Protein AF-0000000083203572 (afdb_homodimer)

Foldseek 3Di:
DPFQQPQCPFPPNQLSVQLSVLLFAQAAAPLNVRVLVVVVVLLVVLVWDWDADPLRKIKTKDAFAPPQAQFFEEEEEAESHAFWAFDPVDDDDSNDGGFRWGDDDQWIATDGIFRPVQPSSSVSLVSSVRNDNVFGFHIYMYIYAGRCPHQSSRLQPDAFPPDDGQAYEYARDAAFLEKAQKEKWKKKKKKKDFDAWDFDDDDQKFKKKKKKAQWPKDFCFACLLVVTDAQLLLVLVLVLVVVVVFPKFWAWKKWFDDQRIRTRMIMTMIMGGNVCVVVSQVSQVVSQVVVCVVQPVRRVRIDIHMGTDDDDGTGGDPLLVNLVSQLSNVQFAGQDDADPVDPPHRAKGKHFGIWTDDNGMIMTMMMIIGLQQVVSVVSSVVSCVSSVVSVMDMDMDSTFFIRDGDPPQPLLVLLQVLLCVVPVDGGHYHHTRHDDSCGSNCVSVVSRRYMYHHFHWPDGSYSGIITRSVRSNSRSVSVSSSRNRGHGD/DPFQQPQCVFPPNQLSVQLSVLLFAQAAAPLNVRVLVVVVVLLVVLVWDWDADPLRKIKTKDAFAPPQAQFFEEEEEAERHAFWAFDPVDDDDSNDGGFRWGDDDQWIATDGIFRPVQPSSSVSLVSSVRNDNVFGFHIYMYIYAGRCPHQSSRLQPDAFPPDDGQAYEYARDAAFLEKAQKEKWKKKKKKKDFDAWDFDDDDQKFKKKKKKAQWPKDFCFACLLVVTDAQLLLVLVLVLVVVVPFPKFWAWKKWFDDQRIRTRMIMTMIMGGNVCVVVSQVSQVVSQVVVCVVQPVRRVRIDIHMGTDDDDGTGGDPLLVNLVSQLSNVQFAGQPDADPVDPPHRAKGKHFGIWTDDNGMIMTMMMIIGLQQVVSVVSSVVSCVSSVVSVMDMDMDSTFFIRDGDPPQPLLVLLQVLLCVVPVDGGHYHHTRHDDSCGSNCVSVVSRRYMYHHFHWPDGSYSGIITRSVRSNSRSVSVSSSRNRRHGD

Sequence (978 aa):
MNDTRNLAALKPALVWKHFAQIVRIPRPSSHEEKIRKYVMDFAREKGLECKEDAAHNVYVRKPASKGMEDRKGVVLQAHLDMVPQKNNDKKFDFTKDAIDAYVDGEWVTADGTTLGADNGIGAAAILAVLEDDSLVHGPLEALFTATEETGMDGAFGLKKGLLHGDILLNLDSETEGELYVGCAGGLDANIVFKYAAEPTPARNYTAARITVKGLKGGHSGIQIVCQRANANKVLFRFLNAASASRDLVLCSVDGGGLRNAIPREAEAVVMVKTKEYEAFAKELKAYEKVIKAEYAGIEDAVSIKLKECEAPKERIAADVAAQLTKAVVGCPDGVQRMSVSMPGLVQTSSNLARVVSDGKSVKLQCLLRSSVNSEKAALGEAIAAVFSLAGAKVQLTGSYDGWNPNMESPILKAMTASYKALYGREPAVTAIHAGLECGIIGSKYPKMDMISFGPTICYPHSPDEKVEIASVGKFYDFMVDALRNIPKKMNDTRNLAALKPALVWKHFAQIVRIPRPSSHEEKIRKYVMDFAREKGLECKEDAAHNVYVRKPASKGMEDRKGVVLQAHLDMVPQKNNDKKFDFTKDAIDAYVDGEWVTADGTTLGADNGIGAAAILAVLEDDSLVHGPLEALFTATEETGMDGAFGLKKGLLHGDILLNLDSETEGELYVGCAGGLDANIVFKYAAEPTPARNYTAARITVKGLKGGHSGIQIVCQRANANKVLFRFLNAASASRDLVLCSVDGGGLRNAIPREAEAVVMVKTKEYEAFAKELKAYEKVIKAEYAGIEDAVSIKLKECEAPKERIAADVAAQLTKAVVGCPDGVQRMSVSMPGLVQTSSNLARVVSDGKSVKLQCLLRSSVNSEKAALGEAIAAVFSLAGAKVQLTGSYDGWNPNMESPILKAMTASYKALYGREPAVTAIHAGLECGIIGSKYPKMDMISFGPTICYPHSPDEKVEIASVGKFYDFMVDALRNIPKK

Solvent-accessible surface area (backbone atoms only — not comparable to full-atom values): 48048 Å² total; per-residue (Å²): 131,82,61,46,58,51,46,50,77,40,66,50,46,54,33,26,42,40,30,52,51,52,39,45,44,28,20,30,59,87,43,40,64,61,49,50,47,50,54,49,51,51,29,52,74,71,69,32,54,61,50,68,51,97,40,58,24,38,38,38,41,43,79,36,30,93,89,24,72,61,26,42,27,34,26,39,32,24,33,65,24,26,58,85,32,60,40,91,87,54,92,80,53,54,81,70,44,52,52,58,49,31,53,56,88,65,26,38,29,24,76,45,20,30,42,40,54,64,20,35,48,31,42,12,43,51,51,26,59,72,65,44,83,82,56,56,28,25,31,36,33,37,40,37,29,23,26,54,91,74,74,30,45,11,46,70,50,55,62,70,83,72,71,81,41,47,30,35,43,31,29,70,37,47,41,53,62,38,39,30,44,28,17,9,13,39,34,32,41,41,35,38,36,79,48,67,56,30,74,43,81,87,69,69,56,40,28,28,35,39,38,32,34,55,38,82,39,41,47,45,46,75,40,34,82,69,68,61,69,43,20,46,55,58,51,31,47,49,52,46,58,50,46,74,77,44,72,62,44,53,39,46,39,49,15,38,68,53,54,61,29,36,12,29,34,19,36,34,35,34,31,32,41,48,92,46,43,66,60,50,52,52,51,45,50,54,47,38,54,51,52,41,61,75,30,56,91,71,31,79,57,54,44,59,48,79,42,78,48,82,67,60,68,49,20,46,27,67,68,56,47,55,28,49,34,29,28,56,45,27,42,74,55,39,51,62,39,66,31,82,90,45,77,90,38,67,29,28,34,29,32,66,4,28,39,38,48,74,73,45,36,38,41,35,34,30,34,31,34,8,20,43,54,68,58,39,52,50,51,50,49,17,43,41,25,37,37,43,49,40,69,30,49,68,46,78,44,79,68,47,43,22,24,58,67,57,94,80,37,66,65,59,55,50,42,40,52,46,39,26,71,75,69,74,44,73,53,48,76,46,64,41,47,42,76,46,64,61,9,41,44,34,68,65,36,73,79,45,47,62,40,28,29,22,28,30,48,44,55,73,77,24,34,72,10,30,34,34,44,68,33,44,33,53,38,51,52,49,50,51,50,39,40,54,62,50,56,66,107,130,81,59,43,58,50,46,49,76,41,64,51,46,55,33,26,42,41,31,51,52,51,38,45,44,27,22,30,60,89,44,41,65,62,48,51,47,50,54,50,50,50,31,52,73,72,69,31,55,61,50,69,50,97,42,56,24,39,38,36,42,44,78,36,29,94,90,24,71,61,26,42,26,33,27,40,33,24,33,64,24,25,60,84,31,59,42,90,86,54,90,80,52,54,81,70,43,52,54,60,51,32,53,56,87,66,26,38,29,25,76,44,20,29,42,40,55,65,20,35,48,29,41,12,42,51,51,26,58,72,64,44,82,82,58,57,28,26,30,36,32,37,41,37,29,23,27,54,90,76,74,29,44,11,46,70,50,57,62,71,83,73,72,80,44,46,29,36,43,33,30,71,37,48,42,54,60,37,39,30,44,28,18,9,12,38,34,34,40,41,35,38,37,78,46,66,56,32,74,44,81,86,70,69,55,39,28,29,36,40,39,33,33,54,37,83,38,43,48,46,46,76,42,34,82,68,67,62,68,42,20,46,54,57,52,31,48,50,51,46,58,49,46,74,77,44,74,61,43,54,39,44,39,50,15,37,69,53,53,61,29,36,12,28,33,18,35,35,36,32,31,31,43,48,92,46,42,66,62,51,51,52,52,44,50,54,46,38,53,51,52,40,61,75,29,54,91,71,31,77,56,53,43,57,47,79,42,78,48,82,70,61,71,49,18,46,29,69,68,57,48,53,28,49,33,30,28,56,46,27,42,74,57,39,52,61,39,66,31,81,92,44,77,92,38,68,28,28,34,29,32,65,4,29,40,38,48,76,72,46,37,38,42,35,34,31,34,32,34,8,20,44,55,68,58,38,51,50,51,50,50,17,44,42,25,35,36,43,51,42,69,31,48,68,47,80,43,78,69,48,42,21,24,60,66,57,94,80,37,66,65,59,54,51,45,41,51,46,40,27,70,75,70,73,45,72,53,48,76,46,61,42,45,42,77,47,64,61,9,42,44,34,69,62,37,74,79,43,47,62,39,28,29,24,28,31,49,44,54,74,75,24,33,70,10,31,34,34,45,68,32,44,34,53,36,49,52,48,50,52,51,40,39,54,60,50,55,65,106

Nearest PDB structures (foldseek):
  3mru-assembly2_B  TM=9.626E-01  e=9.317E-69  Vibrio alginolyticus
  2qyv-assembly1_B  TM=8.536E-01  e=7.182E-64  Histophilus somni 129PT
  5k8p-assembly1_G  TM=6.219E-01  e=6.626E-16  Bradyrhizobium sp.
  3isz-assembly1_B  TM=6.810E-01  e=1.300E-14  Haemophilus influenzae Rd KW20
  4mmo-assembly1_B  TM=5.648E-01  e=6.234E-13  Saccharolobus solfataricus P2

Organism: NCBI:txid214856

Secondary structure (DSSP, 8-state):
---TT-GGGSSSHHHHHHHHHHTTS--BTT--HHHHHHHHHHHHHTT-EEEE-TT--EEEEEPPPTT-TTBPPEEEEEE--B---B-TT----TTTPPP-EEEETTEEEESSB---HHHHHHHHHHHHHHH-TT---S-EEEEEES-TTTT-HHHHHPPTTS---SEEEE----STTEEEEEE-EEEEEEEEEE---EEPP-SSEEEEEEEEE-----BTTTSGGGTPPPHHHHHHHHHHHHHHHS-PEEEEEEE---TTB----EEEEEEEEGGGHHHHHHHHHHHHHHHHHHTTTT-TT-EEEEEE-PPPSEE--HHHHHHHHHHHHHS--EEEEE-SSSTT-EEEEEEEEEEEE-SSEEEEEEEEEESSHHHHHHHHHHHHHHHHHTT-EEEEEEEE--B---TT-HHHHHHHHHHHHHHSSPPEEEEESS--HHHHHHHHSTT-EEEE----EESTTSTT-EEEHHHHHHHHHHHHHHHHTPPB-/---TT-GGGSSSHHHHHHHHHHTTS--BTT--HHHHHHHHHHHHHTT-EEEE-TT--EEEEEPPPTT-TTBPPEEEEEE--B---B-TT----TTTPPP-EEEETTEEEESSB---HHHHHHHHHHHHHHH-TT---S-EEEEEES-TTTT-HHHHHPPTTS---SEEEE----STTEEEEEE-EEEEEEEEEE---EEPP-SSEEEEEEEEE-----BTTTSGGGTPPPHHHHHHHHHHHHHHHS-PEEEEEEE---TTB----EEEEEEEEGGGHHHHHHHHHHHHHHHHHHTTTT-TT-EEEEEE-PPPSEE--HHHHHHHHHHHHHS--EEEEE-SSSTT-EEEEEEEEEEEE-SSEEEEEEEEEESSHHHHHHHHHHHHHHHHHTT-EEEEEEEE--B---TT-HHHHHHHHHHHHHHSSPPEEEEESS--HHHHHHHHSTT-EEEE----EESTTSTT-EEEHHHHHHHHHHHHHHHHTPPB-

pLDDT: mean 96.33, std 4.33, range [38.25, 98.94]

Radius of gyration: 33.22 Å; Cα contacts (8 Å, |Δi|>4): 2504; chains: 2; bounding box: 70×97×66 Å

Structure (mmCIF, N/CA/C/O backbone):
data_AF-0000000083203572-model_v1
#
loop_
_entity.id
_entity.type
_entity.pdbx_description
1 polymer 'Aminoacyl-histidine dipeptidase'
#
loop_
_atom_site.group_PDB
_atom_site.id
_atom_site.type_symbol
_atom_site.label_atom_id
_atom_site.label_alt_id
_atom_site.label_comp_id
_atom_site.label_asym_id
_atom_site.label_entity_id
_atom_site.label_seq_id
_atom_site.pdbx_PDB_ins_code
_atom_site.Cartn_x
_atom_site.Cartn_y
_atom_site.Cartn_z
_atom_site.occupancy
_atom_site.B_iso_or_equiv
_atom_site.auth_seq_id
_atom_site.auth_comp_id
_atom_site.auth_asym_id
_atom_site.auth_atom_id
_atom_site.pdbx_PDB_model_num
ATOM 1 N N . MET A 1 1 ? -35 44.938 -9.219 1 38.25 1 MET A N 1
ATOM 2 C CA . MET A 1 1 ? -33.781 44.312 -9.711 1 38.25 1 MET A CA 1
ATOM 3 C C . MET A 1 1 ? -32.906 43.844 -8.555 1 38.25 1 MET A C 1
ATOM 5 O O . MET A 1 1 ? -32.469 44.688 -7.738 1 38.25 1 MET A O 1
ATOM 9 N N . ASN A 1 2 ? -33.031 42.625 -8.102 1 50.88 2 ASN A N 1
ATOM 10 C CA . ASN A 1 2 ? -32.438 42.125 -6.855 1 50.88 2 ASN A CA 1
ATOM 11 C C . ASN A 1 2 ? -30.938 42.344 -6.812 1 50.88 2 ASN A C 1
ATOM 13 O O . ASN A 1 2 ? -30.219 41.969 -7.754 1 50.88 2 ASN A O 1
ATOM 17 N N . ASP A 1 3 ? -30.469 43.25 -6.102 1 76.31 3 ASP A N 1
ATOM 18 C CA . ASP A 1 3 ? -29.062 43.594 -5.961 1 76.31 3 ASP A CA 1
ATOM 19 C C . ASP A 1 3 ? -28.219 42.375 -5.637 1 76.31 3 ASP A C 1
ATOM 21 O O . ASP A 1 3 ? -28.219 41.906 -4.496 1 76.31 3 ASP A O 1
ATOM 25 N N . THR A 1 4 ? -27.844 41.812 -6.703 1 85.25 4 THR A N 1
ATOM 26 C CA . THR A 1 4 ? -27.062 40.594 -6.582 1 85.25 4 THR A CA 1
ATOM 27 C C . THR A 1 4 ? -25.844 40.812 -5.688 1 85.25 4 THR A C 1
ATOM 29 O O . THR A 1 4 ? -25.219 39.844 -5.23 1 85.25 4 THR A O 1
ATOM 32 N N . ARG A 1 5 ? -25.625 42 -5.309 1 86.44 5 ARG A N 1
ATOM 33 C CA . ARG A 1 5 ? -24.422 42.312 -4.531 1 86.44 5 ARG A CA 1
ATOM 34 C C . ARG A 1 5 ? -24.766 42.531 -3.062 1 86.44 5 ARG A C 1
ATOM 36 O O . ARG A 1 5 ? -23.875 42.688 -2.23 1 86.44 5 ARG A O 1
ATOM 43 N N . ASN A 1 6 ? -25.969 42.406 -2.838 1 91.38 6 ASN A N 1
ATOM 44 C CA . ASN A 1 6 ? -26.375 42.562 -1.444 1 91.38 6 ASN A CA 1
ATOM 45 C C . ASN A 1 6 ? -26.391 41.219 -0.729 1 91.38 6 ASN A C 1
ATOM 47 O O . ASN A 1 6 ? -27.453 40.625 -0.494 1 91.38 6 ASN A O 1
ATOM 51 N N . LEU A 1 7 ? -25.281 40.812 -0.247 1 94.94 7 LEU A N 1
ATOM 52 C CA . LEU A 1 7 ? -25.125 39.5 0.401 1 94.94 7 LEU A CA 1
ATOM 53 C C . LEU A 1 7 ? -25.875 39.469 1.73 1 94.94 7 LEU A C 1
ATOM 55 O O . LEU A 1 7 ? -26.297 38.406 2.18 1 94.94 7 LEU A O 1
ATOM 59 N N . ALA A 1 8 ? -26.016 40.625 2.328 1 92.25 8 ALA A N 1
ATOM 60 C CA . ALA A 1 8 ? -26.641 40.688 3.646 1 92.25 8 ALA A CA 1
ATOM 61 C C . ALA A 1 8 ? -28.109 40.312 3.586 1 92.25 8 ALA A C 1
ATOM 63 O O . ALA A 1 8 ? -28.734 40.062 4.617 1 92.25 8 ALA A O 1
ATOM 64 N N . ALA A 1 9 ? -28.641 40.25 2.449 1 93.06 9 ALA A N 1
ATOM 65 C CA . ALA A 1 9 ? -30.047 39.875 2.279 1 93.06 9 ALA A CA 1
ATOM 66 C C . ALA A 1 9 ? -30.234 38.375 2.322 1 93.06 9 ALA A C 1
ATOM 68 O O . ALA A 1 9 ? -31.359 37.875 2.457 1 93.06 9 ALA A O 1
ATOM 69 N N . LEU A 1 10 ? -29.141 37.688 2.279 1 96.12 10 LEU A N 1
ATOM 70 C CA . LEU A 1 10 ? -29.219 36.219 2.283 1 96.12 10 LEU A CA 1
ATOM 71 C C . LEU A 1 10 ? -29.453 35.688 3.695 1 96.12 10 LEU A C 1
ATOM 73 O O . LEU A 1 10 ? -29.438 36.469 4.66 1 96.12 10 LEU A O 1
ATOM 77 N N . LYS A 1 11 ? -29.812 34.406 3.791 1 96 11 LYS A N 1
ATOM 78 C CA . LYS A 1 11 ? -30 33.719 5.066 1 96 11 LYS A CA 1
ATOM 79 C C . LYS A 1 11 ? -28.984 32.594 5.25 1 96 11 LYS A C 1
ATOM 81 O O . LYS A 1 11 ? -28.625 31.922 4.289 1 96 11 LYS A O 1
ATOM 86 N N . PRO A 1 12 ? -28.578 32.375 6.453 1 97.5 12 PRO A N 1
ATOM 87 C CA . PRO A 1 12 ? -28.906 33.062 7.711 1 97.5 12 PRO A CA 1
ATOM 88 C C . PRO A 1 12 ? -28.406 34.5 7.766 1 97.5 12 PRO A C 1
ATOM 90 O O . PRO A 1 12 ? -27.234 34.75 7.457 1 97.5 12 PRO A O 1
ATOM 93 N N . ALA A 1 13 ? -29.094 35.312 8.336 1 96.94 13 ALA A N 1
ATOM 94 C CA . ALA A 1 13 ? -28.875 36.75 8.188 1 96.94 13 ALA A CA 1
ATOM 95 C C . ALA A 1 13 ? -27.547 37.188 8.82 1 96.94 13 ALA A C 1
ATOM 97 O O . ALA A 1 13 ? -26.75 37.906 8.203 1 96.94 13 ALA A O 1
ATOM 98 N N . LEU A 1 14 ? -27.281 36.719 10 1 97.44 14 LEU A N 1
ATOM 99 C CA . LEU A 1 14 ? -26.094 37.188 10.719 1 97.44 14 LEU A CA 1
ATOM 100 C C . LEU A 1 14 ? -24.828 36.656 10.047 1 97.44 14 LEU A C 1
ATOM 102 O O . LEU A 1 14 ? -23.812 37.375 10.016 1 97.44 14 LEU A O 1
ATOM 106 N N . VAL A 1 15 ? -24.875 35.406 9.5 1 98.56 15 VAL A N 1
ATOM 107 C CA . VAL A 1 15 ? -23.719 34.844 8.82 1 98.56 15 VAL A CA 1
ATOM 108 C C . VAL A 1 15 ? -23.375 35.688 7.594 1 98.56 15 VAL A C 1
ATOM 110 O O . VAL A 1 15 ? -22.234 36.094 7.402 1 98.56 15 VAL A O 1
ATOM 113 N N . TRP A 1 16 ? -24.359 35.969 6.855 1 98.38 16 TRP A N 1
ATOM 114 C CA . TRP A 1 16 ? -24.141 36.688 5.602 1 98.38 16 TRP A CA 1
ATOM 115 C C . TRP A 1 16 ? -23.828 38.156 5.863 1 98.38 16 TRP A C 1
ATOM 117 O O . TRP A 1 16 ? -23.078 38.781 5.105 1 98.38 16 TRP A O 1
ATOM 127 N N . LYS A 1 17 ? -24.359 38.719 6.93 1 97.94 17 LYS A N 1
ATOM 128 C CA . LYS A 1 17 ? -23.969 40.062 7.352 1 97.94 17 LYS A CA 1
ATOM 129 C C . LYS A 1 17 ? -22.469 40.156 7.578 1 97.94 17 LYS A C 1
ATOM 131 O O . LYS A 1 17 ? -21.812 41.062 7.051 1 97.94 17 LYS A O 1
ATOM 136 N N . HIS A 1 18 ? -22 39.25 8.328 1 98.44 18 HIS A N 1
ATOM 137 C CA . HIS A 1 18 ? -20.578 39.25 8.625 1 98.44 18 HIS A CA 1
ATOM 138 C C . HIS A 1 18 ? -19.75 38.938 7.383 1 98.44 18 HIS A C 1
ATOM 140 O O . HIS A 1 18 ? -18.688 39.5 7.16 1 98.44 18 HIS A O 1
ATOM 146 N N . PHE A 1 19 ? -20.203 37.938 6.551 1 98.62 19 PHE A N 1
ATOM 147 C CA . PHE A 1 19 ? -19.453 37.594 5.355 1 98.62 19 PHE A CA 1
ATOM 148 C C . PHE A 1 19 ? -19.375 38.75 4.391 1 98.62 19 PHE A C 1
ATOM 150 O O . PHE A 1 19 ? -18.344 38.969 3.76 1 98.62 19 PHE A O 1
ATOM 157 N N . ALA A 1 20 ? -20.422 39.5 4.352 1 97.75 20 ALA A N 1
ATOM 158 C CA . ALA A 1 20 ? -20.438 40.688 3.504 1 97.75 20 ALA A CA 1
ATOM 159 C C . ALA A 1 20 ? -19.391 41.688 3.943 1 97.75 20 ALA A C 1
ATOM 161 O O . ALA A 1 20 ? -18.812 42.406 3.111 1 97.75 20 ALA A O 1
ATOM 162 N N . GLN A 1 21 ? -19.203 41.781 5.195 1 97.75 21 GLN A N 1
ATOM 163 C CA . GLN A 1 21 ? -18.156 42.656 5.711 1 97.75 21 GLN A CA 1
ATOM 164 C C . GLN A 1 21 ? -16.766 42.094 5.457 1 97.75 21 GLN A C 1
ATOM 166 O O . GLN A 1 21 ? -15.859 42.812 5.031 1 97.75 21 GLN A O 1
ATOM 171 N N . ILE A 1 22 ? -16.641 40.812 5.672 1 98.19 22 ILE A N 1
ATOM 172 C CA . ILE A 1 22 ? -15.352 40.156 5.582 1 98.19 22 ILE A CA 1
ATOM 173 C C . ILE A 1 22 ? -14.812 40.25 4.156 1 98.19 22 ILE A C 1
ATOM 175 O O . ILE A 1 22 ? -13.633 40.5 3.945 1 98.19 22 ILE A O 1
ATOM 179 N N . VAL A 1 23 ? -15.672 40.062 3.115 1 97.31 23 VAL A N 1
ATOM 180 C CA . VAL A 1 23 ? -15.211 40.031 1.73 1 97.31 23 VAL A CA 1
ATOM 181 C C . VAL A 1 23 ? -14.703 41.406 1.325 1 97.31 23 VAL A C 1
ATOM 183 O O . VAL A 1 23 ? -13.906 41.531 0.397 1 97.31 23 VAL A O 1
ATOM 186 N N . ARG A 1 24 ? -15.078 42.406 2.115 1 96.88 24 ARG A N 1
ATOM 187 C CA . ARG A 1 24 ? -14.688 43.75 1.784 1 96.88 24 ARG A CA 1
ATOM 188 C C . ARG A 1 24 ? -13.367 44.125 2.455 1 96.88 24 ARG A C 1
ATOM 190 O O . ARG A 1 24 ? -12.766 45.156 2.141 1 96.88 24 ARG A O 1
ATOM 197 N N . ILE A 1 25 ? -12.914 43.344 3.291 1 98.25 25 ILE A N 1
ATOM 198 C CA . ILE A 1 25 ? -11.672 43.594 4.008 1 98.25 25 ILE A CA 1
ATOM 199 C C . ILE A 1 25 ? -10.523 42.875 3.318 1 98.25 25 ILE A C 1
ATOM 201 O O . ILE A 1 25 ? -10.516 41.656 3.24 1 98.25 25 ILE A O 1
ATOM 205 N N . PRO A 1 26 ? -9.523 43.625 2.768 1 97.88 26 PRO A N 1
ATOM 206 C CA . PRO A 1 26 ? -8.344 42.938 2.229 1 97.88 26 PRO A CA 1
ATOM 207 C C . PRO A 1 26 ? -7.633 42.062 3.264 1 97.88 26 PRO A C 1
ATOM 209 O O . PRO A 1 26 ? -7.32 42.562 4.359 1 97.88 26 PRO A O 1
ATOM 212 N N . ARG A 1 27 ? -7.359 40.812 2.893 1 97.94 27 ARG A N 1
ATOM 213 C CA . ARG A 1 27 ? -6.824 39.938 3.928 1 97.94 27 ARG A CA 1
ATOM 214 C C . ARG A 1 27 ? -6.035 38.781 3.312 1 97.94 27 ARG A C 1
ATOM 216 O O . ARG A 1 27 ? -6.203 37.625 3.701 1 97.94 27 ARG A O 1
ATOM 223 N N . PRO A 1 28 ? -5.195 39.031 2.26 1 97.06 28 PRO A N 1
ATOM 224 C CA . PRO A 1 28 ? -4.32 37.938 1.814 1 97.06 28 PRO A CA 1
ATOM 225 C C . PRO A 1 28 ? -3.352 37.469 2.902 1 97.06 28 PRO A C 1
ATOM 227 O O . PRO A 1 28 ? -3.129 38.188 3.881 1 97.06 28 PRO A O 1
ATOM 230 N N . SER A 1 29 ? -2.822 36.281 2.793 1 95.38 29 SER A N 1
ATOM 231 C CA . SER A 1 29 ? -1.9 35.75 3.787 1 95.38 29 SER A CA 1
ATOM 232 C C . SER A 1 29 ? -0.804 36.75 4.129 1 95.38 29 SER A C 1
ATOM 234 O O . SER A 1 29 ? -0.255 37.406 3.238 1 95.38 29 SER A O 1
ATOM 236 N N . SER A 1 30 ? -0.52 36.906 5.387 1 94.31 30 SER A N 1
ATOM 237 C CA . SER A 1 30 ? 0.501 37.781 5.957 1 94.31 30 SER A CA 1
ATOM 238 C C . SER A 1 30 ? 0.037 39.219 5.984 1 94.31 30 SER A C 1
ATOM 240 O O . SER A 1 30 ? 0.764 40.094 6.449 1 94.31 30 SER A O 1
ATOM 242 N N . HIS A 1 31 ? -1.118 39.5 5.434 1 96.44 31 HIS A N 1
ATOM 243 C CA . HIS A 1 31 ? -1.71 40.844 5.492 1 96.44 31 HIS A CA 1
ATOM 244 C C . HIS A 1 31 ? -3.084 40.812 6.148 1 96.44 31 HIS A C 1
ATOM 246 O O . HIS A 1 31 ? -4.059 41.312 5.598 1 96.44 31 HIS A O 1
ATOM 252 N N . GLU A 1 32 ? -3.127 40.25 7.352 1 97.69 32 GLU A N 1
ATOM 253 C CA . GLU A 1 32 ? -4.418 40 7.98 1 97.69 32 GLU A CA 1
ATOM 254 C C . GLU A 1 32 ? -4.707 41.031 9.07 1 97.69 32 GLU A C 1
ATOM 256 O O . GLU A 1 32 ? -5.594 40.844 9.898 1 97.69 32 GLU A O 1
ATOM 261 N N . GLU A 1 33 ? -4 42.125 9.07 1 97.38 33 GLU A N 1
ATOM 262 C CA . GLU A 1 33 ? -4.137 43.125 10.133 1 97.38 33 GLU A CA 1
ATOM 263 C C . GLU A 1 33 ? -5.551 43.688 10.18 1 97.38 33 GLU A C 1
ATOM 265 O O . GLU A 1 33 ? -6.145 43.812 11.25 1 97.38 33 GLU A O 1
ATOM 270 N N . LYS A 1 34 ? -6.094 44.031 9.055 1 97.94 34 LYS A N 1
ATOM 271 C CA . LYS A 1 34 ? -7.398 44.688 8.992 1 97.94 34 LYS A CA 1
ATOM 272 C C . LYS A 1 34 ? -8.508 43.75 9.453 1 97.94 34 LYS A C 1
ATOM 274 O O . LYS A 1 34 ? -9.43 44.156 10.148 1 97.94 34 LYS A O 1
ATOM 279 N N . ILE A 1 35 ? -8.406 42.5 9.055 1 98.38 35 ILE A N 1
ATOM 280 C CA . ILE A 1 35 ? -9.453 41.562 9.43 1 98.38 35 ILE A CA 1
ATOM 281 C C . ILE A 1 35 ? -9.32 41.219 10.914 1 98.38 35 ILE A C 1
ATOM 283 O O . ILE A 1 35 ? -10.32 41 11.594 1 98.38 35 ILE A O 1
ATOM 287 N N . ARG A 1 36 ? -8.117 41.094 11.414 1 98.38 36 ARG A N 1
ATOM 288 C CA . ARG A 1 36 ? -7.934 40.875 12.844 1 98.38 36 ARG A CA 1
ATOM 289 C C . ARG A 1 36 ? -8.555 42 13.656 1 98.38 36 ARG A C 1
ATOM 291 O O . ARG A 1 36 ? -9.227 41.75 14.664 1 98.38 36 ARG A O 1
ATOM 298 N N . LYS A 1 37 ? -8.273 43.188 13.203 1 98 37 LYS A N 1
ATOM 299 C CA . LYS A 1 37 ? -8.859 44.344 13.859 1 98 37 LYS A CA 1
ATOM 300 C C . LYS A 1 37 ? -10.383 44.281 13.836 1 98 37 LYS A C 1
ATOM 302 O O . LYS A 1 37 ? -11.039 44.594 14.836 1 98 37 LYS A O 1
ATOM 307 N N . TYR A 1 38 ? -10.898 43.906 12.734 1 98.12 38 TYR A N 1
ATOM 308 C CA . TYR A 1 38 ? -12.344 43.75 12.617 1 98.12 38 TYR A CA 1
ATOM 309 C C . TYR A 1 38 ? -12.891 42.812 13.68 1 98.12 38 TYR A C 1
ATOM 311 O O . TYR A 1 38 ? -13.867 43.125 14.359 1 98.12 38 TYR A O 1
ATOM 319 N N . VAL A 1 39 ? -12.289 41.656 13.867 1 98.56 39 VAL A N 1
ATOM 320 C CA . VAL A 1 39 ? -12.742 40.656 14.82 1 98.56 39 VAL A CA 1
ATOM 321 C C . VAL A 1 39 ? -12.602 41.188 16.25 1 98.56 39 VAL A C 1
ATOM 323 O O . VAL A 1 39 ? -13.516 41.062 17.062 1 98.56 39 VAL A O 1
ATOM 326 N N . MET A 1 40 ? -11.492 41.812 16.547 1 98.38 40 MET A N 1
ATOM 327 C CA . MET A 1 40 ? -11.242 42.344 17.891 1 98.38 40 MET A CA 1
ATOM 328 C C . MET A 1 40 ? -12.203 43.469 18.234 1 98.38 40 MET A C 1
ATOM 330 O O . MET A 1 40 ? -12.711 43.531 19.344 1 98.38 40 MET A O 1
ATOM 334 N N . ASP A 1 41 ? -12.406 44.375 17.266 1 98.31 41 ASP A N 1
ATOM 335 C CA . ASP A 1 41 ? -13.359 45.438 17.469 1 98.31 41 ASP A CA 1
ATOM 336 C C . ASP A 1 41 ? -14.766 44.906 17.719 1 98.31 41 ASP A C 1
ATOM 338 O O . ASP A 1 41 ? -15.477 45.406 18.609 1 98.31 41 ASP A O 1
ATOM 342 N N . PHE A 1 42 ? -15.133 44.031 16.938 1 97.88 42 PHE A N 1
ATOM 343 C CA . PHE A 1 42 ? -16.422 43.375 17.109 1 97.88 42 PHE A CA 1
ATOM 344 C C . PHE A 1 42 ? -16.547 42.812 18.531 1 97.88 42 PHE A C 1
ATOM 346 O O . PHE A 1 42 ? -17.562 43 19.203 1 97.88 42 PHE A O 1
ATOM 353 N N . ALA A 1 43 ? -15.562 42 18.953 1 98.31 43 ALA A N 1
ATOM 354 C CA . ALA A 1 43 ? -15.578 41.375 20.266 1 98.31 43 ALA A CA 1
ATOM 355 C C . ALA A 1 43 ? -15.719 42.438 21.375 1 98.31 43 ALA A C 1
ATOM 357 O O . ALA A 1 43 ? -16.516 42.25 22.297 1 98.31 43 ALA A O 1
ATOM 358 N N . ARG A 1 44 ? -15.016 43.5 21.234 1 97.75 44 ARG A N 1
ATOM 359 C CA . ARG A 1 44 ? -15.07 44.562 22.219 1 97.75 44 ARG A CA 1
ATOM 360 C C . ARG A 1 44 ? -16.453 45.219 22.25 1 97.75 44 ARG A C 1
ATOM 362 O O . ARG A 1 44 ? -16.984 45.5 23.328 1 97.75 44 ARG A O 1
ATOM 369 N N . GLU A 1 45 ? -16.938 45.438 21.109 1 97.88 45 GLU A N 1
ATOM 370 C CA . GLU A 1 45 ? -18.266 46.031 21 1 97.88 45 GLU A CA 1
ATOM 371 C C . GLU A 1 45 ? -19.312 45.156 21.688 1 97.88 45 GLU A C 1
ATOM 373 O O . GLU A 1 45 ? -20.281 45.656 22.25 1 97.88 45 GLU A O 1
ATOM 378 N N . LYS A 1 46 ? -19.125 43.906 21.609 1 97.44 46 LYS A N 1
ATOM 379 C CA . LYS A 1 46 ? -20.094 42.969 22.188 1 97.44 46 LYS A CA 1
ATOM 380 C C . LYS A 1 46 ? -19.766 42.688 23.656 1 97.44 46 LYS A C 1
ATOM 382 O O . LYS A 1 46 ? -20.469 41.938 24.312 1 97.44 46 LYS A O 1
ATOM 387 N N . GLY A 1 47 ? -18.656 43.281 24.156 1 97.44 47 GLY A N 1
ATOM 388 C CA . GLY A 1 47 ? -18.25 43.062 25.531 1 97.44 47 GLY A CA 1
ATOM 389 C C . GLY A 1 47 ? -17.641 41.688 25.766 1 97.44 47 GLY A C 1
ATOM 390 O O . GLY A 1 47 ? -17.703 41.156 26.875 1 97.44 47 GLY A O 1
ATOM 391 N N . LEU A 1 48 ? -17.203 41.094 24.781 1 98.19 48 LEU A N 1
ATOM 392 C CA . LEU A 1 48 ? -16.609 39.75 24.891 1 98.19 48 LEU A CA 1
ATOM 393 C C . LEU A 1 48 ? -15.094 39.875 25.109 1 98.19 48 LEU A C 1
ATOM 395 O O . LEU A 1 48 ? -14.453 40.75 24.547 1 98.19 48 LEU A O 1
ATOM 399 N N . GLU A 1 49 ? -14.586 38.906 25.891 1 97.25 49 GLU A N 1
ATOM 400 C CA . GLU A 1 49 ? -13.141 38.844 26.062 1 97.25 49 GLU A CA 1
ATOM 401 C C . GLU A 1 49 ? -12.453 38.469 24.75 1 97.25 49 GLU A C 1
ATOM 403 O O . GLU A 1 49 ? -12.914 37.562 24.031 1 97.25 49 GLU A O 1
ATOM 408 N N . CYS A 1 50 ? -11.453 39.188 24.344 1 97.44 50 CYS A N 1
ATOM 409 C CA . CYS A 1 50 ? -10.703 38.875 23.141 1 97.44 50 CYS A CA 1
ATOM 410 C C . CYS A 1 50 ? -9.227 39.188 23.297 1 97.44 50 CYS A C 1
ATOM 412 O O . CYS A 1 50 ? -8.859 40.062 24.094 1 97.44 50 CYS A O 1
ATOM 414 N N . LYS A 1 51 ? -8.383 38.438 22.656 1 96.62 51 LYS A N 1
ATOM 415 C CA . LYS A 1 51 ? -6.938 38.594 22.719 1 96.62 51 LYS A CA 1
ATOM 416 C C . LYS A 1 51 ? -6.281 38.156 21.406 1 96.62 51 LYS A C 1
ATOM 418 O O . LYS A 1 51 ? -6.824 37.312 20.688 1 96.62 51 LYS A O 1
ATOM 423 N N . GLU A 1 52 ? -5.242 38.781 21.109 1 97.44 52 GLU A N 1
ATOM 424 C CA . GLU A 1 52 ? -4.348 38.406 20.031 1 97.44 52 GLU A CA 1
ATOM 425 C C . GLU A 1 52 ? -3.035 37.844 20.578 1 97.44 52 GLU A C 1
ATOM 427 O O . GLU A 1 52 ? -2.467 38.406 21.516 1 97.44 52 GLU A O 1
ATOM 432 N N . ASP A 1 53 ? -2.584 36.75 20.078 1 96.88 53 ASP A N 1
ATOM 433 C CA . ASP A 1 53 ? -1.339 36.188 20.578 1 96.88 53 ASP A CA 1
ATOM 434 C C . ASP A 1 53 ? -0.156 36.562 19.688 1 96.88 53 ASP A C 1
ATOM 436 O O . ASP A 1 53 ? -0.297 37.375 18.781 1 96.88 53 ASP A O 1
ATOM 440 N N . ALA A 1 54 ? 1.054 36.094 20.016 1 95.88 54 ALA A N 1
ATOM 441 C CA . ALA A 1 54 ? 2.291 36.469 19.344 1 95.88 54 ALA A CA 1
ATOM 442 C C . ALA A 1 54 ? 2.299 36 17.891 1 95.88 54 ALA A C 1
ATOM 444 O O . ALA A 1 54 ? 2.963 36.562 17.047 1 95.88 54 ALA A O 1
ATOM 445 N N . ALA A 1 55 ? 1.547 34.938 17.609 1 96.75 55 ALA A N 1
ATOM 446 C CA . ALA A 1 55 ? 1.462 34.406 16.266 1 96.75 55 ALA A CA 1
ATOM 447 C C . ALA A 1 55 ? 0.335 35.062 15.477 1 96.75 55 ALA A C 1
ATOM 449 O O . ALA A 1 55 ? 0.028 34.656 14.352 1 96.75 55 ALA A O 1
ATOM 450 N N . HIS A 1 56 ? -0.301 36.031 16.047 1 97.38 56 HIS A N 1
ATOM 451 C CA . HIS A 1 56 ? -1.343 36.875 15.453 1 97.38 56 HIS A CA 1
ATOM 452 C C . HIS A 1 56 ? -2.656 36.094 15.336 1 97.38 56 HIS A C 1
ATOM 454 O O . HIS A 1 56 ? -3.461 36.375 14.445 1 97.38 56 HIS A O 1
ATOM 460 N N . ASN A 1 57 ? -2.801 35.031 16.109 1 98.12 57 ASN A N 1
ATOM 461 C CA . ASN A 1 57 ? -4.129 34.469 16.297 1 98.12 57 ASN A CA 1
ATOM 462 C C . ASN A 1 57 ? -5.016 35.375 17.141 1 98.12 57 ASN A C 1
ATOM 464 O O . ASN A 1 57 ? -4.523 36.094 18 1 98.12 57 ASN A O 1
ATOM 468 N N . VAL A 1 58 ? -6.285 35.312 16.891 1 98.31 58 VAL A N 1
ATOM 469 C CA . VAL A 1 58 ? -7.234 36.094 17.703 1 98.31 58 VAL A CA 1
ATOM 470 C C . VAL A 1 58 ? -8.164 35.125 18.438 1 98.31 58 VAL A C 1
ATOM 472 O O . VAL A 1 58 ? -8.672 34.156 17.844 1 98.31 58 VAL A O 1
ATOM 475 N N . TYR A 1 59 ? -8.359 35.344 19.719 1 97.12 59 TYR A N 1
ATOM 476 C CA . TYR A 1 59 ? -9.258 34.594 20.578 1 97.12 59 TYR A CA 1
ATOM 477 C C . TYR A 1 59 ? -10.422 35.438 21.062 1 97.12 59 TYR A C 1
ATOM 479 O O . TYR A 1 59 ? -10.242 36.625 21.391 1 97.12 59 TYR A O 1
ATOM 487 N N . VAL A 1 60 ? -11.539 34.844 21.062 1 98.5 60 VAL A N 1
ATOM 488 C CA . VAL A 1 60 ? -12.719 35.5 21.641 1 98.5 60 VAL A CA 1
ATOM 489 C C . VAL A 1 60 ? -13.461 34.469 22.516 1 98.5 60 VAL A C 1
ATOM 491 O O . VAL A 1 60 ? -13.602 33.312 22.141 1 98.5 60 VAL A O 1
ATOM 494 N N . ARG A 1 61 ? -13.867 34.844 23.672 1 98.25 61 ARG A N 1
ATOM 495 C CA . ARG A 1 61 ? -14.586 33.938 24.578 1 98.25 61 ARG A CA 1
ATOM 496 C C . ARG A 1 61 ? -15.992 34.469 24.844 1 98.25 61 ARG A C 1
ATOM 498 O O . ARG A 1 61 ? -16.203 35.688 24.984 1 98.25 61 ARG A O 1
ATOM 505 N N . LYS A 1 62 ? -16.922 33.594 24.797 1 98.19 62 LYS A N 1
ATOM 506 C CA . LYS A 1 62 ? -18.312 33.875 25.125 1 98.19 62 LYS A CA 1
ATOM 507 C C . LYS A 1 62 ? -18.828 32.906 26.203 1 98.19 62 LYS A C 1
ATOM 509 O O . LYS A 1 62 ? -18.766 31.688 26.031 1 98.19 62 LYS A O 1
ATOM 514 N N . PRO A 1 63 ? -19.328 33.5 27.312 1 97.5 63 PRO A N 1
ATOM 515 C CA . PRO A 1 63 ? -19.844 32.625 28.359 1 97.5 63 PRO A CA 1
ATOM 516 C C . PRO A 1 63 ? -21.047 31.781 27.906 1 97.5 63 PRO A C 1
ATOM 518 O O . PRO A 1 63 ? -21.703 32.125 26.922 1 97.5 63 PRO A O 1
ATOM 521 N N . ALA A 1 64 ? -21.266 30.734 28.625 1 97.88 64 ALA A N 1
ATOM 522 C CA . ALA A 1 64 ? -22.406 29.859 28.344 1 97.88 64 ALA A CA 1
ATOM 523 C C . ALA A 1 64 ? -23.719 30.625 28.469 1 97.88 64 ALA A C 1
ATOM 525 O O . ALA A 1 64 ? -23.844 31.562 29.25 1 97.88 64 ALA A O 1
ATOM 526 N N . SER A 1 65 ? -24.641 30.25 27.688 1 97.69 65 SER A N 1
ATOM 527 C CA . SER A 1 65 ? -26.016 30.719 27.922 1 97.69 65 SER A CA 1
ATOM 528 C C . SER A 1 65 ? -26.562 30.172 29.234 1 97.69 65 SER A C 1
ATOM 530 O O . SER A 1 65 ? -26.031 29.203 29.781 1 97.69 65 SER A O 1
ATOM 532 N N . LYS A 1 66 ? -27.562 30.875 29.641 1 96.38 66 LYS A N 1
ATOM 533 C CA . LYS A 1 66 ? -28.141 30.484 30.938 1 96.38 66 LYS A CA 1
ATOM 534 C C . LYS A 1 66 ? -28.562 29.031 30.922 1 96.38 66 LYS A C 1
ATOM 536 O O . LYS A 1 66 ? -29.297 28.594 30.031 1 96.38 66 LYS A O 1
ATOM 541 N N . GLY A 1 67 ? -28.062 28.281 31.859 1 96.5 67 GLY A N 1
ATOM 542 C CA . GLY A 1 67 ? -28.453 26.891 32 1 96.5 67 GLY A CA 1
ATOM 543 C C . GLY A 1 67 ? -27.5 25.938 31.312 1 96.5 67 GLY A C 1
ATOM 544 O O . GLY A 1 67 ? -27.609 24.719 31.469 1 96.5 67 GLY A O 1
ATOM 545 N N . MET A 1 68 ? -26.547 26.469 30.609 1 97.5 68 MET A N 1
ATOM 546 C CA . MET A 1 68 ? -25.641 25.625 29.844 1 97.5 68 MET A CA 1
ATOM 547 C C . MET A 1 68 ? -24.219 25.672 30.406 1 97.5 68 MET A C 1
ATOM 549 O O . MET A 1 68 ? -23.266 25.312 29.734 1 97.5 68 MET A O 1
ATOM 553 N N . GLU A 1 69 ? -24.047 26.062 31.641 1 96.88 69 GLU A N 1
ATOM 554 C CA . GLU A 1 69 ? -22.75 26.297 32.25 1 96.88 69 GLU A CA 1
ATOM 555 C C . GLU A 1 69 ? -22.031 24.969 32.531 1 96.88 69 GLU A C 1
ATOM 557 O O . GLU A 1 69 ? -20.812 24.938 32.688 1 96.88 69 GLU A O 1
ATOM 562 N N . ASP A 1 70 ? -22.781 23.875 32.531 1 96.88 70 ASP A N 1
ATOM 563 C CA . ASP A 1 70 ? -22.203 22.578 32.906 1 96.88 70 ASP A CA 1
ATOM 564 C C . ASP A 1 70 ? -21.797 21.797 31.656 1 96.88 70 ASP A C 1
ATOM 566 O O . ASP A 1 70 ? -21.375 20.641 31.75 1 96.88 70 ASP A O 1
ATOM 570 N N . ARG A 1 71 ? -21.922 22.406 30.5 1 96.56 71 ARG A N 1
ATOM 571 C CA . ARG A 1 71 ? -21.547 21.766 29.25 1 96.56 71 ARG A CA 1
ATOM 572 C C . ARG A 1 71 ? -20.047 21.875 29 1 96.56 71 ARG A C 1
ATOM 574 O O . ARG A 1 71 ? -19.406 22.812 29.484 1 96.56 71 ARG A O 1
ATOM 581 N N . LYS A 1 72 ? -19.453 20.906 28.281 1 96.94 72 LYS A N 1
ATOM 582 C CA . LYS A 1 72 ? -18.062 21 27.828 1 96.94 72 LYS A CA 1
ATOM 583 C C . LYS A 1 72 ? -17.844 22.25 26.984 1 96.94 72 LYS A C 1
ATOM 585 O O . LYS A 1 72 ? -18.703 22.641 26.203 1 96.94 72 LYS A O 1
ATOM 590 N N . GLY A 1 73 ? -16.75 22.891 27.203 1 97.81 73 GLY A N 1
ATOM 591 C CA . GLY A 1 73 ? -16.406 24.047 26.375 1 97.81 73 GLY A CA 1
ATOM 592 C C . GLY A 1 73 ? -16.094 23.688 24.938 1 97.81 73 GLY A C 1
ATOM 593 O O . GLY A 1 73 ? -15.523 22.625 24.672 1 97.81 73 GLY A O 1
ATOM 594 N N . VAL A 1 74 ? -16.484 24.562 24.047 1 98.5 74 VAL A N 1
ATOM 595 C CA . VAL A 1 74 ? -16.266 24.344 22.625 1 98.5 74 VAL A CA 1
ATOM 596 C C . VAL A 1 74 ? -15.414 25.453 22.047 1 98.5 74 VAL A C 1
ATOM 598 O O . VAL A 1 74 ? -15.656 26.641 22.312 1 98.5 74 VAL A O 1
ATOM 601 N N . VAL A 1 75 ? -14.383 25.094 21.312 1 98.75 75 VAL A N 1
ATOM 602 C CA . VAL A 1 75 ? -13.602 26.031 20.516 1 98.75 75 VAL A CA 1
ATOM 603 C C . VAL A 1 75 ? -14.055 25.984 19.062 1 98.75 75 VAL A C 1
ATOM 605 O O . VAL A 1 75 ? -14.023 24.938 18.438 1 98.75 75 VAL A O 1
ATOM 608 N N . LEU A 1 76 ? -14.516 27.078 18.547 1 98.81 76 LEU A N 1
ATOM 609 C CA . LEU A 1 76 ? -14.805 27.234 17.125 1 98.81 76 LEU A CA 1
ATOM 610 C C . LEU A 1 76 ? -13.594 27.812 16.391 1 98.81 76 LEU A C 1
ATOM 612 O O . LEU A 1 76 ? -13.031 28.828 16.812 1 98.81 76 LEU A O 1
ATOM 616 N N . GLN A 1 77 ? -13.227 27.172 15.297 1 98.75 77 GLN A N 1
ATOM 617 C CA . GLN A 1 77 ? -11.961 27.578 14.695 1 98.75 77 GLN A CA 1
ATOM 618 C C . GLN A 1 77 ? -12.117 27.844 13.203 1 98.75 77 GLN A C 1
ATOM 620 O O . GLN A 1 77 ? -12.773 27.078 12.5 1 98.75 77 GLN A O 1
ATOM 625 N N . ALA A 1 78 ? -11.594 28.906 12.68 1 98.56 78 ALA A N 1
ATOM 626 C CA . ALA A 1 78 ? -11.477 29.297 11.281 1 98.56 78 ALA A CA 1
ATOM 627 C C . ALA A 1 78 ? -10.195 30.109 11.039 1 98.56 78 ALA A C 1
ATOM 629 O O . ALA A 1 78 ? -9.609 30.641 11.984 1 98.56 78 ALA A O 1
ATOM 630 N N . HIS A 1 79 ? -9.742 30.141 9.828 1 98.38 79 HIS A N 1
ATOM 631 C CA . HIS A 1 79 ? -8.594 31 9.547 1 98.38 79 HIS A CA 1
ATOM 632 C C . HIS A 1 79 ? -9.031 32.281 8.859 1 98.38 79 HIS A C 1
ATOM 634 O O . HIS A 1 79 ? -10.086 32.344 8.219 1 98.38 79 HIS A O 1
ATOM 640 N N . LEU A 1 80 ? -8.227 33.281 8.992 1 98.19 80 LEU A N 1
ATOM 641 C CA . LEU A 1 80 ? -8.672 34.625 8.602 1 98.19 80 LEU A CA 1
ATOM 642 C C . LEU A 1 80 ? -8.141 34.969 7.215 1 98.19 80 LEU A C 1
ATOM 644 O O . LEU A 1 80 ? -8.727 35.812 6.527 1 98.19 80 LEU A O 1
ATOM 648 N N . ASP A 1 81 ? -7.012 34.375 6.824 1 97.62 81 ASP A N 1
ATOM 649 C CA . ASP A 1 81 ? -6.375 34.75 5.57 1 97.62 81 ASP A CA 1
ATOM 650 C C . ASP A 1 81 ? -7.086 34.125 4.375 1 97.62 81 ASP A C 1
ATOM 652 O O . ASP A 1 81 ? -8.039 33.344 4.543 1 97.62 81 ASP A O 1
ATOM 656 N N . MET A 1 82 ? -6.766 34.562 3.158 1 96.5 82 MET A N 1
ATOM 657 C CA . MET A 1 82 ? -7.277 34 1.906 1 96.5 82 MET A CA 1
ATOM 658 C C . MET A 1 82 ? -6.18 33.938 0.85 1 96.5 82 MET A C 1
ATOM 660 O O . MET A 1 82 ? -5.164 34.625 0.959 1 96.5 82 MET A O 1
ATOM 664 N N . VAL A 1 83 ? -6.305 33.094 -0.108 1 94.56 83 VAL A N 1
ATOM 665 C CA . VAL A 1 83 ? -5.379 33 -1.232 1 94.56 83 VAL A CA 1
ATOM 666 C C . VAL A 1 83 ? -5.734 34.031 -2.287 1 94.56 83 VAL A C 1
ATOM 668 O O . VAL A 1 83 ? -6.871 34.094 -2.76 1 94.56 83 VAL A O 1
ATOM 671 N N . PRO A 1 84 ? -4.781 34.906 -2.689 1 95.5 84 PRO A N 1
ATOM 672 C CA . PRO A 1 84 ? -5.031 35.938 -3.674 1 95.5 84 PRO A CA 1
ATOM 673 C C . PRO A 1 84 ? -4.824 35.469 -5.109 1 95.5 84 PRO A C 1
ATOM 675 O O . PRO A 1 84 ? -3.689 35.438 -5.594 1 95.5 84 PRO A O 1
ATOM 678 N N . GLN A 1 85 ? -5.891 35.125 -5.73 1 93 85 GLN A N 1
ATOM 679 C CA . GLN A 1 85 ? -5.828 34.719 -7.133 1 93 85 GLN A CA 1
ATOM 680 C C . GLN A 1 85 ? -6.824 35.531 -7.969 1 93 85 GLN A C 1
ATOM 682 O O . GLN A 1 85 ? -7.934 35.812 -7.516 1 93 85 GLN A O 1
ATOM 687 N N . LYS A 1 86 ? -6.398 36 -9.195 1 94.06 86 LYS A N 1
ATOM 688 C CA . LYS A 1 86 ? -7.262 36.75 -10.102 1 94.06 86 LYS A CA 1
ATOM 689 C C . LYS A 1 86 ? -7.027 36.312 -11.547 1 94.06 86 LYS A C 1
ATOM 691 O O . LYS A 1 86 ? -5.98 35.781 -11.883 1 94.06 86 LYS A O 1
ATOM 696 N N . ASN A 1 87 ? -8.07 36.531 -12.312 1 90.62 87 ASN A N 1
ATOM 697 C CA . ASN A 1 87 ? -7.879 36.344 -13.75 1 90.62 87 ASN A CA 1
ATOM 698 C C . ASN A 1 87 ? -6.805 37.281 -14.305 1 90.62 87 ASN A C 1
ATOM 700 O O . ASN A 1 87 ? -6.586 38.344 -13.766 1 90.62 87 ASN A O 1
ATOM 704 N N . ASN A 1 88 ? -6.156 36.906 -15.359 1 89 88 ASN A N 1
ATOM 705 C CA . ASN A 1 88 ? -5.035 37.656 -15.938 1 89 88 ASN A CA 1
ATOM 706 C C . ASN A 1 88 ? -5.449 39.062 -16.375 1 89 88 ASN A C 1
ATOM 708 O O . ASN A 1 88 ? -4.645 39.969 -16.328 1 89 88 ASN A O 1
ATOM 712 N N . ASP A 1 89 ? -6.617 39.188 -16.797 1 91.81 89 ASP A N 1
ATOM 713 C CA . ASP A 1 89 ? -7.074 40.469 -17.359 1 91.81 89 ASP A CA 1
ATOM 714 C C . ASP A 1 89 ? -7.68 41.344 -16.266 1 91.81 89 ASP A C 1
ATOM 716 O O . ASP A 1 89 ? -8.008 42.5 -16.516 1 91.81 89 ASP A O 1
ATOM 720 N N . LYS A 1 90 ? -7.781 40.781 -15.047 1 91.75 90 LYS A N 1
ATOM 721 C CA . LYS A 1 90 ? -8.375 41.562 -13.945 1 91.75 90 LYS A CA 1
ATOM 722 C C . LYS A 1 90 ? -7.336 42.438 -13.266 1 91.75 90 LYS A C 1
ATOM 724 O O . LYS A 1 90 ? -6.293 41.938 -12.82 1 91.75 90 LYS A O 1
ATOM 729 N N . LYS A 1 91 ? -7.461 43.781 -13.32 1 92.38 91 LYS A N 1
ATOM 730 C CA . LYS A 1 91 ? -6.66 44.688 -12.508 1 92.38 91 LYS A CA 1
ATOM 731 C C . LYS A 1 91 ? -7.188 44.75 -11.078 1 92.38 91 LYS A C 1
ATOM 733 O O . LYS A 1 91 ? -8.234 45.375 -10.82 1 92.38 91 LYS A O 1
ATOM 738 N N . PHE A 1 92 ? -6.445 44.062 -10.016 1 95.69 92 PHE A N 1
ATOM 739 C CA . PHE A 1 92 ? -6.922 43.906 -8.648 1 95.69 92 PHE A CA 1
ATOM 740 C C . PHE A 1 92 ? -5.754 43.781 -7.676 1 95.69 92 PHE A C 1
ATOM 742 O O . PHE A 1 92 ? -4.824 43.031 -7.91 1 95.69 92 PHE A O 1
ATOM 749 N N . ASP A 1 93 ? -5.73 44.625 -6.664 1 97.19 93 ASP A N 1
ATOM 750 C CA . ASP A 1 93 ? -4.734 44.531 -5.602 1 97.19 93 ASP A CA 1
ATOM 751 C C . ASP A 1 93 ? -5.34 43.969 -4.32 1 97.19 93 ASP A C 1
ATOM 753 O O . ASP A 1 93 ? -5.988 44.688 -3.562 1 97.19 93 ASP A O 1
ATOM 757 N N . PHE A 1 94 ? -5.027 42.812 -3.912 1 97.19 94 PHE A N 1
ATOM 758 C CA . PHE A 1 94 ? -5.641 42.062 -2.816 1 97.19 94 PHE A CA 1
ATOM 759 C C . PHE A 1 94 ? -5.285 42.688 -1.473 1 97.19 94 PHE A C 1
ATOM 761 O O . PHE A 1 94 ? -5.91 42.406 -0.456 1 97.19 94 PHE A O 1
ATOM 768 N N . THR A 1 95 ? -4.344 43.531 -1.347 1 96.88 95 THR A N 1
ATOM 769 C CA . THR A 1 95 ? -3.965 44.156 -0.088 1 96.88 95 THR A CA 1
ATOM 770 C C . THR A 1 95 ? -4.742 45.469 0.12 1 96.88 95 THR A C 1
ATOM 772 O O . THR A 1 95 ? -4.719 46.031 1.208 1 96.88 95 THR A O 1
ATOM 775 N N . LYS A 1 96 ? -5.516 45.875 -0.842 1 96.75 96 LYS A N 1
ATOM 776 C CA . LYS A 1 96 ? -6.18 47.156 -0.76 1 96.75 96 LYS A CA 1
ATOM 777 C C . LYS A 1 96 ? -7.645 47.062 -1.17 1 96.75 96 LYS A C 1
ATOM 779 O O . LYS A 1 96 ? -8.516 47.688 -0.541 1 96.75 96 LYS A O 1
ATOM 784 N N . ASP A 1 97 ? -7.867 46.312 -2.207 1 96.94 97 ASP A N 1
ATOM 785 C CA . ASP A 1 97 ? -9.172 46.344 -2.854 1 96.94 97 ASP A CA 1
ATOM 786 C C . ASP A 1 97 ? -10.148 45.375 -2.162 1 96.94 97 ASP A C 1
ATOM 788 O O . ASP A 1 97 ? -9.742 44.312 -1.654 1 96.94 97 ASP A O 1
ATOM 792 N N . ALA A 1 98 ? -11.422 45.812 -2.154 1 97.06 98 ALA A N 1
ATOM 793 C CA . ALA A 1 98 ? -12.484 44.969 -1.635 1 97.06 98 ALA A CA 1
ATOM 794 C C . ALA A 1 98 ? -12.984 44 -2.703 1 97.06 98 ALA A C 1
ATOM 796 O O . ALA A 1 98 ? -13.148 44.375 -3.865 1 97.06 98 ALA A O 1
ATOM 797 N N . ILE A 1 99 ? -13.164 42.75 -2.314 1 97.62 99 ILE A N 1
ATOM 798 C CA . ILE A 1 99 ? -13.672 41.75 -3.232 1 97.62 99 ILE A CA 1
ATOM 799 C C . ILE A 1 99 ? -15.086 42.094 -3.68 1 97.62 99 ILE A C 1
ATOM 801 O O . ILE A 1 99 ? -15.93 42.469 -2.855 1 97.62 99 ILE A O 1
ATOM 805 N N . ASP A 1 100 ? -15.297 42.094 -4.941 1 96.81 100 ASP A N 1
ATOM 806 C CA . ASP A 1 100 ? -16.625 42.312 -5.5 1 96.81 100 ASP A CA 1
ATOM 807 C C . ASP A 1 100 ? -17.422 41 -5.555 1 96.81 100 ASP A C 1
ATOM 809 O O . ASP A 1 100 ? -17.562 40.406 -6.617 1 96.81 100 ASP A O 1
ATOM 813 N N . ALA A 1 101 ? -18.047 40.656 -4.418 1 97.81 101 ALA A N 1
ATOM 814 C CA . ALA A 1 101 ? -18.828 39.438 -4.297 1 97.81 101 ALA A CA 1
ATOM 815 C C . ALA A 1 101 ? -20.266 39.656 -4.758 1 97.81 101 ALA A C 1
ATOM 817 O O . ALA A 1 101 ? -20.844 40.719 -4.531 1 97.81 101 ALA A O 1
ATOM 818 N N . TYR A 1 102 ? -20.781 38.656 -5.395 1 97.38 102 TYR A N 1
ATOM 819 C CA . TYR A 1 102 ? -22.156 38.75 -5.859 1 97.38 102 TYR A CA 1
ATOM 820 C C . TYR A 1 102 ? -22.844 37.406 -5.914 1 97.38 102 TYR A C 1
ATOM 822 O O . TYR A 1 102 ? -22.172 36.375 -5.93 1 97.38 102 TYR A O 1
ATOM 830 N N . VAL A 1 103 ? -24.203 37.406 -5.902 1 97.62 103 VAL A N 1
ATOM 831 C CA . VAL A 1 103 ? -25.016 36.188 -5.988 1 97.62 103 VAL A CA 1
ATOM 832 C C . VAL A 1 103 ? -25.141 35.75 -7.449 1 97.62 103 VAL A C 1
ATOM 834 O O . VAL A 1 103 ? -25.5 36.562 -8.312 1 97.62 103 VAL A O 1
ATOM 837 N N . ASP A 1 104 ? -24.766 34.656 -7.707 1 96.94 104 ASP A N 1
ATOM 838 C CA . ASP A 1 104 ? -24.938 34 -9.008 1 96.94 104 ASP A CA 1
ATOM 839 C C . ASP A 1 104 ? -25.766 32.719 -8.883 1 96.94 104 ASP A C 1
ATOM 841 O O . ASP A 1 104 ? -25.203 31.641 -8.75 1 96.94 104 ASP A O 1
ATOM 845 N N . GLY A 1 105 ? -27.094 32.844 -9.031 1 96.19 105 GLY A N 1
ATOM 846 C CA . GLY A 1 105 ? -27.969 31.703 -8.828 1 96.19 105 GLY A CA 1
ATOM 847 C C . GLY A 1 105 ? -27.953 31.188 -7.402 1 96.19 105 GLY A C 1
ATOM 848 O O . GLY A 1 105 ? -28.312 31.906 -6.469 1 96.19 105 GLY A O 1
ATOM 849 N N . GLU A 1 106 ? -27.484 29.953 -7.277 1 97.5 106 GLU A N 1
ATOM 850 C CA . GLU A 1 106 ? -27.469 29.312 -5.969 1 97.5 106 GLU A CA 1
ATOM 851 C C . GLU A 1 106 ? -26.141 29.531 -5.254 1 97.5 106 GLU A C 1
ATOM 853 O O . GLU A 1 106 ? -25.922 28.984 -4.172 1 97.5 106 GLU A O 1
ATOM 858 N N . TRP A 1 107 ? -25.328 30.391 -5.898 1 98.12 107 TRP A N 1
ATOM 859 C CA . TRP A 1 107 ? -23.953 30.531 -5.41 1 98.12 107 TRP A CA 1
ATOM 860 C C . TRP A 1 107 ? -23.625 32 -5.125 1 98.12 107 TRP A C 1
ATOM 862 O O . TRP A 1 107 ? -24.281 32.906 -5.664 1 98.12 107 TRP A O 1
ATOM 872 N N . VAL A 1 108 ? -22.766 32.25 -4.191 1 98.38 108 VAL A N 1
ATOM 873 C CA . VAL A 1 108 ? -22.047 33.5 -4.082 1 98.38 108 VAL A CA 1
ATOM 874 C C . VAL A 1 108 ? -20.641 33.344 -4.652 1 98.38 108 VAL A C 1
ATOM 876 O O . VAL A 1 108 ? -19.953 32.375 -4.367 1 98.38 108 VAL A O 1
ATOM 879 N N . THR A 1 109 ? -20.266 34.188 -5.484 1 98 109 THR A N 1
ATOM 880 C CA . THR A 1 109 ? -18.953 34.188 -6.105 1 98 109 THR A CA 1
ATOM 881 C C . THR A 1 109 ? -18.391 35.594 -6.227 1 98 109 THR A C 1
ATOM 883 O O . THR A 1 109 ? -18.922 36.531 -5.613 1 98 109 THR A O 1
ATOM 886 N N . ALA A 1 110 ? -17.203 35.75 -6.828 1 97.38 110 ALA A N 1
ATOM 887 C CA . ALA A 1 110 ? -16.562 37.062 -6.98 1 97.38 110 ALA A CA 1
ATOM 888 C C . ALA A 1 110 ? -16.266 37.344 -8.445 1 97.38 110 ALA A C 1
ATOM 890 O O . ALA A 1 110 ? -16.156 36.438 -9.266 1 97.38 110 ALA A O 1
ATOM 891 N N . ASP A 1 111 ? -16.094 38.562 -8.734 1 95.81 111 ASP A N 1
ATOM 892 C CA . ASP A 1 111 ? -15.867 39 -10.109 1 95.81 111 ASP A CA 1
ATOM 893 C C . ASP A 1 111 ? -14.391 38.875 -10.492 1 95.81 111 ASP A C 1
ATOM 895 O O . ASP A 1 111 ? -13.648 39.844 -10.453 1 95.81 111 ASP A O 1
ATOM 899 N N . GLY A 1 112 ? -14.016 37.75 -10.914 1 94.62 112 GLY A N 1
ATOM 900 C CA . GLY A 1 112 ? -12.711 37.5 -11.523 1 94.62 112 GLY A CA 1
ATOM 901 C C . GLY A 1 112 ? -11.602 37.312 -10.508 1 94.62 112 GLY A C 1
ATOM 902 O O . GLY A 1 112 ? -10.422 37.375 -10.859 1 94.62 112 GLY A O 1
ATOM 903 N N . THR A 1 113 ? -11.898 37.219 -9.297 1 96.25 113 THR A N 1
ATOM 904 C CA . THR A 1 113 ? -10.945 36.969 -8.227 1 96.25 113 THR A CA 1
ATOM 905 C C . THR A 1 113 ? -11.414 35.812 -7.344 1 96.25 113 THR A C 1
ATOM 907 O O . THR A 1 113 ? -12.539 35.312 -7.492 1 96.25 113 THR A O 1
ATOM 910 N N . THR A 1 114 ? -10.453 35.344 -6.441 1 97.12 114 THR A N 1
ATOM 911 C CA . THR A 1 114 ? -10.914 34.5 -5.352 1 97.12 114 THR A CA 1
ATOM 912 C C . THR A 1 114 ? -11.984 35.188 -4.523 1 97.12 114 THR A C 1
ATOM 914 O O . THR A 1 114 ? -11.961 36.438 -4.391 1 97.12 114 THR A O 1
ATOM 917 N N . LEU A 1 115 ? -12.883 34.438 -4.012 1 97.44 115 LEU A N 1
ATOM 918 C CA . LEU A 1 115 ? -13.977 34.969 -3.193 1 97.44 115 LEU A CA 1
ATOM 919 C C . LEU A 1 115 ? -13.539 35.125 -1.738 1 97.44 115 LEU A C 1
ATOM 921 O O . LEU A 1 115 ? -13.938 36.062 -1.057 1 97.44 115 LEU A O 1
ATOM 925 N N . GLY A 1 116 ? -12.773 34.156 -1.333 1 97.31 116 GLY A N 1
ATOM 926 C CA . GLY A 1 116 ? -12.344 34.156 0.058 1 97.31 116 GLY A CA 1
ATOM 927 C C . GLY A 1 116 ? -13.352 33.5 0.98 1 97.31 116 GLY A C 1
ATOM 928 O O . GLY A 1 116 ? -13.352 33.75 2.189 1 97.31 116 GLY A O 1
ATOM 929 N N . ALA A 1 117 ? -14.234 32.75 0.423 1 98.06 117 ALA A N 1
ATOM 930 C CA . ALA A 1 117 ? -15.117 31.938 1.261 1 98.06 117 ALA A CA 1
ATOM 931 C C . ALA A 1 117 ? -14.32 30.922 2.08 1 98.06 117 ALA A C 1
ATOM 933 O O . ALA A 1 117 ? -14.695 30.594 3.207 1 98.06 117 ALA A O 1
ATOM 934 N N . ASP A 1 118 ? -13.25 30.484 1.598 1 96.31 118 ASP A N 1
ATOM 935 C CA . ASP A 1 118 ? -12.219 29.703 2.289 1 96.31 118 ASP A CA 1
ATOM 936 C C . ASP A 1 118 ? -11.203 30.625 2.965 1 96.31 118 ASP A C 1
ATOM 938 O O . ASP A 1 118 ? -10.273 31.109 2.318 1 96.31 118 ASP A O 1
ATOM 942 N N . ASN A 1 119 ? -11.305 30.922 4.188 1 96.81 119 ASN A N 1
ATOM 943 C CA . ASN A 1 119 ? -12.305 30.391 5.109 1 96.81 119 ASN A CA 1
ATOM 944 C C . ASN A 1 119 ? -13.164 31.5 5.707 1 96.81 119 ASN A C 1
ATOM 946 O O . ASN A 1 119 ? -13.516 31.453 6.887 1 96.81 119 ASN A O 1
ATOM 950 N N . GLY A 1 120 ? -13.352 32.531 4.984 1 98.38 120 GLY A N 1
ATOM 951 C CA . GLY A 1 120 ? -14.133 33.688 5.43 1 98.38 120 GLY A CA 1
ATOM 952 C C . GLY A 1 120 ? -15.531 33.312 5.887 1 98.38 120 GLY A C 1
ATOM 953 O O . GLY A 1 120 ? -16.062 33.938 6.812 1 98.38 120 GLY A O 1
ATOM 954 N N . ILE A 1 121 ? -16.094 32.344 5.227 1 98.5 121 ILE A N 1
ATOM 955 C CA . ILE A 1 121 ? -17.453 31.953 5.574 1 98.5 121 ILE A CA 1
ATOM 956 C C . ILE A 1 121 ? -17.469 31.297 6.949 1 98.5 121 ILE A C 1
ATOM 958 O O . ILE A 1 121 ? -18.438 31.438 7.699 1 98.5 121 ILE A O 1
ATOM 962 N N . GLY A 1 122 ? -16.453 30.469 7.27 1 98.62 122 GLY A N 1
ATOM 963 C CA . GLY A 1 122 ? -16.328 29.938 8.617 1 98.62 122 GLY A CA 1
ATOM 964 C C . GLY A 1 122 ? -16.172 31 9.672 1 98.62 122 GLY A C 1
ATOM 965 O O . GLY A 1 122 ? -16.797 30.938 10.734 1 98.62 122 GLY A O 1
ATOM 966 N N . ALA A 1 123 ? -15.32 32 9.375 1 98.75 123 ALA A N 1
ATOM 967 C CA . ALA A 1 123 ? -15.133 33.125 10.289 1 98.75 123 ALA A CA 1
ATOM 968 C C . ALA A 1 123 ? -16.438 33.875 10.508 1 98.75 123 ALA A C 1
ATOM 970 O O . ALA A 1 123 ? -16.766 34.25 11.641 1 98.75 123 ALA A O 1
ATOM 971 N N . ALA A 1 124 ? -17.156 34.031 9.414 1 98.81 124 ALA A N 1
ATOM 972 C CA . ALA A 1 124 ? -18.438 34.719 9.5 1 98.81 124 ALA A CA 1
ATOM 973 C C . ALA A 1 124 ? -19.406 33.938 10.391 1 98.81 124 ALA A C 1
ATOM 975 O O . ALA A 1 124 ? -20.156 34.531 11.172 1 98.81 124 ALA A O 1
ATOM 976 N N . ALA A 1 125 ? -19.406 32.656 10.25 1 98.81 125 ALA A N 1
ATOM 977 C CA . ALA A 1 125 ? -20.281 31.812 11.062 1 98.81 125 ALA A CA 1
ATOM 978 C C . ALA A 1 125 ? -19.938 31.938 12.547 1 98.81 125 ALA A C 1
ATOM 980 O O . ALA A 1 125 ? -20.844 31.969 13.391 1 98.81 125 ALA A O 1
ATOM 981 N N . ILE A 1 126 ? -18.688 31.969 12.859 1 98.88 126 ILE A N 1
ATOM 982 C CA . ILE A 1 126 ? -18.25 32.125 14.25 1 98.88 126 ILE A CA 1
ATOM 983 C C . ILE A 1 126 ? -18.75 33.469 14.797 1 98.88 126 ILE A C 1
ATOM 985 O O . ILE A 1 126 ? -19.312 33.5 15.898 1 98.88 126 ILE A O 1
ATOM 989 N N . LEU A 1 127 ? -18.562 34.5 14.039 1 98.81 127 LEU A N 1
ATOM 990 C CA . LEU A 1 127 ? -18.984 35.844 14.477 1 98.81 127 LEU A CA 1
ATOM 991 C C . LEU A 1 127 ? -20.5 35.875 14.672 1 98.81 127 LEU A C 1
ATOM 993 O O . LEU A 1 127 ? -20.984 36.531 15.594 1 98.81 127 LEU A O 1
ATOM 997 N N . ALA A 1 128 ? -21.188 35.188 13.789 1 98.75 128 ALA A N 1
ATOM 998 C CA . ALA A 1 128 ? -22.641 35.125 13.922 1 98.75 128 ALA A CA 1
ATOM 999 C C . ALA A 1 128 ? -23.047 34.469 15.242 1 98.75 128 ALA A C 1
ATOM 1001 O O . ALA A 1 128 ? -23.938 34.969 15.93 1 98.75 128 ALA A O 1
ATOM 1002 N N . VAL A 1 129 ? -22.422 33.375 15.586 1 98.44 129 VAL A N 1
ATOM 1003 C CA . VAL A 1 129 ? -22.703 32.688 16.828 1 98.44 129 VAL A CA 1
ATOM 1004 C C . VAL A 1 129 ? -22.375 33.562 18.016 1 98.44 129 VAL A C 1
ATOM 1006 O O . VAL A 1 129 ? -23.109 33.594 19.016 1 98.44 129 VAL A O 1
ATOM 1009 N N . LEU A 1 130 ? -21.281 34.312 17.953 1 98.5 130 LEU A N 1
ATOM 1010 C CA . LEU A 1 130 ? -20.844 35.188 19.031 1 98.5 130 LEU A CA 1
ATOM 1011 C C . LEU A 1 130 ? -21.797 36.375 19.203 1 98.5 130 LEU A C 1
ATOM 1013 O O . LEU A 1 130 ? -21.969 36.875 20.312 1 98.5 130 LEU A O 1
ATOM 1017 N N . GLU A 1 131 ? -22.359 36.781 18.141 1 98.06 131 GLU A N 1
ATOM 1018 C CA . GLU A 1 131 ? -23.234 37.938 18.172 1 98.06 131 GLU A CA 1
ATOM 1019 C C . GLU A 1 131 ? -24.625 37.594 18.656 1 98.06 131 GLU A C 1
ATOM 1021 O O . GLU A 1 131 ? -25.281 38.375 19.328 1 98.06 131 GLU A O 1
ATOM 1026 N N . ASP A 1 132 ? -25.125 36.469 18.328 1 97.38 132 ASP A N 1
ATOM 1027 C CA . ASP A 1 132 ? -26.5 36.062 18.609 1 97.38 132 ASP A CA 1
ATOM 1028 C C . ASP A 1 132 ? -26.672 35.656 20.062 1 97.38 132 ASP A C 1
ATOM 1030 O O . ASP A 1 132 ? -26.344 34.531 20.438 1 97.38 132 ASP A O 1
ATOM 1034 N N . ASP A 1 133 ? -27.359 36.406 20.797 1 95.44 133 ASP A N 1
ATOM 1035 C CA . ASP A 1 133 ? -27.531 36.156 22.234 1 95.44 133 ASP A CA 1
ATOM 1036 C C . ASP A 1 133 ? -28.719 35.219 22.5 1 95.44 133 ASP A C 1
ATOM 1038 O O . ASP A 1 133 ? -28.922 34.781 23.625 1 95.44 133 ASP A O 1
ATOM 1042 N N . SER A 1 134 ? -29.328 34.906 21.438 1 96.56 134 SER A N 1
ATOM 1043 C CA . SER A 1 134 ? -30.484 34.031 21.609 1 96.56 134 SER A CA 1
ATOM 1044 C C . SER A 1 134 ? -30.078 32.562 21.531 1 96.56 134 SER A C 1
ATOM 1046 O O . SER A 1 134 ? -30.859 31.672 21.891 1 96.56 134 SER A O 1
ATOM 1048 N N . LEU A 1 135 ? -28.922 32.312 21.141 1 97.31 135 LEU A N 1
ATOM 1049 C CA . LEU A 1 135 ? -28.469 30.938 20.953 1 97.31 135 LEU A CA 1
ATOM 1050 C C . LEU A 1 135 ? -28.234 30.266 22.297 1 97.31 135 LEU A C 1
ATOM 1052 O O . LEU A 1 135 ? -27.812 30.922 23.266 1 97.31 135 LEU A O 1
ATOM 1056 N N . VAL A 1 136 ? -28.516 28.969 22.344 1 97.81 136 VAL A N 1
ATOM 1057 C CA . VAL A 1 136 ? -28.25 28.125 23.5 1 97.81 136 VAL A CA 1
ATOM 1058 C C . VAL A 1 136 ? -26.953 27.344 23.297 1 97.81 136 VAL A C 1
ATOM 1060 O O . VAL A 1 136 ? -26.828 26.578 22.328 1 97.81 136 VAL A O 1
ATOM 1063 N N . HIS A 1 137 ? -26.047 27.531 24.141 1 97.94 137 HIS A N 1
ATOM 1064 C CA . HIS A 1 137 ? -24.734 26.891 23.984 1 97.94 137 HIS A CA 1
ATOM 1065 C C . HIS A 1 137 ? -23.969 26.891 25.297 1 97.94 137 HIS A C 1
ATOM 1067 O O . HIS A 1 137 ? -24.266 27.688 26.203 1 97.94 137 HIS A O 1
ATOM 1073 N N . GLY A 1 138 ? -23.031 25.953 25.469 1 98 138 GLY A N 1
ATOM 1074 C CA . GLY A 1 138 ? -22.078 26 26.562 1 98 138 GLY A CA 1
ATOM 1075 C C . GLY A 1 138 ? -21.031 27.094 26.375 1 98 138 GLY A C 1
ATOM 1076 O O . GLY A 1 138 ? -21.203 27.984 25.547 1 98 138 GLY A O 1
ATOM 1077 N N . PRO A 1 139 ? -20 27.047 27.25 1 98.12 139 PRO A N 1
ATOM 1078 C CA . PRO A 1 139 ? -18.922 28.016 27.062 1 98.12 139 PRO A CA 1
ATOM 1079 C C . PRO A 1 139 ? -18.266 27.906 25.688 1 98.12 139 PRO A C 1
ATOM 1081 O O . PRO A 1 139 ? -18.016 26.797 25.203 1 98.12 139 PRO A O 1
ATOM 1084 N N . LEU A 1 140 ? -18.062 29.047 25.078 1 98.44 140 LEU A N 1
ATOM 1085 C CA . LEU A 1 140 ? -17.5 29.078 23.734 1 98.44 140 LEU A CA 1
ATOM 1086 C C . LEU A 1 140 ? -16.188 29.844 23.719 1 98.44 140 LEU A C 1
ATOM 1088 O O . LEU A 1 140 ? -16.016 30.828 24.438 1 98.44 140 LEU A O 1
ATOM 1092 N N . GLU A 1 141 ? -15.32 29.359 22.938 1 98.5 141 GLU A N 1
ATOM 1093 C CA . GLU A 1 141 ? -14.133 30.078 22.484 1 98.5 141 GLU A CA 1
ATOM 1094 C C . GLU A 1 141 ? -14.031 30.078 20.969 1 98.5 141 GLU A C 1
ATOM 1096 O O . GLU A 1 141 ? -14.398 29.109 20.312 1 98.5 141 GLU A O 1
ATOM 1101 N N . ALA A 1 142 ? -13.688 31.219 20.453 1 98.69 142 ALA A N 1
ATOM 1102 C CA . ALA A 1 142 ? -13.383 31.328 19.031 1 98.69 142 ALA A CA 1
ATOM 1103 C C . ALA A 1 142 ? -11.891 31.484 18.797 1 98.69 142 ALA A C 1
ATOM 1105 O O . ALA A 1 142 ? -11.227 32.281 19.469 1 98.69 142 ALA A O 1
ATOM 1106 N N . LEU A 1 143 ? -11.391 30.656 17.969 1 98.75 143 LEU A N 1
ATOM 1107 C CA . LEU A 1 143 ? -10 30.734 17.547 1 98.75 143 LEU A CA 1
ATOM 1108 C C . LEU A 1 143 ? -9.906 31.094 16.062 1 98.75 143 LEU A C 1
ATOM 1110 O O . LEU A 1 143 ? -10.273 30.281 15.211 1 98.75 143 LEU A O 1
ATOM 1114 N N . PHE A 1 144 ? -9.453 32.281 15.742 1 98.75 144 PHE A N 1
ATOM 1115 C CA . PHE A 1 144 ? -9.156 32.719 14.383 1 98.75 144 PHE A CA 1
ATOM 1116 C C . PHE A 1 144 ? -7.656 32.656 14.117 1 98.75 144 PHE A C 1
ATOM 1118 O O . PHE A 1 144 ? -6.891 33.469 14.648 1 98.75 144 PHE A O 1
ATOM 1125 N N . THR A 1 145 ? -7.254 31.719 13.242 1 98.38 145 THR A N 1
ATOM 1126 C CA . THR A 1 145 ? -5.824 31.5 13.055 1 98.38 145 THR A CA 1
ATOM 1127 C C . THR A 1 145 ? -5.285 32.344 11.914 1 98.38 145 THR A C 1
ATOM 1129 O O . THR A 1 145 ? -6.031 32.719 11.008 1 98.38 145 THR A O 1
ATOM 1132 N N . ALA A 1 146 ? -4.02 32.625 11.992 1 97.12 146 ALA A N 1
ATOM 1133 C CA . ALA A 1 146 ? -3.33 33.469 11.008 1 97.12 146 ALA A CA 1
ATOM 1134 C C . ALA A 1 146 ? -2.588 32.594 9.984 1 97.12 146 ALA A C 1
ATOM 1136 O O . ALA A 1 146 ? -2.014 31.562 10.336 1 97.12 146 ALA A O 1
ATOM 1137 N N . THR A 1 147 ? -2.586 33 8.766 1 95.88 147 THR A N 1
ATOM 1138 C CA . THR A 1 147 ? -1.715 32.562 7.684 1 95.88 147 THR A CA 1
ATOM 1139 C C . THR A 1 147 ? -1.82 31.047 7.48 1 95.88 147 THR A C 1
ATOM 1141 O O . THR A 1 147 ? -0.804 30.344 7.406 1 95.88 147 THR A O 1
ATOM 1144 N N . GLU A 1 148 ? -3.041 30.5 7.398 1 93.75 148 GLU A N 1
ATOM 1145 C CA . GLU A 1 148 ? -3.291 29.078 7.188 1 93.75 148 GLU A CA 1
ATOM 1146 C C . GLU A 1 148 ? -2.896 28.656 5.773 1 93.75 148 GLU A C 1
ATOM 1148 O O . GLU A 1 148 ? -2.346 27.578 5.578 1 93.75 148 GLU A O 1
ATOM 1153 N N . GLU A 1 149 ? -3.033 29.469 4.805 1 89.75 149 GLU A N 1
ATOM 1154 C CA . GLU A 1 149 ? -2.975 29.125 3.385 1 89.75 149 GLU A CA 1
ATOM 1155 C C . GLU A 1 149 ? -1.531 29.031 2.898 1 89.75 149 GLU A C 1
ATOM 1157 O O . GLU A 1 149 ? -1.276 28.562 1.787 1 89.75 149 GLU A O 1
ATOM 1162 N N . THR A 1 150 ? -0.671 29.438 3.701 1 87.25 150 THR A N 1
ATOM 1163 C CA . THR A 1 150 ? 0.736 29.375 3.32 1 87.25 150 THR A CA 1
ATOM 1164 C C . THR A 1 150 ? 1.529 28.547 4.324 1 87.25 150 THR A C 1
ATOM 1166 O O . THR A 1 150 ? 1.646 27.328 4.172 1 87.25 150 THR A O 1
ATOM 1169 N N . GLY A 1 151 ? 1.756 29.031 5.504 1 85.44 151 GLY A N 1
ATOM 1170 C CA . GLY A 1 151 ? 2.652 28.359 6.426 1 85.44 151 GLY A CA 1
ATOM 1171 C C . GLY A 1 151 ? 1.944 27.797 7.641 1 85.44 151 GLY A C 1
ATOM 1172 O O . GLY A 1 151 ? 2.537 27.047 8.422 1 85.44 151 GLY A O 1
ATOM 1173 N N . MET A 1 152 ? 0.688 28.062 7.766 1 93.81 152 MET A N 1
ATOM 1174 C CA . MET A 1 152 ? -0.059 27.719 8.969 1 93.81 152 MET A CA 1
ATOM 1175 C C . MET A 1 152 ? 0.619 28.281 10.219 1 93.81 152 MET A C 1
ATOM 1177 O O . MET A 1 152 ? 0.68 27.609 11.25 1 93.81 152 MET A O 1
ATOM 1181 N N . ASP A 1 153 ? 1.047 29.453 10.125 1 93.94 153 ASP A N 1
ATOM 1182 C CA . ASP A 1 153 ? 1.848 30.094 11.172 1 93.94 153 ASP A CA 1
ATOM 1183 C C . ASP A 1 153 ? 1.039 30.266 12.453 1 93.94 153 ASP A C 1
ATOM 1185 O O . ASP A 1 153 ? 1.58 30.141 13.555 1 93.94 153 ASP A O 1
ATOM 1189 N N . GLY A 1 154 ? -0.16 30.641 12.297 1 96.62 154 GLY A N 1
ATOM 1190 C CA . GLY A 1 154 ? -1.008 30.797 13.469 1 96.62 154 GLY A CA 1
ATOM 1191 C C . GLY A 1 154 ? -1.117 29.531 14.297 1 96.62 154 GLY A C 1
ATOM 1192 O O . GLY A 1 154 ? -0.931 29.562 15.516 1 96.62 154 GLY A O 1
ATOM 1193 N N . ALA A 1 155 ? -1.429 28.438 13.625 1 96.38 155 ALA A N 1
ATOM 1194 C CA . ALA A 1 155 ? -1.553 27.156 14.312 1 96.38 155 ALA A CA 1
ATOM 1195 C C . ALA A 1 155 ? -0.224 26.75 14.945 1 96.38 155 ALA A C 1
ATOM 1197 O O . ALA A 1 155 ? -0.188 26.281 16.078 1 96.38 155 ALA A O 1
ATOM 1198 N N . PHE A 1 156 ? 0.862 26.953 14.266 1 95.25 156 PHE A N 1
ATOM 1199 C CA . PHE A 1 156 ? 2.182 26.594 14.773 1 95.25 156 PHE A CA 1
ATOM 1200 C C . PHE A 1 156 ? 2.539 27.438 15.984 1 95.25 156 PHE A C 1
ATOM 1202 O O . PHE A 1 156 ? 3.201 26.953 16.906 1 95.25 156 PHE A O 1
ATOM 1209 N N . GLY A 1 157 ? 2.133 28.625 15.961 1 96.12 157 GLY A N 1
ATOM 1210 C CA . GLY A 1 157 ? 2.473 29.547 17.031 1 96.12 157 GLY A CA 1
ATOM 1211 C C . GLY A 1 157 ? 1.528 29.469 18.219 1 96.12 157 GLY A C 1
ATOM 1212 O O . GLY A 1 157 ? 1.75 30.125 19.234 1 96.12 157 GLY A O 1
ATOM 1213 N N . LEU A 1 158 ? 0.487 28.656 18.062 1 96.69 158 LEU A N 1
ATOM 1214 C CA . LEU A 1 158 ? -0.479 28.516 19.156 1 96.69 158 LEU A CA 1
ATOM 1215 C C . LEU A 1 158 ? 0.177 27.922 20.391 1 96.69 158 LEU A C 1
ATOM 1217 O O . LEU A 1 158 ? 0.825 26.875 20.312 1 96.69 158 LEU A O 1
ATOM 1221 N N . LYS A 1 159 ? 0.062 28.562 21.484 1 95.19 159 LYS A N 1
ATOM 1222 C CA . LYS A 1 159 ? 0.663 28.078 22.734 1 95.19 159 LYS A CA 1
ATOM 1223 C C . LYS A 1 159 ? -0.284 27.141 23.469 1 95.19 159 LYS A C 1
ATOM 1225 O O . LYS A 1 159 ? -1.505 27.281 23.375 1 95.19 159 LYS A O 1
ATOM 1230 N N . LYS A 1 160 ? 0.318 26.312 24.266 1 93.38 160 LYS A N 1
ATOM 1231 C CA . LYS A 1 160 ? -0.462 25.422 25.109 1 93.38 160 LYS A CA 1
ATOM 1232 C C . LYS A 1 160 ? -1.104 26.188 26.266 1 93.38 160 LYS A C 1
ATOM 1234 O O . LYS A 1 160 ? -0.565 27.203 26.719 1 93.38 160 LYS A O 1
ATOM 1239 N N . GLY A 1 161 ? -2.232 25.766 26.656 1 92.38 161 GLY A N 1
ATOM 1240 C CA . GLY A 1 161 ? -2.877 26.328 27.844 1 92.38 161 GLY A CA 1
ATOM 1241 C C . GLY A 1 161 ? -3.689 27.562 27.547 1 92.38 161 GLY A C 1
ATOM 1242 O O . GLY A 1 161 ? -4.363 28.094 28.438 1 92.38 161 GLY A O 1
ATOM 1243 N N . LEU A 1 162 ? -3.686 28.031 26.359 1 94.06 162 LEU A N 1
ATOM 1244 C CA . LEU A 1 162 ? -4.445 29.234 26 1 94.06 162 LEU A CA 1
ATOM 1245 C C . LEU A 1 162 ? -5.922 28.891 25.812 1 94.06 162 LEU A C 1
ATOM 1247 O O . LEU A 1 162 ? -6.793 29.672 26.203 1 94.06 162 LEU A O 1
ATOM 1251 N N . LEU A 1 163 ? -6.152 27.781 25.141 1 96.06 163 LEU A N 1
ATOM 1252 C CA . LEU A 1 163 ? -7.523 27.328 24.922 1 96.06 163 LEU A CA 1
ATOM 1253 C C . LEU A 1 163 ? -8.008 26.484 26.078 1 96.06 163 LEU A C 1
ATOM 1255 O O . LEU A 1 163 ? -7.242 25.703 26.656 1 96.06 163 LEU A O 1
ATOM 1259 N N . HIS A 1 164 ? -9.25 26.594 26.359 1 94.81 164 HIS A N 1
ATOM 1260 C CA . HIS A 1 164 ? -9.797 25.891 27.516 1 94.81 164 HIS A CA 1
ATOM 1261 C C . HIS A 1 164 ? -10.852 24.875 27.094 1 94.81 164 HIS A C 1
ATOM 1263 O O . HIS A 1 164 ? -11.211 23.984 27.875 1 94.81 164 HIS A O 1
ATOM 1269 N N . GLY A 1 165 ? -11.344 25 25.953 1 96.25 165 GLY A N 1
ATOM 1270 C CA . GLY A 1 165 ? -12.383 24.109 25.484 1 96.25 165 GLY A CA 1
ATOM 1271 C C . GLY A 1 165 ? -11.922 22.672 25.328 1 96.25 165 GLY A C 1
ATOM 1272 O O . GLY A 1 165 ? -10.766 22.422 25.016 1 96.25 165 GLY A O 1
ATOM 1273 N N . ASP A 1 166 ? -12.883 21.719 25.5 1 97.25 166 ASP A N 1
ATOM 1274 C CA . ASP A 1 166 ? -12.625 20.297 25.375 1 97.25 166 ASP A CA 1
ATOM 1275 C C . ASP A 1 166 ? -12.867 19.812 23.938 1 97.25 166 ASP A C 1
ATOM 1277 O O . ASP A 1 166 ? -12.398 18.734 23.562 1 97.25 166 ASP A O 1
ATOM 1281 N N . ILE A 1 167 ? -13.625 20.531 23.234 1 98.25 167 ILE A N 1
ATOM 1282 C CA . ILE A 1 167 ? -14.047 20.172 21.891 1 98.25 167 ILE A CA 1
ATOM 1283 C C . ILE A 1 167 ? -13.625 21.266 20.906 1 98.25 167 ILE A C 1
ATOM 1285 O O . ILE A 1 167 ? -13.742 22.453 21.203 1 98.25 167 ILE A O 1
ATOM 1289 N N . LEU A 1 168 ? -13.086 20.891 19.781 1 98.5 168 LEU A N 1
ATOM 1290 C CA . LEU A 1 168 ? -12.789 21.844 18.703 1 98.5 168 LEU A CA 1
ATOM 1291 C C . LEU A 1 168 ? -13.648 21.562 17.484 1 98.5 168 LEU A C 1
ATOM 1293 O O . LEU A 1 168 ? -13.617 20.438 16.938 1 98.5 168 LEU A O 1
ATOM 1297 N N . LEU A 1 169 ? -14.391 22.484 17.094 1 98.62 169 LEU A N 1
ATOM 1298 C CA . LEU A 1 169 ? -15.102 22.469 15.82 1 98.62 169 LEU A CA 1
ATOM 1299 C C . LEU A 1 169 ? -14.406 23.344 14.789 1 98.62 169 LEU A C 1
ATOM 1301 O O . LEU A 1 169 ? -14.508 24.562 14.836 1 98.62 169 LEU A O 1
ATOM 1305 N N . ASN A 1 170 ? -13.656 22.672 13.914 1 98.56 170 ASN A N 1
ATOM 1306 C CA . ASN A 1 170 ? -13.008 23.359 12.805 1 98.56 170 ASN A CA 1
ATOM 1307 C C . ASN A 1 170 ? -13.977 23.594 11.648 1 98.56 170 ASN A C 1
ATOM 1309 O O . ASN A 1 170 ? -14.641 22.672 11.188 1 98.56 170 ASN A O 1
ATOM 1313 N N . LEU A 1 171 ? -14.039 24.781 11.156 1 98.5 171 LEU A N 1
ATOM 1314 C CA . LEU A 1 171 ? -15.086 25.141 10.203 1 98.5 171 LEU A CA 1
ATOM 1315 C C . LEU A 1 171 ? -14.5 25.344 8.805 1 98.5 171 LEU A C 1
ATOM 1317 O O . LEU A 1 171 ? -15 26.141 8.023 1 98.5 171 LEU A O 1
ATOM 1321 N N . ASP A 1 172 ? -13.445 24.609 8.531 1 96.38 172 ASP A N 1
ATOM 1322 C CA . ASP A 1 172 ? -12.648 24.875 7.336 1 96.38 172 ASP A CA 1
ATOM 1323 C C . ASP A 1 172 ? -12.891 23.812 6.27 1 96.38 172 ASP A C 1
ATOM 1325 O O . ASP A 1 172 ? -12.258 23.828 5.207 1 96.38 172 ASP A O 1
ATOM 1329 N N . SER A 1 173 ? -13.789 22.812 6.508 1 95.06 173 SER A N 1
ATOM 1330 C CA . SER A 1 173 ? -14.086 21.828 5.477 1 95.06 173 SER A CA 1
ATOM 1331 C C . SER A 1 173 ? -15.016 22.391 4.41 1 95.06 173 SER A C 1
ATOM 1333 O O . SER A 1 173 ? -15.734 23.359 4.664 1 95.06 173 SER A O 1
ATOM 1335 N N . GLU A 1 174 ? -15.039 21.781 3.16 1 94.56 174 GLU A N 1
ATOM 1336 C CA . GLU A 1 174 ? -15.641 22.5 2.043 1 94.56 174 GLU A CA 1
ATOM 1337 C C . GLU A 1 174 ? -16.766 21.688 1.403 1 94.56 174 GLU A C 1
ATOM 1339 O O . GLU A 1 174 ? -17.172 21.969 0.274 1 94.56 174 GLU A O 1
ATOM 1344 N N . THR A 1 175 ? -17.266 20.719 2.086 1 95.12 175 THR A N 1
ATOM 1345 C CA . THR A 1 175 ? -18.375 19.922 1.566 1 95.12 175 THR A CA 1
ATOM 1346 C C . THR A 1 175 ? -19.438 19.703 2.643 1 95.12 175 THR A C 1
ATOM 1348 O O . THR A 1 175 ? -19.203 18.984 3.617 1 95.12 175 THR A O 1
ATOM 1351 N N . GLU A 1 176 ? -20.531 20.281 2.342 1 97.19 176 GLU A N 1
ATOM 1352 C CA . GLU A 1 176 ? -21.641 20.141 3.283 1 97.19 176 GLU A CA 1
ATOM 1353 C C . GLU A 1 176 ? -22.047 18.688 3.447 1 97.19 176 GLU A C 1
ATOM 1355 O O . GLU A 1 176 ? -22.094 17.938 2.471 1 97.19 176 GLU A O 1
ATOM 1360 N N . GLY A 1 177 ? -22.234 18.281 4.668 1 96.25 177 GLY A N 1
ATOM 1361 C CA . GLY A 1 177 ? -22.688 16.922 4.938 1 96.25 177 GLY A CA 1
ATOM 1362 C C . GLY A 1 177 ? -21.547 15.953 5.191 1 96.25 177 GLY A C 1
ATOM 1363 O O . GLY A 1 177 ? -21.781 14.781 5.48 1 96.25 177 GLY A O 1
ATOM 1364 N N . GLU A 1 178 ? -20.375 16.484 5.168 1 96.5 178 GLU A N 1
ATOM 1365 C CA . GLU A 1 178 ? -19.203 15.664 5.48 1 96.5 178 GLU A CA 1
ATOM 1366 C C . GLU A 1 178 ? -18.547 16.094 6.789 1 96.5 178 GLU A C 1
ATOM 1368 O O . GLU A 1 178 ? -18.375 17.297 7.035 1 96.5 178 GLU A O 1
ATOM 1373 N N . LEU A 1 179 ? -18.297 15.117 7.652 1 97.62 179 LEU A N 1
ATOM 1374 C CA . LEU A 1 179 ? -17.531 15.352 8.875 1 97.62 179 LEU A CA 1
ATOM 1375 C C . LEU A 1 179 ? -16.125 14.789 8.758 1 97.62 179 LEU A C 1
ATOM 1377 O O . LEU A 1 179 ? -15.945 13.586 8.578 1 97.62 179 LEU A O 1
ATOM 1381 N N . TYR A 1 180 ? -15.188 15.672 8.859 1 96.88 180 TYR A N 1
ATOM 1382 C CA . TYR A 1 180 ? -13.797 15.242 8.828 1 96.88 180 TYR A CA 1
ATOM 1383 C C . TYR A 1 180 ? -13.281 14.969 10.234 1 96.88 180 TYR A C 1
ATOM 1385 O O . TYR A 1 180 ? -13.375 15.82 11.117 1 96.88 180 TYR A O 1
ATOM 1393 N N . VAL A 1 181 ? -12.68 13.773 10.445 1 97.19 181 VAL A N 1
ATOM 1394 C CA . VAL A 1 181 ? -12.258 13.367 11.781 1 97.19 181 VAL A CA 1
ATOM 1395 C C . VAL A 1 181 ? -10.758 13.086 11.789 1 97.19 181 VAL A C 1
ATOM 1397 O O . VAL A 1 181 ? -10.234 12.484 12.727 1 97.19 181 VAL A O 1
ATOM 1400 N N . GLY A 1 182 ? -10.086 13.469 10.742 1 96.38 182 GLY A N 1
ATOM 1401 C CA . GLY A 1 182 ? -8.656 13.25 10.648 1 96.38 182 GLY A CA 1
ATOM 1402 C C . GLY A 1 182 ? -8.031 13.93 9.445 1 96.38 182 GLY A C 1
ATOM 1403 O O . GLY A 1 182 ? -8.727 14.312 8.508 1 96.38 182 GLY A O 1
ATOM 1404 N N . CYS A 1 183 ? -6.742 14.078 9.508 1 96.62 183 CYS A N 1
ATOM 1405 C CA . CYS A 1 183 ? -5.953 14.609 8.398 1 96.62 183 CYS A CA 1
ATOM 1406 C C . CYS A 1 183 ? -4.52 14.094 8.461 1 96.62 183 CYS A C 1
ATOM 1408 O O . CYS A 1 183 ? -4.086 13.57 9.484 1 96.62 183 CYS A O 1
ATOM 1410 N N . ALA A 1 184 ? -3.855 14.172 7.395 1 97 184 ALA A N 1
ATOM 1411 C CA . ALA A 1 184 ? -2.455 13.758 7.387 1 97 184 ALA A CA 1
ATOM 1412 C C . ALA A 1 184 ? -1.538 14.914 7.785 1 97 184 ALA A C 1
ATOM 1414 O O . ALA A 1 184 ? -1.794 16.062 7.434 1 97 184 ALA A O 1
ATOM 1415 N N . GLY A 1 185 ? -0.483 14.57 8.555 1 97.06 185 GLY A N 1
ATOM 1416 C CA . GLY A 1 185 ? 0.663 15.461 8.648 1 97.06 185 GLY A CA 1
ATOM 1417 C C . GLY A 1 185 ? 1.591 15.367 7.453 1 97.06 185 GLY A C 1
ATOM 1418 O O . GLY A 1 185 ? 1.325 14.625 6.508 1 97.06 185 GLY A O 1
ATOM 1419 N N . GLY A 1 186 ? 2.613 16.188 7.461 1 96.69 186 GLY A N 1
ATOM 1420 C CA . GLY A 1 186 ? 3.553 16.219 6.352 1 96.69 186 GLY A CA 1
ATOM 1421 C C . GLY A 1 186 ? 5 16.297 6.797 1 96.69 186 GLY A C 1
ATOM 1422 O O . GLY A 1 186 ? 5.281 16.688 7.934 1 96.69 186 GLY A O 1
ATOM 1423 N N . LEU A 1 187 ? 5.883 15.867 5.996 1 97.88 187 LEU A N 1
ATOM 1424 C CA . LEU A 1 187 ? 7.328 15.906 6.195 1 97.88 187 LEU A CA 1
ATOM 1425 C C . LEU A 1 187 ? 8.062 15.953 4.859 1 97.88 187 LEU A C 1
ATOM 1427 O O . LEU A 1 187 ? 7.746 15.18 3.949 1 97.88 187 LEU A O 1
ATOM 1431 N N . ASP A 1 188 ? 8.961 16.922 4.777 1 97.5 188 ASP A N 1
ATOM 1432 C CA . ASP A 1 188 ? 9.758 17.047 3.562 1 97.5 188 ASP A CA 1
ATOM 1433 C C . ASP A 1 188 ? 11.086 16.312 3.693 1 97.5 188 ASP A C 1
ATOM 1435 O O . ASP A 1 188 ? 11.781 16.453 4.703 1 97.5 188 ASP A O 1
ATOM 1439 N N . ALA A 1 189 ? 11.398 15.508 2.777 1 98.62 189 ALA A N 1
ATOM 1440 C CA . ALA A 1 189 ? 12.766 15.008 2.641 1 98.62 189 ALA A CA 1
ATOM 1441 C C . ALA A 1 189 ? 13.5 15.719 1.508 1 98.62 189 ALA A C 1
ATOM 1443 O O . ALA A 1 189 ? 13.055 15.688 0.357 1 98.62 189 ALA A O 1
ATOM 1444 N N . ASN A 1 190 ? 14.555 16.406 1.845 1 98.69 190 ASN A N 1
ATOM 1445 C CA . ASN A 1 190 ? 15.453 17.062 0.895 1 98.69 190 ASN A CA 1
ATOM 1446 C C . ASN A 1 190 ? 16.781 16.328 0.791 1 98.69 190 ASN A C 1
ATOM 1448 O O . ASN A 1 190 ? 17.516 16.203 1.779 1 98.69 190 ASN A O 1
ATOM 1452 N N . ILE A 1 191 ? 17.078 15.859 -0.374 1 98.88 191 ILE A N 1
ATOM 1453 C CA . ILE A 1 191 ? 18.25 15.008 -0.589 1 98.88 191 ILE A CA 1
ATOM 1454 C C . ILE A 1 191 ? 19.188 15.672 -1.584 1 98.88 191 ILE A C 1
ATOM 1456 O O . ILE A 1 191 ? 18.75 16.234 -2.59 1 98.88 191 ILE A O 1
ATOM 1460 N N . VAL A 1 192 ? 20.5 15.609 -1.318 1 98.88 192 VAL A N 1
ATOM 1461 C CA . VAL A 1 192 ? 21.469 16.219 -2.213 1 98.88 192 VAL A CA 1
ATOM 1462 C C . VAL A 1 192 ? 22.656 15.266 -2.416 1 98.88 192 VAL A C 1
ATOM 1464 O O . VAL A 1 192 ? 23.266 14.805 -1.446 1 98.88 192 VAL A O 1
ATOM 1467 N N . PHE A 1 193 ? 22.922 14.891 -3.641 1 98.75 193 PHE A N 1
ATOM 1468 C CA . PHE A 1 193 ? 24.188 14.312 -4.062 1 98.75 193 PHE A CA 1
ATOM 1469 C C . PHE A 1 193 ? 25.125 15.391 -4.586 1 98.75 193 PHE A C 1
ATOM 1471 O O . PHE A 1 193 ? 24.812 16.078 -5.551 1 98.75 193 PHE A O 1
ATOM 1478 N N . LYS A 1 194 ? 26.25 15.531 -3.996 1 98.5 194 LYS A N 1
ATOM 1479 C CA . LYS A 1 194 ? 27.281 16.391 -4.566 1 98.5 194 LYS A CA 1
ATOM 1480 C C . LYS A 1 194 ? 28.281 15.594 -5.395 1 98.5 194 LYS A C 1
ATOM 1482 O O . LYS A 1 194 ? 28.594 14.445 -5.059 1 98.5 194 LYS A O 1
ATOM 1487 N N . TYR A 1 195 ? 28.734 16.203 -6.5 1 97.81 195 TYR A N 1
ATOM 1488 C CA . TYR A 1 195 ? 29.719 15.516 -7.324 1 97.81 195 TYR A CA 1
ATOM 1489 C C . TYR A 1 195 ? 30.547 16.516 -8.133 1 97.81 195 TYR A C 1
ATOM 1491 O O . TYR A 1 195 ? 30.125 17.656 -8.344 1 97.81 195 TYR A O 1
ATOM 1499 N N . ALA A 1 196 ? 31.75 16.062 -8.5 1 97 196 ALA A N 1
ATOM 1500 C CA . ALA A 1 196 ? 32.531 16.766 -9.523 1 97 196 ALA A CA 1
ATOM 1501 C C . ALA A 1 196 ? 32.188 16.234 -10.914 1 97 196 ALA A C 1
ATOM 1503 O O . ALA A 1 196 ? 32.375 15.055 -11.203 1 97 196 ALA A O 1
ATOM 1504 N N . ALA A 1 197 ? 31.656 17.203 -11.695 1 95.38 197 ALA A N 1
ATOM 1505 C CA . ALA A 1 197 ? 31.297 16.781 -13.047 1 95.38 197 ALA A CA 1
ATOM 1506 C C . ALA A 1 197 ? 32.5 16.156 -13.758 1 95.38 197 ALA A C 1
ATOM 1508 O O . ALA A 1 197 ? 33.625 16.594 -13.594 1 95.38 197 ALA A O 1
ATOM 1509 N N . GLU A 1 198 ? 32.219 15.133 -14.523 1 96.69 198 GLU A N 1
ATOM 1510 C CA . GLU A 1 198 ? 33.219 14.453 -15.328 1 96.69 198 GLU A CA 1
ATOM 1511 C C . GLU A 1 198 ? 33 14.695 -16.812 1 96.69 198 GLU A C 1
ATOM 1513 O O . GLU A 1 198 ? 31.875 14.891 -17.25 1 96.69 198 GLU A O 1
ATOM 1518 N N . PRO A 1 199 ? 34.125 14.711 -17.562 1 96.56 199 PRO A N 1
ATOM 1519 C CA . PRO A 1 199 ? 33.938 14.828 -19 1 96.56 199 PRO A CA 1
ATOM 1520 C C . PRO A 1 199 ? 33.219 13.609 -19.609 1 96.56 199 PRO A C 1
ATOM 1522 O O . PRO A 1 199 ? 33.438 12.484 -19.141 1 96.56 199 PRO A O 1
ATOM 1525 N N . THR A 1 200 ? 32.438 13.828 -20.625 1 96.19 200 THR A N 1
ATOM 1526 C CA . THR A 1 200 ? 31.812 12.727 -21.344 1 96.19 200 THR A CA 1
ATOM 1527 C C . THR A 1 200 ? 32.812 12.039 -22.266 1 96.19 200 THR A C 1
ATOM 1529 O O . THR A 1 200 ? 33.844 12.625 -22.609 1 96.19 200 THR A O 1
ATOM 1532 N N . PRO A 1 201 ? 32.531 10.727 -22.484 1 92.25 201 PRO A N 1
ATOM 1533 C CA . PRO A 1 201 ? 33.438 10.07 -23.438 1 92.25 201 PRO A CA 1
ATOM 1534 C C . PRO A 1 201 ? 33.406 10.727 -24.812 1 92.25 201 PRO A C 1
ATOM 1536 O O . PRO A 1 201 ? 32.344 11.164 -25.281 1 92.25 201 PRO A O 1
ATOM 1539 N N . ALA A 1 202 ? 34.562 10.859 -25.375 1 77.94 202 ALA A N 1
ATOM 1540 C CA . ALA A 1 202 ? 34.719 11.656 -26.578 1 77.94 202 ALA A CA 1
ATOM 1541 C C . ALA A 1 202 ? 34.406 10.844 -27.828 1 77.94 202 ALA A C 1
ATOM 1543 O O . ALA A 1 202 ? 34.031 11.398 -28.859 1 77.94 202 ALA A O 1
ATOM 1544 N N . ARG A 1 203 ? 34.625 9.617 -27.781 1 87.06 203 ARG A N 1
ATOM 1545 C CA . ARG A 1 203 ? 34.469 8.867 -29.031 1 87.06 203 ARG A CA 1
ATOM 1546 C C . ARG A 1 203 ? 33.625 7.613 -28.812 1 87.06 203 ARG A C 1
ATOM 1548 O O . ARG A 1 203 ? 33.562 7.102 -27.688 1 87.06 203 ARG A O 1
ATOM 1555 N N . ASN A 1 204 ? 32.812 7.152 -29.719 1 94.19 204 ASN A N 1
ATOM 1556 C CA . ASN A 1 204 ? 32.125 5.883 -29.859 1 94.19 204 ASN A CA 1
ATOM 1557 C C . ASN A 1 204 ? 30.891 5.816 -28.938 1 94.19 204 ASN A C 1
ATOM 1559 O O . ASN A 1 204 ? 30.516 4.742 -28.469 1 94.19 204 ASN A O 1
ATOM 1563 N N . TYR A 1 205 ? 30.406 6.98 -28.547 1 97.69 205 TYR A N 1
ATOM 1564 C CA . TYR A 1 205 ? 29.172 7.059 -27.797 1 97.69 205 TYR A CA 1
ATOM 1565 C C . TYR A 1 205 ? 28.141 7.902 -28.531 1 97.69 205 TYR A C 1
ATOM 1567 O O . TYR A 1 205 ? 28.484 8.844 -29.234 1 97.69 205 TYR A O 1
ATOM 1575 N N . THR A 1 206 ? 26.906 7.559 -28.406 1 97.69 206 THR A N 1
ATOM 1576 C CA . THR A 1 206 ? 25.766 8.336 -28.891 1 97.69 206 THR A CA 1
ATOM 1577 C C . THR A 1 206 ? 24.953 8.875 -27.719 1 97.69 206 THR A C 1
ATOM 1579 O O . THR A 1 206 ? 24.625 8.133 -26.797 1 97.69 206 THR A O 1
ATOM 1582 N N . ALA A 1 207 ? 24.688 10.156 -27.766 1 98.19 207 ALA A N 1
ATOM 1583 C CA . ALA A 1 207 ? 23.875 10.797 -26.734 1 98.19 207 ALA A CA 1
ATOM 1584 C C . ALA A 1 207 ? 22.391 10.805 -27.125 1 98.19 207 ALA A C 1
ATOM 1586 O O . ALA A 1 207 ? 22.062 10.984 -28.297 1 98.19 207 ALA A O 1
ATOM 1587 N N . ALA A 1 208 ? 21.547 10.594 -26.141 1 98.56 208 ALA A N 1
ATOM 1588 C CA . ALA A 1 208 ? 20.109 10.617 -26.391 1 98.56 208 ALA A CA 1
ATOM 1589 C C . ALA A 1 208 ? 19.344 11.07 -25.141 1 98.56 208 ALA A C 1
ATOM 1591 O O . ALA A 1 208 ? 19.844 10.914 -24.016 1 98.56 208 ALA A O 1
ATOM 1592 N N . ARG A 1 209 ? 18.219 11.633 -25.422 1 98.62 209 ARG A N 1
ATOM 1593 C CA . ARG A 1 209 ? 17.312 12.039 -24.359 1 98.62 209 ARG A CA 1
ATOM 1594 C C . ARG A 1 209 ? 16.172 11.039 -24.188 1 98.62 209 ARG A C 1
ATOM 1596 O O . ARG A 1 209 ? 15.492 10.703 -25.156 1 98.62 209 ARG A O 1
ATOM 1603 N N . ILE A 1 210 ? 15.992 10.492 -22.984 1 98.88 210 ILE A N 1
ATOM 1604 C CA . ILE A 1 210 ? 14.82 9.703 -22.625 1 98.88 210 ILE A CA 1
ATOM 1605 C C . ILE A 1 210 ? 13.766 10.609 -21.984 1 98.88 210 ILE A C 1
ATOM 1607 O O . ILE A 1 210 ? 14.07 11.367 -21.062 1 98.88 210 ILE A O 1
ATOM 1611 N N . THR A 1 211 ? 12.562 10.555 -22.484 1 98.81 211 THR A N 1
ATOM 1612 C CA . THR A 1 211 ? 11.477 11.375 -21.938 1 98.81 211 THR A CA 1
ATOM 1613 C C . THR A 1 211 ? 10.297 10.5 -21.531 1 98.81 211 THR A C 1
ATOM 1615 O O . THR A 1 211 ? 9.781 9.727 -22.328 1 98.81 211 THR A O 1
ATOM 1618 N N . VAL A 1 212 ? 9.922 10.547 -20.281 1 98.81 212 VAL A N 1
ATOM 1619 C CA . VAL A 1 212 ? 8.68 9.969 -19.781 1 98.81 212 VAL A CA 1
ATOM 1620 C C . VAL A 1 212 ? 7.609 11.055 -19.688 1 98.81 212 VAL A C 1
ATOM 1622 O O . VAL A 1 212 ? 7.801 12.07 -19.016 1 98.81 212 VAL A O 1
ATOM 1625 N N . LYS A 1 213 ? 6.5 10.891 -20.359 1 97.62 213 LYS A N 1
ATOM 1626 C CA . LYS A 1 213 ? 5.414 11.867 -20.312 1 97.62 213 LYS A CA 1
ATOM 1627 C C . LYS A 1 213 ? 4.059 11.188 -20.5 1 97.62 213 LYS A C 1
ATOM 1629 O O . LYS A 1 213 ? 3.984 9.961 -20.609 1 97.62 213 LYS A O 1
ATOM 1634 N N . GLY A 1 214 ? 3.008 11.945 -20.359 1 96.44 214 GLY A N 1
ATOM 1635 C CA . GLY A 1 214 ? 1.665 11.43 -20.578 1 96.44 214 GLY A CA 1
ATOM 1636 C C . GLY A 1 214 ? 1.024 10.891 -19.312 1 96.44 214 GLY A C 1
ATOM 1637 O O . GLY A 1 214 ? -0.102 10.391 -19.344 1 96.44 214 GLY A O 1
ATOM 1638 N N . LEU A 1 215 ? 1.667 10.938 -18.172 1 97.38 215 LEU A N 1
ATOM 1639 C CA . LEU A 1 215 ? 1.114 10.484 -16.906 1 97.38 215 LEU A CA 1
ATOM 1640 C C . LEU A 1 215 ? 0.15 11.516 -16.328 1 97.38 215 LEU A C 1
ATOM 1642 O O . LEU A 1 215 ? 0.332 12.719 -16.531 1 97.38 215 LEU A O 1
ATOM 1646 N N . LYS A 1 216 ? -0.829 11.125 -15.562 1 93.56 216 LYS A N 1
ATOM 1647 C CA . LYS A 1 216 ? -1.917 11.969 -15.078 1 93.56 216 LYS A CA 1
ATOM 1648 C C . LYS A 1 216 ? -1.439 12.898 -13.969 1 93.56 216 LYS A C 1
ATOM 1650 O O . LYS A 1 216 ? -1.926 14.023 -13.844 1 93.56 216 LYS A O 1
ATOM 1655 N N . GLY A 1 217 ? -0.415 12.445 -13.211 1 94.5 217 GLY A N 1
ATOM 1656 C CA . GLY A 1 217 ? -0.004 13.219 -12.055 1 94.5 217 GLY A CA 1
ATOM 1657 C C . GLY A 1 217 ? -1.106 13.383 -11.023 1 94.5 217 GLY A C 1
ATOM 1658 O O . GLY A 1 217 ? -1.84 12.438 -10.734 1 94.5 217 GLY A O 1
ATOM 1659 N N . GLY A 1 218 ? -1.169 14.57 -10.344 1 88.69 218 GLY A N 1
ATOM 1660 C CA . GLY A 1 218 ? -2.178 14.859 -9.336 1 88.69 218 GLY A CA 1
ATOM 1661 C C . GLY A 1 218 ? -1.588 15.297 -8.008 1 88.69 218 GLY A C 1
ATOM 1662 O O . GLY A 1 218 ? -0.368 15.289 -7.836 1 88.69 218 GLY A O 1
ATOM 1663 N N . HIS A 1 219 ? -2.49 15.828 -7.191 1 90.81 219 HIS A N 1
ATOM 1664 C CA . HIS A 1 219 ? -2.1 16.172 -5.824 1 90.81 219 HIS A CA 1
ATOM 1665 C C . HIS A 1 219 ? -1.659 14.93 -5.055 1 90.81 219 HIS A C 1
ATOM 1667 O O . HIS A 1 219 ? -2.387 13.938 -5 1 90.81 219 HIS A O 1
ATOM 1673 N N . SER A 1 220 ? -0.437 14.922 -4.449 1 94.5 220 SER A N 1
ATOM 1674 C CA . SER A 1 220 ? 0.167 13.727 -3.861 1 94.5 220 SER A CA 1
ATOM 1675 C C . SER A 1 220 ? -0.569 13.305 -2.598 1 94.5 220 SER A C 1
ATOM 1677 O O . SER A 1 220 ? -0.367 12.195 -2.1 1 94.5 220 SER A O 1
ATOM 1679 N N . GLY A 1 221 ? -1.387 14.094 -2.051 1 92.56 221 GLY A N 1
ATOM 1680 C CA . GLY A 1 221 ? -2.252 13.672 -0.962 1 92.56 221 GLY A CA 1
ATOM 1681 C C . GLY A 1 221 ? -3.57 13.094 -1.439 1 92.56 221 GLY A C 1
ATOM 1682 O O . GLY A 1 221 ? -4.004 12.039 -0.96 1 92.56 221 GLY A O 1
ATOM 1683 N N . ILE A 1 222 ? -4.16 13.68 -2.424 1 87.25 222 ILE A N 1
ATOM 1684 C CA . ILE A 1 222 ? -5.52 13.359 -2.848 1 87.25 222 ILE A CA 1
ATOM 1685 C C . ILE A 1 222 ? -5.492 12.18 -3.822 1 87.25 222 ILE A C 1
ATOM 1687 O O . ILE A 1 222 ? -6.25 11.219 -3.662 1 87.25 222 ILE A O 1
ATOM 1691 N N . GLN A 1 223 ? -4.559 12.234 -4.789 1 92.75 223 GLN A N 1
ATOM 1692 C CA . GLN A 1 223 ? -4.617 11.242 -5.859 1 92.75 223 GLN A CA 1
ATOM 1693 C C . GLN A 1 223 ? -3.641 10.102 -5.602 1 92.75 223 GLN A C 1
ATOM 1695 O O . GLN A 1 223 ? -3.551 9.164 -6.398 1 92.75 223 GLN A O 1
ATOM 1700 N N . ILE A 1 224 ? -2.9 10.094 -4.469 1 96.44 224 ILE A N 1
ATOM 1701 C CA . ILE A 1 224 ? -1.915 9.047 -4.219 1 96.44 224 ILE A CA 1
ATOM 1702 C C . ILE A 1 224 ? -2.611 7.691 -4.129 1 96.44 224 ILE A C 1
ATOM 1704 O O . ILE A 1 224 ? -2.033 6.66 -4.484 1 96.44 224 ILE A O 1
ATOM 1708 N N . VAL A 1 225 ? -3.879 7.676 -3.668 1 94.62 225 VAL A N 1
ATOM 1709 C CA . VAL A 1 225 ? -4.656 6.453 -3.488 1 94.62 225 VAL A CA 1
ATOM 1710 C C . VAL A 1 225 ? -5 5.855 -4.848 1 94.62 225 VAL A C 1
ATOM 1712 O O . VAL A 1 225 ? -5.297 4.664 -4.953 1 94.62 225 VAL A O 1
ATOM 1715 N N . CYS A 1 226 ? -4.91 6.699 -5.898 1 94.75 226 CYS A N 1
ATOM 1716 C CA . CYS A 1 226 ? -5.25 6.242 -7.238 1 94.75 226 CYS A CA 1
ATOM 1717 C C . CYS A 1 226 ? -4.125 5.406 -7.836 1 94.75 226 CYS A C 1
ATOM 1719 O O . CYS A 1 226 ? -4.281 4.82 -8.906 1 94.75 226 CYS A O 1
ATOM 1721 N N . GLN A 1 227 ? -2.98 5.336 -7.152 1 96.44 227 GLN A N 1
ATOM 1722 C CA . GLN A 1 227 ? -1.837 4.508 -7.527 1 96.44 227 GLN A CA 1
ATOM 1723 C C . GLN A 1 227 ? -1.358 4.84 -8.938 1 96.44 227 GLN A C 1
ATOM 1725 O O . GLN A 1 227 ? -1.075 3.941 -9.734 1 96.44 227 GLN A O 1
ATOM 1730 N N . ARG A 1 228 ? -1.35 6.125 -9.273 1 96.62 228 ARG A N 1
ATOM 1731 C CA . ARG A 1 228 ? -0.833 6.621 -10.547 1 96.62 228 ARG A CA 1
ATOM 1732 C C . ARG A 1 228 ? 0.681 6.465 -10.625 1 96.62 228 ARG A C 1
ATOM 1734 O O . ARG A 1 228 ? 1.351 6.348 -9.594 1 96.62 228 ARG A O 1
ATOM 1741 N N . ALA A 1 229 ? 1.181 6.379 -11.812 1 97.88 229 ALA A N 1
ATOM 1742 C CA . ALA A 1 229 ? 2.617 6.203 -12 1 97.88 229 ALA A CA 1
ATOM 1743 C C . ALA A 1 229 ? 3.379 7.473 -11.633 1 97.88 229 ALA A C 1
ATOM 1745 O O . ALA A 1 229 ? 2.842 8.578 -11.734 1 97.88 229 ALA A O 1
ATOM 1746 N N . ASN A 1 230 ? 4.531 7.348 -11.133 1 98.44 230 ASN A N 1
ATOM 1747 C CA . ASN A 1 230 ? 5.504 8.398 -10.852 1 98.44 230 ASN A CA 1
ATOM 1748 C C . ASN A 1 230 ? 6.59 8.461 -11.914 1 98.44 230 ASN A C 1
ATOM 1750 O O . ASN A 1 230 ? 7.395 7.539 -12.047 1 98.44 230 ASN A O 1
ATOM 1754 N N . ALA A 1 231 ? 6.691 9.547 -12.633 1 98.75 231 ALA A N 1
ATOM 1755 C CA . ALA A 1 231 ? 7.574 9.641 -13.797 1 98.75 231 ALA A CA 1
ATOM 1756 C C . ALA A 1 231 ? 9.023 9.398 -13.398 1 98.75 231 ALA A C 1
ATOM 1758 O O . ALA A 1 231 ? 9.797 8.828 -14.172 1 98.75 231 ALA A O 1
ATOM 1759 N N . ASN A 1 232 ? 9.445 9.891 -12.242 1 98.81 232 ASN A N 1
ATOM 1760 C CA . ASN A 1 232 ? 10.805 9.648 -11.773 1 98.81 232 ASN A CA 1
ATOM 1761 C C . ASN A 1 232 ? 11.07 8.164 -11.555 1 98.81 232 ASN A C 1
ATOM 1763 O O . ASN A 1 232 ? 12.094 7.641 -11.992 1 98.81 232 ASN A O 1
ATOM 1767 N N . LYS A 1 233 ? 10.133 7.496 -10.875 1 98.81 233 LYS A N 1
ATOM 1768 C CA . LYS A 1 233 ? 10.273 6.062 -10.625 1 98.81 233 LYS A CA 1
ATOM 1769 C C . LYS A 1 233 ? 10.328 5.277 -11.938 1 98.81 233 LYS A C 1
ATOM 1771 O O . LYS A 1 233 ? 11.141 4.359 -12.078 1 98.81 233 LYS A O 1
ATOM 1776 N N . VAL A 1 234 ? 9.445 5.641 -12.875 1 98.81 234 VAL A N 1
ATOM 1777 C CA . VAL A 1 234 ? 9.414 4.977 -14.172 1 98.81 234 VAL A CA 1
ATOM 1778 C C . VAL A 1 234 ? 10.75 5.16 -14.883 1 98.81 234 VAL A C 1
ATOM 1780 O O . VAL A 1 234 ? 11.32 4.199 -15.406 1 98.81 234 VAL A O 1
ATOM 1783 N N . LEU A 1 235 ? 11.273 6.359 -14.898 1 98.88 235 LEU A N 1
ATOM 1784 C CA . LEU A 1 235 ? 12.531 6.672 -15.578 1 98.88 235 LEU A CA 1
ATOM 1785 C C . LEU A 1 235 ? 13.688 5.895 -14.969 1 98.88 235 LEU A C 1
ATOM 1787 O O . LEU A 1 235 ? 14.438 5.227 -15.68 1 98.88 235 LEU A O 1
ATOM 1791 N N . PHE A 1 236 ? 13.812 5.914 -13.688 1 98.94 236 PHE A N 1
ATOM 1792 C CA . PHE A 1 236 ? 14.984 5.348 -13.031 1 98.94 236 PHE A CA 1
ATOM 1793 C C . PHE A 1 236 ? 14.898 3.824 -12.992 1 98.94 236 PHE A C 1
ATOM 1795 O O . PHE A 1 236 ? 15.93 3.143 -12.938 1 98.94 236 PHE A O 1
ATOM 1802 N N . ARG A 1 237 ? 13.656 3.297 -12.953 1 98.69 237 ARG A N 1
ATOM 1803 C CA . ARG A 1 237 ? 13.523 1.853 -13.125 1 98.69 237 ARG A CA 1
ATOM 1804 C C . ARG A 1 237 ? 14.203 1.39 -14.414 1 98.69 237 ARG A C 1
ATOM 1806 O O . ARG A 1 237 ? 14.953 0.41 -14.406 1 98.69 237 ARG A O 1
ATOM 1813 N N . PHE A 1 238 ? 13.977 2.105 -15.5 1 98.75 238 PHE A N 1
ATOM 1814 C CA . PHE A 1 238 ? 14.594 1.751 -16.766 1 98.75 238 PHE A CA 1
ATOM 1815 C C . PHE A 1 238 ? 16.109 1.945 -16.703 1 98.75 238 PHE A C 1
ATOM 1817 O O . PHE A 1 238 ? 16.875 1.099 -17.188 1 98.75 238 PHE A O 1
ATOM 1824 N N . LEU A 1 239 ? 16.562 3.084 -16.203 1 98.81 239 LEU A N 1
ATOM 1825 C CA . LEU A 1 239 ? 18 3.367 -16.125 1 98.81 239 LEU A CA 1
ATOM 1826 C C . LEU A 1 239 ? 18.719 2.275 -15.336 1 98.81 239 LEU A C 1
ATOM 1828 O O . LEU A 1 239 ? 19.828 1.877 -15.703 1 98.81 239 LEU A O 1
ATOM 1832 N N . ASN A 1 240 ? 18.125 1.829 -14.258 1 98.5 240 ASN A N 1
ATOM 1833 C CA . ASN A 1 240 ? 18.719 0.769 -13.445 1 98.5 240 ASN A CA 1
ATOM 1834 C C . ASN A 1 240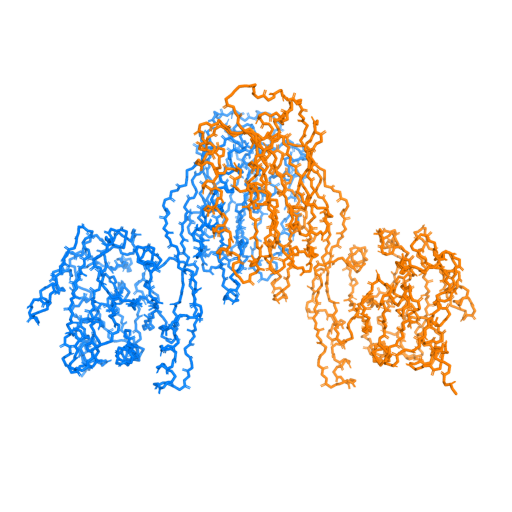 ? 18.891 -0.518 -14.25 1 98.5 240 ASN A C 1
ATOM 1836 O O . ASN A 1 240 ? 19.969 -1.133 -14.211 1 98.5 240 ASN A O 1
ATOM 1840 N N . ALA A 1 241 ? 17.875 -0.92 -14.93 1 97.44 241 ALA A N 1
ATOM 1841 C CA . ALA A 1 241 ? 17.938 -2.133 -15.742 1 97.44 241 ALA A CA 1
ATOM 1842 C C . ALA A 1 241 ? 18.969 -2.008 -16.844 1 97.44 241 ALA A C 1
ATOM 1844 O O . ALA A 1 241 ? 19.75 -2.934 -17.078 1 97.44 241 ALA A O 1
ATOM 1845 N N . ALA A 1 242 ? 18.969 -0.883 -17.531 1 97.62 242 ALA A N 1
ATOM 1846 C CA . ALA A 1 242 ? 19.875 -0.651 -18.641 1 97.62 242 ALA A CA 1
ATOM 1847 C C . ALA A 1 242 ? 21.328 -0.648 -18.172 1 97.62 242 ALA A C 1
ATOM 1849 O O . ALA A 1 242 ? 22.219 -1.146 -18.859 1 97.62 242 ALA A O 1
ATOM 1850 N N . SER A 1 243 ? 21.609 -0.071 -17.031 1 97 243 SER A N 1
ATOM 1851 C CA . SER A 1 243 ? 22.953 0.038 -16.5 1 97 243 SER A CA 1
ATOM 1852 C C . SER A 1 243 ? 23.516 -1.329 -16.109 1 97 243 SER A C 1
ATOM 1854 O O . SER A 1 243 ? 24.719 -1.514 -16.031 1 97 243 SER A O 1
ATOM 1856 N N . ALA A 1 244 ? 22.641 -2.264 -15.836 1 93.06 244 ALA A N 1
ATOM 1857 C CA . ALA A 1 244 ? 23.047 -3.607 -15.445 1 93.06 244 ALA A CA 1
ATOM 1858 C C . ALA A 1 244 ? 23.594 -4.387 -16.641 1 93.06 244 ALA A C 1
ATOM 1860 O O . ALA A 1 244 ? 24.406 -5.289 -16.484 1 93.06 244 ALA A O 1
ATOM 1861 N N . SER A 1 245 ? 23.203 -3.998 -17.844 1 93.25 245 SER A N 1
ATOM 1862 C CA . SER A 1 245 ? 23.531 -4.828 -19 1 93.25 245 SER A CA 1
ATOM 1863 C C . SER A 1 245 ? 24.422 -4.082 -19.984 1 93.25 245 SER A C 1
ATOM 1865 O O . SER A 1 245 ? 24.844 -4.641 -21 1 93.25 245 SER A O 1
ATOM 1867 N N . ARG A 1 246 ? 24.734 -2.811 -19.75 1 95.88 246 ARG A N 1
ATOM 1868 C CA . ARG A 1 246 ? 25.562 -2.037 -20.688 1 95.88 246 ARG A CA 1
ATOM 1869 C C . ARG A 1 246 ? 26.219 -0.859 -19.969 1 95.88 246 ARG A C 1
ATOM 1871 O O . ARG A 1 246 ? 25.922 -0.584 -18.812 1 95.88 246 ARG A O 1
ATOM 1878 N N . ASP A 1 247 ? 27.188 -0.261 -20.672 1 96.06 247 ASP A N 1
ATOM 1879 C CA . ASP A 1 247 ? 27.828 0.955 -20.188 1 96.06 247 ASP A CA 1
ATOM 1880 C C . ASP A 1 247 ? 26.969 2.182 -20.453 1 96.06 247 ASP A C 1
ATOM 1882 O O . ASP A 1 247 ? 27.047 2.791 -21.516 1 96.06 247 ASP A O 1
ATOM 1886 N N . LEU A 1 248 ? 26.172 2.514 -19.516 1 98 248 LEU A N 1
ATOM 1887 C CA . LEU A 1 248 ? 25.266 3.652 -19.625 1 98 248 LEU A CA 1
ATOM 1888 C C . LEU A 1 248 ? 25.828 4.863 -18.891 1 98 248 LEU A C 1
ATOM 1890 O O . LEU A 1 248 ? 26.109 4.785 -17.688 1 98 248 LEU A O 1
ATOM 1894 N N . VAL A 1 249 ? 25.984 5.984 -19.578 1 98.19 249 VAL A N 1
ATOM 1895 C CA . VAL A 1 249 ? 26.484 7.23 -19 1 98.19 249 VAL A CA 1
ATOM 1896 C C . VAL A 1 249 ? 25.328 8.188 -18.75 1 98.19 249 VAL A C 1
ATOM 1898 O O . VAL A 1 249 ? 24.625 8.57 -19.688 1 98.19 249 VAL A O 1
ATOM 1901 N N . LEU A 1 250 ? 25.078 8.539 -17.5 1 98.75 250 LEU A N 1
ATOM 1902 C CA . LEU A 1 250 ? 24.047 9.508 -17.172 1 98.75 250 LEU A CA 1
ATOM 1903 C C . LEU A 1 250 ? 24.609 10.922 -17.141 1 98.75 250 LEU A C 1
ATOM 1905 O O . LEU A 1 250 ? 25.484 11.227 -16.328 1 98.75 250 LEU A O 1
ATOM 1909 N N . CYS A 1 251 ? 24.094 11.812 -17.969 1 98.69 251 CYS A N 1
ATOM 1910 C CA . CYS A 1 251 ? 24.656 13.156 -18.094 1 98.69 251 CYS A CA 1
ATOM 1911 C C . CYS A 1 251 ? 23.828 14.156 -17.297 1 98.69 251 CYS A C 1
ATOM 1913 O O . CYS A 1 251 ? 24.375 15.07 -16.672 1 98.69 251 CYS A O 1
ATOM 1915 N N . SER A 1 252 ? 22.547 14.047 -17.328 1 98.69 252 SER A N 1
ATOM 1916 C CA . SER A 1 252 ? 21.656 14.945 -16.578 1 98.69 252 SER A CA 1
ATOM 1917 C C . SER A 1 252 ? 20.297 14.32 -16.359 1 98.69 252 SER A C 1
ATOM 1919 O O . SER A 1 252 ? 19.922 13.375 -17.062 1 98.69 252 SER A O 1
ATOM 1921 N N . VAL A 1 253 ? 19.594 14.797 -15.398 1 98.81 253 VAL A N 1
ATOM 1922 C CA . VAL A 1 253 ? 18.234 14.375 -15.094 1 98.81 253 VAL A CA 1
ATOM 1923 C C . VAL A 1 253 ? 17.391 15.578 -14.672 1 98.81 253 VAL A C 1
ATOM 1925 O O . VAL A 1 253 ? 17.906 16.516 -14.062 1 98.81 253 VAL A O 1
ATOM 1928 N N . ASP A 1 254 ? 16.141 15.609 -15.055 1 98.75 254 ASP A N 1
ATOM 1929 C CA . ASP A 1 254 ? 15.156 16.625 -14.695 1 98.75 254 ASP A CA 1
ATOM 1930 C C . ASP A 1 254 ? 13.75 16.031 -14.672 1 98.75 254 ASP A C 1
ATOM 1932 O O . ASP A 1 254 ? 13.109 15.891 -15.719 1 98.75 254 ASP A O 1
ATOM 1936 N N . GLY A 1 255 ? 13.281 15.656 -13.477 1 98.56 255 GLY A N 1
ATOM 1937 C CA . GLY A 1 255 ? 11.969 15.047 -13.344 1 98.56 255 GLY A CA 1
ATOM 1938 C C . GLY A 1 255 ? 11.125 15.664 -12.242 1 98.56 255 GLY A C 1
ATOM 1939 O O . GLY A 1 255 ? 11.641 15.953 -11.156 1 98.56 255 GLY A O 1
ATOM 1940 N N . GLY A 1 256 ? 9.859 15.852 -12.539 1 96.56 256 GLY A N 1
ATOM 1941 C CA . GLY A 1 256 ? 8.93 16.406 -11.57 1 96.56 256 GLY A CA 1
ATOM 1942 C C . GLY A 1 256 ? 9.031 17.922 -11.453 1 96.56 256 GLY A C 1
ATOM 1943 O O . GLY A 1 256 ? 9.867 18.547 -12.102 1 96.56 256 GLY A O 1
ATOM 1944 N N . GLY A 1 257 ? 8.086 18.516 -10.727 1 92.38 257 GLY A N 1
ATOM 1945 C CA . GLY A 1 257 ? 7.992 19.938 -10.461 1 92.38 257 GLY A CA 1
ATOM 1946 C C . GLY A 1 257 ? 7.727 20.266 -9 1 92.38 257 GLY A C 1
ATOM 1947 O O . GLY A 1 257 ? 8.609 20.125 -8.156 1 92.38 257 GLY A O 1
ATOM 1948 N N . LEU A 1 258 ? 6.496 20.438 -8.602 1 88.56 258 LEU A N 1
ATOM 1949 C CA . LEU A 1 258 ? 6.113 20.797 -7.242 1 88.56 258 LEU A CA 1
ATOM 1950 C C . LEU A 1 258 ? 6.219 19.594 -6.309 1 88.56 258 LEU A C 1
ATOM 1952 O O . LEU A 1 258 ? 5.914 18.469 -6.703 1 88.56 258 LEU A O 1
ATOM 1956 N N . ARG A 1 259 ? 6.594 19.875 -5.094 1 92.38 259 ARG A N 1
ATOM 1957 C CA . ARG A 1 259 ? 6.812 18.828 -4.109 1 92.38 259 ARG A CA 1
ATOM 1958 C C . ARG A 1 259 ? 5.512 18.094 -3.795 1 92.38 259 ARG A C 1
ATOM 1960 O O . ARG A 1 259 ? 5.531 16.906 -3.447 1 92.38 259 ARG A O 1
ATOM 1967 N N . ASN A 1 260 ? 4.348 18.766 -3.918 1 91.75 260 ASN A N 1
ATOM 1968 C CA . ASN A 1 260 ? 3.074 18.172 -3.537 1 91.75 260 ASN A CA 1
ATOM 1969 C C . ASN A 1 260 ? 2.35 17.578 -4.742 1 91.75 260 ASN A C 1
ATOM 1971 O O . ASN A 1 260 ? 1.175 17.219 -4.652 1 91.75 260 ASN A O 1
ATOM 1975 N N . ALA A 1 261 ? 3.055 17.453 -5.844 1 93.06 261 ALA A N 1
ATOM 1976 C CA . ALA A 1 261 ? 2.455 16.906 -7.059 1 93.06 261 ALA A CA 1
ATOM 1977 C C . ALA A 1 261 ? 3.139 15.609 -7.477 1 93.06 261 ALA A C 1
ATOM 1979 O O . ALA A 1 261 ? 4.367 15.5 -7.418 1 93.06 261 ALA A O 1
ATOM 1980 N N . ILE A 1 262 ? 2.375 14.578 -7.855 1 96.38 262 ILE A N 1
ATOM 1981 C CA . ILE A 1 262 ? 2.912 13.367 -8.453 1 96.38 262 ILE A CA 1
ATOM 1982 C C . ILE A 1 262 ? 3.527 13.688 -9.812 1 96.38 262 ILE A C 1
ATOM 1984 O O . ILE A 1 262 ? 2.863 14.25 -10.688 1 96.38 262 ILE A O 1
ATOM 1988 N N . PRO A 1 263 ? 4.789 13.367 -10.016 1 97.12 263 PRO A N 1
ATOM 1989 C CA . PRO A 1 263 ? 5.469 13.773 -11.242 1 97.12 263 PRO A CA 1
ATOM 1990 C C . PRO A 1 263 ? 4.832 13.172 -12.5 1 97.12 263 PRO A C 1
ATOM 1992 O O . PRO A 1 263 ? 4.68 11.953 -12.594 1 97.12 263 PRO A O 1
ATOM 1995 N N . ARG A 1 264 ? 4.562 14.008 -13.469 1 96.5 264 ARG A N 1
ATOM 1996 C CA . ARG A 1 264 ? 3.936 13.586 -14.719 1 96.5 264 ARG A CA 1
ATOM 1997 C C . ARG A 1 264 ? 4.98 13.336 -15.805 1 96.5 264 ARG A C 1
ATOM 1999 O O . ARG A 1 264 ? 4.719 12.625 -16.766 1 96.5 264 ARG A O 1
ATOM 2006 N N . GLU A 1 265 ? 6.102 14.07 -15.641 1 97.75 265 GLU A N 1
ATOM 2007 C CA . GLU A 1 265 ? 7.141 14.008 -16.656 1 97.75 265 GLU A CA 1
ATOM 2008 C C . GLU A 1 265 ? 8.531 13.914 -16.031 1 97.75 265 GLU A C 1
ATOM 2010 O O . GLU A 1 265 ? 8.75 14.406 -14.922 1 97.75 265 GLU A O 1
ATOM 2015 N N . ALA A 1 266 ? 9.391 13.273 -16.641 1 98.69 266 ALA A N 1
ATOM 2016 C CA . ALA A 1 266 ? 10.797 13.148 -16.281 1 98.69 266 ALA A CA 1
ATOM 2017 C C . ALA A 1 266 ? 11.664 12.914 -17.516 1 98.69 266 ALA A C 1
ATOM 2019 O O . ALA A 1 266 ? 11.234 12.242 -18.469 1 98.69 266 ALA A O 1
ATOM 2020 N N . GLU A 1 267 ? 12.852 13.484 -17.531 1 98.75 267 GLU A N 1
ATOM 2021 C CA . GLU A 1 267 ? 13.773 13.273 -18.641 1 98.75 267 GLU A CA 1
ATOM 2022 C C . GLU A 1 267 ? 15.203 13.055 -18.156 1 98.75 267 GLU A C 1
ATOM 2024 O O . GLU A 1 267 ? 15.57 13.508 -17.062 1 98.75 267 GLU A O 1
ATOM 2029 N N . ALA A 1 268 ? 15.938 12.359 -18.875 1 98.88 268 ALA A N 1
ATOM 2030 C CA . ALA A 1 268 ? 17.359 12.148 -18.656 1 98.88 268 ALA A CA 1
ATOM 2031 C C . ALA A 1 268 ? 18.125 12.164 -19.984 1 98.88 268 ALA A C 1
ATOM 2033 O O . ALA A 1 268 ? 17.656 11.656 -21 1 98.88 268 ALA A O 1
ATOM 2034 N N . VAL A 1 269 ? 19.266 12.82 -19.969 1 98.88 269 VAL A N 1
ATOM 2035 C CA . VAL A 1 269 ? 20.203 12.68 -21.078 1 98.88 269 VAL A CA 1
ATOM 2036 C C . VAL A 1 269 ? 21.25 11.609 -20.75 1 98.88 269 VAL A C 1
ATOM 2038 O O . VAL A 1 269 ? 21.906 11.68 -19.719 1 98.88 269 VAL A O 1
ATOM 2041 N N . VAL A 1 270 ? 21.328 10.656 -21.656 1 98.75 270 VAL A N 1
ATOM 2042 C CA . VAL A 1 270 ? 22.25 9.539 -21.422 1 98.75 270 VAL A CA 1
ATOM 2043 C C . VAL A 1 270 ? 23.125 9.344 -22.656 1 98.75 270 VAL A C 1
ATOM 2045 O O . VAL A 1 270 ? 22.859 9.898 -23.719 1 98.75 270 VAL A O 1
ATOM 2048 N N . MET A 1 271 ? 24.25 8.68 -22.469 1 98.44 271 MET A N 1
ATOM 2049 C CA . MET A 1 271 ? 25.094 8.211 -23.562 1 98.44 271 MET A CA 1
ATOM 2050 C C . MET A 1 271 ? 25.312 6.707 -23.484 1 98.44 271 MET A C 1
ATOM 2052 O O . MET A 1 271 ? 25.5 6.164 -22.391 1 98.44 271 MET A O 1
ATOM 2056 N N . VAL A 1 272 ? 25.219 6.043 -24.578 1 98.12 272 VAL A N 1
ATOM 2057 C CA . VAL A 1 272 ? 25.531 4.625 -24.703 1 98.12 272 VAL A CA 1
ATOM 2058 C C . VAL A 1 272 ? 26.516 4.414 -25.844 1 98.12 272 VAL A C 1
ATOM 2060 O O . VAL A 1 272 ? 26.656 5.273 -26.719 1 98.12 272 VAL A O 1
ATOM 2063 N N . LYS A 1 273 ? 27.297 3.348 -25.797 1 97.75 273 LYS A N 1
ATOM 2064 C CA . LYS A 1 273 ? 28.141 3.033 -26.938 1 97.75 273 LYS A CA 1
ATOM 2065 C C . LYS A 1 273 ? 27.328 3.023 -28.234 1 97.75 273 LYS A C 1
ATOM 2067 O O . LYS A 1 273 ? 26.234 2.453 -28.281 1 97.75 273 LYS A O 1
ATOM 2072 N N . THR A 1 274 ? 27.906 3.67 -29.219 1 97.62 274 THR A N 1
ATOM 2073 C CA . THR A 1 274 ? 27.203 3.848 -30.484 1 97.62 274 THR A CA 1
ATOM 2074 C C . THR A 1 274 ? 26.734 2.504 -31.047 1 97.62 274 THR A C 1
ATOM 2076 O O . THR A 1 274 ? 25.625 2.387 -31.562 1 97.62 274 THR A O 1
ATOM 2079 N N . LYS A 1 275 ? 27.484 1.463 -30.891 1 97.19 275 LYS A N 1
ATOM 2080 C CA . LYS A 1 275 ? 27.188 0.137 -31.422 1 97.19 275 LYS A CA 1
ATOM 2081 C C . LYS A 1 275 ? 26.016 -0.498 -30.688 1 97.19 275 LYS A C 1
ATOM 2083 O O . LYS A 1 275 ? 25.406 -1.447 -31.172 1 97.19 275 LYS A O 1
ATOM 2088 N N . GLU A 1 276 ? 25.656 -0.005 -29.5 1 97.25 276 GLU A N 1
ATOM 2089 C CA . GLU A 1 276 ? 24.609 -0.579 -28.672 1 97.25 276 GLU A CA 1
ATOM 2090 C C . GLU A 1 276 ? 23.328 0.266 -28.719 1 97.25 276 GLU A C 1
ATOM 2092 O O . GLU A 1 276 ? 22.328 -0.076 -28.094 1 97.25 276 GLU A O 1
ATOM 2097 N N . TYR A 1 277 ? 23.344 1.333 -29.438 1 97.5 277 TYR A N 1
ATOM 2098 C CA . TYR A 1 277 ? 22.266 2.311 -29.422 1 97.5 277 TYR A CA 1
ATOM 2099 C C . TYR A 1 277 ? 20.953 1.685 -29.891 1 97.5 277 TYR A C 1
ATOM 2101 O O . TYR A 1 277 ? 19.906 1.914 -29.281 1 97.5 277 TYR A O 1
ATOM 2109 N N . GLU A 1 278 ? 21 0.923 -30.922 1 97.88 278 GLU A N 1
ATOM 2110 C CA . GLU A 1 278 ? 19.781 0.312 -31.469 1 97.88 278 GLU A CA 1
ATOM 2111 C C . GLU A 1 278 ? 19.172 -0.664 -30.469 1 97.88 278 GLU A C 1
ATOM 2113 O O . GLU A 1 278 ? 17.953 -0.701 -30.297 1 97.88 278 GLU A O 1
ATOM 2118 N N . ALA A 1 279 ? 20 -1.486 -29.875 1 97.75 279 ALA A N 1
ATOM 2119 C CA . ALA A 1 279 ? 19.531 -2.414 -28.859 1 97.75 279 ALA A CA 1
ATOM 2120 C C . ALA A 1 279 ? 18.922 -1.665 -27.672 1 97.75 279 ALA A C 1
ATOM 2122 O O . ALA A 1 279 ? 17.922 -2.096 -27.109 1 97.75 279 ALA A O 1
ATOM 2123 N N . PHE A 1 280 ? 19.609 -0.594 -27.312 1 98.12 280 PHE A N 1
ATOM 2124 C CA . PHE A 1 280 ? 19.141 0.263 -26.234 1 98.12 280 PHE A CA 1
ATOM 2125 C C . PHE A 1 280 ? 17.75 0.831 -26.547 1 98.12 280 PHE A C 1
ATOM 2127 O O . PHE A 1 280 ? 16.859 0.813 -25.703 1 98.12 280 PHE A O 1
ATOM 2134 N N . ALA A 1 281 ? 17.531 1.264 -27.703 1 98.5 281 ALA A N 1
ATOM 2135 C CA . ALA A 1 281 ? 16.266 1.826 -28.156 1 98.5 281 ALA A CA 1
ATOM 2136 C C . ALA A 1 281 ? 15.164 0.77 -28.156 1 98.5 281 ALA A C 1
ATOM 2138 O O . ALA A 1 281 ? 14.023 1.054 -27.766 1 98.5 281 ALA A O 1
ATOM 2139 N N . LYS A 1 282 ? 15.5 -0.394 -28.625 1 98.12 282 LYS A N 1
ATOM 2140 C CA . LYS A 1 282 ? 14.539 -1.496 -28.625 1 98.12 282 LYS A CA 1
ATOM 2141 C C . LYS A 1 282 ? 14.125 -1.869 -27.203 1 98.12 282 LYS A C 1
ATOM 2143 O O . LYS A 1 282 ? 12.953 -2.168 -26.953 1 98.12 282 LYS A O 1
ATOM 2148 N N . GLU A 1 283 ? 15.078 -1.884 -26.297 1 98.19 283 GLU A N 1
ATOM 2149 C CA . GLU A 1 283 ? 14.805 -2.182 -24.891 1 98.19 283 GLU A CA 1
ATOM 2150 C C . GLU A 1 283 ? 13.852 -1.157 -24.297 1 98.19 283 GLU A C 1
ATOM 2152 O O . GLU A 1 283 ? 12.961 -1.513 -23.516 1 98.19 283 GLU A O 1
ATOM 2157 N N . LEU A 1 284 ? 14.047 0.052 -24.625 1 98.62 284 LEU A N 1
ATOM 2158 C CA . LEU A 1 284 ? 13.18 1.108 -24.109 1 98.62 284 LEU A CA 1
ATOM 2159 C C . LEU A 1 284 ? 11.766 0.968 -24.656 1 98.62 284 LEU A C 1
ATOM 2161 O O . LEU A 1 284 ? 10.789 1.195 -23.922 1 98.62 284 LEU A O 1
ATOM 2165 N 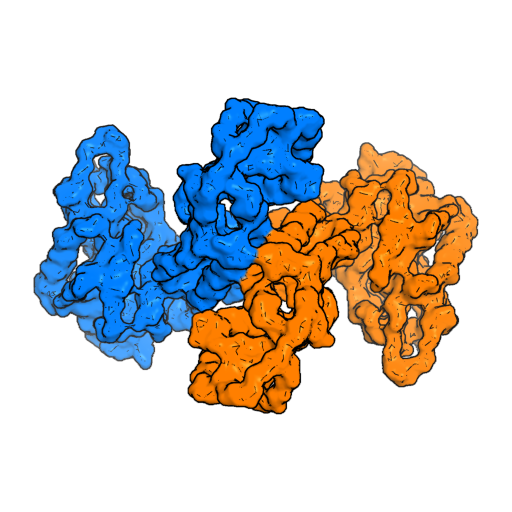N . LYS A 1 285 ? 11.688 0.669 -25.906 1 98.38 285 LYS A N 1
ATOM 2166 C CA . LYS A 1 285 ? 10.375 0.458 -26.516 1 98.38 285 LYS A CA 1
ATOM 2167 C C . LYS A 1 285 ? 9.641 -0.701 -25.844 1 98.38 285 LYS A C 1
ATOM 2169 O O . LYS A 1 285 ? 8.438 -0.619 -25.594 1 98.38 285 LYS A O 1
ATOM 2174 N N . ALA A 1 286 ? 10.305 -1.767 -25.609 1 98.31 286 ALA A N 1
ATOM 2175 C CA . ALA A 1 286 ? 9.727 -2.9 -24.906 1 98.31 286 ALA A CA 1
ATOM 2176 C C . ALA A 1 286 ? 9.305 -2.502 -23.484 1 98.31 286 ALA A C 1
ATOM 2178 O O . ALA A 1 286 ? 8.258 -2.945 -23 1 98.31 286 ALA A O 1
ATOM 2179 N N . TYR A 1 287 ? 10.133 -1.702 -22.859 1 98.31 287 TYR A N 1
ATOM 2180 C CA . TYR A 1 287 ? 9.836 -1.219 -21.516 1 98.31 287 TYR A CA 1
ATOM 2181 C C . TYR A 1 287 ? 8.57 -0.372 -21.5 1 98.31 287 TYR A C 1
ATOM 2183 O O . TYR A 1 287 ? 7.75 -0.475 -20.594 1 98.31 287 TYR A O 1
ATOM 2191 N N . GLU A 1 288 ? 8.414 0.462 -22.5 1 98.69 288 GLU A N 1
ATOM 2192 C CA . GLU A 1 288 ? 7.195 1.259 -22.609 1 98.69 288 GLU A CA 1
ATOM 2193 C C . GLU A 1 288 ? 5.953 0.369 -22.609 1 98.69 288 GLU A C 1
ATOM 2195 O O . GLU A 1 288 ? 4.949 0.688 -21.969 1 98.69 288 GLU A O 1
ATOM 2200 N N . LYS A 1 289 ? 5.984 -0.722 -23.328 1 98.12 289 LYS A N 1
ATOM 2201 C CA . LYS A 1 289 ? 4.859 -1.654 -23.391 1 98.12 289 LYS A CA 1
ATOM 2202 C C . LYS A 1 289 ? 4.574 -2.25 -22.016 1 98.12 289 LYS A C 1
ATOM 2204 O O . LYS A 1 289 ? 3.416 -2.447 -21.641 1 98.12 289 LYS A O 1
ATOM 2209 N N . VAL A 1 290 ? 5.598 -2.541 -21.281 1 98.06 290 VAL A N 1
ATOM 2210 C CA . VAL A 1 290 ? 5.469 -3.088 -19.938 1 98.06 290 VAL A CA 1
ATOM 2211 C C . VAL A 1 290 ? 4.75 -2.086 -19.031 1 98.06 290 VAL A C 1
ATOM 2213 O O . VAL A 1 290 ? 3.814 -2.445 -18.328 1 98.06 290 VAL A O 1
ATOM 2216 N N . ILE A 1 291 ? 5.176 -0.834 -19.094 1 98.5 291 ILE A N 1
ATOM 2217 C CA . ILE A 1 291 ? 4.598 0.197 -18.25 1 98.5 291 ILE A CA 1
ATOM 2218 C C . ILE A 1 291 ? 3.139 0.429 -18.641 1 98.5 291 ILE A C 1
ATOM 2220 O O . ILE A 1 291 ? 2.275 0.598 -17.781 1 98.5 291 ILE A O 1
ATOM 2224 N N . LYS A 1 292 ? 2.852 0.447 -19.906 1 97.44 292 LYS A N 1
ATOM 2225 C CA . LYS A 1 292 ? 1.477 0.597 -20.375 1 97.44 292 LYS A CA 1
ATOM 2226 C C . LYS A 1 292 ? 0.585 -0.516 -19.828 1 97.44 292 LYS A C 1
ATOM 2228 O O . LYS A 1 292 ? -0.551 -0.265 -19.422 1 97.44 292 LYS A O 1
ATOM 2233 N N . ALA A 1 293 ? 1.082 -1.689 -19.812 1 95.44 293 ALA A N 1
ATOM 2234 C CA . ALA A 1 293 ? 0.321 -2.832 -19.312 1 95.44 293 ALA A CA 1
ATOM 2235 C C . ALA A 1 293 ? 0.133 -2.748 -17.797 1 95.44 293 ALA A C 1
ATOM 2237 O O . ALA A 1 293 ? -0.956 -3.016 -17.281 1 95.44 293 ALA A O 1
ATOM 2238 N N . GLU A 1 294 ? 1.163 -2.375 -17.094 1 96.75 294 GLU A N 1
ATOM 2239 C CA . GLU A 1 294 ? 1.116 -2.287 -15.641 1 96.75 294 GLU A CA 1
ATOM 2240 C C . GLU A 1 294 ? 0.1 -1.245 -15.18 1 96.75 294 GLU A C 1
ATOM 2242 O O . GLU A 1 294 ? -0.532 -1.404 -14.133 1 96.75 294 GLU A O 1
ATOM 2247 N N . TYR A 1 295 ? 0.003 -0.218 -15.969 1 96.75 295 TYR A N 1
ATOM 2248 C CA . TYR A 1 295 ? -0.836 0.896 -15.539 1 96.75 295 TYR A CA 1
ATOM 2249 C C . TYR A 1 295 ? -2.064 1.027 -16.438 1 96.75 295 TYR A C 1
ATOM 2251 O O . TYR A 1 295 ? -2.643 2.109 -16.547 1 96.75 295 TYR A O 1
ATOM 2259 N N . ALA A 1 296 ? -2.402 -0.054 -17.078 1 93.62 296 ALA A N 1
ATOM 2260 C CA . ALA A 1 296 ? -3.594 -0.055 -17.922 1 93.62 296 ALA A CA 1
ATOM 2261 C C . ALA A 1 296 ? -4.828 0.38 -17.141 1 93.62 296 ALA A C 1
ATOM 2263 O O . ALA A 1 296 ? -5.059 -0.098 -16.016 1 93.62 296 ALA A O 1
ATOM 2264 N N . GLY A 1 297 ? -5.598 1.289 -17.688 1 91 297 GLY A N 1
ATOM 2265 C CA . GLY A 1 297 ? -6.785 1.803 -17.016 1 91 297 GLY A CA 1
ATOM 2266 C C . GLY A 1 297 ? -6.5 2.996 -16.125 1 91 297 GLY A C 1
ATOM 2267 O O . GLY A 1 297 ? -7.422 3.697 -15.711 1 91 297 GLY A O 1
ATOM 2268 N N . ILE A 1 298 ? -5.223 3.182 -15.836 1 92.88 298 ILE A N 1
ATOM 2269 C CA . ILE A 1 298 ? -4.82 4.285 -14.977 1 92.88 298 ILE A CA 1
ATOM 2270 C C . ILE A 1 298 ? -4.047 5.32 -15.789 1 92.88 298 ILE A C 1
ATOM 2272 O O . ILE A 1 298 ? -4.414 6.496 -15.82 1 92.88 298 ILE A O 1
ATOM 2276 N N . GLU A 1 299 ? -2.92 4.887 -16.406 1 95.62 299 GLU A N 1
ATOM 2277 C CA . GLU A 1 299 ? -2.055 5.738 -17.219 1 95.62 299 GLU A CA 1
ATOM 2278 C C . GLU A 1 299 ? -2.098 5.336 -18.688 1 95.62 299 GLU A C 1
ATOM 2280 O O . GLU A 1 299 ? -1.071 4.984 -19.266 1 95.62 299 GLU A O 1
ATOM 2285 N N . ASP A 1 300 ? -3.178 5.523 -19.375 1 94.38 300 ASP A N 1
ATOM 2286 C CA . ASP A 1 300 ? -3.357 4.992 -20.719 1 94.38 300 ASP A CA 1
ATOM 2287 C C . ASP A 1 300 ? -2.557 5.797 -21.734 1 94.38 300 ASP A C 1
ATOM 2289 O O . ASP A 1 300 ? -2.219 5.293 -22.812 1 94.38 300 ASP A O 1
ATOM 2293 N N . ALA A 1 301 ? -2.152 7.008 -21.359 1 95.94 301 ALA A N 1
ATOM 2294 C CA . ALA A 1 301 ? -1.482 7.887 -22.328 1 95.94 301 ALA A CA 1
ATOM 2295 C C . ALA A 1 301 ? 0.026 7.902 -22.094 1 95.94 301 ALA A C 1
ATOM 2297 O O . ALA A 1 301 ? 0.744 8.703 -22.688 1 95.94 301 ALA A O 1
ATOM 2298 N N . VAL A 1 302 ? 0.534 7.027 -21.25 1 97.5 302 VAL A N 1
ATOM 2299 C CA . VAL A 1 302 ? 1.953 7.035 -20.906 1 97.5 302 VAL A CA 1
ATOM 2300 C C . VAL A 1 302 ? 2.791 6.895 -22.172 1 97.5 302 VAL A C 1
ATOM 2302 O O . VAL A 1 302 ? 2.434 6.137 -23.078 1 97.5 302 VAL A O 1
ATOM 2305 N N . SER A 1 303 ? 3.828 7.707 -22.297 1 98.44 303 SER A N 1
ATOM 2306 C CA . SER A 1 303 ? 4.777 7.676 -23.391 1 98.44 303 SER A CA 1
ATOM 2307 C C . SER A 1 303 ? 6.215 7.746 -22.891 1 98.44 303 SER A C 1
ATOM 2309 O O . SER A 1 303 ? 6.551 8.602 -22.078 1 98.44 303 SER A O 1
ATOM 2311 N N . ILE A 1 304 ? 7.039 6.816 -23.281 1 98.69 304 ILE A N 1
ATOM 2312 C CA . ILE A 1 304 ? 8.469 6.781 -23 1 98.69 304 ILE A CA 1
ATOM 2313 C C . ILE A 1 304 ? 9.258 6.758 -24.312 1 98.69 304 ILE A C 1
ATOM 2315 O O . ILE A 1 304 ? 9.289 5.742 -25 1 98.69 304 ILE A O 1
ATOM 2319 N N . LYS A 1 305 ? 10 7.891 -24.578 1 98.44 305 LYS A N 1
ATOM 2320 C CA . LYS A 1 305 ? 10.602 8.031 -25.891 1 98.44 305 LYS A CA 1
ATOM 2321 C C . LYS A 1 305 ? 12.094 8.32 -25.797 1 98.44 305 LYS A C 1
ATOM 2323 O O . LYS A 1 305 ? 12.57 8.812 -24.766 1 98.44 305 LYS A O 1
ATOM 2328 N N . LEU A 1 306 ? 12.789 7.93 -26.781 1 98.56 306 LEU A N 1
ATOM 2329 C CA . LEU A 1 306 ? 14.219 8.156 -26.953 1 98.56 306 LEU A CA 1
ATOM 2330 C C . LEU A 1 306 ? 14.492 9.023 -28.172 1 98.56 306 LEU A C 1
ATOM 2332 O O . LEU A 1 306 ? 13.992 8.75 -29.266 1 98.56 306 LEU A O 1
ATOM 2336 N N . LYS A 1 307 ? 15.242 10.109 -28 1 98.38 307 LYS A N 1
ATOM 2337 C CA . LYS A 1 307 ? 15.641 10.977 -29.094 1 98.38 307 LYS A CA 1
ATOM 2338 C C . LYS A 1 307 ? 17.125 11.312 -29.031 1 98.38 307 LYS A C 1
ATOM 2340 O O . LYS A 1 307 ? 17.609 11.828 -28.016 1 98.38 307 LYS A O 1
ATOM 2345 N N . GLU A 1 308 ? 17.812 11.047 -30.125 1 98 308 GLU A N 1
ATOM 2346 C CA . GLU A 1 308 ? 19.219 11.445 -30.172 1 98 308 GLU A CA 1
ATOM 2347 C C . GLU A 1 308 ? 19.375 12.945 -29.969 1 98 308 GLU A C 1
ATOM 2349 O O . GLU A 1 308 ? 18.531 13.734 -30.375 1 98 308 GLU A O 1
ATOM 2354 N N . CYS A 1 309 ? 20.484 13.305 -29.297 1 97.75 309 CYS A N 1
ATOM 2355 C CA . CYS A 1 309 ? 20.75 14.719 -29.078 1 97.75 309 CYS A CA 1
ATOM 2356 C C . CYS A 1 309 ? 22.25 14.992 -29.094 1 97.75 309 CYS A C 1
ATOM 2358 O O . CYS A 1 309 ? 23.062 14.078 -29.312 1 97.75 309 CYS A O 1
ATOM 2360 N N . GLU A 1 310 ? 22.578 16.266 -29 1 96.38 310 GLU A N 1
ATOM 2361 C CA . GLU A 1 310 ? 24 16.641 -28.922 1 96.38 310 GLU A CA 1
ATOM 2362 C C . GLU A 1 310 ? 24.625 16.141 -27.625 1 96.38 310 GLU A C 1
ATOM 2364 O O . GLU A 1 310 ? 24.016 16.234 -26.562 1 96.38 310 GLU A O 1
ATOM 2369 N N . ALA A 1 311 ? 25.797 15.625 -27.766 1 95.69 311 ALA A N 1
ATOM 2370 C CA . ALA A 1 311 ? 26.5 15.117 -26.594 1 95.69 311 ALA A CA 1
ATOM 2371 C C . ALA A 1 311 ? 26.875 16.25 -25.656 1 95.69 311 ALA A C 1
ATOM 2373 O O . ALA A 1 311 ? 27.516 17.219 -26.062 1 95.69 311 ALA A O 1
ATOM 2374 N N . PRO A 1 312 ? 26.469 16.141 -24.422 1 96.81 312 PRO A N 1
ATOM 2375 C CA . PRO A 1 312 ? 26.938 17.141 -23.453 1 96.81 312 PRO A CA 1
ATOM 2376 C C . PRO A 1 312 ? 28.438 17.031 -23.188 1 96.81 312 PRO A C 1
ATOM 2378 O O . PRO A 1 312 ? 29.031 15.969 -23.391 1 96.81 312 PRO A O 1
ATOM 2381 N N . LYS A 1 313 ? 28.984 18.078 -22.688 1 96 313 LYS A N 1
ATOM 2382 C CA . LYS A 1 313 ? 30.422 18.109 -22.391 1 96 313 LYS A CA 1
ATOM 2383 C C . LYS A 1 313 ? 30.719 17.375 -21.094 1 96 313 LYS A C 1
ATOM 2385 O O . LYS A 1 313 ? 31.828 16.859 -20.906 1 96 313 LYS A O 1
ATOM 2390 N N . GLU A 1 314 ? 29.734 17.453 -20.219 1 97.56 314 GLU A N 1
ATOM 2391 C CA . GLU A 1 314 ? 29.953 16.891 -18.875 1 97.56 314 GLU A CA 1
ATOM 2392 C C . GLU A 1 314 ? 28.844 15.906 -18.516 1 97.56 314 GLU A C 1
ATOM 2394 O O . GLU A 1 314 ? 27.766 15.93 -19.094 1 97.56 314 GLU A O 1
ATOM 2399 N N . ARG A 1 315 ? 29.219 15.062 -17.594 1 97.81 315 ARG A N 1
ATOM 2400 C CA . ARG A 1 315 ? 28.312 14.047 -17.078 1 97.81 315 ARG A CA 1
ATOM 2401 C C . ARG A 1 315 ? 28.297 14.07 -15.547 1 97.81 315 ARG A C 1
ATOM 2403 O O . ARG A 1 315 ? 29.188 14.664 -14.922 1 97.81 315 ARG A O 1
ATOM 2410 N N . ILE A 1 316 ? 27.234 13.523 -14.992 1 98.44 316 ILE A N 1
ATOM 2411 C CA . ILE A 1 316 ? 27.25 13.219 -13.562 1 98.44 316 ILE A CA 1
ATOM 2412 C C . ILE A 1 316 ? 28.344 12.203 -13.25 1 98.44 316 ILE A C 1
ATOM 2414 O O . ILE A 1 316 ? 28.547 11.258 -14.016 1 98.44 316 ILE A O 1
ATOM 2418 N N . ALA A 1 317 ? 29.047 12.422 -12.148 1 98.25 317 ALA A N 1
ATOM 2419 C CA . ALA A 1 317 ? 30.094 11.477 -11.766 1 98.25 317 ALA A CA 1
ATOM 2420 C C . ALA A 1 317 ? 29.578 10.047 -11.742 1 98.25 317 ALA A C 1
ATOM 2422 O O . ALA A 1 317 ? 28.484 9.789 -11.234 1 98.25 317 ALA A O 1
ATOM 2423 N N . ALA A 1 318 ? 30.359 9.07 -12.266 1 97.44 318 ALA A N 1
ATOM 2424 C CA . ALA A 1 318 ? 29.906 7.703 -12.5 1 97.44 318 ALA A CA 1
ATOM 2425 C C . ALA A 1 318 ? 29.438 7.055 -11.203 1 97.44 318 ALA A C 1
ATOM 2427 O O . ALA A 1 318 ? 28.422 6.348 -11.188 1 97.44 318 ALA A O 1
ATOM 2428 N N . ASP A 1 319 ? 30.156 7.277 -10.164 1 97.31 319 ASP A N 1
ATOM 2429 C CA . ASP A 1 319 ? 29.812 6.676 -8.883 1 97.31 319 ASP A CA 1
ATOM 2430 C C . ASP A 1 319 ? 28.5 7.254 -8.352 1 97.31 319 ASP A C 1
ATOM 2432 O O . ASP A 1 319 ? 27.656 6.52 -7.832 1 97.31 319 ASP A O 1
ATOM 2436 N N . VAL A 1 320 ? 28.312 8.547 -8.484 1 98.38 320 VAL A N 1
ATOM 2437 C CA . VAL A 1 320 ? 27.094 9.211 -8.023 1 98.38 320 VAL A CA 1
ATOM 2438 C C . VAL A 1 320 ? 25.906 8.742 -8.867 1 98.38 320 VAL A C 1
ATOM 2440 O O . VAL A 1 320 ? 24.828 8.484 -8.328 1 98.38 320 VAL A O 1
ATOM 2443 N N . ALA A 1 321 ? 26.125 8.641 -10.188 1 98.5 321 ALA A N 1
ATOM 2444 C CA . ALA A 1 321 ? 25.062 8.18 -11.078 1 98.5 321 ALA A CA 1
ATOM 2445 C C . ALA A 1 321 ? 24.562 6.793 -10.672 1 98.5 321 ALA A C 1
ATOM 2447 O O . ALA A 1 321 ? 23.359 6.539 -10.648 1 98.5 321 ALA A O 1
ATOM 2448 N N . ALA A 1 322 ? 25.5 5.93 -10.391 1 98.31 322 ALA A N 1
ATOM 2449 C CA . ALA A 1 322 ? 25.156 4.566 -10.008 1 98.31 322 ALA A CA 1
ATOM 2450 C C . ALA A 1 322 ? 24.391 4.543 -8.68 1 98.31 322 ALA A C 1
ATOM 2452 O O . ALA A 1 322 ? 23.375 3.855 -8.547 1 98.31 322 ALA A O 1
ATOM 2453 N N . GLN A 1 323 ? 24.891 5.285 -7.68 1 98.56 323 GLN A N 1
ATOM 2454 C CA . GLN A 1 323 ? 24.281 5.336 -6.352 1 98.56 323 GLN A CA 1
ATOM 2455 C C . GLN A 1 323 ? 22.906 6 -6.402 1 98.56 323 GLN A C 1
ATOM 2457 O O . GLN A 1 323 ? 21.953 5.527 -5.773 1 98.56 323 GLN A O 1
ATOM 2462 N N . LEU A 1 324 ? 22.828 7.086 -7.176 1 98.81 324 LEU A N 1
ATOM 2463 C CA . LEU A 1 324 ? 21.578 7.797 -7.359 1 98.81 324 LEU A CA 1
ATOM 2464 C C . LEU A 1 324 ? 20.5 6.871 -7.938 1 98.81 324 LEU A C 1
ATOM 2466 O O . LEU A 1 324 ? 19.375 6.828 -7.434 1 98.81 324 LEU A O 1
ATOM 2470 N N . THR A 1 325 ? 20.859 6.168 -9 1 98.88 325 THR A N 1
ATOM 2471 C CA . THR A 1 325 ? 19.922 5.297 -9.688 1 98.88 325 THR A CA 1
ATOM 2472 C C . THR A 1 325 ? 19.375 4.227 -8.742 1 98.88 325 THR A C 1
ATOM 2474 O O . THR A 1 325 ? 18.172 4.031 -8.641 1 98.88 325 THR A O 1
ATOM 2477 N N . LYS A 1 326 ? 20.25 3.576 -7.977 1 98.75 326 LYS A N 1
ATOM 2478 C CA . LYS A 1 326 ? 19.844 2.539 -7.035 1 98.75 326 LYS A CA 1
ATOM 2479 C C . LYS A 1 326 ? 18.984 3.123 -5.914 1 98.75 326 LYS A C 1
ATOM 2481 O O . LYS A 1 326 ? 17.984 2.521 -5.512 1 98.75 326 LYS A O 1
ATOM 2486 N N . ALA A 1 327 ? 19.359 4.293 -5.43 1 98.88 327 ALA A N 1
ATOM 2487 C CA . ALA A 1 327 ? 18.625 4.914 -4.324 1 98.88 327 ALA A CA 1
ATOM 2488 C C . ALA A 1 327 ? 17.203 5.289 -4.742 1 98.88 327 ALA A C 1
ATOM 2490 O O . ALA A 1 327 ? 16.266 5.102 -3.977 1 98.88 327 ALA A O 1
ATOM 2491 N N . VAL A 1 328 ? 17.047 5.844 -5.988 1 98.88 328 VAL A N 1
ATOM 2492 C CA . VAL A 1 328 ? 15.727 6.234 -6.469 1 98.88 328 VAL A CA 1
ATOM 2493 C C . VAL A 1 328 ? 14.859 4.988 -6.664 1 98.88 328 VAL A C 1
ATOM 2495 O O . VAL A 1 328 ? 13.68 4.98 -6.305 1 98.88 328 VAL A O 1
ATOM 2498 N N . VAL A 1 329 ? 15.5 3.926 -7.168 1 98.44 329 VAL A N 1
ATOM 2499 C CA . VAL A 1 329 ? 14.781 2.674 -7.383 1 98.44 329 VAL A CA 1
ATOM 2500 C C . VAL A 1 329 ? 14.344 2.094 -6.043 1 98.44 329 VAL A C 1
ATOM 2502 O O . VAL A 1 329 ? 13.242 1.545 -5.93 1 98.44 329 VAL A O 1
ATOM 2505 N N . GLY A 1 330 ? 15.141 2.242 -5.02 1 98.5 330 GLY A N 1
ATOM 2506 C CA . GLY A 1 330 ? 14.867 1.678 -3.707 1 98.5 330 GLY A CA 1
ATOM 2507 C C . GLY A 1 330 ? 14.055 2.6 -2.818 1 98.5 330 GLY A C 1
ATOM 2508 O O . GLY A 1 330 ? 13.609 2.197 -1.743 1 98.5 330 GLY A O 1
ATOM 2509 N N . CYS A 1 331 ? 13.797 3.85 -3.225 1 98.5 331 CYS A N 1
ATOM 2510 C CA . CYS A 1 331 ? 13.133 4.867 -2.416 1 98.5 331 CYS A CA 1
ATOM 2511 C C . CYS A 1 331 ? 11.648 4.562 -2.271 1 98.5 331 CYS A C 1
ATOM 2513 O O . CYS A 1 331 ? 10.953 4.352 -3.266 1 98.5 331 CYS A O 1
ATOM 2515 N N . PRO A 1 332 ? 11.148 4.508 -1.032 1 97.69 332 PRO A N 1
ATOM 2516 C CA . PRO A 1 332 ? 9.695 4.363 -0.859 1 97.69 332 PRO A CA 1
ATOM 2517 C C . PRO A 1 332 ? 8.906 5.43 -1.61 1 97.69 332 PRO A C 1
ATOM 2519 O O . PRO A 1 332 ? 9.281 6.602 -1.606 1 97.69 332 PRO A O 1
ATOM 2522 N N . ASP A 1 333 ? 7.887 5 -2.299 1 98 333 ASP A N 1
ATOM 2523 C CA . ASP A 1 333 ? 7.004 5.883 -3.053 1 98 333 ASP A CA 1
A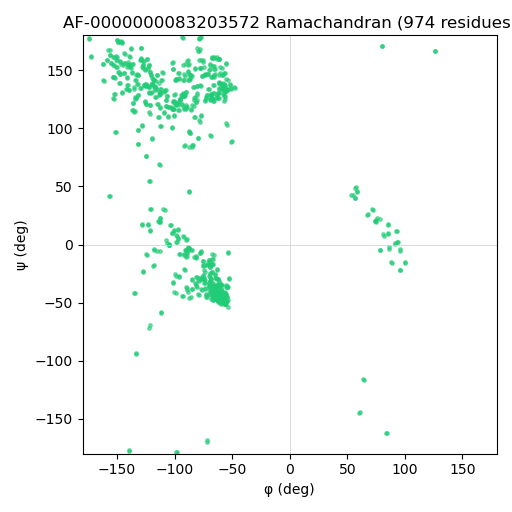TOM 2524 C C . ASP A 1 333 ? 5.574 5.34 -3.082 1 98 333 ASP A C 1
ATOM 2526 O O . ASP A 1 333 ? 5.367 4.125 -3.053 1 98 333 ASP A O 1
ATOM 2530 N N . GLY A 1 334 ? 4.578 6.289 -3.084 1 97.56 334 GLY A N 1
ATOM 2531 C CA . GLY A 1 334 ? 3.184 5.883 -3.119 1 97.56 334 GLY A CA 1
ATOM 2532 C C . GLY A 1 334 ? 2.623 5.555 -1.749 1 97.56 334 GLY A C 1
ATOM 2533 O O . GLY A 1 334 ? 3.168 5.984 -0.73 1 97.56 334 GLY A O 1
ATOM 2534 N N . VAL A 1 335 ? 1.486 4.836 -1.702 1 97.81 335 VAL A N 1
ATOM 2535 C CA . VAL A 1 335 ? 0.836 4.449 -0.454 1 97.81 335 VAL A CA 1
ATOM 2536 C C . VAL A 1 335 ? 1.709 3.445 0.294 1 97.81 335 VAL A C 1
ATOM 2538 O O . VAL A 1 335 ? 2.164 2.457 -0.285 1 97.81 335 VAL A O 1
ATOM 2541 N N . GLN A 1 336 ? 1.986 3.764 1.529 1 97.75 336 GLN A N 1
ATOM 2542 C CA . GLN A 1 336 ? 2.777 2.863 2.361 1 97.75 336 GLN A CA 1
ATOM 2543 C C . GLN A 1 336 ? 1.887 2.078 3.322 1 97.75 336 GLN A C 1
ATOM 2545 O O . GLN A 1 336 ? 2.221 0.958 3.711 1 97.75 336 GLN A O 1
ATOM 2550 N N . ARG A 1 337 ? 0.802 2.707 3.764 1 96.75 337 ARG A N 1
ATOM 2551 C CA . ARG A 1 337 ? -0.127 2.074 4.695 1 96.75 337 ARG A CA 1
ATOM 2552 C C . ARG A 1 337 ? -1.529 2.656 4.551 1 96.75 337 ARG A C 1
ATOM 2554 O O . ARG A 1 337 ? -1.687 3.852 4.293 1 96.75 337 ARG A O 1
ATOM 2561 N N . MET A 1 338 ? -2.504 1.788 4.711 1 95.75 338 MET A N 1
ATOM 2562 C CA . MET A 1 338 ? -3.904 2.203 4.754 1 95.75 338 MET A CA 1
ATOM 2563 C C . MET A 1 338 ? -4.414 2.248 6.191 1 95.75 338 MET A C 1
ATOM 2565 O O . MET A 1 338 ? -3.922 1.518 7.051 1 95.75 338 MET A O 1
ATOM 2569 N N . SER A 1 339 ? -5.352 3.105 6.438 1 94.12 339 SER A N 1
ATOM 2570 C CA . SER A 1 339 ? -5.961 3.189 7.762 1 94.12 339 SER A CA 1
ATOM 2571 C C . SER A 1 339 ? -6.789 1.948 8.07 1 94.12 339 SER A C 1
ATOM 2573 O O . SER A 1 339 ? -7.605 1.521 7.25 1 94.12 339 SER A O 1
ATOM 2575 N N . VAL A 1 340 ? -6.531 1.397 9.219 1 87.69 340 VAL A N 1
ATOM 2576 C CA . VAL A 1 340 ? -7.316 0.246 9.641 1 87.69 340 VAL A CA 1
ATOM 2577 C C . VAL A 1 340 ? -8.641 0.717 10.25 1 87.69 340 VAL A C 1
ATOM 2579 O O . VAL A 1 340 ? -9.672 0.059 10.094 1 87.69 340 VAL A O 1
ATOM 2582 N N . SER A 1 341 ? -8.578 1.851 10.883 1 86.44 341 SER A N 1
ATOM 2583 C CA . SER A 1 341 ? -9.758 2.393 11.547 1 86.44 341 SER A CA 1
ATOM 2584 C C . SER A 1 341 ? -10.742 2.984 10.539 1 86.44 341 SER A C 1
ATOM 2586 O O . SER A 1 341 ? -11.945 3.047 10.797 1 86.44 341 SER A O 1
ATOM 2588 N N . MET A 1 342 ? -10.273 3.424 9.422 1 91.19 342 MET A N 1
ATOM 2589 C CA . MET A 1 342 ? -11.102 3.994 8.359 1 91.19 342 MET A CA 1
ATOM 2590 C C . MET A 1 342 ? -10.75 3.385 7.012 1 91.19 342 MET A C 1
ATOM 2592 O O . MET A 1 342 ? -10.039 3.998 6.215 1 91.19 342 MET A O 1
ATOM 2596 N N . PRO A 1 343 ? -11.391 2.248 6.699 1 88 343 PRO A N 1
ATOM 2597 C CA . PRO A 1 343 ? -11.086 1.584 5.43 1 88 343 PRO A CA 1
ATOM 2598 C C . PRO A 1 343 ? -11.242 2.51 4.227 1 88 343 PRO A C 1
ATOM 2600 O O . PRO A 1 343 ? -12.203 3.277 4.156 1 88 343 PRO A O 1
ATOM 2603 N N . GLY A 1 344 ? -10.25 2.488 3.357 1 89.69 344 GLY A N 1
ATOM 2604 C CA . GLY A 1 344 ? -10.273 3.316 2.162 1 89.69 344 GLY A CA 1
ATOM 2605 C C . GLY A 1 344 ? -9.438 4.574 2.295 1 89.69 344 GLY A C 1
ATOM 2606 O O . GLY A 1 344 ? -9.109 5.215 1.295 1 89.69 344 GLY A O 1
ATOM 2607 N N . LEU A 1 345 ? -9.031 4.973 3.521 1 93.44 345 LEU A N 1
ATOM 2608 C CA . LEU A 1 345 ? -8.211 6.152 3.771 1 93.44 345 LEU A CA 1
ATOM 2609 C C . LEU A 1 345 ? -6.73 5.793 3.787 1 93.44 345 LEU A C 1
ATOM 2611 O O . LEU A 1 345 ? -6.324 4.859 4.484 1 93.44 345 LEU A O 1
ATOM 2615 N N . VAL A 1 346 ? -5.988 6.547 2.984 1 96.62 346 VAL A N 1
ATOM 2616 C CA . VAL A 1 346 ? -4.535 6.41 3.066 1 96.62 346 VAL A CA 1
ATOM 2617 C C . VAL A 1 346 ? -4.039 6.961 4.402 1 96.62 346 VAL A C 1
ATOM 2619 O O . VAL A 1 346 ? -4.395 8.07 4.793 1 96.62 346 VAL A O 1
ATOM 2622 N N . GLN A 1 347 ? -3.256 6.164 5.105 1 97.44 347 GLN A N 1
ATOM 2623 C CA . GLN A 1 347 ? -2.701 6.602 6.383 1 97.44 347 GLN A CA 1
ATOM 2624 C C . GLN A 1 347 ? -1.316 7.215 6.199 1 97.44 347 GLN A C 1
ATOM 2626 O O . GLN A 1 347 ? -1 8.242 6.805 1 97.44 347 GLN A O 1
ATOM 2631 N N . THR A 1 348 ? -0.493 6.57 5.406 1 98.31 348 THR A N 1
ATOM 2632 C CA . THR A 1 348 ? 0.895 6.973 5.207 1 98.31 348 THR A CA 1
ATOM 2633 C C . THR A 1 348 ? 1.296 6.828 3.742 1 98.31 348 THR A C 1
ATOM 2635 O O . THR A 1 348 ? 0.968 5.828 3.1 1 98.31 348 THR A O 1
ATOM 2638 N N . SER A 1 349 ? 1.933 7.852 3.197 1 98.5 349 SER A N 1
ATOM 2639 C CA . SER A 1 349 ? 2.383 7.805 1.812 1 98.5 349 SER A CA 1
ATOM 2640 C C . SER A 1 349 ? 3.635 8.656 1.606 1 98.5 349 SER A C 1
ATOM 2642 O O . SER A 1 349 ? 4.012 9.43 2.484 1 98.5 349 SER A O 1
ATOM 2644 N N . SER A 1 350 ? 4.324 8.43 0.58 1 98.25 350 SER A N 1
ATOM 2645 C CA . SER A 1 350 ? 5.441 9.258 0.13 1 98.25 350 SER A CA 1
ATOM 2646 C C . SER A 1 350 ? 5.34 9.562 -1.361 1 98.25 350 SER A C 1
ATOM 2648 O O . SER A 1 350 ? 4.777 8.773 -2.123 1 98.25 350 SER A O 1
ATOM 2650 N N . ASN A 1 351 ? 5.77 10.688 -1.754 1 98.38 351 ASN A N 1
ATOM 2651 C CA . ASN A 1 351 ? 5.805 11.117 -3.146 1 98.38 351 ASN A CA 1
ATOM 2652 C C . ASN A 1 351 ? 7.191 11.625 -3.539 1 98.38 351 ASN A C 1
ATOM 2654 O O . ASN A 1 351 ? 7.613 12.695 -3.1 1 98.38 351 ASN A O 1
ATOM 2658 N N . LEU A 1 352 ? 7.973 10.805 -4.258 1 98.69 352 LEU A N 1
ATOM 2659 C CA . LEU A 1 352 ? 9.227 11.281 -4.828 1 98.69 352 LEU A CA 1
ATOM 2660 C C . LEU A 1 352 ? 8.969 12.289 -5.945 1 98.69 352 LEU A C 1
ATOM 2662 O O . LEU A 1 352 ? 8.938 11.922 -7.121 1 98.69 352 LEU A O 1
ATOM 2666 N N . ALA A 1 353 ? 8.969 13.531 -5.617 1 98.06 353 ALA A N 1
ATOM 2667 C CA . ALA A 1 353 ? 8.328 14.578 -6.41 1 98.06 353 ALA A CA 1
ATOM 2668 C C . ALA A 1 353 ? 9.297 15.148 -7.441 1 98.06 353 ALA A C 1
ATOM 2670 O O . ALA A 1 353 ? 8.891 15.531 -8.539 1 98.06 353 ALA A O 1
ATOM 2671 N N . ARG A 1 354 ? 10.539 15.273 -7.047 1 98.19 354 ARG A N 1
ATOM 2672 C CA . ARG A 1 354 ? 11.477 16.047 -7.863 1 98.19 354 ARG A CA 1
ATOM 2673 C C . ARG A 1 354 ? 12.852 15.391 -7.879 1 98.19 354 ARG A C 1
ATOM 2675 O O . ARG A 1 354 ? 13.328 14.906 -6.848 1 98.19 354 ARG A O 1
ATOM 2682 N N . VAL A 1 355 ? 13.5 15.242 -9 1 98.81 355 VAL A N 1
ATOM 2683 C CA . VAL A 1 355 ? 14.891 14.844 -9.211 1 98.81 355 VAL A CA 1
ATOM 2684 C C . VAL A 1 355 ? 15.523 15.727 -10.289 1 98.81 355 VAL A C 1
ATOM 2686 O O . VAL A 1 355 ? 15.109 15.695 -11.445 1 98.81 355 VAL A O 1
ATOM 2689 N N . VAL A 1 356 ? 16.562 16.531 -9.891 1 98.81 356 VAL A N 1
ATOM 2690 C CA . VAL A 1 356 ? 17.094 17.469 -10.875 1 98.81 356 VAL A CA 1
ATOM 2691 C C . VAL A 1 356 ? 18.594 17.641 -10.672 1 98.81 356 VAL A C 1
ATOM 2693 O O . VAL A 1 356 ? 19.062 17.75 -9.539 1 98.81 356 VAL A O 1
ATOM 2696 N N . SER A 1 357 ? 19.375 17.531 -11.719 1 98.62 357 SER A N 1
ATOM 2697 C CA . SER A 1 357 ? 20.812 17.812 -11.688 1 98.62 357 SER A CA 1
ATOM 2698 C C . SER A 1 357 ? 21.109 19.234 -12.164 1 98.62 357 SER A C 1
ATOM 2700 O O . SER A 1 357 ? 20.391 19.766 -13.016 1 98.62 357 SER A O 1
ATOM 2702 N N . ASP A 1 358 ? 22.188 19.844 -11.586 1 97.06 358 ASP A N 1
ATOM 2703 C CA . ASP A 1 358 ? 22.531 21.219 -11.961 1 97.06 358 ASP A CA 1
ATOM 2704 C C . ASP A 1 358 ? 24 21.328 -12.359 1 97.06 358 ASP A C 1
ATOM 2706 O O . ASP A 1 358 ? 24.562 22.422 -12.352 1 97.06 358 ASP A O 1
ATOM 2710 N N . GLY A 1 359 ? 24.656 20.234 -12.656 1 96.19 359 GLY A N 1
ATOM 2711 C CA . GLY A 1 359 ? 26.062 20.25 -13.07 1 96.19 359 GLY A CA 1
ATOM 2712 C C . GLY A 1 359 ? 27.016 20 -11.922 1 96.19 359 GLY A C 1
ATOM 2713 O O . GLY A 1 359 ? 28.156 19.578 -12.141 1 96.19 359 GLY A O 1
ATOM 2714 N N . LYS A 1 360 ? 26.562 20.25 -10.664 1 97.5 360 LYS A N 1
ATOM 2715 C CA . LYS A 1 360 ? 27.422 20.047 -9.508 1 97.5 360 LYS A CA 1
ATOM 2716 C C . LYS A 1 360 ? 26.75 19.156 -8.461 1 97.5 360 LYS A C 1
ATOM 2718 O O . LYS A 1 360 ? 27.406 18.641 -7.566 1 97.5 360 LYS A O 1
ATOM 2723 N N . SER A 1 361 ? 25.453 19.125 -8.508 1 98.56 361 SER A N 1
ATOM 2724 C CA . SER A 1 361 ? 24.688 18.312 -7.566 1 98.56 361 SER A CA 1
ATOM 2725 C C . SER A 1 361 ? 23.438 17.734 -8.219 1 98.56 361 SER A C 1
ATOM 2727 O O . SER A 1 361 ? 23.031 18.172 -9.297 1 98.56 361 SER A O 1
ATOM 2729 N N . VAL A 1 362 ? 22.969 16.672 -7.723 1 98.81 362 VAL A N 1
ATOM 2730 C CA . VAL A 1 362 ? 21.609 16.219 -7.973 1 98.81 362 VAL A CA 1
ATOM 2731 C C . VAL A 1 362 ? 20.766 16.406 -6.719 1 98.81 362 VAL A C 1
ATOM 2733 O O . VAL A 1 362 ? 21.125 15.953 -5.633 1 98.81 362 VAL A O 1
ATOM 2736 N N . LYS A 1 363 ? 19.672 17.125 -6.84 1 98.81 363 LYS A N 1
ATOM 2737 C CA . LYS A 1 363 ? 18.766 17.422 -5.734 1 98.81 363 LYS A CA 1
ATOM 2738 C C . LYS A 1 363 ? 17.453 16.672 -5.887 1 98.81 363 LYS A C 1
ATOM 2740 O O . LYS A 1 363 ? 16.891 16.594 -6.984 1 98.81 363 LYS A O 1
ATOM 2745 N N . LEU A 1 364 ? 17.062 16.047 -4.848 1 98.81 364 LEU A N 1
ATOM 2746 C CA . LEU A 1 364 ? 15.781 15.344 -4.82 1 98.81 364 LEU A CA 1
ATOM 2747 C C . LEU A 1 364 ? 14.883 15.883 -3.713 1 98.81 364 LEU A C 1
ATOM 2749 O O . LEU A 1 364 ? 15.375 16.312 -2.666 1 98.81 364 LEU A O 1
ATOM 2753 N N . GLN A 1 365 ? 13.57 15.836 -3.949 1 98.62 365 GLN A N 1
ATOM 2754 C CA . GLN A 1 365 ? 12.578 16.234 -2.957 1 98.62 365 GLN A CA 1
ATOM 2755 C C . GLN A 1 365 ? 11.477 15.18 -2.836 1 98.62 365 GLN A C 1
ATOM 2757 O O . GLN A 1 365 ? 10.938 14.719 -3.846 1 98.62 365 GLN A O 1
ATOM 2762 N N . CYS A 1 366 ? 11.18 14.742 -1.657 1 98.44 366 CYS A N 1
ATOM 2763 C CA . CYS A 1 366 ? 10.039 13.891 -1.335 1 98.44 366 CYS A CA 1
ATOM 2764 C C . CYS A 1 366 ? 9.094 14.594 -0.368 1 98.44 366 CYS A C 1
ATOM 2766 O O . CYS A 1 366 ? 9.539 15.328 0.514 1 98.44 366 CYS A O 1
ATOM 2768 N N . LEU A 1 367 ? 7.824 14.414 -0.566 1 98.38 367 LEU A N 1
ATOM 2769 C CA . LEU A 1 367 ? 6.828 14.836 0.411 1 98.38 367 LEU A CA 1
ATOM 2770 C C . LEU A 1 367 ? 6.133 13.633 1.038 1 98.38 367 LEU A C 1
ATOM 2772 O O . LEU A 1 367 ? 5.523 12.82 0.332 1 98.38 367 LEU A O 1
ATOM 2776 N N . LEU A 1 368 ? 6.293 13.492 2.34 1 98.25 368 LEU A N 1
ATOM 2777 C CA . LEU A 1 368 ? 5.68 12.422 3.119 1 98.25 368 LEU A CA 1
ATOM 2778 C C . LEU A 1 368 ? 4.414 12.906 3.811 1 98.25 368 LEU A C 1
ATOM 2780 O O . LEU A 1 368 ? 4.355 14.047 4.281 1 98.25 368 LEU A O 1
ATOM 2784 N N . ARG A 1 369 ? 3.432 12.062 3.859 1 98.06 369 ARG A N 1
ATOM 2785 C CA . ARG A 1 369 ? 2.186 12.359 4.562 1 98.06 369 ARG A CA 1
ATOM 2786 C C . ARG A 1 369 ? 1.759 11.188 5.438 1 98.06 369 ARG A C 1
ATOM 2788 O O . ARG A 1 369 ? 1.925 10.031 5.055 1 98.06 369 ARG A O 1
ATOM 2795 N N . SER A 1 370 ? 1.238 11.492 6.586 1 98.25 370 SER A N 1
ATOM 2796 C CA . SER A 1 370 ? 0.658 10.461 7.445 1 98.25 370 SER A CA 1
ATOM 2797 C C . SER A 1 370 ? -0.259 11.078 8.5 1 98.25 370 SER A C 1
ATOM 2799 O O . SER A 1 370 ? 0.013 12.172 9.008 1 98.25 370 SER A O 1
ATOM 2801 N N . SER A 1 371 ? -1.364 10.406 8.773 1 97 371 SER A N 1
ATOM 2802 C CA . SER A 1 371 ? -2.199 10.812 9.898 1 97 371 SER A CA 1
ATOM 2803 C C . SER A 1 371 ? -1.578 10.398 11.227 1 97 371 SER A C 1
ATOM 2805 O O . SER A 1 371 ? -1.995 10.875 12.289 1 97 371 SER A O 1
ATOM 2807 N N . VAL A 1 372 ? -0.588 9.516 11.195 1 97 372 VAL A N 1
ATOM 2808 C CA . VAL A 1 372 ? 0.11 9.023 12.383 1 97 372 VAL A CA 1
ATOM 2809 C C . VAL A 1 372 ? 1.532 9.586 12.406 1 97 372 VAL A C 1
ATOM 2811 O O . VAL A 1 372 ? 2.379 9.18 11.609 1 97 372 VAL A O 1
ATOM 2814 N N . ASN A 1 373 ? 1.821 10.422 13.375 1 96.88 373 ASN A N 1
ATOM 2815 C CA . ASN A 1 373 ? 3.062 11.188 13.398 1 96.88 373 ASN A CA 1
ATOM 2816 C C . ASN A 1 373 ? 4.281 10.273 13.508 1 96.88 373 ASN A C 1
ATOM 2818 O O . ASN A 1 373 ? 5.305 10.523 12.867 1 96.88 373 ASN A O 1
ATOM 2822 N N . SER A 1 374 ? 4.176 9.266 14.328 1 97.62 374 SER A N 1
ATOM 2823 C CA . SER A 1 374 ? 5.309 8.359 14.492 1 97.62 374 SER A CA 1
ATOM 2824 C C . SER A 1 374 ? 5.586 7.586 13.211 1 97.62 374 SER A C 1
ATOM 2826 O O . SER A 1 374 ? 6.746 7.312 12.883 1 97.62 374 SER A O 1
ATOM 2828 N N . GLU A 1 375 ? 4.562 7.215 12.453 1 97.44 375 GLU A N 1
ATOM 2829 C CA . GLU A 1 375 ? 4.738 6.551 11.164 1 97.44 375 GLU A CA 1
ATOM 2830 C C . GLU A 1 375 ? 5.363 7.488 10.141 1 97.44 375 GLU A C 1
ATOM 2832 O O . GLU A 1 375 ? 6.184 7.066 9.32 1 97.44 375 GLU A O 1
ATOM 2837 N N . LYS A 1 376 ? 4.902 8.703 10.188 1 97.88 376 LYS A N 1
ATOM 2838 C CA . LYS A 1 376 ? 5.488 9.727 9.328 1 97.88 376 LYS A CA 1
ATOM 2839 C C . LYS A 1 376 ? 6.996 9.836 9.547 1 97.88 376 LYS A C 1
ATOM 2841 O O . LYS A 1 376 ? 7.773 9.844 8.594 1 97.88 376 LYS A O 1
ATOM 2846 N N . ALA A 1 377 ? 7.391 9.93 10.82 1 97.94 377 ALA A N 1
ATOM 2847 C CA . ALA A 1 377 ? 8.805 10.016 11.18 1 97.94 377 ALA A CA 1
ATOM 2848 C C . ALA A 1 377 ? 9.562 8.773 10.727 1 97.94 377 ALA A C 1
ATOM 2850 O O . ALA A 1 377 ? 10.672 8.867 10.203 1 97.94 377 ALA A O 1
ATOM 2851 N N . ALA A 1 378 ? 8.977 7.629 10.953 1 98.19 378 ALA A N 1
ATOM 2852 C CA . ALA A 1 378 ? 9.602 6.367 10.562 1 98.19 378 ALA A CA 1
ATOM 2853 C C . ALA A 1 378 ? 9.828 6.312 9.047 1 98.19 378 ALA A C 1
ATOM 2855 O O . ALA A 1 378 ? 10.859 5.828 8.586 1 98.19 378 ALA A O 1
ATOM 2856 N N . LEU A 1 379 ? 8.852 6.742 8.289 1 98.44 379 LEU A N 1
ATOM 2857 C CA . LEU A 1 379 ? 8.977 6.77 6.836 1 98.44 379 LEU A CA 1
ATOM 2858 C C . LEU A 1 379 ? 10.102 7.711 6.406 1 98.44 379 LEU A C 1
ATOM 2860 O O . LEU A 1 379 ? 10.859 7.402 5.484 1 98.44 379 LEU A O 1
ATOM 2864 N N . GLY A 1 380 ? 10.156 8.898 7.059 1 98.62 380 GLY A N 1
ATOM 2865 C CA . GLY A 1 380 ? 11.258 9.805 6.801 1 98.62 380 GLY A CA 1
ATOM 2866 C C . GLY A 1 380 ? 12.617 9.172 7.039 1 98.62 380 GLY A C 1
ATOM 2867 O O . GLY A 1 380 ? 13.539 9.336 6.23 1 98.62 380 GLY A O 1
ATOM 2868 N N . GLU A 1 381 ? 12.727 8.461 8.109 1 98 381 GLU A N 1
ATOM 2869 C CA . GLU A 1 381 ? 13.977 7.781 8.445 1 98 381 GLU A CA 1
ATOM 2870 C C . GLU A 1 381 ? 14.312 6.699 7.426 1 98 381 GLU A C 1
ATOM 2872 O O . GLU A 1 381 ? 15.484 6.449 7.133 1 98 381 GLU A O 1
ATOM 2877 N N . ALA A 1 382 ? 13.32 6.012 6.973 1 98.5 382 ALA A N 1
ATOM 2878 C CA . ALA A 1 382 ? 13.539 4.992 5.945 1 98.5 382 ALA A CA 1
ATOM 2879 C C . ALA A 1 382 ? 14.102 5.609 4.672 1 98.5 382 ALA A C 1
ATOM 2881 O O . ALA A 1 382 ? 15.047 5.082 4.086 1 98.5 382 ALA A O 1
ATOM 2882 N N . ILE A 1 383 ? 13.492 6.699 4.238 1 98.75 383 ILE A N 1
ATOM 2883 C CA . ILE A 1 383 ? 13.969 7.402 3.049 1 98.75 383 ILE A CA 1
ATOM 2884 C C . ILE A 1 383 ? 15.391 7.906 3.281 1 98.75 383 ILE A C 1
ATOM 2886 O O . ILE A 1 383 ? 16.266 7.73 2.43 1 98.75 383 ILE A O 1
ATOM 2890 N N . ALA A 1 384 ? 15.586 8.5 4.457 1 98.75 384 ALA A N 1
ATOM 2891 C CA . ALA A 1 384 ? 16.922 8.984 4.805 1 98.75 384 ALA A CA 1
ATOM 2892 C C . ALA A 1 384 ? 17.938 7.848 4.789 1 98.75 384 ALA A C 1
ATOM 2894 O O . ALA A 1 384 ? 19.062 8.023 4.332 1 98.75 384 ALA A O 1
ATOM 2895 N N . ALA A 1 385 ? 17.547 6.703 5.293 1 98.62 385 ALA A N 1
ATOM 2896 C CA . ALA A 1 385 ? 18.422 5.543 5.336 1 98.62 385 ALA A CA 1
ATOM 2897 C C . ALA A 1 385 ? 18.875 5.141 3.934 1 98.62 385 ALA A C 1
ATOM 2899 O O . ALA A 1 385 ? 20.078 4.961 3.684 1 98.62 385 ALA A O 1
ATOM 2900 N N . VAL A 1 386 ? 18 5.027 2.992 1 98.81 386 VAL A N 1
ATOM 2901 C CA . VAL A 1 386 ? 18.297 4.598 1.629 1 98.81 386 VAL A CA 1
ATOM 2902 C C . VAL A 1 386 ? 19.266 5.574 0.976 1 98.81 386 VAL A C 1
ATOM 2904 O O . VAL A 1 386 ? 20.281 5.164 0.401 1 98.81 386 VAL A O 1
ATOM 2907 N N . PHE A 1 387 ? 18.984 6.855 1.104 1 98.88 387 PHE A N 1
ATOM 2908 C CA . PHE A 1 387 ? 19.797 7.844 0.404 1 98.88 387 PHE A CA 1
ATOM 2909 C C . PHE A 1 387 ? 21.125 8.055 1.123 1 98.88 387 PHE A C 1
ATOM 2911 O O . PHE A 1 387 ? 22.141 8.352 0.489 1 98.88 387 PHE A O 1
ATOM 2918 N N . SER A 1 388 ? 21.141 7.867 2.447 1 98.56 388 SER A N 1
ATOM 2919 C CA . SER A 1 388 ? 22.422 7.895 3.16 1 98.56 388 SER A CA 1
ATOM 2920 C C . SER A 1 388 ? 23.312 6.746 2.729 1 98.56 388 SER A C 1
ATOM 2922 O O . SER A 1 388 ? 24.531 6.922 2.578 1 98.56 388 SER A O 1
ATOM 2924 N N . LEU A 1 389 ? 22.766 5.543 2.613 1 98.62 389 LEU A N 1
ATOM 2925 C CA . LEU A 1 389 ? 23.516 4.406 2.092 1 98.62 389 LEU A CA 1
ATOM 2926 C C . LEU A 1 389 ? 24.141 4.746 0.746 1 98.62 389 LEU A C 1
ATOM 2928 O O . LEU A 1 389 ? 25.219 4.246 0.416 1 98.62 389 LEU A O 1
ATOM 2932 N N . ALA A 1 390 ? 23.516 5.637 -0.023 1 98.75 390 ALA A N 1
ATOM 2933 C CA . ALA A 1 390 ? 23.953 6.008 -1.366 1 98.75 390 ALA A CA 1
ATOM 2934 C C . ALA A 1 390 ? 24.953 7.164 -1.319 1 98.75 390 ALA A C 1
ATOM 2936 O O . ALA A 1 390 ? 25.422 7.621 -2.359 1 98.75 390 ALA A O 1
ATOM 2937 N N . GLY A 1 391 ? 25.188 7.68 -0.159 1 98.19 391 GLY A N 1
ATOM 2938 C CA . GLY A 1 391 ? 26.203 8.719 0.002 1 98.19 391 GLY A CA 1
ATOM 2939 C C . GLY A 1 391 ? 25.625 10.117 -0.101 1 98.19 391 GLY A C 1
ATOM 2940 O O . GLY A 1 391 ? 26.375 11.094 -0.194 1 98.19 391 GLY A O 1
ATOM 2941 N N . ALA A 1 392 ? 24.328 10.266 -0.075 1 98.75 392 ALA A N 1
ATOM 2942 C CA . ALA A 1 392 ? 23.703 11.586 -0.168 1 98.75 392 ALA A CA 1
ATOM 2943 C C . ALA A 1 392 ? 23.531 12.211 1.213 1 98.75 392 ALA A C 1
ATOM 2945 O O . ALA A 1 392 ? 23.547 11.508 2.227 1 98.75 392 ALA A O 1
ATOM 2946 N N . LYS A 1 393 ? 23.406 13.523 1.232 1 98.62 393 LYS A N 1
ATOM 2947 C CA . LYS A 1 393 ? 22.953 14.25 2.42 1 98.62 393 LYS A CA 1
ATOM 2948 C C . LYS A 1 393 ? 21.438 14.398 2.428 1 98.62 393 LYS A C 1
ATOM 2950 O O . LYS A 1 393 ? 20.844 14.789 1.423 1 98.62 393 LYS A O 1
ATOM 2955 N N . VAL A 1 394 ? 20.844 14.07 3.535 1 98.62 394 VAL A N 1
ATOM 2956 C CA . VAL A 1 394 ? 19.391 14.133 3.641 1 98.62 394 VAL A CA 1
ATOM 2957 C C . VAL A 1 394 ? 19 15.062 4.785 1 98.62 394 VAL A C 1
ATOM 2959 O O . VAL A 1 394 ? 19.547 14.977 5.887 1 98.62 394 VAL A O 1
ATOM 2962 N N . GLN A 1 395 ? 18.094 15.969 4.492 1 98.56 395 GLN A N 1
ATOM 2963 C CA . GLN A 1 395 ? 17.516 16.844 5.504 1 98.56 395 GLN A CA 1
ATOM 2964 C C . GLN A 1 395 ? 15.992 16.672 5.559 1 98.56 395 GLN A C 1
ATOM 2966 O O . GLN A 1 395 ? 15.312 16.844 4.543 1 98.56 395 GLN A O 1
ATOM 2971 N N . LEU A 1 396 ? 15.516 16.281 6.688 1 98.06 396 LEU A N 1
ATOM 2972 C CA . LEU A 1 396 ? 14.078 16.234 6.938 1 98.06 396 LEU A CA 1
ATOM 2973 C C . LEU A 1 396 ? 13.586 17.531 7.562 1 98.06 396 LEU A C 1
ATOM 2975 O O . LEU A 1 396 ? 14.023 17.906 8.648 1 98.06 396 LEU A O 1
ATOM 2979 N N . THR A 1 397 ? 12.727 18.219 6.852 1 97 397 THR A N 1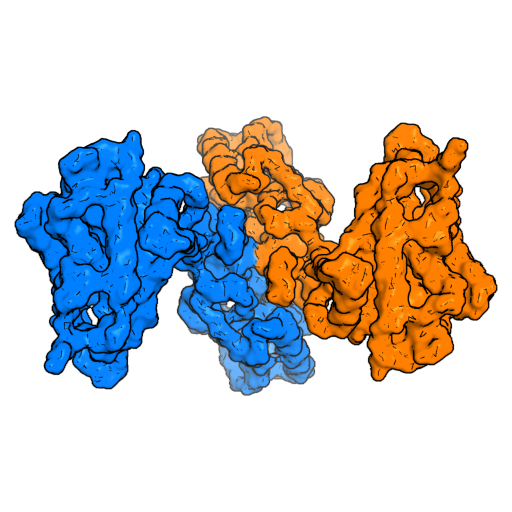
ATOM 2980 C CA . THR A 1 397 ? 12.289 19.547 7.293 1 97 397 THR A CA 1
ATOM 2981 C C . THR A 1 397 ? 10.789 19.719 7.082 1 97 397 THR A C 1
ATOM 2983 O O . THR A 1 397 ? 10.133 18.859 6.484 1 97 397 THR A O 1
ATOM 2986 N N . GLY A 1 398 ? 10.242 20.766 7.648 1 93.69 398 GLY A N 1
ATOM 2987 C CA . GLY A 1 398 ? 8.867 21.156 7.375 1 93.69 398 GLY A CA 1
ATOM 2988 C C . GLY A 1 398 ? 7.852 20.219 8 1 93.69 398 GLY A C 1
ATOM 2989 O O . GLY A 1 398 ? 6.773 20 7.441 1 93.69 398 GLY A O 1
ATOM 2990 N N . SER A 1 399 ? 8.188 19.625 9.07 1 95.12 399 SER A N 1
ATOM 2991 C CA . SER A 1 399 ? 7.293 18.672 9.711 1 95.12 399 SER A CA 1
ATOM 2992 C C . SER A 1 399 ? 6.078 19.375 10.32 1 95.12 399 SER A C 1
ATOM 2994 O O . SER A 1 399 ? 6.203 20.438 10.914 1 95.12 399 SER A O 1
ATOM 2996 N N . TYR A 1 400 ? 4.895 18.859 10.102 1 94.31 400 TYR A N 1
ATOM 2997 C CA . TYR A 1 400 ? 3.682 19.234 10.82 1 94.31 400 TYR A CA 1
ATOM 2998 C C . TYR A 1 400 ? 2.832 18 11.125 1 94.31 400 TYR A C 1
ATOM 3000 O O . TYR A 1 400 ? 2.92 16.984 10.43 1 94.31 400 TYR A O 1
ATOM 3008 N N . ASP A 1 401 ? 2.084 18.047 12.086 1 96.19 401 ASP A N 1
ATOM 3009 C CA . ASP A 1 401 ? 1.451 16.859 12.672 1 96.19 401 ASP A CA 1
ATOM 3010 C C . ASP A 1 401 ? 0.126 16.547 11.984 1 96.19 401 ASP A C 1
ATOM 3012 O O . ASP A 1 401 ? -0.553 17.453 11.492 1 96.19 401 ASP A O 1
ATOM 3016 N N . GLY A 1 402 ? -0.151 15.258 11.961 1 96.19 402 GLY A N 1
ATOM 3017 C CA . GLY A 1 402 ? -1.45 14.773 11.516 1 96.19 402 GLY A CA 1
ATOM 3018 C C . GLY A 1 402 ? -2.441 14.594 12.648 1 96.19 402 GLY A C 1
ATOM 3019 O O . GLY A 1 402 ? -2.15 14.938 13.797 1 96.19 402 GLY A O 1
ATOM 3020 N N . TRP A 1 403 ? -3.57 14.227 12.258 1 95.88 403 TRP A N 1
ATOM 3021 C CA . TRP A 1 403 ? -4.711 13.969 13.133 1 95.88 403 TRP A CA 1
ATOM 3022 C C . TRP A 1 403 ? -5.359 12.633 12.797 1 95.88 403 TRP A C 1
ATOM 3024 O O . TRP A 1 403 ? -6.098 12.523 11.812 1 95.88 403 TRP A O 1
ATOM 3034 N N . ASN A 1 404 ? -4.961 11.586 13.633 1 93.88 404 ASN A N 1
ATOM 3035 C CA . ASN A 1 404 ? -5.434 10.227 13.398 1 93.88 404 ASN A CA 1
ATOM 3036 C C . ASN A 1 404 ? -6.91 10.078 13.758 1 93.88 404 ASN A C 1
ATOM 3038 O O . ASN A 1 404 ? -7.324 10.445 14.859 1 93.88 404 ASN A O 1
ATOM 3042 N N . PRO A 1 405 ? -7.699 9.547 12.852 1 94.56 405 PRO A N 1
ATOM 3043 C CA . PRO A 1 405 ? -9.133 9.422 13.133 1 94.56 405 PRO A CA 1
ATOM 3044 C C . PRO A 1 405 ? -9.422 8.586 14.375 1 94.56 405 PRO A C 1
ATOM 3046 O O . PRO A 1 405 ? -8.781 7.551 14.586 1 94.56 405 PRO A O 1
ATOM 3049 N N . ASN A 1 406 ? -10.273 9.055 15.219 1 93.19 406 ASN A N 1
ATOM 3050 C CA . ASN A 1 406 ? -10.852 8.32 16.344 1 93.19 406 ASN A CA 1
ATOM 3051 C C . ASN A 1 406 ? -12.344 8.078 16.141 1 93.19 406 ASN A C 1
ATOM 3053 O O . ASN A 1 406 ? -13.164 8.945 16.438 1 93.19 406 ASN A O 1
ATOM 3057 N N . MET A 1 407 ? -12.695 6.887 15.758 1 93.06 407 MET A N 1
ATOM 3058 C CA . MET A 1 407 ? -14.078 6.605 15.383 1 93.06 407 MET A CA 1
ATOM 3059 C C . MET A 1 407 ? -14.961 6.461 16.625 1 93.06 407 MET A C 1
ATOM 3061 O O . MET A 1 407 ? -16.188 6.422 16.516 1 93.06 407 MET A O 1
ATOM 3065 N N . GLU A 1 408 ? -14.336 6.488 17.781 1 92.06 408 GLU A N 1
ATOM 3066 C CA . GLU A 1 408 ? -15.078 6.426 19.047 1 92.06 408 GLU A CA 1
ATOM 3067 C C . GLU A 1 408 ? -15.211 7.809 19.672 1 92.06 408 GLU A C 1
ATOM 3069 O O . GLU A 1 408 ? -15.617 7.934 20.828 1 92.06 408 GLU A O 1
ATOM 3074 N N . SER A 1 409 ? -14.906 8.828 18.969 1 93.81 409 SER A N 1
ATOM 3075 C CA . SER A 1 409 ? -14.977 10.211 19.422 1 93.81 409 SER A CA 1
ATOM 3076 C C . SER A 1 409 ? -16.375 10.57 19.922 1 93.81 409 SER A C 1
ATOM 3078 O O . SER A 1 409 ? -17.359 10.391 19.188 1 93.81 409 SER A O 1
ATOM 3080 N N . PRO A 1 410 ? -16.516 11.117 21.141 1 94.69 410 PRO A N 1
ATOM 3081 C CA . PRO A 1 410 ? -17.828 11.523 21.656 1 94.69 410 PRO A CA 1
ATOM 3082 C C . PRO A 1 410 ? -18.484 12.617 20.812 1 94.69 410 PRO A C 1
ATOM 3084 O O . PRO A 1 410 ? -19.688 12.57 20.547 1 94.69 410 PRO A O 1
ATOM 3087 N N . ILE A 1 411 ? -17.703 13.539 20.391 1 96.12 411 ILE A N 1
ATOM 3088 C CA . ILE A 1 411 ? -18.297 14.633 19.625 1 96.12 411 ILE A CA 1
ATOM 3089 C C . ILE A 1 411 ? -18.734 14.125 18.266 1 96.12 411 ILE A C 1
ATOM 3091 O O . ILE A 1 411 ? -19.75 14.586 17.719 1 96.12 411 ILE A O 1
ATOM 3095 N N . LEU A 1 412 ? -17.953 13.172 17.672 1 96.56 412 LEU A N 1
ATOM 3096 C CA . LEU A 1 412 ? -18.406 12.57 16.422 1 96.56 412 LEU A CA 1
ATOM 3097 C C . LEU A 1 412 ? -19.781 11.93 16.578 1 96.56 412 LEU A C 1
ATOM 3099 O O . LEU A 1 412 ? -20.656 12.125 15.734 1 96.56 412 LEU A O 1
ATOM 3103 N N . LYS A 1 413 ? -19.938 11.18 17.625 1 95.25 413 LYS A N 1
ATOM 3104 C CA . LYS A 1 413 ? -21.219 10.539 17.906 1 95.25 413 LYS A CA 1
ATOM 3105 C C . LYS A 1 413 ? -22.328 11.57 18.062 1 95.25 413 LYS A C 1
ATOM 3107 O O . LYS A 1 413 ? -23.422 11.422 17.484 1 95.25 413 LYS A O 1
ATOM 3112 N N . ALA A 1 414 ? -22.078 12.578 18.812 1 95.06 414 ALA A N 1
ATOM 3113 C CA . ALA A 1 414 ? -23.062 13.617 19.078 1 95.06 414 ALA A CA 1
ATOM 3114 C C . ALA A 1 414 ? -23.453 14.344 17.797 1 95.06 414 ALA A C 1
ATOM 3116 O O . ALA A 1 414 ? -24.641 14.602 17.547 1 95.06 414 ALA A O 1
ATOM 3117 N N . MET A 1 415 ? -22.516 14.672 17.016 1 96.88 415 MET A N 1
ATOM 3118 C CA . MET A 1 415 ? -22.797 15.453 15.812 1 96.88 415 MET A CA 1
ATOM 3119 C C . MET A 1 415 ? -23.453 14.594 14.742 1 96.88 415 MET A C 1
ATOM 3121 O O . MET A 1 415 ? -24.25 15.094 13.953 1 96.88 415 MET A O 1
ATOM 3125 N N . THR A 1 416 ? -23.094 13.336 14.703 1 96.75 416 THR A N 1
ATOM 3126 C CA . THR A 1 416 ? -23.797 12.43 13.797 1 96.75 416 THR A CA 1
ATOM 3127 C C . THR A 1 416 ? -25.281 12.344 14.148 1 96.75 416 THR A C 1
ATOM 3129 O O . THR A 1 416 ? -26.141 12.398 13.258 1 96.75 416 THR A O 1
ATOM 3132 N N . ALA A 1 417 ? -25.531 12.266 15.398 1 95.31 417 ALA A N 1
ATOM 3133 C CA . ALA A 1 417 ? -26.922 12.234 15.867 1 95.31 417 ALA A CA 1
ATOM 3134 C C . ALA A 1 417 ? -27.641 13.531 15.531 1 95.31 417 ALA A C 1
ATOM 3136 O O . ALA A 1 417 ? -28.797 13.516 15.109 1 95.31 417 ALA A O 1
ATOM 3137 N N . SER A 1 418 ? -26.984 14.609 15.781 1 96.19 418 SER A N 1
ATOM 3138 C CA . SER A 1 418 ? -27.547 15.922 15.484 1 96.19 418 SER A CA 1
ATOM 3139 C C . SER A 1 418 ? -27.891 16.062 14.008 1 96.19 418 SER A C 1
ATOM 3141 O O . SER A 1 418 ? -28.984 16.516 13.648 1 96.19 418 SER A O 1
ATOM 3143 N N . TYR A 1 419 ? -26.953 15.672 13.148 1 97.62 419 TYR A N 1
ATOM 3144 C CA . TYR A 1 419 ? -27.141 15.781 11.711 1 97.62 419 TYR A CA 1
ATOM 3145 C C . TYR A 1 419 ? -28.328 14.938 11.25 1 97.62 419 TYR A C 1
ATOM 3147 O O . TYR A 1 419 ? -29.141 15.375 10.43 1 97.62 419 TYR A O 1
ATOM 3155 N N . LYS A 1 420 ? -28.438 13.766 11.766 1 96.5 420 LYS A N 1
ATOM 3156 C CA . LYS A 1 420 ? -29.547 12.875 11.438 1 96.5 420 LYS A CA 1
ATOM 3157 C C . LYS A 1 420 ? -30.875 13.477 11.875 1 96.5 420 LYS A C 1
ATOM 3159 O O . LYS A 1 420 ? -31.875 13.383 11.156 1 96.5 420 LYS A O 1
ATOM 3164 N N . ALA A 1 421 ? -30.922 14.07 12.977 1 95.69 421 ALA A N 1
ATOM 3165 C CA . ALA A 1 421 ? -32.125 14.68 13.508 1 95.69 421 ALA A CA 1
ATOM 3166 C C . ALA A 1 421 ? -32.562 15.859 12.641 1 95.69 421 ALA A C 1
ATOM 3168 O O . ALA A 1 421 ? -33.75 16.062 12.406 1 95.69 421 ALA A O 1
ATOM 3169 N N . LEU A 1 422 ? -31.641 16.594 12.219 1 96.56 422 LEU A N 1
ATOM 3170 C CA . LEU A 1 422 ? -31.938 17.812 11.461 1 96.56 422 LEU A CA 1
ATOM 3171 C C . LEU A 1 422 ? -32.344 17.484 10.023 1 96.56 422 LEU A C 1
ATOM 3173 O O . LEU A 1 422 ? -33.219 18.109 9.461 1 96.56 422 LEU A O 1
ATOM 3177 N N . TYR A 1 423 ? -31.625 16.469 9.453 1 97.19 423 TYR A N 1
ATOM 3178 C CA . TYR A 1 423 ? -31.719 16.359 8.008 1 97.19 423 TYR A CA 1
ATOM 3179 C C . TYR A 1 423 ? -32.188 14.969 7.59 1 97.19 423 TYR A C 1
ATOM 3181 O O . TYR A 1 423 ? -32.344 14.695 6.398 1 97.19 423 TYR A O 1
ATOM 3189 N N . GLY A 1 424 ? -32.281 14.023 8.438 1 96.06 424 GLY A N 1
ATOM 3190 C CA . GLY A 1 424 ? -32.875 12.719 8.172 1 96.06 424 GLY A CA 1
ATOM 3191 C C . GLY A 1 424 ? -31.906 11.734 7.559 1 96.06 424 GLY A C 1
ATOM 3192 O O . GLY A 1 424 ? -32.312 10.664 7.09 1 96.06 424 GLY A O 1
ATOM 3193 N N . ARG A 1 425 ? -30.688 12.047 7.496 1 95.69 425 ARG A N 1
ATOM 3194 C CA . ARG A 1 425 ? -29.656 11.164 6.965 1 95.69 425 ARG A CA 1
ATOM 3195 C C . ARG A 1 425 ? -28.359 11.305 7.754 1 95.69 425 ARG A C 1
ATOM 3197 O O . ARG A 1 425 ? -28.125 12.328 8.398 1 95.69 425 ARG A O 1
ATOM 3204 N N . GLU A 1 426 ? -27.547 10.312 7.727 1 96.19 426 GLU A N 1
ATOM 3205 C CA . GLU A 1 426 ? -26.25 10.359 8.383 1 96.19 426 GLU A CA 1
ATOM 3206 C C . GLU A 1 426 ? -25.25 11.156 7.551 1 96.19 426 GLU A C 1
ATOM 3208 O O . GLU A 1 426 ? -25.25 11.078 6.32 1 96.19 426 GLU A O 1
ATOM 3213 N N . PRO A 1 427 ? -24.484 11.977 8.242 1 97 427 PRO A N 1
ATOM 3214 C CA . PRO A 1 427 ? -23.391 12.609 7.512 1 97 427 PRO A CA 1
ATOM 3215 C C . PRO A 1 427 ? -22.328 11.609 7.066 1 97 427 PRO A C 1
ATOM 3217 O O . PRO A 1 427 ? -22.234 10.508 7.609 1 97 427 PRO A O 1
ATOM 3220 N N . ALA A 1 428 ? -21.688 11.969 6.047 1 95.88 428 ALA A N 1
ATOM 3221 C CA . ALA A 1 428 ? -20.5 11.195 5.688 1 95.88 428 ALA A CA 1
ATOM 3222 C C . ALA A 1 428 ? -19.344 11.492 6.637 1 95.88 428 ALA A C 1
ATOM 3224 O O . ALA A 1 428 ? -19.062 12.648 6.941 1 95.88 428 ALA A O 1
ATOM 3225 N N . VAL A 1 429 ? -18.812 10.5 7.258 1 95.88 429 VAL A N 1
ATOM 3226 C CA 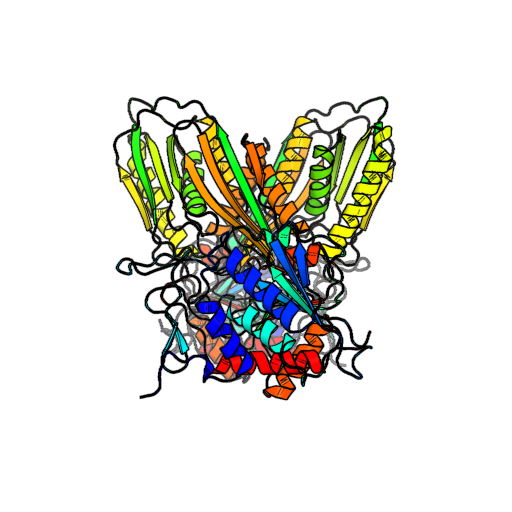. VAL A 1 429 ? -17.625 10.648 8.109 1 95.88 429 VAL A CA 1
ATOM 3227 C C . VAL A 1 429 ? -16.375 10.312 7.312 1 95.88 429 VAL A C 1
ATOM 3229 O O . VAL A 1 429 ? -16.266 9.227 6.742 1 95.88 429 VAL A O 1
ATOM 3232 N N . THR A 1 430 ? -15.445 11.211 7.27 1 93.88 430 THR A N 1
ATOM 3233 C CA . THR A 1 430 ? -14.273 11 6.422 1 93.88 430 THR A CA 1
ATOM 3234 C C . THR A 1 430 ? -13.055 11.695 7.012 1 93.88 430 THR A C 1
ATOM 3236 O O . THR A 1 430 ? -13.086 12.172 8.148 1 93.88 430 THR A O 1
ATOM 3239 N N . ALA A 1 431 ? -11.906 11.539 6.422 1 94.5 431 ALA A N 1
ATOM 3240 C CA . ALA A 1 431 ? -10.641 12.203 6.707 1 94.5 431 ALA A CA 1
ATOM 3241 C C . ALA A 1 431 ? -9.914 12.578 5.418 1 94.5 431 ALA A C 1
ATOM 3243 O O . ALA A 1 431 ? -10.297 12.141 4.332 1 94.5 431 ALA A O 1
ATOM 3244 N N . ILE A 1 432 ? -8.992 13.484 5.578 1 92.06 432 ILE A N 1
ATOM 3245 C CA . ILE A 1 432 ? -8.312 13.891 4.355 1 92.06 432 ILE A CA 1
ATOM 3246 C C . ILE A 1 432 ? -6.82 13.578 4.465 1 92.06 432 ILE A C 1
ATOM 3248 O O . ILE A 1 432 ? -6.227 13.719 5.539 1 92.06 432 ILE A O 1
ATOM 3252 N N . HIS A 1 433 ? -6.246 13.062 3.402 1 95.38 433 HIS A N 1
ATOM 3253 C CA . HIS A 1 433 ? -4.82 12.766 3.359 1 95.38 433 HIS A CA 1
ATOM 3254 C C . HIS A 1 433 ? -4.016 13.977 2.912 1 95.38 433 HIS A C 1
ATOM 3256 O O . HIS A 1 433 ? -3.223 13.891 1.97 1 95.38 433 HIS A O 1
ATOM 3262 N N . ALA A 1 434 ? -4.363 15.07 3.502 1 90.38 434 ALA A N 1
ATOM 3263 C CA . ALA A 1 434 ? -3.727 16.391 3.406 1 90.38 434 ALA A CA 1
ATOM 3264 C C . ALA A 1 434 ? -3.818 17.141 4.73 1 90.38 434 ALA A C 1
ATOM 3266 O O . ALA A 1 434 ? -4.445 16.656 5.68 1 90.38 434 ALA A O 1
ATOM 3267 N N . GLY A 1 435 ? -3.184 18.234 4.773 1 90.38 435 GLY A N 1
ATOM 3268 C CA . GLY A 1 435 ? -3.055 18.922 6.043 1 90.38 435 GLY A CA 1
ATOM 3269 C C . GLY A 1 435 ? -4.289 19.734 6.41 1 90.38 435 GLY A C 1
ATOM 3270 O O . GLY A 1 435 ? -4.922 20.328 5.539 1 90.38 435 GLY A O 1
ATOM 3271 N N . LEU A 1 436 ? -4.703 19.672 7.617 1 92.38 436 LEU A N 1
ATOM 3272 C CA . LEU A 1 436 ? -5.59 20.594 8.312 1 92.38 436 LEU A CA 1
ATOM 3273 C C . LEU A 1 436 ? -4.922 21.156 9.555 1 92.38 436 LEU A C 1
ATOM 3275 O O . LEU A 1 436 ? -4.02 20.531 10.117 1 92.38 436 LEU A O 1
ATOM 3279 N N . GLU A 1 437 ? -5.391 22.344 9.93 1 96.06 437 GLU A N 1
ATOM 3280 C CA . GLU A 1 437 ? -4.824 22.906 11.156 1 96.06 437 GLU A CA 1
ATOM 3281 C C . GLU A 1 437 ? -5.141 22.031 12.359 1 96.06 437 GLU A C 1
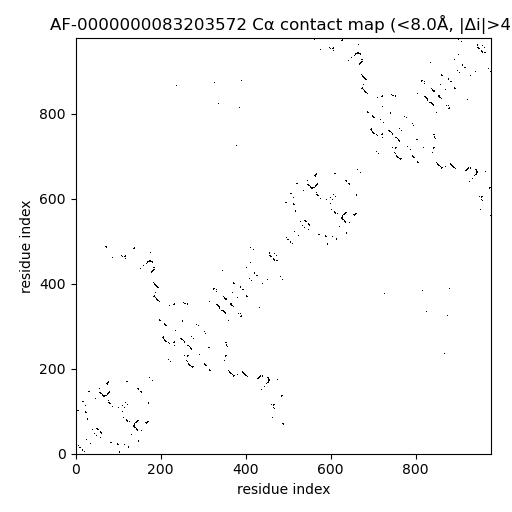ATOM 3283 O O . GLU A 1 437 ? -4.441 22.078 13.375 1 96.06 437 GLU A O 1
ATOM 3288 N N . CYS A 1 438 ? -6.176 21.203 12.242 1 96.56 438 CYS A N 1
ATOM 3289 C CA . CYS A 1 438 ? -6.574 20.312 13.32 1 96.56 438 CYS A CA 1
ATOM 3290 C C . CYS A 1 438 ? -5.406 19.438 13.766 1 96.56 438 CYS A C 1
ATOM 3292 O O . CYS A 1 438 ? -5.262 19.156 14.953 1 96.56 438 CYS A O 1
ATOM 3294 N N . GLY A 1 439 ? -4.629 19.047 12.836 1 96.38 439 GLY A N 1
ATOM 3295 C CA . GLY A 1 439 ? -3.479 18.234 13.203 1 96.38 439 GLY A CA 1
ATOM 3296 C C . GLY A 1 439 ? -2.514 18.953 14.133 1 96.38 439 GLY A C 1
ATOM 3297 O O . GLY A 1 439 ? -2.084 18.391 15.141 1 96.38 439 GLY A O 1
ATOM 3298 N N . ILE A 1 440 ? -2.219 20.172 13.859 1 96.38 440 ILE A N 1
ATOM 3299 C CA . ILE A 1 440 ? -1.276 20.984 14.625 1 96.38 440 ILE A CA 1
ATOM 3300 C C . ILE A 1 440 ? -1.893 21.344 15.977 1 96.38 440 ILE A C 1
ATOM 3302 O O . ILE A 1 440 ? -1.254 21.203 17.016 1 96.38 440 ILE A O 1
ATOM 3306 N N . ILE A 1 441 ? -3.133 21.75 15.914 1 97.12 441 ILE A N 1
ATOM 3307 C CA . ILE A 1 441 ? -3.826 22.141 17.141 1 97.12 441 ILE A CA 1
ATOM 3308 C C . ILE A 1 441 ? -3.975 20.938 18.062 1 97.12 441 ILE A C 1
ATOM 3310 O O . ILE A 1 441 ? -3.723 21.047 19.266 1 97.12 441 ILE A O 1
ATOM 3314 N N . GLY A 1 442 ? -4.324 19.828 17.516 1 95.75 442 GLY A N 1
ATOM 3315 C CA . GLY A 1 442 ? -4.488 18.609 18.297 1 95.75 442 GLY A CA 1
ATOM 3316 C C . GLY A 1 442 ? -3.205 18.156 18.969 1 95.75 442 GLY A C 1
ATOM 3317 O O . GLY A 1 442 ? -3.242 17.562 20.047 1 95.75 442 GLY A O 1
ATOM 3318 N N . SER A 1 443 ? -2.152 18.359 18.344 1 94.44 443 SER A N 1
ATOM 3319 C CA . SER A 1 443 ? -0.866 17.984 18.922 1 94.44 443 SER A CA 1
ATOM 3320 C C . SER A 1 443 ? -0.542 18.844 20.141 1 94.44 443 SER A C 1
ATOM 3322 O O . SER A 1 443 ? 0.093 18.375 21.094 1 94.44 443 SER A O 1
ATOM 3324 N N . LYS A 1 444 ? -0.964 20.094 20.109 1 95 444 LYS A N 1
ATOM 3325 C CA . LYS A 1 444 ? -0.758 21.016 21.219 1 95 444 LYS A CA 1
ATOM 3326 C C . LYS A 1 444 ? -1.802 20.797 22.312 1 95 444 LYS A C 1
ATOM 3328 O O . LYS A 1 444 ? -1.539 21.047 23.5 1 95 444 LYS A O 1
ATOM 3333 N N . TYR A 1 445 ? -2.918 20.328 21.891 1 96.06 445 TYR A N 1
ATOM 3334 C CA . TYR A 1 445 ? -4.02 20 22.781 1 96.06 445 TYR A CA 1
ATOM 3335 C C . TYR A 1 445 ? -4.477 18.562 22.594 1 96.06 445 TYR A C 1
ATOM 3337 O O . TYR A 1 445 ? -5.57 18.312 22.078 1 96.06 445 TYR A O 1
ATOM 3345 N N . PRO A 1 446 ? -3.729 17.578 23.109 1 92.81 446 PRO A N 1
ATOM 3346 C CA . PRO A 1 446 ? -3.912 16.172 22.766 1 92.81 446 PRO A CA 1
ATOM 3347 C C . PRO A 1 446 ? -5.23 15.594 23.281 1 92.81 446 PRO A C 1
ATOM 3349 O O . PRO A 1 446 ? -5.695 14.562 22.797 1 92.81 446 PRO A O 1
ATOM 3352 N N . LYS A 1 447 ? -5.883 16.234 24.203 1 93.62 447 LYS A N 1
ATOM 3353 C CA . LYS A 1 447 ? -7.129 15.711 24.766 1 93.62 447 LYS A CA 1
ATOM 3354 C C . LYS A 1 447 ? -8.336 16.328 24.062 1 93.62 447 LYS A C 1
ATOM 3356 O O . LYS A 1 447 ? -9.477 15.906 24.312 1 93.62 447 LYS A O 1
ATOM 3361 N N . MET A 1 448 ? -8.086 17.25 23.266 1 96.12 448 MET A N 1
ATOM 3362 C CA . MET A 1 448 ? -9.172 17.953 22.578 1 96.12 448 MET A CA 1
ATOM 3363 C C . MET A 1 448 ? -9.852 17.047 21.562 1 96.12 448 MET A C 1
ATOM 3365 O O . MET A 1 448 ? -9.188 16.391 20.766 1 96.12 448 MET A O 1
ATOM 3369 N N . ASP A 1 449 ? -11.164 16.875 21.656 1 97.44 449 ASP A N 1
ATOM 3370 C CA . ASP A 1 449 ? -11.984 16.156 20.703 1 97.44 449 ASP A CA 1
ATOM 3371 C C . ASP A 1 449 ? -12.375 17.047 19.531 1 97.44 449 ASP A C 1
ATOM 3373 O O . ASP A 1 449 ? -13.062 18.062 19.703 1 97.44 449 ASP A O 1
ATOM 3377 N N . MET A 1 450 ? -11.977 16.656 18.344 1 97.94 450 MET A N 1
ATOM 3378 C CA . MET A 1 450 ? -12.062 17.625 17.25 1 97.94 450 MET A CA 1
ATOM 3379 C C . MET A 1 450 ? -12.914 17.078 16.109 1 97.94 450 MET A C 1
ATOM 3381 O O . MET A 1 450 ? -13.016 15.867 15.922 1 97.94 450 MET A O 1
ATOM 3385 N N . ILE A 1 451 ? -13.531 17.953 15.359 1 97.94 451 ILE A N 1
ATOM 3386 C CA . ILE A 1 451 ? -14.258 17.672 14.125 1 97.94 451 ILE A CA 1
ATOM 3387 C C . ILE A 1 451 ? -14.148 18.875 13.18 1 97.94 451 ILE A C 1
ATOM 3389 O O . ILE A 1 451 ? -14.156 20.016 13.625 1 97.94 451 ILE A O 1
ATOM 3393 N N . SER A 1 452 ? -13.961 18.562 11.922 1 98.12 452 SER A N 1
ATOM 3394 C CA . SER A 1 452 ? -13.977 19.609 10.914 1 98.12 452 SER A CA 1
ATOM 3395 C C . SER A 1 452 ? -15.188 19.469 9.992 1 98.12 452 SER A C 1
ATOM 3397 O O . SER A 1 452 ? -15.531 18.359 9.586 1 98.12 452 SER A O 1
ATOM 3399 N N . PHE A 1 453 ? -15.875 20.5 9.719 1 98.19 453 PHE A N 1
ATOM 3400 C CA . PHE A 1 453 ? -17.016 20.531 8.82 1 98.19 453 PHE A CA 1
ATOM 3401 C C . PHE A 1 453 ? -17.25 21.922 8.266 1 98.19 453 PHE A C 1
ATOM 3403 O O . PHE A 1 453 ? -16.625 22.891 8.727 1 98.19 453 PHE A O 1
ATOM 3410 N N . GLY A 1 454 ? -18 22.062 7.219 1 98 454 GLY A N 1
ATOM 3411 C CA . GLY A 1 454 ? -18.25 23.344 6.594 1 98 454 GLY A CA 1
ATOM 3412 C C . GLY A 1 454 ? -19.266 23.266 5.473 1 98 454 GLY A C 1
ATOM 3413 O O . GLY A 1 454 ? -19.844 22.219 5.215 1 98 454 GLY A O 1
ATOM 3414 N N . PRO A 1 455 ? -19.562 24.406 4.914 1 98.44 455 PRO A N 1
ATOM 3415 C CA . PRO A 1 455 ? -20.469 24.438 3.77 1 98.44 455 PRO A CA 1
ATOM 3416 C C . PRO A 1 455 ? -19.797 24 2.469 1 98.44 455 PRO A C 1
ATOM 3418 O O . PRO A 1 455 ? -18.625 23.656 2.467 1 98.44 455 PRO A O 1
ATOM 3421 N N . THR A 1 456 ? -20.562 23.969 1.391 1 97.88 456 THR A N 1
ATOM 3422 C CA . THR A 1 456 ? -20.031 23.578 0.095 1 97.88 456 THR A CA 1
ATOM 3423 C C . THR A 1 456 ? -19.344 24.75 -0.593 1 97.88 456 THR A C 1
ATOM 3425 O O . THR A 1 456 ? -20 25.719 -0.959 1 97.88 456 THR A O 1
ATOM 3428 N N . ILE A 1 457 ? -18.109 24.719 -0.708 1 97.25 457 ILE A N 1
ATOM 3429 C CA . ILE A 1 457 ? -17.281 25.672 -1.438 1 97.25 457 ILE A CA 1
ATOM 3430 C C . ILE A 1 457 ? -16.641 25 -2.643 1 97.25 457 ILE A C 1
ATOM 3432 O O . ILE A 1 457 ? -16.078 23.906 -2.52 1 97.25 457 ILE A O 1
ATOM 3436 N N . CYS A 1 458 ? -16.766 25.578 -3.793 1 94.69 458 CYS A N 1
ATOM 3437 C CA . CYS A 1 458 ? -16.188 25 -5 1 94.69 458 CYS A CA 1
ATOM 3438 C C . CYS A 1 458 ? -15.023 25.859 -5.504 1 94.69 458 CYS A C 1
ATOM 3440 O O . CYS A 1 458 ? -15.062 27.078 -5.406 1 94.69 458 CYS A O 1
ATOM 3442 N N . TYR A 1 459 ? -13.969 25.266 -6 1 90.06 459 TYR A N 1
ATOM 3443 C CA . TYR A 1 459 ? -12.812 25.844 -6.676 1 90.06 459 TYR A CA 1
ATOM 3444 C C . TYR A 1 459 ? -12.109 26.859 -5.785 1 90.06 459 TYR A C 1
ATOM 3446 O O . TYR A 1 459 ? -11.836 27.984 -6.211 1 90.06 459 TYR A O 1
ATOM 3454 N N . PRO A 1 460 ? -11.914 26.484 -4.531 1 93.06 460 PRO A N 1
ATOM 3455 C CA . PRO A 1 460 ? -11.141 27.422 -3.703 1 93.06 460 PRO A CA 1
ATOM 3456 C C . PRO A 1 460 ? -9.773 27.75 -4.309 1 93.06 460 PRO A C 1
ATOM 3458 O O . PRO A 1 460 ? -9.281 27.016 -5.16 1 93.06 460 PRO A O 1
ATOM 3461 N N . HIS A 1 461 ? -9.203 28.875 -3.98 1 91.19 461 HIS A N 1
ATOM 3462 C CA . HIS A 1 461 ? -7.875 29.312 -4.402 1 91.19 461 HIS A CA 1
ATOM 3463 C C . HIS A 1 461 ? -7.844 29.609 -5.898 1 91.19 461 HIS A C 1
ATOM 3465 O O . HIS A 1 461 ? -6.816 29.422 -6.551 1 91.19 461 HIS A O 1
ATOM 3471 N N . SER A 1 462 ? -9.055 29.969 -6.465 1 91.06 462 SER A N 1
ATOM 3472 C CA . SER A 1 462 ? -9.125 30.344 -7.871 1 91.06 462 SER A CA 1
ATOM 3473 C C . SER A 1 462 ? -10.148 31.453 -8.094 1 91.06 462 SER A C 1
ATOM 3475 O O . SER A 1 462 ? -11.008 31.688 -7.238 1 91.06 462 SER A O 1
ATOM 3477 N N . PRO A 1 463 ? -10.023 32.062 -9.289 1 93.69 463 PRO A N 1
ATOM 3478 C CA . PRO A 1 463 ? -11 33.125 -9.594 1 93.69 463 PRO A CA 1
ATOM 3479 C C . PRO A 1 463 ? -12.414 32.562 -9.766 1 93.69 463 PRO A C 1
ATOM 3481 O O . PRO A 1 463 ? -13.375 33.344 -9.828 1 93.69 463 PRO A O 1
ATOM 3484 N N . ASP A 1 464 ? -12.547 31.219 -9.797 1 93.31 464 ASP A N 1
ATOM 3485 C CA . ASP A 1 464 ? -13.859 30.609 -9.969 1 93.31 464 ASP A CA 1
ATOM 3486 C C . ASP A 1 464 ? -14.445 30.188 -8.625 1 93.31 464 ASP A C 1
ATOM 3488 O O . ASP A 1 464 ? -15.477 29.5 -8.586 1 93.31 464 ASP A O 1
ATOM 3492 N N . GLU A 1 465 ? -13.773 30.562 -7.535 1 96.44 465 GLU A N 1
ATOM 3493 C CA . GLU A 1 465 ? -14.234 30.172 -6.207 1 96.44 465 GLU A CA 1
ATOM 3494 C C . GLU A 1 465 ? -15.672 30.625 -5.973 1 96.44 465 GLU A C 1
ATOM 3496 O O . GLU A 1 465 ? -16.047 31.75 -6.316 1 96.44 465 GLU A O 1
ATOM 3501 N N . LYS A 1 466 ? -16.5 29.734 -5.371 1 97.81 466 LYS A N 1
ATOM 3502 C CA . LYS A 1 466 ? -17.875 30.047 -5.043 1 97.81 466 LYS A CA 1
ATOM 3503 C C . LYS A 1 466 ? -18.375 29.219 -3.857 1 97.81 466 LYS A C 1
ATOM 3505 O O . LYS A 1 466 ? -17.828 28.156 -3.574 1 97.81 466 LYS A O 1
ATOM 3510 N N . VAL A 1 467 ? -19.328 29.703 -3.148 1 98.44 467 VAL A N 1
ATOM 3511 C CA . VAL A 1 467 ? -19.906 29.016 -2.004 1 98.44 467 VAL A CA 1
ATOM 3512 C C . VAL A 1 467 ? -21.422 28.891 -2.191 1 98.44 467 VAL A C 1
ATOM 3514 O O . VAL A 1 467 ? -22.062 29.828 -2.674 1 98.44 467 VAL A O 1
ATOM 3517 N N . GLU A 1 468 ? -21.938 27.734 -1.843 1 98.56 468 GLU A N 1
ATOM 3518 C CA . GLU A 1 468 ? -23.359 27.453 -2.057 1 98.56 468 GLU A CA 1
ATOM 3519 C C . GLU A 1 468 ? -24.203 28.047 -0.934 1 98.56 468 GLU A C 1
ATOM 3521 O O . GLU A 1 468 ? -24.016 27.719 0.238 1 98.56 468 GLU A O 1
ATOM 3526 N N . ILE A 1 469 ? -25.203 28.828 -1.316 1 98.38 469 ILE A N 1
ATOM 3527 C CA . ILE A 1 469 ? -26 29.594 -0.363 1 98.38 469 ILE A CA 1
ATOM 3528 C C . ILE A 1 469 ? -26.781 28.641 0.542 1 98.38 469 ILE A C 1
ATOM 3530 O O . ILE A 1 469 ? -26.734 28.766 1.769 1 98.38 469 ILE A O 1
ATOM 3534 N N . ALA A 1 470 ? -27.391 27.656 -0.034 1 98.12 470 ALA A N 1
ATOM 3535 C CA . ALA A 1 470 ? -28.203 26.719 0.736 1 98.12 470 ALA A CA 1
ATOM 3536 C C . ALA A 1 470 ? -27.344 25.922 1.725 1 98.12 470 ALA A C 1
ATOM 3538 O O . ALA A 1 470 ? -27.781 25.641 2.842 1 98.12 470 ALA A O 1
ATOM 3539 N N . SER A 1 471 ? -26.141 25.578 1.302 1 98.44 471 SER A N 1
ATOM 3540 C CA . SER A 1 471 ? -25.266 24.797 2.16 1 98.44 471 SER A CA 1
ATOM 3541 C C . SER A 1 471 ? -24.797 25.609 3.361 1 98.44 471 SER A C 1
ATOM 3543 O O . SER A 1 471 ? -24.547 25.062 4.434 1 98.44 471 SER A O 1
ATOM 3545 N N . VAL A 1 472 ? -24.688 26.906 3.221 1 98.56 472 VAL A N 1
ATOM 3546 C CA . VAL A 1 472 ? -24.297 27.766 4.328 1 98.56 472 VAL A CA 1
ATOM 3547 C C . VAL A 1 472 ? -25.375 27.734 5.41 1 98.56 472 VAL A C 1
ATOM 3549 O O . VAL A 1 472 ? -25.062 27.688 6.602 1 98.56 472 VAL A O 1
ATOM 3552 N N . GLY A 1 473 ? -26.562 27.781 4.957 1 98.31 473 GLY A N 1
ATOM 3553 C CA . GLY A 1 473 ? -27.641 27.656 5.914 1 98.31 473 GLY A CA 1
ATOM 3554 C C . GLY A 1 473 ? -27.641 26.344 6.672 1 98.31 473 GLY A C 1
ATOM 3555 O O . GLY A 1 473 ? -27.781 26.344 7.898 1 98.31 473 GLY A O 1
ATOM 3556 N N . LYS A 1 474 ? -27.547 25.266 5.953 1 97.94 474 LYS A N 1
ATOM 3557 C CA . LYS A 1 474 ? -27.516 23.938 6.566 1 97.94 474 LYS A CA 1
ATOM 3558 C C . LYS A 1 474 ? -26.344 23.812 7.535 1 97.94 474 LYS A C 1
ATOM 3560 O O . LYS A 1 474 ? -26.484 23.266 8.633 1 97.94 474 LYS A O 1
ATOM 3565 N N . PHE A 1 475 ? -25.297 24.281 7.074 1 98 475 PHE A N 1
ATOM 3566 C CA . PHE A 1 475 ? -24.062 24.281 7.852 1 98 475 PHE A CA 1
ATOM 3567 C C . PHE A 1 475 ? -24.234 25.047 9.156 1 98 475 PHE A C 1
ATOM 3569 O O . PHE A 1 475 ? -23.875 24.547 10.227 1 98 475 PHE A O 1
ATOM 3576 N N . TYR A 1 476 ? -24.781 26.203 9.086 1 98.5 476 TYR A N 1
ATOM 3577 C CA . TYR A 1 476 ? -24.969 27.047 10.266 1 98.5 476 TYR A CA 1
ATOM 3578 C C . TYR A 1 476 ? -25.969 26.422 11.227 1 98.5 476 TYR A C 1
ATOM 3580 O O . TYR A 1 476 ? -25.734 26.359 12.43 1 98.5 476 TYR A O 1
ATOM 3588 N N . ASP A 1 477 ? -27.047 25.938 10.703 1 98.06 477 ASP A N 1
ATOM 3589 C CA . ASP A 1 477 ? -28.062 25.281 11.531 1 98.06 477 ASP A CA 1
ATOM 3590 C C . ASP A 1 477 ? -27.484 24.062 12.25 1 98.06 477 ASP A C 1
ATOM 3592 O O . ASP A 1 477 ? -27.797 23.828 13.422 1 98.06 477 ASP A O 1
ATOM 3596 N N . PHE A 1 478 ? -26.75 23.328 11.555 1 98.25 478 PHE A N 1
ATOM 3597 C CA . PHE A 1 478 ? -26.094 22.156 12.117 1 98.25 478 PHE A CA 1
ATOM 3598 C C . PHE A 1 478 ? -25.156 22.547 13.25 1 98.25 478 PHE A C 1
ATOM 3600 O O . PHE A 1 478 ? -25.156 21.922 14.312 1 98.25 478 PHE A O 1
ATOM 3607 N N . MET A 1 479 ? -24.344 23.609 13.008 1 98.25 479 MET A N 1
ATOM 3608 C CA . MET A 1 479 ? -23.438 24.109 14.031 1 98.25 479 MET A CA 1
ATOM 3609 C C . MET A 1 479 ? -24.203 24.547 15.281 1 98.25 479 MET A C 1
ATOM 3611 O O . MET A 1 479 ? -23.828 24.172 16.391 1 98.25 479 MET A O 1
ATOM 3615 N N . VAL A 1 480 ? -25.25 25.266 15.086 1 98.06 480 VAL A N 1
ATOM 3616 C CA . VAL A 1 480 ? -26.047 25.781 16.203 1 98.06 480 VAL A CA 1
ATOM 3617 C C . VAL A 1 480 ? -26.672 24.625 16.969 1 98.06 480 VAL A C 1
ATOM 3619 O O . VAL A 1 480 ? -26.688 24.609 18.203 1 98.06 480 VAL A O 1
ATOM 3622 N N . ASP A 1 481 ? -27.156 23.672 16.219 1 97.75 481 ASP A N 1
ATOM 3623 C CA . ASP A 1 481 ? -27.766 22.5 16.844 1 97.75 481 ASP A CA 1
ATOM 3624 C C . ASP A 1 481 ? -26.719 21.719 17.641 1 97.75 481 ASP A C 1
ATOM 3626 O O . ASP A 1 481 ? -27 21.25 18.75 1 97.75 481 ASP A O 1
ATOM 3630 N N . ALA A 1 482 ? -25.594 21.531 17.078 1 97 482 ALA A N 1
ATOM 3631 C CA . ALA A 1 482 ? -24.5 20.844 17.766 1 97 482 ALA A CA 1
ATOM 3632 C C . ALA A 1 482 ? -24.141 21.547 19.062 1 97 482 ALA A C 1
ATOM 3634 O O . ALA A 1 482 ? -23.953 20.906 20.094 1 97 482 ALA A O 1
ATOM 3635 N N . LEU A 1 483 ? -24.094 22.875 19.031 1 97.56 483 LEU A N 1
ATOM 3636 C CA . LEU A 1 483 ? -23.734 23.672 20.203 1 97.56 483 LEU A CA 1
ATOM 3637 C C . LEU A 1 483 ? -24.781 23.516 21.312 1 97.56 483 LEU A C 1
ATOM 3639 O O . LEU A 1 483 ? -24.438 23.484 22.484 1 97.56 483 LEU A O 1
ATOM 3643 N N . ARG A 1 484 ? -25.969 23.406 20.859 1 96.31 484 ARG A N 1
ATOM 3644 C CA . ARG A 1 484 ? -27.078 23.25 21.812 1 96.31 484 ARG A CA 1
ATOM 3645 C C . ARG A 1 484 ? -27.016 21.891 22.5 1 96.31 484 ARG A C 1
ATOM 3647 O O . ARG A 1 484 ? -27.438 21.75 23.641 1 96.31 484 ARG A O 1
ATOM 3654 N N . ASN A 1 485 ? -26.422 20.953 21.875 1 95.12 485 ASN A N 1
ATOM 3655 C CA . ASN A 1 485 ? -26.484 19.578 22.344 1 95.12 485 ASN A CA 1
ATOM 3656 C C . ASN A 1 485 ? -25.125 19.078 22.812 1 95.12 485 ASN A C 1
ATOM 3658 O O . ASN A 1 485 ? -24.875 17.875 22.875 1 95.12 485 ASN A O 1
ATOM 3662 N N . ILE A 1 486 ? -24.266 19.891 23.094 1 95.12 486 ILE A N 1
ATOM 3663 C CA . ILE A 1 486 ? -22.938 19.516 23.578 1 95.12 486 ILE A CA 1
ATOM 3664 C C . ILE A 1 486 ? -23.078 18.75 24.891 1 95.12 486 ILE A C 1
ATOM 3666 O O . ILE A 1 486 ? -23.891 19.109 25.75 1 95.12 486 ILE A O 1
ATOM 3670 N N . PRO A 1 487 ? -22.266 17.734 25.016 1 91.56 487 PRO A N 1
ATOM 3671 C CA . PRO A 1 487 ? -22.359 16.938 26.234 1 91.56 487 PRO A CA 1
ATOM 3672 C C . PRO A 1 487 ? -21.922 17.703 27.484 1 91.56 487 PRO A C 1
ATOM 3674 O O . PRO A 1 487 ? -21.172 18.672 27.375 1 91.56 487 PRO A O 1
ATOM 3677 N N . LYS A 1 488 ? -22.359 17.156 28.625 1 92.56 488 LYS A N 1
ATOM 3678 C CA . LYS A 1 488 ? -21.969 17.688 29.922 1 92.56 488 LYS A CA 1
ATOM 3679 C C . LYS A 1 488 ? -20.531 17.297 30.25 1 92.56 488 LYS A C 1
ATOM 3681 O O . LYS A 1 488 ? -19.984 16.359 29.688 1 92.56 488 LYS A O 1
ATOM 3686 N N . LYS A 1 489 ? -20 18.094 31.109 1 90.69 489 LYS A N 1
ATOM 3687 C CA . LYS A 1 489 ? -18.641 17.828 31.594 1 90.69 489 LYS A CA 1
ATOM 3688 C C . LYS A 1 489 ? -18.578 16.484 32.312 1 90.69 489 LYS A C 1
ATOM 3690 O O . LYS A 1 489 ? -19.516 16.109 33.031 1 90.69 489 LYS A O 1
ATOM 3695 N N . MET B 1 1 ? -25.703 -50.875 9.297 1 38.78 1 MET B N 1
ATOM 3696 C CA . MET B 1 1 ? -24.641 -50 9.789 1 38.78 1 MET B CA 1
ATOM 3697 C C . MET B 1 1 ? -23.859 -49.406 8.633 1 38.78 1 MET B C 1
ATOM 3699 O O . MET B 1 1 ? -23.281 -50.125 7.816 1 38.78 1 MET B O 1
ATOM 3703 N N . ASN B 1 2 ? -24.219 -48.219 8.172 1 51.38 2 ASN B N 1
ATOM 3704 C CA . ASN B 1 2 ? -23.734 -47.594 6.938 1 51.38 2 ASN B CA 1
ATOM 3705 C C . ASN B 1 2 ? -22.219 -47.531 6.914 1 51.38 2 ASN B C 1
ATOM 3707 O O . ASN B 1 2 ? -21.609 -47 7.859 1 51.38 2 ASN B O 1
ATOM 3711 N N . ASP B 1 3 ? -21.578 -48.344 6.215 1 77 3 ASP B N 1
ATOM 3712 C CA . ASP B 1 3 ? -20.125 -48.406 6.098 1 77 3 ASP B CA 1
ATOM 3713 C C . ASP B 1 3 ? -19.531 -47.031 5.777 1 77 3 ASP B C 1
ATOM 3715 O O . ASP B 1 3 ? -19.594 -46.562 4.637 1 77 3 ASP B O 1
ATOM 3719 N N . THR B 1 4 ? -19.281 -46.406 6.844 1 85.25 4 THR B N 1
ATOM 3720 C CA . THR B 1 4 ? -18.75 -45.062 6.727 1 85.25 4 THR B CA 1
ATOM 3721 C C . THR B 1 4 ? -17.5 -45.031 5.844 1 85.25 4 THR B C 1
ATOM 3723 O O . THR B 1 4 ? -17.078 -43.969 5.387 1 85.25 4 THR B O 1
ATOM 3726 N N . ARG B 1 5 ? -17.047 -46.156 5.484 1 86.56 5 ARG B N 1
ATOM 3727 C CA . ARG B 1 5 ? -15.812 -46.219 4.715 1 86.56 5 ARG B CA 1
ATOM 3728 C C . ARG B 1 5 ? -16.094 -46.531 3.246 1 86.56 5 ARG B C 1
ATOM 3730 O O . ARG B 1 5 ? -15.172 -46.531 2.422 1 86.56 5 ARG B O 1
ATOM 3737 N N . ASN B 1 6 ? -17.281 -46.656 3.004 1 91.5 6 ASN B N 1
ATOM 3738 C CA . ASN B 1 6 ? -17.656 -46.875 1.608 1 91.5 6 ASN B CA 1
ATOM 3739 C C . ASN B 1 6 ? -17.922 -45.531 0.894 1 91.5 6 ASN B C 1
ATOM 3741 O O . ASN B 1 6 ? -19.078 -45.188 0.644 1 91.5 6 ASN B O 1
ATOM 3745 N N . LEU B 1 7 ? -16.922 -44.938 0.406 1 95 7 LEU B N 1
ATOM 3746 C CA . LEU B 1 7 ? -17.016 -43.625 -0.24 1 95 7 LEU B CA 1
ATOM 3747 C C . LEU B 1 7 ? -17.75 -43.719 -1.573 1 95 7 LEU B C 1
ATOM 3749 O O . LEU B 1 7 ? -18.375 -42.75 -2.023 1 95 7 LEU B O 1
ATOM 3753 N N . ALA B 1 8 ? -17.672 -44.875 -2.172 1 92.25 8 ALA B N 1
ATOM 3754 C CA . ALA B 1 8 ? -18.25 -45.062 -3.494 1 92.25 8 ALA B CA 1
ATOM 3755 C C . ALA B 1 8 ? -19.781 -44.969 -3.443 1 92.25 8 ALA B C 1
ATOM 3757 O O . ALA B 1 8 ? -20.438 -44.844 -4.48 1 92.25 8 ALA B O 1
ATOM 3758 N N . ALA B 1 9 ? -20.312 -45 -2.301 1 93.19 9 ALA B N 1
ATOM 3759 C CA . ALA B 1 9 ? -21.766 -44.938 -2.141 1 93.19 9 ALA B CA 1
ATOM 3760 C C . ALA B 1 9 ? -22.25 -43.5 -2.184 1 93.19 9 ALA B C 1
ATOM 3762 O O . ALA B 1 9 ? -23.438 -43.25 -2.322 1 93.19 9 ALA B O 1
ATOM 3763 N N . LEU B 1 10 ? -21.312 -42.594 -2.129 1 96.12 10 LEU B N 1
ATOM 3764 C CA . LEU B 1 10 ? -21.656 -41.188 -2.133 1 96.12 10 LEU B CA 1
ATOM 3765 C C . LEU B 1 10 ? -21.984 -40.719 -3.543 1 96.12 10 LEU B C 1
ATOM 3767 O O . LEU B 1 10 ? -21.828 -41.469 -4.508 1 96.12 10 LEU B O 1
ATOM 3771 N N . LYS B 1 11 ? -22.578 -39.531 -3.654 1 96 11 LYS B N 1
ATOM 3772 C CA . LYS B 1 11 ? -22.891 -38.875 -4.934 1 96 11 LYS B CA 1
ATOM 3773 C C . LYS B 1 11 ? -22.109 -37.594 -5.109 1 96 11 LYS B C 1
ATOM 3775 O O . LYS B 1 11 ? -21.891 -36.844 -4.148 1 96 11 LYS B O 1
ATOM 3780 N N . PRO B 1 12 ? -21.75 -37.312 -6.309 1 97.5 12 PRO B N 1
ATOM 3781 C CA . PRO B 1 12 ? -21.938 -38.031 -7.566 1 97.5 12 PRO B CA 1
ATOM 3782 C C . PRO B 1 12 ? -21.172 -39.344 -7.617 1 97.5 12 PRO B C 1
ATOM 3784 O O . PRO B 1 12 ? -19.984 -39.375 -7.301 1 97.5 12 PRO B O 1
ATOM 3787 N N . ALA B 1 13 ? -21.672 -40.281 -8.203 1 96.94 13 ALA B N 1
ATOM 3788 C CA . ALA B 1 13 ? -21.188 -41.625 -8.055 1 96.94 13 ALA B CA 1
ATOM 3789 C C . ALA B 1 13 ? -19.797 -41.781 -8.68 1 96.94 13 ALA B C 1
ATOM 3791 O O . ALA B 1 13 ? -18.891 -42.312 -8.055 1 96.94 13 ALA B O 1
ATOM 3792 N N . LEU B 1 14 ? -19.641 -41.281 -9.852 1 97.44 14 LEU B N 1
ATOM 3793 C CA . LEU B 1 14 ? -18.375 -41.5 -10.562 1 97.44 14 LEU B CA 1
ATOM 3794 C C . LEU B 1 14 ? -17.234 -40.781 -9.875 1 97.44 14 LEU B C 1
ATOM 3796 O O . LEU B 1 14 ? -16.109 -41.25 -9.844 1 97.44 14 LEU B O 1
ATOM 3800 N N . VAL B 1 15 ? -17.531 -39.531 -9.328 1 98.56 15 VAL B N 1
ATOM 3801 C CA . VAL B 1 15 ? -16.5 -38.75 -8.648 1 98.56 15 VAL B CA 1
ATOM 3802 C C . VAL B 1 15 ? -16.016 -39.531 -7.418 1 98.56 15 VAL B C 1
ATOM 3804 O O . VAL B 1 15 ? -14.805 -39.688 -7.223 1 98.56 15 VAL B O 1
ATOM 3807 N N . TRP B 1 16 ? -16.922 -40 -6.68 1 98.38 16 TRP B N 1
ATOM 3808 C CA . TRP B 1 16 ? -16.578 -40.656 -5.426 1 98.38 16 TRP B CA 1
ATOM 3809 C C . TRP B 1 16 ? -15.992 -42.031 -5.688 1 98.38 16 TRP B C 1
ATOM 3811 O O . TRP B 1 16 ? -15.141 -42.5 -4.926 1 98.38 16 TRP B O 1
ATOM 3821 N N . LYS B 1 17 ? -16.391 -42.688 -6.754 1 98 17 LYS B N 1
ATOM 3822 C CA . LYS B 1 17 ? -15.75 -43.938 -7.176 1 98 17 LYS B CA 1
ATOM 3823 C C . LYS B 1 17 ? -14.25 -43.75 -7.391 1 98 17 LYS B C 1
ATOM 3825 O O . LYS B 1 17 ? -13.438 -44.5 -6.855 1 98 17 LYS B O 1
ATOM 3830 N N . HIS B 1 18 ? -13.969 -42.75 -8.148 1 98.44 18 HIS B N 1
ATOM 3831 C CA . HIS B 1 18 ? -12.562 -42.5 -8.43 1 98.44 18 HIS B CA 1
ATOM 3832 C C . HIS B 1 18 ? -11.828 -42 -7.184 1 98.44 18 HIS B C 1
ATOM 3834 O O . HIS B 1 18 ? -10.672 -42.375 -6.957 1 98.44 18 HIS B O 1
ATOM 3840 N N . PHE B 1 19 ? -12.461 -41.125 -6.352 1 98.62 19 PHE B N 1
ATOM 3841 C CA . PHE B 1 19 ? -11.805 -40.656 -5.148 1 98.62 19 PHE B CA 1
ATOM 3842 C C . PHE B 1 19 ? -11.5 -41.781 -4.184 1 98.62 19 PHE B C 1
ATOM 3844 O O . PHE B 1 19 ? -10.445 -41.812 -3.545 1 98.62 19 PHE B O 1
ATOM 3851 N N . ALA B 1 20 ? -12.391 -42.688 -4.164 1 97.75 20 ALA B N 1
ATOM 3852 C CA . ALA B 1 20 ? -12.195 -43.875 -3.314 1 97.75 20 ALA B CA 1
ATOM 3853 C C . ALA B 1 20 ? -10.961 -44.656 -3.746 1 97.75 20 ALA B C 1
ATOM 3855 O O . ALA B 1 20 ? -10.266 -45.25 -2.91 1 97.75 20 ALA B O 1
ATOM 3856 N N . GLN B 1 21 ? -10.75 -44.719 -4.984 1 97.75 21 GLN B N 1
ATOM 3857 C CA . GLN B 1 21 ? -9.555 -45.375 -5.496 1 97.75 21 GLN B CA 1
ATOM 3858 C C . GLN B 1 21 ? -8.305 -44.531 -5.23 1 97.75 21 GLN B C 1
ATOM 3860 O O . GLN B 1 21 ? -7.273 -45.062 -4.801 1 97.75 21 GLN B O 1
ATOM 3865 N N . ILE B 1 22 ? -8.414 -43.281 -5.449 1 98.25 22 ILE B N 1
ATOM 3866 C CA . ILE B 1 22 ? -7.285 -42.375 -5.355 1 98.25 22 ILE B CA 1
ATOM 3867 C C . ILE B 1 22 ? -6.754 -42.344 -3.924 1 98.25 22 ILE B C 1
ATOM 3869 O O . ILE B 1 22 ? -5.539 -42.375 -3.707 1 98.25 22 ILE B O 1
ATOM 3873 N N . VAL B 1 23 ? -7.633 -42.344 -2.893 1 97.38 23 VAL B N 1
ATOM 3874 C CA . VAL B 1 23 ? -7.195 -42.219 -1.505 1 97.38 23 VAL B CA 1
ATOM 3875 C C . VAL B 1 23 ? -6.438 -43.5 -1.099 1 97.38 23 VAL B C 1
ATOM 3877 O O . VAL B 1 23 ? -5.633 -43.469 -0.166 1 97.38 23 VAL B O 1
ATOM 3880 N N . ARG B 1 24 ? -6.609 -44.531 -1.89 1 96.88 24 ARG B N 1
ATOM 3881 C CA . ARG B 1 24 ? -5.961 -45.781 -1.557 1 96.88 24 ARG B CA 1
ATOM 3882 C C . ARG B 1 24 ? -4.59 -45.906 -2.219 1 96.88 24 ARG B C 1
ATOM 3884 O O . ARG B 1 24 ? -3.809 -46.781 -1.901 1 96.88 24 ARG B O 1
ATOM 3891 N N . ILE B 1 25 ? -4.297 -45.031 -3.043 1 98.25 25 ILE B N 1
ATOM 3892 C CA . ILE B 1 25 ? -3.021 -45.031 -3.752 1 98.25 25 ILE B CA 1
ATOM 3893 C C . ILE B 1 25 ? -2.039 -44.094 -3.055 1 98.25 25 ILE B C 1
ATOM 3895 O O . ILE B 1 25 ? -2.27 -42.906 -2.982 1 98.25 25 ILE B O 1
ATOM 3899 N N . PRO B 1 26 ? -0.922 -44.656 -2.498 1 97.94 26 PRO B N 1
ATOM 3900 C CA . PRO B 1 26 ? 0.107 -43.75 -1.95 1 97.94 26 PRO B CA 1
ATOM 3901 C C . PRO B 1 26 ? 0.645 -42.781 -2.982 1 97.94 26 PRO B C 1
ATOM 3903 O O . PRO B 1 26 ? 1.052 -43.188 -4.074 1 97.94 26 PRO B O 1
ATOM 3906 N N . ARG B 1 27 ? 0.66 -41.469 -2.617 1 97.94 27 ARG B N 1
ATOM 3907 C CA . ARG B 1 27 ? 1.018 -40.531 -3.65 1 97.94 27 ARG B CA 1
ATOM 3908 C C . ARG B 1 27 ? 1.571 -39.25 -3.033 1 97.94 27 ARG B C 1
ATOM 3910 O O . ARG B 1 27 ? 1.186 -38.125 -3.428 1 97.94 27 ARG B O 1
ATOM 3917 N N . PRO B 1 28 ? 2.439 -39.312 -1.972 1 97.06 28 PRO B N 1
ATOM 3918 C CA . PRO B 1 28 ? 3.086 -38.062 -1.521 1 97.06 28 PRO B CA 1
ATOM 3919 C C . PRO B 1 28 ? 3.953 -37.438 -2.604 1 97.06 28 PRO B C 1
ATOM 3921 O O . PRO B 1 28 ? 4.316 -38.094 -3.578 1 97.06 28 PRO B O 1
ATOM 3924 N N . SER B 1 29 ? 4.238 -36.156 -2.496 1 95.38 29 SER B N 1
ATOM 3925 C CA . SER B 1 29 ? 5.047 -35.438 -3.482 1 95.38 29 SER B CA 1
ATOM 3926 C C . SER B 1 29 ? 6.32 -36.219 -3.814 1 95.38 29 SER B C 1
ATOM 3928 O O . SER B 1 29 ? 6.973 -36.75 -2.92 1 95.38 29 SER B O 1
ATOM 3930 N N . SER B 1 30 ? 6.629 -36.312 -5.07 1 94.38 30 SER B N 1
ATOM 3931 C CA . SER B 1 30 ? 7.801 -36.969 -5.637 1 94.38 30 SER B CA 1
ATOM 3932 C C . SER B 1 30 ? 7.625 -38.5 -5.668 1 94.38 30 SER B C 1
ATOM 3934 O O . SER B 1 30 ? 8.508 -39.219 -6.133 1 94.38 30 SER B O 1
ATOM 3936 N N . HIS B 1 31 ? 6.551 -38.969 -5.121 1 96.44 31 HIS B N 1
ATOM 3937 C CA . HIS B 1 31 ? 6.227 -40.406 -5.176 1 96.44 31 HIS B CA 1
ATOM 3938 C C . HIS B 1 31 ? 4.875 -40.625 -5.848 1 96.44 31 HIS B C 1
ATOM 3940 O O . HIS B 1 31 ? 4.02 -41.312 -5.297 1 96.44 31 HIS B O 1
ATOM 3946 N N . GLU B 1 32 ? 4.734 -40.094 -7.043 1 97.75 32 GLU B N 1
ATOM 3947 C CA . GLU B 1 32 ? 3.42 -40.125 -7.684 1 97.75 32 GLU B CA 1
ATOM 3948 C C . GLU B 1 32 ? 3.346 -41.188 -8.773 1 97.75 32 GLU B C 1
ATOM 3950 O O . GLU B 1 32 ? 2.439 -41.156 -9.609 1 97.75 32 GLU B O 1
ATOM 3955 N N . GLU B 1 33 ? 4.246 -42.094 -8.773 1 97.38 33 GLU B N 1
ATOM 3956 C CA . GLU B 1 33 ? 4.305 -43.094 -9.836 1 97.38 33 GLU B CA 1
ATOM 3957 C C . GLU B 1 33 ? 3.029 -43.938 -9.891 1 97.38 33 GLU B C 1
ATOM 3959 O O . GLU B 1 33 ? 2.48 -44.188 -10.969 1 97.38 33 GLU B O 1
ATOM 3964 N N . LYS B 1 34 ? 2.566 -44.375 -8.773 1 97.94 34 LYS B N 1
ATOM 3965 C CA . LYS B 1 34 ? 1.409 -45.281 -8.719 1 97.94 34 LYS B CA 1
ATOM 3966 C C . LYS B 1 34 ? 0.145 -44.562 -9.188 1 97.94 34 LYS B C 1
ATOM 3968 O O . LYS B 1 34 ? -0.681 -45.156 -9.891 1 97.94 34 LYS B O 1
ATOM 3973 N N . ILE B 1 35 ? 0.009 -43.344 -8.781 1 98.38 35 ILE B N 1
ATOM 3974 C CA . ILE B 1 35 ? -1.201 -42.625 -9.164 1 98.38 35 ILE B CA 1
ATOM 3975 C C . ILE B 1 35 ? -1.128 -42.25 -10.648 1 98.38 35 ILE B C 1
ATOM 3977 O O . ILE B 1 35 ? -2.148 -42.219 -11.336 1 98.38 35 ILE B O 1
ATOM 3981 N N . ARG B 1 36 ? 0.02 -41.875 -11.148 1 98.38 36 ARG B N 1
ATOM 3982 C CA . ARG B 1 36 ? 0.165 -41.625 -12.578 1 98.38 36 ARG B CA 1
ATOM 3983 C C . ARG B 1 36 ? -0.222 -42.844 -13.398 1 98.38 36 ARG B C 1
ATOM 3985 O O . ARG B 1 36 ? -0.922 -42.75 -14.406 1 98.38 36 ARG B O 1
ATOM 3992 N N . LYS B 1 37 ? 0.28 -43.969 -12.93 1 98 37 LYS B N 1
ATOM 3993 C CA . LYS B 1 37 ? -0.067 -45.219 -13.594 1 98 37 LYS B CA 1
ATOM 3994 C C . LYS B 1 37 ? -1.576 -45.438 -13.586 1 98 37 LYS B C 1
ATOM 3996 O O . LYS B 1 37 ? -2.15 -45.875 -14.578 1 98 37 LYS B O 1
ATOM 4001 N N . TYR B 1 38 ? -2.15 -45.188 -12.484 1 98.12 38 TYR B N 1
ATOM 4002 C CA . TYR B 1 38 ? -3.598 -45.312 -12.375 1 98.12 38 TYR B CA 1
ATOM 4003 C C . TYR B 1 38 ? -4.312 -44.5 -13.438 1 98.12 38 TYR B C 1
ATOM 4005 O O . TYR B 1 38 ? -5.207 -45 -14.125 1 98.12 38 TYR B O 1
ATOM 4013 N N . VAL B 1 39 ? -3.938 -43.25 -13.625 1 98.56 39 VAL B N 1
ATOM 4014 C CA . VAL B 1 39 ? -4.57 -42.344 -14.586 1 98.56 39 VAL B CA 1
ATOM 4015 C C . VAL B 1 39 ? -4.324 -42.844 -16 1 98.56 39 VAL B C 1
ATOM 4017 O O . VAL B 1 39 ? -5.246 -42.875 -16.828 1 98.56 39 VAL B O 1
ATOM 4020 N N . MET B 1 40 ? -3.123 -43.25 -16.297 1 98.38 40 MET B N 1
ATOM 4021 C CA . MET B 1 40 ? -2.768 -43.688 -17.641 1 98.38 40 MET B CA 1
ATOM 4022 C C . MET B 1 40 ? -3.492 -45 -17.984 1 98.38 40 MET B C 1
ATOM 4024 O O . MET B 1 40 ? -3.969 -45.156 -19.109 1 98.38 40 MET B O 1
ATOM 4028 N N . ASP B 1 41 ? -3.521 -45.906 -17.016 1 98.31 41 ASP B N 1
ATOM 4029 C CA . ASP B 1 41 ? -4.242 -47.156 -17.234 1 98.31 41 ASP B CA 1
ATOM 4030 C C . ASP B 1 41 ? -5.727 -46.906 -17.484 1 98.31 41 ASP B C 1
ATOM 4032 O O . ASP B 1 41 ? -6.32 -47.531 -18.375 1 98.31 41 ASP B O 1
ATOM 4036 N N . PHE B 1 42 ? -6.266 -46.094 -16.703 1 97.88 42 PHE B N 1
ATOM 4037 C CA . PHE B 1 42 ? -7.656 -45.719 -16.891 1 97.88 42 PHE B CA 1
ATOM 4038 C C . PHE B 1 42 ? -7.879 -45.188 -18.297 1 97.88 42 PHE B C 1
ATOM 4040 O O . PHE B 1 42 ? -8.828 -45.594 -18.984 1 97.88 42 PHE B O 1
ATOM 4047 N N . ALA B 1 43 ? -7.066 -44.219 -18.734 1 98.31 43 ALA B N 1
ATOM 4048 C CA . ALA B 1 43 ? -7.199 -43.594 -20.047 1 98.31 43 ALA B CA 1
ATOM 4049 C C . ALA B 1 43 ? -7.129 -44.656 -21.156 1 98.31 43 ALA B C 1
ATOM 4051 O O . ALA B 1 43 ? -7.934 -44.625 -22.078 1 98.31 43 ALA B O 1
ATOM 4052 N N . ARG B 1 44 ? -6.223 -45.562 -21.016 1 97.69 44 ARG B N 1
ATOM 4053 C CA . ARG B 1 44 ? -6.062 -46.625 -22 1 97.69 44 ARG B CA 1
ATOM 4054 C C . ARG B 1 44 ? -7.293 -47.5 -22.031 1 97.69 44 ARG B C 1
ATOM 4056 O O . ARG B 1 44 ? -7.758 -47.906 -23.109 1 97.69 44 ARG B O 1
ATOM 4063 N N . GLU B 1 45 ? -7.73 -47.812 -20.891 1 97.88 45 GLU B N 1
ATOM 4064 C CA . GLU B 1 45 ? -8.922 -48.656 -20.797 1 97.88 45 GLU B CA 1
ATOM 4065 C C . GLU B 1 45 ? -10.117 -48 -21.484 1 97.88 45 GLU B C 1
ATOM 4067 O O . GLU B 1 45 ? -10.961 -48.688 -22.062 1 97.88 45 GLU B O 1
ATOM 4072 N N . LYS B 1 46 ? -10.18 -46.75 -21.406 1 97.38 46 LYS B N 1
ATOM 4073 C CA . LYS B 1 46 ? -11.297 -46.031 -21.984 1 97.38 46 LYS B CA 1
ATOM 4074 C C . LYS B 1 46 ? -11.023 -45.688 -23.453 1 97.38 46 LYS B C 1
ATOM 4076 O O . LYS B 1 46 ? -11.859 -45.062 -24.125 1 97.38 46 LYS B O 1
ATOM 4081 N N . GLY B 1 47 ? -9.812 -46.031 -23.938 1 97.38 47 GLY B N 1
ATOM 4082 C CA . GLY B 1 47 ? -9.445 -45.75 -25.312 1 97.38 47 GLY B CA 1
ATOM 4083 C C . GLY B 1 47 ? -9.125 -44.281 -25.547 1 97.38 47 GLY B C 1
ATOM 4084 O O . GLY B 1 47 ? -9.273 -43.781 -26.672 1 97.38 47 GLY B O 1
ATOM 4085 N N . LEU B 1 48 ? -8.82 -43.594 -24.562 1 98.12 48 LEU B N 1
ATOM 4086 C CA . LEU B 1 48 ? -8.477 -42.188 -24.672 1 98.12 48 LEU B CA 1
ATOM 4087 C C . LEU B 1 48 ? -6.98 -42 -24.875 1 98.12 48 LEU B C 1
ATOM 4089 O O . LEU B 1 48 ? -6.176 -42.75 -24.312 1 98.12 48 LEU B O 1
ATOM 4093 N N . GLU B 1 49 ? -6.656 -40.969 -25.672 1 97.19 49 GLU B N 1
ATOM 4094 C CA . GLU B 1 49 ? -5.246 -40.625 -25.828 1 97.19 49 GLU B CA 1
ATOM 4095 C C . GLU B 1 49 ? -4.652 -40.125 -24.5 1 97.19 49 GLU B C 1
ATOM 4097 O O . GLU B 1 49 ? -5.277 -39.344 -23.797 1 97.19 49 GLU B O 1
ATOM 4102 N N . CYS B 1 50 ? -3.539 -40.656 -24.094 1 97.38 50 CYS B N 1
ATOM 4103 C CA . CYS B 1 50 ? -2.881 -40.188 -22.875 1 97.38 50 CYS B CA 1
ATOM 4104 C C . CYS B 1 50 ? -1.364 -40.219 -23.031 1 97.38 50 CYS B C 1
ATOM 4106 O O . CYS B 1 50 ? -0.832 -41.031 -23.797 1 97.38 50 CYS B O 1
ATOM 4108 N N . LYS B 1 51 ? -0.691 -39.312 -22.406 1 96.56 51 LYS B N 1
ATOM 4109 C CA . LYS B 1 51 ? 0.765 -39.219 -22.453 1 96.56 51 LYS B CA 1
ATOM 4110 C C . LYS B 1 51 ? 1.317 -38.656 -21.141 1 96.56 51 LYS B C 1
ATOM 4112 O O . LYS B 1 51 ? 0.619 -37.938 -20.422 1 96.56 51 LYS B O 1
ATOM 4117 N N . GLU B 1 52 ? 2.459 -39.094 -20.828 1 97.38 52 GLU B N 1
ATOM 4118 C CA . GLU B 1 52 ? 3.252 -38.531 -19.734 1 97.38 52 GLU B CA 1
ATOM 4119 C C . GLU B 1 52 ? 4.438 -37.719 -20.266 1 97.38 52 GLU B C 1
ATOM 4121 O O . GLU B 1 52 ? 5.117 -38.156 -21.203 1 97.38 52 GLU B O 1
ATOM 4126 N N . ASP B 1 53 ? 4.656 -36.562 -19.766 1 96.81 53 ASP B N 1
ATOM 4127 C CA . ASP B 1 53 ? 5.77 -35.781 -20.281 1 96.81 53 ASP B CA 1
ATOM 4128 C C . ASP B 1 53 ? 7 -35.906 -19.375 1 96.81 53 ASP B C 1
ATOM 4130 O O . ASP B 1 53 ? 7.02 -36.75 -18.469 1 96.81 53 ASP B O 1
ATOM 4134 N N . ALA B 1 54 ? 8.094 -35.219 -19.688 1 95.88 54 ALA B N 1
ATOM 4135 C CA . ALA B 1 54 ? 9.383 -35.344 -19.016 1 95.88 54 ALA B CA 1
ATOM 4136 C C . ALA B 1 54 ? 9.289 -34.875 -17.562 1 95.88 54 ALA B C 1
ATOM 4138 O O . ALA B 1 54 ? 10.055 -35.312 -16.703 1 95.88 54 ALA B O 1
ATOM 4139 N N . ALA B 1 55 ? 8.344 -34 -17.297 1 96.69 55 ALA B N 1
ATOM 4140 C CA . ALA B 1 55 ? 8.148 -33.469 -15.938 1 96.69 55 ALA B CA 1
ATOM 4141 C C . ALA B 1 55 ? 7.176 -34.344 -15.156 1 96.69 55 ALA B C 1
ATOM 4143 O O . ALA B 1 55 ? 6.793 -34 -14.031 1 96.69 55 ALA B O 1
ATOM 4144 N N . HIS B 1 56 ? 6.742 -35.406 -15.734 1 97.38 56 HIS B N 1
ATOM 4145 C CA . HIS B 1 56 ? 5.879 -36.438 -15.141 1 97.38 56 HIS B CA 1
ATOM 4146 C C . HIS B 1 56 ? 4.441 -35.938 -15.031 1 97.38 56 HIS B C 1
ATOM 4148 O O . HIS B 1 56 ? 3.697 -36.344 -14.141 1 97.38 56 HIS B O 1
ATOM 4154 N N . ASN B 1 57 ? 4.102 -34.906 -15.797 1 98.06 57 ASN B N 1
ATOM 4155 C CA . ASN B 1 57 ? 2.686 -34.625 -15.992 1 98.06 57 ASN B CA 1
ATOM 4156 C C . ASN B 1 57 ? 1.998 -35.688 -16.844 1 98.06 57 ASN B C 1
ATOM 4158 O O . ASN B 1 57 ? 2.629 -36.312 -17.703 1 98.06 57 ASN B O 1
ATOM 4162 N N . VAL B 1 58 ? 0.746 -35.875 -16.609 1 98.31 58 VAL B N 1
ATOM 4163 C CA . VAL B 1 58 ? -0.039 -36.812 -17.422 1 98.31 58 VAL B CA 1
ATOM 4164 C C . VAL B 1 58 ? -1.13 -36.031 -18.172 1 98.31 58 VAL B C 1
ATOM 4166 O O . VAL B 1 58 ? -1.816 -35.188 -17.578 1 98.31 58 VAL B O 1
ATOM 4169 N N . TYR B 1 59 ? -1.276 -36.312 -19.453 1 97.06 59 TYR B N 1
ATOM 4170 C CA . TYR B 1 59 ? -2.303 -35.719 -20.297 1 97.06 59 TYR B CA 1
ATOM 4171 C C . TYR B 1 59 ? -3.273 -36.781 -20.797 1 97.06 59 TYR B C 1
ATOM 4173 O O . TYR B 1 59 ? -2.865 -37.906 -21.141 1 97.06 59 TYR B O 1
ATOM 4181 N N . VAL B 1 60 ? -4.48 -36.406 -20.812 1 98.44 60 VAL B N 1
ATOM 4182 C CA . VAL B 1 60 ? -5.516 -37.25 -21.406 1 98.44 60 VAL B CA 1
ATOM 4183 C C . VAL B 1 60 ? -6.438 -36.406 -22.281 1 98.44 60 VAL B C 1
ATOM 4185 O O . VAL B 1 60 ? -6.801 -35.312 -21.906 1 98.44 60 VAL B O 1
ATOM 4188 N N . ARG B 1 61 ? -6.746 -36.844 -23.438 1 98.25 61 ARG B N 1
ATOM 4189 C CA . ARG B 1 61 ? -7.621 -36.125 -24.344 1 98.25 61 ARG B CA 1
ATOM 4190 C C . ARG B 1 61 ? -8.906 -36.906 -24.625 1 98.25 61 ARG B C 1
ATOM 4192 O O . ARG B 1 61 ? -8.875 -38.125 -24.766 1 98.25 61 ARG B O 1
ATOM 4199 N N . LYS B 1 62 ? -9.977 -36.219 -24.578 1 98.12 62 LYS B N 1
ATOM 4200 C CA . LYS B 1 62 ? -11.289 -36.75 -24.922 1 98.12 62 LYS B CA 1
ATOM 4201 C C . LYS B 1 62 ? -11.977 -35.906 -25.984 1 98.12 62 LYS B C 1
ATOM 4203 O O . LYS B 1 62 ? -12.156 -34.688 -25.812 1 98.12 62 LYS B O 1
ATOM 4208 N N . PRO B 1 63 ? -12.336 -36.562 -27.109 1 97.44 63 PRO B N 1
ATOM 4209 C CA . PRO B 1 63 ? -13.008 -35.812 -28.172 1 97.44 63 PRO B CA 1
ATOM 4210 C C . PRO B 1 63 ? -14.344 -35.219 -27.719 1 97.44 63 PRO B C 1
ATOM 4212 O O . PRO B 1 63 ? -14.938 -35.719 -26.734 1 97.44 63 PRO B O 1
ATOM 4215 N N . ALA B 1 64 ? -14.773 -34.25 -28.438 1 97.88 64 ALA B N 1
ATOM 4216 C CA . ALA B 1 64 ? -16.062 -33.594 -28.172 1 97.88 64 ALA B CA 1
ATOM 4217 C C . ALA B 1 64 ? -17.203 -34.594 -28.297 1 97.88 64 ALA B C 1
ATOM 4219 O O . ALA B 1 64 ? -17.125 -35.562 -29.078 1 97.88 64 ALA B O 1
ATOM 4220 N N . SER B 1 65 ? -18.188 -34.406 -27.5 1 97.62 65 SER B N 1
ATOM 4221 C CA . SER B 1 65 ? -19.438 -35.125 -27.75 1 97.62 65 SER B CA 1
ATOM 4222 C C . SER B 1 65 ? -20.062 -34.719 -29.078 1 97.62 65 SER B C 1
ATOM 4224 O O . SER B 1 65 ? -19.734 -33.656 -29.609 1 97.62 65 SER B O 1
ATOM 4226 N N . LYS B 1 66 ? -20.922 -35.594 -29.5 1 96.38 66 LYS B N 1
ATOM 4227 C CA . LYS B 1 66 ? -21.547 -35.344 -30.797 1 96.38 66 LYS B CA 1
ATOM 4228 C C . LYS B 1 66 ? -22.25 -33.969 -30.797 1 96.38 66 LYS B C 1
ATOM 4230 O O . LYS B 1 66 ? -23.047 -33.688 -29.891 1 96.38 66 LYS B O 1
ATOM 4235 N N . GLY B 1 67 ? -21.906 -33.125 -31.703 1 96.5 67 GLY B N 1
ATOM 4236 C CA . GLY B 1 67 ? -22.547 -31.844 -31.859 1 96.5 67 GLY B CA 1
ATOM 4237 C C . GLY B 1 67 ? -21.812 -30.719 -31.156 1 96.5 67 GLY B C 1
ATOM 4238 O O . GLY B 1 67 ? -22.156 -29.547 -31.328 1 96.5 67 GLY B O 1
ATOM 4239 N N . MET B 1 68 ? -20.766 -31.062 -30.453 1 97.5 68 MET B N 1
ATOM 4240 C CA . MET B 1 68 ? -20.047 -30.062 -29.672 1 97.5 68 MET B CA 1
ATOM 4241 C C . MET B 1 68 ? -18.641 -29.828 -30.234 1 97.5 68 MET B C 1
ATOM 4243 O O . MET B 1 68 ? -17.766 -29.297 -29.562 1 97.5 68 MET B O 1
ATOM 4247 N N . GLU B 1 69 ? -18.391 -30.188 -31.469 1 96.88 69 GLU B N 1
ATOM 4248 C CA . GLU B 1 69 ? -17.062 -30.172 -32.094 1 96.88 69 GLU B CA 1
ATOM 4249 C C . GLU B 1 69 ? -16.609 -28.734 -32.375 1 96.88 69 GLU B C 1
ATOM 4251 O O . GLU B 1 69 ? -15.422 -28.469 -32.5 1 96.88 69 GLU B O 1
ATOM 4256 N N . ASP B 1 70 ? -17.562 -27.781 -32.375 1 96.88 70 ASP B N 1
ATOM 4257 C CA . ASP B 1 70 ? -17.234 -26.406 -32.719 1 96.88 70 ASP B CA 1
ATOM 4258 C C . ASP B 1 70 ? -17 -25.562 -31.469 1 96.88 70 ASP B C 1
ATOM 4260 O O . ASP B 1 70 ? -16.797 -24.344 -31.562 1 96.88 70 ASP B O 1
ATOM 4264 N N . ARG B 1 71 ? -17.016 -26.188 -30.328 1 96.56 71 ARG B N 1
ATOM 4265 C CA . ARG B 1 71 ? -16.781 -25.484 -29.062 1 96.56 71 ARG B CA 1
ATOM 4266 C C . ARG B 1 71 ? -15.281 -25.312 -28.812 1 96.56 71 ARG B C 1
ATOM 4268 O O . ARG B 1 71 ? -14.469 -26.109 -29.281 1 96.56 71 ARG B O 1
ATOM 4275 N N . LYS B 1 72 ? -14.883 -24.25 -28.078 1 96.94 72 LYS B N 1
ATOM 4276 C CA . LYS B 1 72 ? -13.508 -24.078 -27.625 1 96.94 72 LYS B CA 1
ATOM 4277 C C . LYS B 1 72 ? -13.047 -25.266 -26.781 1 96.94 72 LYS B C 1
ATOM 4279 O O . LYS B 1 72 ? -13.828 -25.812 -26 1 96.94 72 LYS B O 1
ATOM 4284 N N . GLY B 1 73 ? -11.852 -25.672 -26.984 1 97.81 73 GLY B N 1
ATOM 4285 C CA . GLY B 1 73 ? -11.297 -26.734 -26.156 1 97.81 73 GLY B CA 1
ATOM 4286 C C . GLY B 1 73 ? -11.07 -26.328 -24.719 1 97.81 73 GLY B C 1
ATOM 4287 O O . GLY B 1 73 ? -10.719 -25.172 -24.438 1 97.81 73 GLY B O 1
ATOM 4288 N N . VAL B 1 74 ? -11.289 -27.266 -23.828 1 98.5 74 VAL B N 1
ATOM 4289 C CA . VAL B 1 74 ? -11.133 -27 -22.406 1 98.5 74 VAL B CA 1
ATOM 4290 C C . VAL B 1 74 ? -10.086 -27.938 -21.812 1 98.5 74 VAL B C 1
ATOM 4292 O O . VAL B 1 74 ? -10.086 -29.141 -22.094 1 98.5 74 VAL B O 1
ATOM 4295 N N . VAL B 1 75 ? -9.148 -27.391 -21.094 1 98.69 75 VAL B N 1
ATOM 4296 C CA . VAL B 1 75 ? -8.203 -28.156 -20.281 1 98.69 75 VAL B CA 1
ATOM 4297 C C . VAL B 1 75 ? -8.672 -28.203 -18.828 1 98.69 75 VAL B C 1
ATOM 4299 O O . VAL B 1 75 ? -8.844 -27.156 -18.203 1 98.69 75 VAL B O 1
ATOM 4302 N N . LEU B 1 76 ? -8.906 -29.375 -18.312 1 98.81 76 LEU B N 1
ATOM 4303 C CA . LEU B 1 76 ? -9.164 -29.578 -16.891 1 98.81 76 LEU B CA 1
ATOM 4304 C C . LEU B 1 76 ? -7.875 -29.906 -16.141 1 98.81 76 LEU B C 1
ATOM 4306 O O . LEU B 1 76 ? -7.129 -30.797 -16.562 1 98.81 76 LEU B O 1
ATOM 4310 N N . GLN B 1 77 ? -7.641 -29.188 -15.055 1 98.75 77 GLN B N 1
ATOM 4311 C CA . GLN B 1 77 ? -6.324 -29.359 -14.445 1 98.75 77 GLN B CA 1
ATOM 4312 C C . GLN B 1 77 ? -6.441 -29.641 -12.953 1 98.75 77 GLN B C 1
ATOM 4314 O O . GLN B 1 77 ? -7.23 -29.016 -12.25 1 98.75 77 GLN B O 1
ATOM 4319 N N . ALA B 1 78 ? -5.727 -30.594 -12.43 1 98.56 78 ALA B N 1
ATOM 4320 C CA . ALA B 1 78 ? -5.543 -30.969 -11.023 1 98.56 78 ALA B CA 1
ATOM 4321 C C . ALA B 1 78 ? -4.141 -31.516 -10.781 1 98.56 78 ALA B C 1
ATOM 4323 O O . ALA B 1 78 ? -3.457 -31.922 -11.719 1 98.56 78 ALA B O 1
ATOM 4324 N N . HIS B 1 79 ? -3.688 -31.453 -9.578 1 98.38 79 HIS B N 1
ATOM 4325 C CA . HIS B 1 79 ? -2.404 -32.094 -9.281 1 98.38 79 HIS B CA 1
ATOM 4326 C C . HIS B 1 79 ? -2.59 -33.438 -8.594 1 98.38 79 HIS B C 1
ATOM 4328 O O . HIS B 1 79 ? -3.623 -33.656 -7.969 1 98.38 79 HIS B O 1
ATOM 4334 N N . LEU B 1 80 ? -1.604 -34.25 -8.719 1 98.19 80 LEU B N 1
ATOM 4335 C CA . LEU B 1 80 ? -1.784 -35.625 -8.328 1 98.19 80 LEU B CA 1
ATOM 4336 C C . LEU B 1 80 ? -1.207 -35.875 -6.941 1 98.19 80 LEU B C 1
ATOM 4338 O O . LEU B 1 80 ? -1.618 -36.844 -6.258 1 98.19 80 LEU B O 1
ATOM 4342 N N . ASP B 1 81 ? -0.222 -35.062 -6.547 1 97.62 81 ASP B N 1
ATOM 4343 C CA . ASP B 1 81 ? 0.469 -35.344 -5.289 1 97.62 81 ASP B CA 1
ATOM 4344 C C . ASP B 1 81 ? -0.356 -34.844 -4.098 1 97.62 81 ASP B C 1
ATOM 4346 O O . ASP B 1 81 ? -1.428 -34.281 -4.273 1 97.62 81 ASP B O 1
ATOM 4350 N N . MET B 1 82 ? 0.039 -35.219 -2.883 1 96.5 82 MET B N 1
ATOM 4351 C CA . MET B 1 82 ? -0.577 -34.781 -1.634 1 96.5 82 MET B CA 1
ATOM 4352 C C . MET B 1 82 ? 0.482 -34.531 -0.572 1 96.5 82 MET B C 1
ATOM 4354 O O . MET B 1 82 ? 1.611 -35 -0.675 1 96.5 82 MET B O 1
ATOM 4358 N N . VAL B 1 83 ? 0.189 -33.688 0.381 1 94.5 83 VAL B N 1
ATOM 4359 C CA . VAL B 1 83 ? 1.072 -33.406 1.509 1 94.5 83 VAL B CA 1
ATOM 4360 C C . VAL B 1 83 ? 0.924 -34.5 2.562 1 94.5 83 VAL B C 1
ATOM 4362 O O . VAL B 1 83 ? -0.183 -34.781 3.029 1 94.5 83 VAL B O 1
ATOM 4365 N N . PRO B 1 84 ? 2.021 -35.188 2.977 1 95.5 84 PRO B N 1
ATOM 4366 C CA . PRO B 1 84 ? 1.979 -36.25 3.961 1 95.5 84 PRO B CA 1
ATOM 4367 C C . PRO B 1 84 ? 2.082 -35.75 5.398 1 95.5 84 PRO B C 1
ATOM 4369 O O . PRO B 1 84 ? 3.184 -35.5 5.891 1 95.5 84 PRO B O 1
ATOM 4372 N N . GLN B 1 85 ? 0.968 -35.594 6.012 1 92.88 85 GLN B N 1
ATOM 4373 C CA . GLN B 1 85 ? 0.945 -35.219 7.414 1 92.88 85 GLN B CA 1
ATOM 4374 C C . GLN B 1 85 ? 0.116 -36.188 8.242 1 92.88 85 GLN B C 1
ATOM 4376 O O . GLN B 1 85 ? -0.917 -36.688 7.785 1 92.88 85 GLN B O 1
ATOM 4381 N N . LYS B 1 86 ? 0.617 -36.562 9.477 1 93.88 86 LYS B N 1
ATOM 4382 C CA . LYS B 1 86 ? -0.09 -37.469 10.375 1 93.88 86 LYS B CA 1
ATOM 4383 C C . LYS B 1 86 ? 0.049 -37.031 11.828 1 93.88 86 LYS B C 1
ATOM 4385 O O . LYS B 1 86 ? 0.967 -36.281 12.164 1 93.88 86 LYS B O 1
ATOM 4390 N N . ASN B 1 87 ? -0.931 -37.406 12.578 1 90.31 87 ASN B N 1
ATOM 4391 C CA . ASN B 1 87 ? -0.792 -37.188 14.016 1 90.31 87 ASN B CA 1
ATOM 4392 C C . ASN B 1 87 ? 0.441 -37.906 14.57 1 90.31 87 ASN B C 1
ATOM 4394 O O . ASN B 1 87 ? 0.869 -38.938 14.039 1 90.31 87 ASN B O 1
ATOM 4398 N N . ASN B 1 88 ? 1.008 -37.406 15.625 1 88.69 88 ASN B N 1
ATOM 4399 C CA . ASN B 1 88 ? 2.248 -37.938 16.219 1 88.69 88 ASN B CA 1
ATOM 4400 C C . ASN B 1 88 ? 2.113 -39.375 16.641 1 88.69 88 ASN B C 1
ATOM 4402 O O . ASN B 1 88 ? 3.084 -40.125 16.609 1 88.69 88 ASN B O 1
ATOM 4406 N N . ASP B 1 89 ? 0.977 -39.719 17.078 1 91.69 89 ASP B N 1
ATOM 4407 C CA . ASP B 1 89 ? 0.774 -41.062 17.625 1 91.69 89 ASP B CA 1
ATOM 4408 C C . ASP B 1 89 ? 0.362 -42.062 16.531 1 91.69 89 ASP B C 1
ATOM 4410 O O . ASP B 1 89 ? 0.268 -43.25 16.781 1 91.69 89 ASP B O 1
ATOM 4414 N N . LYS B 1 90 ? 0.155 -41.531 15.312 1 91.69 90 LYS B N 1
ATOM 4415 C CA . LYS B 1 90 ? -0.278 -42.406 14.211 1 91.69 90 LYS B CA 1
ATOM 4416 C C . LYS B 1 90 ? 0.915 -43.062 13.531 1 91.69 90 LYS B C 1
ATOM 4418 O O . LYS B 1 90 ? 1.842 -42.375 13.086 1 91.69 90 LYS B O 1
ATOM 4423 N N . LYS B 1 91 ? 1.058 -44.406 13.57 1 92.56 91 LYS B N 1
ATOM 4424 C CA . LYS B 1 91 ? 2.018 -45.125 12.758 1 92.56 91 LYS B CA 1
ATOM 4425 C C . LYS B 1 91 ? 1.514 -45.281 11.32 1 92.56 91 LYS B C 1
ATOM 4427 O O . LYS B 1 91 ? 0.584 -46.062 11.07 1 92.56 91 LYS B O 1
ATOM 4432 N N . PHE B 1 92 ? 2.113 -44.5 10.289 1 95.75 92 PHE B N 1
ATOM 4433 C CA . PHE B 1 92 ? 1.622 -44.438 8.914 1 95.75 92 PHE B CA 1
ATOM 4434 C C . PHE B 1 92 ? 2.748 -44.094 7.949 1 95.75 92 PHE B C 1
ATOM 4436 O O . PHE B 1 92 ? 3.514 -43.156 8.188 1 95.75 92 PHE B O 1
ATOM 4443 N N . ASP B 1 93 ? 2.939 -44.906 6.941 1 97.19 93 ASP B N 1
ATOM 4444 C CA . ASP B 1 93 ? 3.908 -44.625 5.883 1 97.19 93 ASP B CA 1
ATOM 4445 C C . ASP B 1 93 ? 3.211 -44.188 4.598 1 97.19 93 ASP B C 1
ATOM 4447 O O . ASP B 1 93 ? 2.719 -45.031 3.832 1 97.19 93 ASP B O 1
ATOM 4451 N N . PHE B 1 94 ? 3.297 -43 4.203 1 97.19 94 PHE B N 1
ATOM 4452 C CA . PHE B 1 94 ? 2.559 -42.375 3.104 1 97.19 94 PHE B CA 1
ATOM 4453 C C . PHE B 1 94 ? 3.037 -42.938 1.763 1 97.19 94 PHE B C 1
ATOM 4455 O O . PHE B 1 94 ? 2.369 -42.75 0.741 1 97.19 94 PHE B O 1
ATOM 4462 N N . THR B 1 95 ? 4.117 -43.562 1.639 1 96.88 95 THR B N 1
ATOM 4463 C CA . THR B 1 95 ? 4.621 -44.094 0.383 1 96.88 95 THR B CA 1
ATOM 4464 C C . THR B 1 95 ? 4.109 -45.531 0.17 1 96.88 95 THR B C 1
ATOM 4466 O O . THR B 1 95 ? 4.254 -46.094 -0.919 1 96.88 95 THR B O 1
ATOM 4469 N N . LYS B 1 96 ? 3.424 -46.062 1.136 1 96.81 96 LYS B N 1
ATOM 4470 C CA . LYS B 1 96 ? 3.027 -47.469 1.048 1 96.81 96 LYS B CA 1
ATOM 4471 C C . LYS B 1 96 ? 1.569 -47.656 1.453 1 96.81 96 LYS B C 1
ATOM 4473 O O . LYS B 1 96 ? 0.835 -48.406 0.819 1 96.81 96 LYS B O 1
ATOM 4478 N N . ASP B 1 97 ? 1.212 -46.969 2.479 1 97 97 ASP B N 1
ATOM 4479 C CA . ASP B 1 97 ? -0.07 -47.25 3.117 1 97 97 ASP B CA 1
ATOM 4480 C C . ASP B 1 97 ? -1.205 -46.5 2.424 1 97 97 ASP B C 1
ATOM 4482 O O . ASP B 1 97 ? -1.008 -45.406 1.924 1 97 97 ASP B O 1
ATOM 4486 N N . ALA B 1 98 ? -2.373 -47.188 2.396 1 97.12 98 ALA B N 1
ATOM 4487 C CA . ALA B 1 98 ? -3.58 -46.562 1.869 1 97.12 98 ALA B CA 1
ATOM 4488 C C . ALA B 1 98 ? -4.262 -45.688 2.936 1 97.12 98 ALA B C 1
ATOM 4490 O O . ALA B 1 98 ? -4.363 -46.094 4.094 1 97.12 98 ALA B O 1
ATOM 4491 N N . ILE B 1 99 ? -4.672 -44.5 2.549 1 97.62 99 ILE B N 1
ATOM 4492 C CA . ILE B 1 99 ? -5.371 -43.594 3.465 1 97.62 99 ILE B CA 1
ATOM 4493 C C . ILE B 1 99 ? -6.688 -44.25 3.906 1 97.62 99 ILE B C 1
ATOM 4495 O O . ILE B 1 99 ? -7.441 -44.75 3.08 1 97.62 99 ILE B O 1
ATOM 4499 N N . ASP B 1 100 ? -6.906 -44.25 5.168 1 96.81 100 ASP B N 1
ATOM 4500 C CA . ASP B 1 100 ? -8.172 -44.75 5.723 1 96.81 100 ASP B CA 1
ATOM 4501 C C . ASP B 1 100 ? -9.211 -43.625 5.773 1 96.81 100 ASP B C 1
ATOM 4503 O O . ASP B 1 100 ? -9.469 -43.062 6.836 1 96.81 100 ASP B O 1
ATOM 4507 N N . ALA B 1 101 ? -9.883 -43.406 4.629 1 97.81 101 ALA B N 1
ATOM 4508 C CA . ALA B 1 101 ? -10.883 -42.344 4.5 1 97.81 101 ALA B CA 1
ATOM 4509 C C . ALA B 1 101 ? -12.25 -42.812 4.957 1 97.81 101 ALA B C 1
ATOM 4511 O O . ALA B 1 101 ? -12.617 -43.969 4.73 1 97.81 101 ALA B O 1
ATOM 4512 N N . TYR B 1 102 ? -12.969 -41.938 5.578 1 97.38 102 TYR B N 1
ATOM 4513 C CA . TYR B 1 102 ? -14.305 -42.312 6.039 1 97.38 102 TYR B CA 1
ATOM 4514 C C . TYR B 1 102 ? -15.227 -41.125 6.086 1 97.38 102 TYR B C 1
ATOM 4516 O O . TYR B 1 102 ? -14.766 -39.969 6.105 1 97.38 102 TYR B O 1
ATOM 4524 N N . VAL B 1 103 ? -16.562 -41.375 6.066 1 97.62 103 VAL B N 1
ATOM 4525 C CA . VAL B 1 103 ? -17.594 -40.344 6.148 1 97.62 103 VAL B CA 1
ATOM 4526 C C . VAL B 1 103 ? -17.812 -39.938 7.609 1 97.62 103 VAL B C 1
ATOM 4528 O O . VAL B 1 103 ? -18.016 -40.812 8.469 1 97.62 103 VAL B O 1
ATOM 4531 N N . ASP B 1 104 ? -17.656 -38.781 7.883 1 96.94 104 ASP B N 1
ATOM 4532 C CA . ASP B 1 104 ? -17.969 -38.188 9.18 1 96.94 104 ASP B CA 1
ATOM 4533 C C . ASP B 1 104 ? -19.016 -37.094 9.047 1 96.94 104 ASP B C 1
ATOM 4535 O O . ASP B 1 104 ? -18.672 -35.938 8.93 1 96.94 104 ASP B O 1
ATOM 4539 N N . GLY B 1 105 ? -20.297 -37.469 9.188 1 96.19 105 GLY B N 1
ATOM 4540 C CA . GLY B 1 105 ? -21.375 -36.531 8.977 1 96.19 105 GLY B CA 1
ATOM 4541 C C . GLY B 1 105 ? -21.453 -36 7.551 1 96.19 105 GLY B C 1
ATOM 4542 O O . GLY B 1 105 ? -21.656 -36.781 6.613 1 96.19 105 GLY B O 1
ATOM 4543 N N . GLU B 1 106 ? -21.234 -34.719 7.426 1 97.5 106 GLU B N 1
ATOM 4544 C CA . GLU B 1 106 ? -21.344 -34.062 6.117 1 97.5 106 GLU B CA 1
ATOM 4545 C C . GLU B 1 106 ? -19.984 -34.031 5.406 1 97.5 106 GLU B C 1
ATOM 4547 O O . GLU B 1 106 ? -19.859 -33.469 4.328 1 97.5 106 GLU B O 1
ATOM 4552 N N . TRP B 1 107 ? -19.016 -34.719 6.062 1 98.12 107 TRP B N 1
ATOM 4553 C CA . TRP B 1 107 ? -17.641 -34.594 5.578 1 98.12 107 TRP B CA 1
ATOM 4554 C C . TRP B 1 107 ? -17.047 -35.969 5.297 1 98.12 107 TRP B C 1
ATOM 4556 O O . TRP B 1 107 ? -17.5 -36.969 5.84 1 98.12 107 TRP B O 1
ATOM 4566 N N . VAL B 1 108 ? -16.141 -36.031 4.371 1 98.38 108 VAL B N 1
ATOM 4567 C CA . VAL B 1 108 ? -15.188 -37.125 4.262 1 98.38 108 VAL B CA 1
ATOM 4568 C C . VAL B 1 108 ? -13.844 -36.719 4.844 1 98.38 108 VAL B C 1
ATOM 4570 O O . VAL B 1 108 ? -13.352 -35.625 4.562 1 98.38 108 VAL B O 1
ATOM 4573 N N . THR B 1 109 ? -13.32 -37.469 5.676 1 97.94 109 THR B N 1
ATOM 4574 C CA . THR B 1 109 ? -12.031 -37.219 6.305 1 97.94 109 THR B CA 1
ATOM 4575 C C . THR B 1 109 ? -11.219 -38.5 6.426 1 97.94 109 THR B C 1
ATOM 4577 O O . THR B 1 109 ? -11.555 -39.5 5.805 1 97.94 109 THR B O 1
ATOM 4580 N N . ALA B 1 110 ? -10.023 -38.438 7.043 1 97.38 110 ALA B N 1
ATOM 4581 C CA . ALA B 1 110 ? -9.141 -39.594 7.203 1 97.38 110 ALA B CA 1
ATOM 4582 C C . ALA B 1 110 ? -8.797 -39.812 8.672 1 97.38 110 ALA B C 1
ATOM 4584 O O . ALA B 1 110 ? -8.875 -38.875 9.484 1 97.38 110 ALA B O 1
ATOM 4585 N N . ASP B 1 111 ? -8.391 -40.969 8.953 1 95.81 111 ASP B N 1
ATOM 4586 C CA . ASP B 1 111 ? -8.102 -41.344 10.328 1 95.81 111 ASP B CA 1
ATOM 4587 C C . ASP B 1 111 ? -6.676 -40.938 10.719 1 95.81 111 ASP B C 1
ATOM 4589 O O . ASP B 1 111 ? -5.77 -41.781 10.703 1 95.81 111 ASP B O 1
ATOM 4593 N N . GLY B 1 112 ? -6.531 -39.75 11.141 1 94.5 112 GLY B N 1
ATOM 4594 C CA . GLY B 1 112 ? -5.305 -39.281 11.758 1 94.5 112 GLY B CA 1
ATOM 4595 C C . GLY B 1 112 ? -4.242 -38.875 10.742 1 94.5 112 GLY B C 1
ATOM 4596 O O . GLY B 1 112 ? -3.076 -38.719 11.102 1 94.5 112 GLY B O 1
ATOM 4597 N N . THR B 1 113 ? -4.543 -38.844 9.523 1 96.12 113 THR B N 1
ATOM 4598 C CA . THR B 1 113 ? -3.65 -38.406 8.461 1 96.12 113 THR B CA 1
ATOM 4599 C C . THR B 1 113 ? -4.328 -37.375 7.582 1 96.12 113 THR B C 1
ATOM 4601 O O . THR B 1 113 ? -5.527 -37.094 7.727 1 96.12 113 THR B O 1
ATOM 4604 N N . THR B 1 114 ? -3.479 -36.719 6.688 1 97.06 114 THR B N 1
ATOM 4605 C CA . THR B 1 114 ? -4.09 -35.969 5.598 1 97.06 114 THR B CA 1
ATOM 4606 C C . THR B 1 114 ? -4.996 -36.875 4.762 1 97.06 114 THR B C 1
ATOM 4608 O O . THR B 1 114 ? -4.738 -38.062 4.617 1 97.06 114 THR B O 1
ATOM 4611 N N . LEU B 1 115 ? -6.023 -36.312 4.242 1 97.38 115 LEU B N 1
ATOM 4612 C CA . LEU B 1 115 ? -6.984 -37.031 3.42 1 97.38 115 LEU B CA 1
ATOM 4613 C C . LEU B 1 115 ? -6.52 -37.094 1.968 1 97.38 115 LEU B C 1
ATOM 4615 O O . LEU B 1 115 ? -6.73 -38.094 1.285 1 97.38 115 LEU B O 1
ATOM 4619 N N . GLY B 1 116 ? -5.941 -36 1.567 1 97.31 116 GLY B N 1
ATOM 4620 C CA . GLY B 1 116 ? -5.523 -35.906 0.179 1 97.31 116 GLY B CA 1
ATOM 4621 C C . GLY B 1 116 ? -6.633 -35.438 -0.75 1 97.31 116 GLY B C 1
ATOM 4622 O O . GLY B 1 116 ? -6.578 -35.688 -1.956 1 97.31 116 GLY B O 1
ATOM 4623 N N . ALA B 1 117 ? -7.645 -34.875 -0.196 1 98 117 ALA B N 1
ATOM 4624 C CA . ALA B 1 117 ? -8.656 -34.25 -1.039 1 98 117 ALA B CA 1
ATOM 4625 C C . ALA B 1 117 ? -8.062 -33.125 -1.854 1 98 117 ALA B C 1
ATOM 4627 O O . ALA B 1 117 ? -8.492 -32.844 -2.982 1 98 117 ALA B O 1
ATOM 4628 N N . ASP B 1 118 ? -7.105 -32.469 -1.366 1 96.19 118 ASP B N 1
ATOM 4629 C CA . ASP B 1 118 ? -6.238 -31.516 -2.049 1 96.19 118 ASP B CA 1
ATOM 4630 C C . ASP B 1 118 ? -5.062 -32.219 -2.715 1 96.19 118 ASP B C 1
ATOM 4632 O O . ASP B 1 118 ? -4.055 -32.531 -2.064 1 96.19 118 ASP B O 1
ATOM 4636 N N . ASN B 1 119 ? -5.105 -32.531 -3.943 1 96.81 119 ASN B N 1
ATOM 4637 C CA . ASN B 1 119 ? -6.18 -32.188 -4.871 1 96.81 119 ASN B CA 1
ATOM 4638 C C . ASN B 1 119 ? -6.805 -33.469 -5.477 1 96.81 119 ASN B C 1
ATOM 4640 O O . ASN B 1 119 ? -7.141 -33.469 -6.66 1 96.81 119 ASN B O 1
ATOM 4644 N N . GLY B 1 120 ? -6.797 -34.5 -4.75 1 98.38 120 GLY B N 1
ATOM 4645 C CA . GLY B 1 120 ? -7.336 -35.781 -5.199 1 98.38 120 GLY B CA 1
ATOM 4646 C C . GLY B 1 120 ? -8.773 -35.688 -5.664 1 98.38 120 GLY B C 1
ATOM 4647 O O . GLY B 1 120 ? -9.18 -36.406 -6.586 1 98.38 120 GLY B O 1
ATOM 4648 N N . ILE B 1 121 ? -9.508 -34.844 -5.004 1 98.5 121 ILE B N 1
ATOM 4649 C CA . ILE B 1 121 ? -10.922 -34.719 -5.355 1 98.5 121 ILE B CA 1
ATOM 4650 C C . ILE B 1 121 ? -11.062 -34.094 -6.734 1 98.5 121 ILE B C 1
ATOM 4652 O O . ILE B 1 121 ? -11.977 -34.406 -7.488 1 98.5 121 ILE B O 1
ATOM 4656 N N . GLY B 1 122 ? -10.227 -33.094 -7.043 1 98.62 122 GLY B N 1
ATOM 4657 C CA . GLY B 1 122 ? -10.195 -32.531 -8.391 1 98.62 122 GLY B CA 1
ATOM 4658 C C . GLY B 1 122 ? -9.82 -33.531 -9.445 1 98.62 122 GLY B C 1
ATOM 4659 O O . GLY B 1 122 ? -10.445 -33.594 -10.508 1 98.62 122 GLY B O 1
ATOM 4660 N N . ALA B 1 123 ? -8.812 -34.344 -9.148 1 98.75 123 ALA B N 1
ATOM 4661 C CA . ALA B 1 123 ? -8.406 -35.406 -10.062 1 98.75 123 ALA B CA 1
ATOM 4662 C C . ALA B 1 123 ? -9.539 -36.406 -10.281 1 98.75 123 ALA B C 1
ATOM 4664 O O . ALA B 1 123 ? -9.781 -36.844 -11.414 1 98.75 123 ALA B O 1
ATOM 4665 N N . ALA B 1 124 ? -10.211 -36.719 -9.203 1 98.81 124 ALA B N 1
ATOM 4666 C CA . ALA B 1 124 ? -11.344 -37.625 -9.289 1 98.81 124 ALA B CA 1
ATOM 4667 C C . ALA B 1 124 ? -12.438 -37.062 -10.188 1 98.81 124 ALA B C 1
ATOM 4669 O O . ALA B 1 124 ? -13.047 -37.781 -10.969 1 98.81 124 ALA B O 1
ATOM 4670 N N . ALA B 1 125 ? -12.672 -35.781 -10.047 1 98.81 125 ALA B N 1
ATOM 4671 C CA . ALA B 1 125 ? -13.695 -35.125 -10.859 1 98.81 125 ALA B CA 1
ATOM 4672 C C . ALA B 1 125 ? -13.328 -35.188 -12.336 1 98.81 125 ALA B C 1
ATOM 4674 O O . ALA B 1 125 ? -14.195 -35.375 -13.188 1 98.81 125 ALA B O 1
ATOM 4675 N N . ILE B 1 126 ? -12.094 -34.969 -12.648 1 98.88 126 ILE B N 1
ATOM 4676 C CA . ILE B 1 126 ? -11.633 -35.031 -14.031 1 98.88 126 ILE B CA 1
ATOM 4677 C C . ILE B 1 126 ? -11.859 -36.438 -14.586 1 98.88 126 ILE B C 1
ATOM 4679 O O . ILE B 1 126 ? -12.391 -36.594 -15.688 1 98.88 126 ILE B O 1
ATOM 4683 N N . LEU B 1 127 ? -11.469 -37.438 -13.82 1 98.81 127 LEU B N 1
ATOM 4684 C CA . LEU B 1 127 ? -11.633 -38.812 -14.266 1 98.81 127 LEU B CA 1
ATOM 4685 C C . LEU B 1 127 ? -13.102 -39.156 -14.469 1 98.81 127 LEU B C 1
ATOM 4687 O O . LEU B 1 127 ? -13.453 -39.875 -15.391 1 98.81 127 LEU B O 1
ATOM 4691 N N . ALA B 1 128 ? -13.914 -38.594 -13.594 1 98.75 128 ALA B N 1
ATOM 4692 C CA . ALA B 1 128 ? -15.352 -38.812 -13.734 1 98.75 128 ALA B CA 1
ATOM 4693 C C . ALA B 1 128 ? -15.867 -38.25 -15.062 1 98.75 128 ALA B C 1
ATOM 4695 O O . ALA B 1 128 ? -16.641 -38.906 -15.758 1 98.75 128 ALA B O 1
ATOM 4696 N N . VAL B 1 129 ? -15.469 -37.062 -15.398 1 98.44 129 VAL B N 1
ATOM 4697 C CA . VAL B 1 129 ? -15.875 -36.438 -16.641 1 98.44 129 VAL B CA 1
ATOM 4698 C C . VAL B 1 129 ? -15.359 -37.219 -17.828 1 98.44 129 VAL B C 1
ATOM 4700 O O . VAL B 1 129 ? -16.078 -37.406 -18.828 1 98.44 129 VAL B O 1
ATOM 4703 N N . LEU B 1 130 ? -14.156 -37.75 -17.766 1 98.5 130 LEU B N 1
ATOM 4704 C CA . LEU B 1 130 ? -13.547 -38.531 -18.844 1 98.5 130 LEU B CA 1
ATOM 4705 C C . LEU B 1 130 ? -14.258 -39.875 -19.016 1 98.5 130 LEU B C 1
ATOM 4707 O O . LEU B 1 130 ? -14.336 -40.406 -20.141 1 98.5 130 LEU B O 1
ATOM 4711 N N . GLU B 1 131 ? -14.742 -40.375 -17.953 1 98.06 131 GLU B N 1
ATOM 4712 C CA . GLU B 1 131 ? -15.367 -41.688 -17.984 1 98.06 131 GLU B CA 1
ATOM 4713 C C . GLU B 1 131 ? -16.812 -41.625 -18.484 1 98.06 131 GLU B C 1
ATOM 4715 O O . GLU B 1 131 ? -17.297 -42.531 -19.156 1 98.06 131 GLU B O 1
ATOM 4720 N N . ASP B 1 132 ? -17.5 -40.594 -18.156 1 97.38 132 ASP B N 1
ATOM 4721 C CA . ASP B 1 132 ? -18.938 -40.469 -18.438 1 97.38 132 ASP B CA 1
ATOM 4722 C C . ASP B 1 132 ? -19.172 -40.125 -19.906 1 97.38 132 ASP B C 1
ATOM 4724 O O . ASP B 1 132 ? -19.062 -38.938 -20.281 1 97.38 132 ASP B O 1
ATOM 4728 N N . ASP B 1 133 ? -19.703 -41 -20.656 1 95.44 133 ASP B N 1
ATOM 4729 C CA . ASP B 1 133 ? -19.906 -40.781 -22.078 1 95.44 133 ASP B CA 1
ATOM 4730 C C . ASP B 1 133 ? -21.234 -40.094 -22.344 1 95.44 133 ASP B C 1
ATOM 4732 O O . ASP B 1 133 ? -21.531 -39.688 -23.484 1 95.44 133 ASP B O 1
ATOM 4736 N N . SER B 1 134 ? -21.922 -39.906 -21.297 1 96.56 134 SER B N 1
ATOM 4737 C CA . SER B 1 134 ? -23.219 -39.25 -21.484 1 96.56 134 SER B CA 1
ATOM 4738 C C . SER B 1 134 ? -23.109 -37.75 -21.391 1 96.56 134 SER B C 1
ATOM 4740 O O . SER B 1 134 ? -24.031 -37 -21.766 1 96.56 134 SER B O 1
ATOM 4742 N N . LEU B 1 135 ? -22.016 -37.25 -20.984 1 97.31 135 LEU B N 1
ATOM 4743 C CA . LEU B 1 135 ? -21.844 -35.844 -20.797 1 97.31 135 LEU B CA 1
ATOM 4744 C C . LEU B 1 135 ? -21.719 -35.125 -22.141 1 97.31 135 LEU B C 1
ATOM 4746 O O . LEU B 1 135 ? -21.188 -35.656 -23.109 1 97.31 135 LEU B O 1
ATOM 4750 N N . VAL B 1 136 ? -22.25 -33.906 -22.188 1 97.75 136 VAL B N 1
ATOM 4751 C CA . VAL B 1 136 ? -22.156 -33.031 -23.344 1 97.75 136 VAL B CA 1
ATOM 4752 C C . VAL B 1 136 ? -21.031 -32 -23.125 1 97.75 136 VAL B C 1
ATOM 4754 O O . VAL B 1 136 ? -21.062 -31.234 -22.172 1 97.75 136 VAL B O 1
ATOM 4757 N N . HIS B 1 137 ? -20.094 -32 -23.969 1 97.94 137 HIS B N 1
ATOM 4758 C CA . HIS B 1 137 ? -18.938 -31.141 -23.812 1 97.94 137 HIS B CA 1
ATOM 4759 C C . HIS B 1 137 ? -18.188 -30.984 -25.125 1 97.94 137 HIS B C 1
ATOM 4761 O O . HIS B 1 137 ? -18.312 -31.812 -26.031 1 97.94 137 HIS B O 1
ATOM 4767 N N . GLY B 1 138 ? -17.438 -29.875 -25.281 1 97.94 138 GLY B N 1
ATOM 4768 C CA . GLY B 1 138 ? -16.484 -29.75 -26.375 1 97.94 138 GLY B CA 1
ATOM 4769 C C . GLY B 1 138 ? -15.258 -30.625 -26.188 1 97.94 138 GLY B C 1
ATOM 4770 O O . GLY B 1 138 ? -15.25 -31.531 -25.359 1 97.94 138 GLY B O 1
ATOM 4771 N N . PRO B 1 139 ? -14.25 -30.359 -27.047 1 98.12 139 PRO B N 1
ATOM 4772 C CA . PRO B 1 139 ? -13.008 -31.109 -26.844 1 98.12 139 PRO B CA 1
ATOM 4773 C C . PRO B 1 139 ? -12.391 -30.891 -25.469 1 98.12 139 PRO B C 1
ATOM 4775 O O . PRO B 1 139 ? -12.352 -29.75 -24.984 1 98.12 139 PRO B O 1
ATOM 4778 N N . LEU B 1 140 ? -11.977 -31.969 -24.859 1 98.44 140 LEU B N 1
ATOM 4779 C CA . LEU B 1 140 ? -11.43 -31.891 -23.516 1 98.44 140 LEU B CA 1
ATOM 4780 C C . LEU B 1 140 ? -9.984 -32.375 -23.484 1 98.44 140 LEU B C 1
ATOM 4782 O O . LEU B 1 140 ? -9.633 -33.312 -24.203 1 98.44 140 LEU B O 1
ATOM 4786 N N . GLU B 1 141 ? -9.234 -31.734 -22.703 1 98.5 141 GLU B N 1
ATOM 4787 C CA . GLU B 1 141 ? -7.934 -32.219 -22.25 1 98.5 141 GLU B CA 1
ATOM 4788 C C . GLU B 1 141 ? -7.84 -32.219 -20.734 1 98.5 141 GLU B C 1
ATOM 4790 O O . GLU B 1 141 ? -8.383 -31.312 -20.078 1 98.5 141 GLU B O 1
ATOM 4795 N N . ALA B 1 142 ? -7.297 -33.281 -20.219 1 98.69 142 ALA B N 1
ATOM 4796 C CA . ALA B 1 142 ? -6.988 -33.312 -18.797 1 98.69 142 ALA B CA 1
ATOM 4797 C C . ALA B 1 142 ? -5.488 -33.188 -18.547 1 98.69 142 ALA B C 1
ATOM 4799 O O . ALA B 1 142 ? -4.688 -33.844 -19.219 1 98.69 142 ALA B O 1
ATOM 4800 N N . LEU B 1 143 ? -5.164 -32.281 -17.719 1 98.75 143 LEU B N 1
ATOM 4801 C CA . LEU B 1 143 ? -3.785 -32.094 -17.297 1 98.75 143 LEU B CA 1
ATOM 4802 C C . LEU B 1 143 ? -3.635 -32.406 -15.805 1 98.75 143 LEU B C 1
ATOM 4804 O O . LEU B 1 143 ? -4.152 -31.688 -14.953 1 98.75 143 LEU B O 1
ATOM 4808 N N . PHE B 1 144 ? -2.965 -33.5 -15.484 1 98.75 144 PHE B N 1
ATOM 4809 C CA . PHE B 1 144 ? -2.596 -33.875 -14.117 1 98.75 144 PHE B CA 1
ATOM 4810 C C . PHE B 1 144 ? -1.14 -33.531 -13.836 1 98.75 144 PHE B C 1
ATOM 4812 O O . PHE B 1 144 ? -0.228 -34.188 -14.367 1 98.75 144 PHE B O 1
ATOM 4819 N N . THR B 1 145 ? -0.927 -32.531 -12.969 1 98.38 145 THR B N 1
ATOM 4820 C CA . THR B 1 145 ? 0.43 -32.031 -12.773 1 98.38 145 THR B CA 1
ATOM 4821 C C . THR B 1 145 ? 1.118 -32.781 -11.625 1 98.38 145 THR B C 1
ATOM 4823 O O . THR B 1 145 ? 0.453 -33.281 -10.727 1 98.38 145 THR B O 1
ATOM 4826 N N . ALA B 1 146 ? 2.404 -32.781 -11.703 1 97.19 146 ALA B N 1
ATOM 4827 C CA . ALA B 1 146 ? 3.236 -33.469 -10.719 1 97.19 146 ALA B CA 1
ATOM 4828 C C . ALA B 1 146 ? 3.795 -32.5 -9.695 1 97.19 146 ALA B C 1
ATOM 4830 O O . ALA B 1 146 ? 4.16 -31.359 -10.039 1 97.19 146 ALA B O 1
ATOM 4831 N N . THR B 1 147 ? 3.865 -32.875 -8.469 1 95.75 147 THR B N 1
ATOM 4832 C CA . THR B 1 147 ? 4.629 -32.281 -7.379 1 95.75 147 THR B CA 1
ATOM 4833 C C . THR B 1 147 ? 4.242 -30.812 -7.184 1 95.75 147 THR B C 1
ATOM 4835 O O . THR B 1 147 ? 5.109 -29.938 -7.121 1 95.75 147 THR B O 1
ATOM 4838 N N . GLU B 1 148 ? 2.945 -30.531 -7.094 1 93.69 148 GLU B N 1
ATOM 4839 C CA . GLU B 1 148 ? 2.426 -29.172 -6.883 1 93.69 148 GLU B CA 1
ATOM 4840 C C . GLU B 1 148 ? 2.73 -28.688 -5.473 1 93.69 148 GLU B C 1
ATOM 4842 O O . GLU B 1 148 ? 3.072 -27.516 -5.281 1 93.69 148 GLU B O 1
ATOM 4847 N N . GLU B 1 149 ? 2.752 -29.5 -4.496 1 89.69 149 GLU B N 1
ATOM 4848 C CA . GLU B 1 149 ? 2.73 -29.156 -3.078 1 89.69 149 GLU B CA 1
ATOM 4849 C C . GLU B 1 149 ? 4.121 -28.766 -2.582 1 89.69 149 GLU B C 1
ATOM 4851 O O . GLU B 1 149 ? 4.273 -28.266 -1.472 1 89.69 149 GLU B O 1
ATOM 4856 N N . THR B 1 150 ? 5.047 -29.016 -3.369 1 87 150 THR B N 1
ATOM 4857 C CA . THR B 1 150 ? 6.414 -28.688 -2.975 1 87 150 THR B CA 1
ATOM 4858 C C . THR B 1 150 ? 7.043 -27.719 -3.975 1 87 150 THR B C 1
ATOM 4860 O O . THR B 1 150 ? 6.965 -26.5 -3.807 1 87 150 THR B O 1
ATOM 4863 N N . GLY B 1 151 ? 7.324 -28.156 -5.168 1 85.38 151 GLY B N 1
ATOM 4864 C CA . GLY B 1 151 ? 8.086 -27.312 -6.086 1 85.38 151 GLY B CA 1
ATOM 4865 C C . GLY B 1 151 ? 7.293 -26.891 -7.309 1 85.38 151 GLY B C 1
ATOM 4866 O O . GLY B 1 151 ? 7.742 -26.047 -8.086 1 85.38 151 GLY B O 1
ATOM 4867 N N . MET B 1 152 ? 6.121 -27.406 -7.438 1 93.81 152 MET B N 1
ATOM 4868 C CA . MET B 1 152 ? 5.332 -27.203 -8.648 1 93.81 152 MET B CA 1
ATOM 4869 C C . MET B 1 152 ? 6.109 -27.625 -9.883 1 93.81 152 MET B C 1
ATOM 4871 O O . MET B 1 152 ? 6.051 -26.969 -10.922 1 93.81 152 MET B O 1
ATOM 4875 N N . ASP B 1 153 ? 6.754 -28.703 -9.789 1 93.94 153 ASP B N 1
ATOM 4876 C CA . ASP B 1 153 ? 7.668 -29.172 -10.82 1 93.94 153 ASP B CA 1
ATOM 4877 C C . ASP B 1 153 ? 6.918 -29.5 -12.109 1 93.94 153 ASP B C 1
ATOM 4879 O O . ASP B 1 153 ? 7.438 -29.281 -13.211 1 93.94 153 ASP B O 1
ATOM 4883 N N . GLY B 1 154 ? 5.812 -30.109 -11.969 1 96.62 154 GLY B N 1
ATOM 4884 C CA . GLY B 1 154 ? 5.02 -30.422 -13.148 1 96.62 154 GLY B CA 1
ATOM 4885 C C . GLY B 1 154 ? 4.676 -29.188 -13.977 1 96.62 154 GLY B C 1
ATOM 4886 O O . GLY B 1 154 ? 4.879 -29.188 -15.188 1 96.62 154 GLY B O 1
ATOM 4887 N N . ALA B 1 155 ? 4.148 -28.188 -13.305 1 96.38 155 ALA B N 1
ATOM 4888 C CA . ALA B 1 155 ? 3.789 -26.953 -14 1 96.38 155 ALA B CA 1
ATOM 4889 C C . ALA B 1 155 ? 5.016 -26.297 -14.617 1 96.38 155 ALA B C 1
ATOM 4891 O O . ALA B 1 155 ? 4.973 -25.828 -15.766 1 96.38 155 ALA B O 1
ATOM 4892 N N . PHE B 1 156 ? 6.117 -26.281 -13.938 1 95.19 156 PHE B N 1
ATOM 4893 C CA . PHE B 1 156 ? 7.348 -25.672 -14.438 1 95.19 156 PHE B CA 1
ATOM 4894 C C . PHE B 1 156 ? 7.871 -26.438 -15.648 1 95.19 156 PHE B C 1
ATOM 4896 O O . PHE B 1 156 ? 8.43 -25.828 -16.562 1 95.19 156 PHE B O 1
ATOM 4903 N N . GLY B 1 157 ? 7.699 -27.672 -15.625 1 96.12 157 GLY B N 1
ATOM 4904 C CA . GLY B 1 157 ? 8.219 -28.516 -16.688 1 96.12 157 GLY B CA 1
ATOM 4905 C C . GLY B 1 157 ? 7.285 -28.625 -17.875 1 96.12 157 GLY B C 1
ATOM 4906 O O . GLY B 1 157 ? 7.637 -29.219 -18.906 1 96.12 157 GLY B O 1
ATOM 4907 N N . LEU B 1 158 ? 6.105 -28.016 -17.734 1 96.69 158 LEU B N 1
ATOM 4908 C CA . LEU B 1 158 ? 5.137 -28.078 -18.828 1 96.69 158 LEU B CA 1
ATOM 4909 C C . LEU B 1 158 ? 5.676 -27.359 -20.062 1 96.69 158 LEU B C 1
ATOM 4911 O O . LEU B 1 158 ? 6.102 -26.203 -19.984 1 96.69 158 LEU B O 1
ATOM 4915 N N . LYS B 1 159 ? 5.688 -28 -21.156 1 95.19 159 LYS B N 1
ATOM 4916 C CA . LYS B 1 159 ? 6.199 -27.422 -22.391 1 95.19 159 LYS B CA 1
ATOM 4917 C C . LYS B 1 159 ? 5.094 -26.672 -23.141 1 95.19 159 LYS B C 1
ATOM 4919 O O . LYS B 1 159 ? 3.924 -27.047 -23.062 1 95.19 159 LYS B O 1
ATOM 4924 N N . LYS B 1 160 ? 5.531 -25.734 -23.922 1 93.38 160 LYS B N 1
ATOM 4925 C CA . LYS B 1 160 ? 4.605 -25.016 -24.781 1 93.38 160 LYS B CA 1
ATOM 4926 C C . LYS B 1 160 ? 4.137 -25.891 -25.938 1 93.38 160 LYS B C 1
ATOM 4928 O O . LYS B 1 160 ? 4.867 -26.766 -26.406 1 93.38 160 LYS B O 1
ATOM 4933 N N . GLY B 1 161 ? 2.943 -25.703 -26.344 1 92.31 161 GLY B N 1
ATOM 4934 C CA . GLY B 1 161 ? 2.428 -26.359 -27.531 1 92.31 161 GLY B CA 1
ATOM 4935 C C . GLY B 1 161 ? 1.869 -27.75 -27.25 1 92.31 161 GLY B C 1
ATOM 4936 O O . GLY B 1 161 ? 1.317 -28.391 -28.141 1 92.31 161 GLY B O 1
ATOM 4937 N N . LEU B 1 162 ? 1.955 -28.203 -26.047 1 94 162 LEU B N 1
ATOM 4938 C CA . LEU B 1 162 ? 1.438 -29.516 -25.703 1 94 162 LEU B CA 1
ATOM 4939 C C . LEU B 1 162 ? -0.076 -29.469 -25.516 1 94 162 LEU B C 1
ATOM 4941 O O . LEU B 1 162 ? -0.776 -30.406 -25.922 1 94 162 LEU B O 1
ATOM 4945 N N . LEU B 1 163 ? -0.52 -28.438 -24.859 1 96 163 LEU B N 1
ATOM 4946 C CA . LEU B 1 163 ? -1.952 -28.266 -24.641 1 96 163 LEU B CA 1
ATOM 4947 C C . LEU B 1 163 ? -2.59 -27.516 -25.812 1 96 163 LEU B C 1
ATOM 4949 O O . LEU B 1 163 ? -1.98 -26.609 -26.391 1 96 163 LEU B O 1
ATOM 4953 N N . HIS B 1 164 ? -3.791 -27.844 -26.094 1 94.75 164 HIS B N 1
ATOM 4954 C CA . HIS B 1 164 ? -4.457 -27.266 -27.25 1 94.75 164 HIS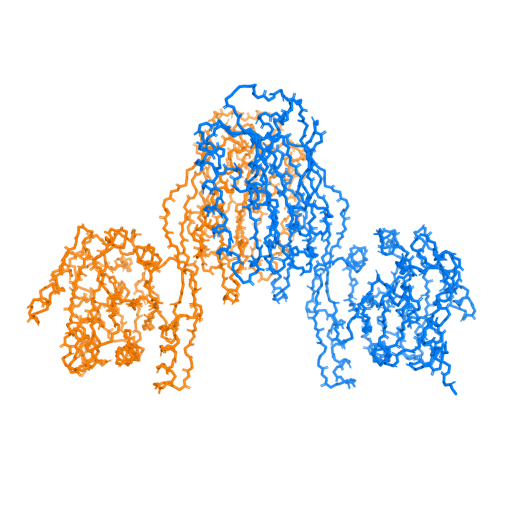 B CA 1
ATOM 4955 C C . HIS B 1 164 ? -5.688 -26.469 -26.844 1 94.75 164 HIS B C 1
ATOM 4957 O O . HIS B 1 164 ? -6.207 -25.672 -27.625 1 94.75 164 HIS B O 1
ATOM 4963 N N . GLY B 1 165 ? -6.148 -26.703 -25.703 1 96.19 165 GLY B N 1
ATOM 4964 C CA . GLY B 1 165 ? -7.348 -26.031 -25.234 1 96.19 165 GLY B CA 1
ATOM 4965 C C . GLY B 1 165 ? -7.172 -24.531 -25.078 1 96.19 165 GLY B C 1
ATOM 4966 O O . GLY B 1 165 ? -6.082 -24.047 -24.75 1 96.19 165 GLY B O 1
ATOM 4967 N N . ASP B 1 166 ? -8.305 -23.781 -25.25 1 97.19 166 ASP B N 1
ATOM 4968 C CA . ASP B 1 166 ? -8.32 -22.328 -25.125 1 97.19 166 ASP B CA 1
ATOM 4969 C C . ASP B 1 166 ? -8.664 -21.906 -23.703 1 97.19 166 ASP B C 1
ATOM 4971 O O . ASP B 1 166 ? -8.414 -20.766 -23.312 1 97.19 166 ASP B O 1
ATOM 4975 N N . ILE B 1 167 ? -9.273 -22.766 -23 1 98.25 167 ILE B N 1
ATOM 4976 C CA . ILE B 1 167 ? -9.766 -22.5 -21.656 1 98.25 167 ILE B CA 1
ATOM 4977 C C . ILE B 1 167 ? -9.148 -23.484 -20.672 1 98.25 167 ILE B C 1
ATOM 4979 O O . ILE B 1 167 ? -9.023 -24.672 -20.969 1 98.25 167 ILE B O 1
ATOM 4983 N N . LEU B 1 168 ? -8.695 -23.016 -19.531 1 98.5 168 LEU B N 1
ATOM 4984 C CA . LEU B 1 168 ? -8.227 -23.891 -18.469 1 98.5 168 LEU B CA 1
ATOM 4985 C C . LEU B 1 168 ? -9.125 -23.781 -17.234 1 98.5 168 LEU B C 1
ATOM 4987 O O . LEU B 1 168 ? -9.312 -22.688 -16.703 1 98.5 168 LEU B O 1
ATOM 4991 N N . LEU B 1 169 ? -9.68 -24.844 -16.859 1 98.56 169 LEU B N 1
ATOM 4992 C CA . LEU B 1 169 ? -10.391 -24.953 -15.594 1 98.56 169 LEU B CA 1
ATOM 4993 C C . LEU B 1 169 ? -9.539 -25.672 -14.555 1 98.56 169 LEU B C 1
ATOM 4995 O O . LEU B 1 169 ? -9.398 -26.906 -14.602 1 98.56 169 LEU B O 1
ATOM 4999 N N . ASN B 1 170 ? -8.945 -24.875 -13.672 1 98.56 170 ASN B N 1
ATOM 5000 C CA . ASN B 1 170 ? -8.18 -25.406 -12.555 1 98.56 170 ASN B CA 1
ATOM 5001 C C . ASN B 1 170 ? -9.086 -25.844 -11.406 1 98.56 170 ASN B C 1
ATOM 5003 O O . ASN B 1 170 ? -9.922 -25.062 -10.945 1 98.56 170 ASN B O 1
ATOM 5007 N N . LEU B 1 171 ? -8.93 -27.016 -10.922 1 98.5 171 LEU B N 1
ATOM 5008 C CA . LEU B 1 171 ? -9.883 -27.578 -9.977 1 98.5 171 LEU B CA 1
ATOM 5009 C C . LEU B 1 171 ? -9.289 -27.641 -8.57 1 98.5 171 LEU B C 1
ATOM 5011 O O . LEU B 1 171 ? -9.625 -28.531 -7.793 1 98.5 171 LEU B O 1
ATOM 5015 N N . ASP B 1 172 ? -8.398 -26.719 -8.297 1 96.31 172 ASP B N 1
ATOM 5016 C CA . ASP B 1 172 ? -7.574 -26.828 -7.102 1 96.31 172 ASP B CA 1
ATOM 5017 C C . ASP B 1 172 ? -8.008 -25.812 -6.039 1 96.31 172 ASP B C 1
ATOM 5019 O O . ASP B 1 172 ? -7.367 -25.688 -4.996 1 96.31 172 ASP B O 1
ATOM 5023 N N . SER B 1 173 ? -9.094 -25.031 -6.273 1 95 173 SER B N 1
ATOM 5024 C CA . SER B 1 173 ? -9.578 -24.125 -5.238 1 95 173 SER B CA 1
ATOM 5025 C C . SER B 1 173 ? -10.383 -24.859 -4.176 1 95 173 SER B C 1
ATOM 5027 O O . SER B 1 173 ? -10.906 -25.953 -4.438 1 95 173 SER B O 1
ATOM 5029 N N . GLU B 1 174 ? -10.531 -24.281 -2.928 1 94.38 174 GLU B N 1
ATOM 5030 C CA . GLU B 1 174 ? -10.992 -25.094 -1.815 1 94.38 174 GLU B CA 1
ATOM 5031 C C . GLU B 1 174 ? -12.258 -24.516 -1.184 1 94.38 174 GLU B C 1
ATOM 5033 O O . GLU B 1 174 ? -12.609 -24.875 -0.058 1 94.38 174 GLU B O 1
ATOM 5038 N N . THR B 1 175 ? -12.922 -23.656 -1.865 1 95.06 175 THR B N 1
ATOM 5039 C CA . THR B 1 175 ? -14.164 -23.094 -1.355 1 95.06 175 THR B CA 1
ATOM 5040 C C . THR B 1 175 ? -15.234 -23.094 -2.439 1 95.06 175 THR B C 1
ATOM 5042 O O . THR B 1 175 ? -15.141 -22.344 -3.416 1 95.06 175 THR B O 1
ATOM 5045 N N . GLU B 1 176 ? -16.219 -23.875 -2.148 1 97.19 176 GLU B N 1
ATOM 5046 C CA . GLU B 1 176 ? -17.328 -23.953 -3.098 1 97.19 176 GLU B CA 1
ATOM 5047 C C . GLU B 1 176 ? -18 -22.594 -3.268 1 97.19 176 GLU B C 1
ATOM 5049 O O . GLU B 1 176 ? -18.203 -21.875 -2.293 1 97.19 176 GLU B O 1
ATOM 5054 N N . GLY B 1 177 ? -18.25 -22.234 -4.488 1 96.25 177 GLY B N 1
ATOM 5055 C CA . GLY B 1 177 ? -18.969 -20.984 -4.766 1 96.25 177 GLY B CA 1
ATOM 5056 C C . GLY B 1 177 ? -18.031 -19.812 -5.012 1 96.25 177 GLY B C 1
ATOM 5057 O O . GLY B 1 177 ? -18.484 -18.703 -5.305 1 96.25 177 GLY B O 1
ATOM 5058 N N . GLU B 1 178 ? -16.781 -20.109 -4.988 1 96.56 178 GLU B N 1
ATOM 5059 C CA . GLU B 1 178 ? -15.789 -19.062 -5.289 1 96.56 178 GLU B CA 1
ATOM 5060 C C . GLU B 1 178 ? -15.062 -19.375 -6.594 1 96.56 178 GLU B C 1
ATOM 5062 O O . GLU B 1 178 ? -14.656 -20.516 -6.836 1 96.56 178 GLU B O 1
ATOM 5067 N N . LEU B 1 179 ? -14.984 -18.359 -7.457 1 97.62 179 LEU B N 1
ATOM 5068 C CA . LEU B 1 179 ? -14.188 -18.438 -8.68 1 97.62 179 LEU B CA 1
ATOM 5069 C C . LEU B 1 179 ? -12.914 -17.609 -8.547 1 97.62 179 LEU B C 1
ATOM 5071 O O . LEU B 1 179 ? -12.977 -16.391 -8.367 1 97.62 179 LEU B O 1
ATOM 5075 N N . TYR B 1 180 ? -11.828 -18.297 -8.633 1 96.88 180 TYR B N 1
ATOM 5076 C CA . TYR B 1 180 ? -10.547 -17.609 -8.586 1 96.88 180 TYR B CA 1
ATOM 5077 C C . TYR B 1 180 ? -10.078 -17.234 -9.992 1 96.88 180 TYR B C 1
ATOM 5079 O O . TYR B 1 180 ? -10.008 -18.094 -10.875 1 96.88 180 TYR B O 1
ATOM 5087 N N . VAL B 1 181 ? -9.719 -15.945 -10.203 1 97.19 181 VAL B N 1
ATOM 5088 C CA . VAL B 1 181 ? -9.375 -15.469 -11.539 1 97.19 181 VAL B CA 1
ATOM 5089 C C . VAL B 1 181 ? -7.953 -14.906 -11.539 1 97.19 181 VAL B C 1
ATOM 5091 O O . VAL B 1 181 ? -7.547 -14.219 -12.477 1 97.19 181 VAL B O 1
ATOM 5094 N N . GLY B 1 182 ? -7.23 -15.156 -10.492 1 96.31 182 GLY B N 1
ATOM 5095 C CA . GLY B 1 182 ? -5.867 -14.664 -10.383 1 96.31 182 GLY B CA 1
ATOM 5096 C C . GLY B 1 182 ? -5.129 -15.211 -9.18 1 96.31 182 GLY B C 1
ATOM 5097 O O . GLY B 1 182 ? -5.75 -15.727 -8.242 1 96.31 182 GLY B O 1
ATOM 5098 N N . CYS B 1 183 ? -3.832 -15.117 -9.227 1 96.62 183 CYS B N 1
ATOM 5099 C CA . CYS B 1 183 ? -2.959 -15.484 -8.117 1 96.62 183 CYS B CA 1
ATOM 5100 C C . CYS B 1 183 ? -1.655 -14.695 -8.164 1 96.62 183 CYS B C 1
ATOM 5102 O O . CYS B 1 183 ? -1.333 -14.086 -9.188 1 96.62 183 CYS B O 1
ATOM 5104 N N . ALA B 1 184 ? -0.995 -14.656 -7.102 1 97 184 ALA B N 1
ATOM 5105 C CA . ALA B 1 184 ? 0.298 -13.977 -7.086 1 97 184 ALA B CA 1
ATOM 5106 C C . ALA B 1 184 ? 1.424 -14.93 -7.473 1 97 184 ALA B C 1
ATOM 5108 O O . ALA B 1 184 ? 1.395 -16.109 -7.121 1 97 184 ALA B O 1
ATOM 5109 N N . GLY B 1 185 ? 2.398 -14.383 -8.242 1 97.06 185 GLY B N 1
ATOM 5110 C CA . GLY B 1 185 ? 3.693 -15.039 -8.328 1 97.06 185 GLY B CA 1
ATOM 5111 C C . GLY B 1 185 ? 4.582 -14.766 -7.125 1 97.06 185 GLY B C 1
ATOM 5112 O O . GLY B 1 185 ? 4.176 -14.07 -6.191 1 97.06 185 GLY B O 1
ATOM 5113 N N . GLY B 1 186 ? 5.742 -15.391 -7.117 1 96.69 186 GLY B N 1
ATOM 5114 C CA . GLY B 1 186 ? 6.664 -15.234 -6.004 1 96.69 186 GLY B CA 1
ATOM 5115 C C . GLY B 1 186 ? 8.102 -15.039 -6.441 1 96.69 186 GLY B C 1
ATOM 5116 O O . GLY B 1 186 ? 8.461 -15.367 -7.574 1 96.69 186 GLY B O 1
ATOM 5117 N N . LEU B 1 187 ? 8.875 -14.445 -5.641 1 97.88 187 LEU B N 1
ATOM 5118 C CA . LEU B 1 187 ? 10.305 -14.195 -5.832 1 97.88 187 LEU B CA 1
ATOM 5119 C C . LEU B 1 187 ? 11.023 -14.102 -4.488 1 97.88 187 LEU B C 1
ATOM 5121 O O . LEU B 1 187 ? 10.562 -13.406 -3.582 1 97.88 187 LEU B O 1
ATOM 5125 N N . ASP B 1 188 ? 12.102 -14.875 -4.406 1 97.5 188 ASP B N 1
ATOM 5126 C CA . ASP B 1 188 ? 12.898 -14.844 -3.186 1 97.5 188 ASP B CA 1
ATOM 5127 C C . ASP B 1 188 ? 14.062 -13.867 -3.311 1 97.5 188 ASP B C 1
ATOM 5129 O O . ASP B 1 188 ? 14.773 -13.859 -4.316 1 97.5 188 ASP B O 1
ATOM 5133 N N . ALA B 1 189 ? 14.203 -13.016 -2.408 1 98.62 189 ALA B N 1
ATOM 5134 C CA . ALA B 1 189 ? 15.445 -12.258 -2.266 1 98.62 189 ALA B CA 1
ATOM 5135 C C . ALA B 1 189 ? 16.297 -12.805 -1.127 1 98.62 189 ALA B C 1
ATOM 5137 O O . ALA B 1 189 ? 15.852 -12.852 0.023 1 98.62 189 ALA B O 1
ATOM 5138 N N . ASN B 1 190 ? 17.469 -13.281 -1.445 1 98.69 190 ASN B N 1
ATOM 5139 C CA . ASN B 1 190 ? 18.469 -13.742 -0.491 1 98.69 190 ASN B CA 1
ATOM 5140 C C . ASN B 1 190 ? 19.641 -12.766 -0.38 1 98.69 190 ASN B C 1
ATOM 5142 O O . ASN B 1 190 ? 20.328 -12.508 -1.364 1 98.69 190 ASN B O 1
ATOM 5146 N N . ILE B 1 191 ? 19.828 -12.266 0.783 1 98.88 191 ILE B N 1
ATOM 5147 C CA . ILE B 1 191 ? 20.812 -11.203 1.003 1 98.88 191 ILE B CA 1
ATOM 5148 C C . ILE B 1 191 ? 21.859 -11.672 2.004 1 98.88 191 ILE B C 1
ATOM 5150 O O . ILE B 1 191 ? 21.531 -12.305 3.008 1 98.88 191 ILE B O 1
ATOM 5154 N N . VAL B 1 192 ? 23.125 -11.367 1.742 1 98.88 192 VAL B N 1
ATOM 5155 C CA . VAL B 1 192 ? 24.203 -11.773 2.645 1 98.88 192 VAL B CA 1
ATOM 5156 C C . VAL B 1 192 ? 25.172 -10.609 2.85 1 98.88 192 VAL B C 1
ATOM 5158 O O . VAL B 1 192 ? 25.688 -10.039 1.881 1 98.88 192 VAL B O 1
ATOM 5161 N N . PHE B 1 193 ? 25.359 -10.188 4.074 1 98.75 193 PHE B N 1
ATOM 5162 C CA . PHE B 1 193 ? 26.484 -9.367 4.5 1 98.75 193 PHE B CA 1
ATOM 5163 C C . PHE B 1 193 ? 27.625 -10.242 5.027 1 98.75 193 PHE B C 1
ATOM 5165 O O . PHE B 1 193 ? 27.438 -10.984 5.996 1 98.75 193 PHE B O 1
ATOM 5172 N N . LYS B 1 194 ? 28.75 -10.18 4.457 1 98.5 194 LYS B N 1
ATOM 5173 C CA . LYS B 1 194 ? 29.922 -10.828 5.031 1 98.5 194 LYS B CA 1
ATOM 5174 C C . LYS B 1 194 ? 30.75 -9.844 5.859 1 98.5 194 LYS B C 1
ATOM 5176 O O . LYS B 1 194 ? 30.828 -8.664 5.523 1 98.5 194 LYS B O 1
ATOM 5181 N N . TYR B 1 195 ? 31.297 -10.359 6.965 1 97.81 195 TYR B N 1
ATOM 5182 C CA . TYR B 1 195 ? 32.125 -9.492 7.789 1 97.81 195 TYR B CA 1
ATOM 5183 C C . TYR B 1 195 ? 33.125 -10.305 8.602 1 97.81 195 TYR B C 1
ATOM 5185 O O . TYR B 1 195 ? 32.938 -11.5 8.82 1 97.81 195 TYR B O 1
ATOM 5193 N N . ALA B 1 196 ? 34.219 -9.633 8.984 1 97 196 ALA B N 1
ATOM 5194 C CA . ALA B 1 196 ? 35.094 -10.164 10.008 1 97 196 ALA B CA 1
ATOM 5195 C C . ALA B 1 196 ? 34.688 -9.711 11.398 1 97 196 ALA B C 1
ATOM 5197 O O . ALA B 1 196 ? 34.656 -8.516 11.688 1 97 196 ALA B O 1
ATOM 5198 N N . ALA B 1 197 ? 34.312 -10.766 12.172 1 95.44 197 ALA B N 1
ATOM 5199 C CA . ALA B 1 197 ? 33.875 -10.422 13.523 1 95.44 197 ALA B CA 1
ATOM 5200 C C . ALA B 1 197 ? 34.938 -9.578 14.242 1 95.44 197 ALA B C 1
ATOM 5202 O O . ALA B 1 197 ? 36.125 -9.797 14.086 1 95.44 197 ALA B O 1
ATOM 5203 N N . GLU B 1 198 ? 34.469 -8.617 14.992 1 96.75 198 GLU B N 1
ATOM 5204 C CA . GLU B 1 198 ? 35.312 -7.754 15.805 1 96.75 198 GLU B CA 1
ATOM 5205 C C . GLU B 1 198 ? 35.125 -8.031 17.297 1 96.75 198 GLU B C 1
ATOM 5207 O O . GLU B 1 198 ? 34.062 -8.445 17.719 1 96.75 198 GLU B O 1
ATOM 5212 N N . PRO B 1 199 ? 36.219 -7.844 18.047 1 96.62 199 PRO B N 1
ATOM 5213 C CA . PRO B 1 199 ? 36.031 -7.996 19.484 1 96.62 199 PRO B CA 1
ATOM 5214 C C . PRO B 1 199 ? 35.125 -6.93 20.094 1 96.62 199 PRO B C 1
ATOM 5216 O O . PRO B 1 199 ? 35.125 -5.789 19.625 1 96.62 199 PRO B O 1
ATOM 5219 N N . THR B 1 200 ? 34.375 -7.301 21.094 1 96.19 200 THR B N 1
ATOM 5220 C CA . THR B 1 200 ? 33.562 -6.336 21.828 1 96.19 200 THR B CA 1
ATOM 5221 C C . THR B 1 200 ? 34.406 -5.465 22.734 1 96.19 200 THR B C 1
ATOM 5223 O O . THR B 1 200 ? 35.531 -5.836 23.078 1 96.19 200 THR B O 1
ATOM 5226 N N . PRO B 1 201 ? 33.844 -4.23 22.953 1 92.31 201 PRO B N 1
ATOM 5227 C CA . PRO B 1 201 ? 34.594 -3.412 23.906 1 92.31 201 PRO B CA 1
ATOM 5228 C C . PRO B 1 201 ? 34.719 -4.066 25.281 1 92.31 201 PRO B C 1
ATOM 5230 O O . PRO B 1 201 ? 33.781 -4.703 25.75 1 92.31 201 PRO B O 1
ATOM 5233 N N . ALA B 1 202 ? 35.875 -3.963 25.844 1 77.94 202 ALA B N 1
ATOM 5234 C CA . ALA B 1 202 ? 36.188 -4.715 27.047 1 77.94 202 ALA B CA 1
ATOM 5235 C C . ALA B 1 202 ? 35.719 -3.984 28.297 1 77.94 202 ALA B C 1
ATOM 5237 O O . ALA B 1 202 ? 35.438 -4.613 29.312 1 77.94 202 ALA B O 1
ATOM 5238 N N . ARG B 1 203 ? 35.688 -2.748 28.281 1 87.06 203 ARG B N 1
ATOM 5239 C CA . ARG B 1 203 ? 35.375 -2.043 29.516 1 87.06 203 ARG B CA 1
ATOM 5240 C C . ARG B 1 203 ? 34.312 -0.975 29.297 1 87.06 203 ARG B C 1
ATOM 5242 O O . ARG B 1 203 ? 34.156 -0.488 28.172 1 87.06 203 ARG B O 1
ATOM 5249 N N . ASN B 1 204 ? 33.438 -0.691 30.203 1 94.19 204 ASN B N 1
ATOM 5250 C CA . ASN B 1 204 ? 32.469 0.415 30.344 1 94.19 204 ASN B CA 1
ATOM 5251 C C . ASN B 1 204 ? 31.281 0.245 29.422 1 94.19 204 ASN B C 1
ATOM 5253 O O . ASN B 1 204 ? 30.703 1.23 28.953 1 94.19 204 ASN B O 1
ATOM 5257 N N . TYR B 1 205 ? 31.031 -0.976 29.016 1 97.69 205 TYR B N 1
ATOM 5258 C CA . TYR B 1 205 ? 29.828 -1.296 28.25 1 97.69 205 TYR B CA 1
ATOM 5259 C C . TYR B 1 205 ? 28.984 -2.324 28.984 1 97.69 205 TYR B C 1
ATOM 5261 O O . TYR B 1 205 ? 29.5 -3.18 29.703 1 97.69 205 TYR B O 1
ATOM 5269 N N . THR B 1 206 ? 27.703 -2.219 28.859 1 97.69 206 THR B N 1
ATOM 5270 C CA . THR B 1 206 ? 26.75 -3.201 29.344 1 97.69 206 THR B CA 1
ATOM 5271 C C . THR B 1 206 ? 26.047 -3.891 28.172 1 97.69 206 THR B C 1
ATOM 5273 O O . THR B 1 206 ? 25.594 -3.227 27.234 1 97.69 206 THR B O 1
ATOM 5276 N N . ALA B 1 207 ? 26.031 -5.207 28.219 1 98.19 207 ALA B N 1
ATOM 5277 C CA . ALA B 1 207 ? 25.375 -5.992 27.172 1 98.19 207 ALA B CA 1
ATOM 5278 C C . ALA B 1 207 ? 23.922 -6.285 27.562 1 98.19 207 ALA B C 1
ATOM 5280 O O . ALA B 1 207 ? 23.609 -6.531 28.734 1 98.19 207 ALA B O 1
ATOM 5281 N N . ALA B 1 208 ? 23.062 -6.23 26.578 1 98.56 208 ALA B N 1
ATOM 5282 C CA . ALA B 1 208 ? 21.641 -6.535 26.797 1 98.56 208 ALA B CA 1
ATOM 5283 C C . ALA B 1 208 ? 21 -7.125 25.547 1 98.56 208 ALA B C 1
ATOM 5285 O O . ALA B 1 208 ? 21.453 -6.883 24.438 1 98.56 208 ALA B O 1
ATOM 5286 N N . ARG B 1 209 ? 20 -7.898 25.812 1 98.62 209 ARG B N 1
ATOM 5287 C CA . ARG B 1 209 ? 19.188 -8.484 24.75 1 98.62 209 ARG B CA 1
ATOM 5288 C C . ARG B 1 209 ? 17.875 -7.719 24.578 1 98.62 209 ARG B C 1
ATOM 5290 O O . ARG B 1 209 ? 17.141 -7.516 25.547 1 98.62 209 ARG B O 1
ATOM 5297 N N . ILE B 1 210 ? 17.609 -7.207 23.391 1 98.88 210 ILE B N 1
ATOM 5298 C CA . ILE B 1 210 ? 16.312 -6.66 23.016 1 98.88 210 ILE B CA 1
ATOM 5299 C C . ILE B 1 210 ? 15.453 -7.754 22.375 1 98.88 210 ILE B C 1
ATOM 5301 O O . ILE B 1 210 ? 15.898 -8.438 21.453 1 98.88 210 ILE B O 1
ATOM 5305 N N . THR B 1 211 ? 14.25 -7.934 22.859 1 98.81 211 THR B N 1
ATOM 5306 C CA . THR B 1 211 ? 13.352 -8.945 22.312 1 98.81 211 THR B CA 1
ATOM 5307 C C . THR B 1 211 ? 12.023 -8.32 21.891 1 98.81 211 THR B C 1
ATOM 5309 O O . THR B 1 211 ? 11.367 -7.652 22.688 1 98.81 211 THR B O 1
ATOM 5312 N N . VAL B 1 212 ? 11.672 -8.438 20.641 1 98.81 212 VAL B N 1
ATOM 5313 C CA . VAL B 1 212 ? 10.344 -8.109 20.141 1 98.81 212 VAL B CA 1
ATOM 5314 C C . VAL B 1 212 ? 9.5 -9.383 20.047 1 98.81 212 VAL B C 1
ATOM 5316 O O . VAL B 1 212 ? 9.891 -10.344 19.375 1 98.81 212 VAL B O 1
ATOM 5319 N N . LYS B 1 213 ? 8.375 -9.445 20.703 1 97.56 213 LYS B N 1
ATOM 5320 C CA . LYS B 1 213 ? 7.5 -10.609 20.656 1 97.56 213 LYS B CA 1
ATOM 5321 C C . LYS B 1 213 ? 6.035 -10.203 20.828 1 97.56 213 LYS B C 1
ATOM 5323 O O . LYS B 1 213 ? 5.727 -9.016 20.953 1 97.56 213 LYS B O 1
ATOM 5328 N N . GLY B 1 214 ? 5.156 -11.156 20.688 1 96.31 214 GLY B N 1
ATOM 5329 C CA . GLY B 1 214 ? 3.736 -10.906 20.891 1 96.31 214 GLY B CA 1
ATOM 5330 C C . GLY B 1 214 ? 3.01 -10.508 19.609 1 96.31 214 GLY B C 1
ATOM 5331 O O . GLY B 1 214 ? 1.807 -10.242 19.641 1 96.31 214 GLY B O 1
ATOM 5332 N N . LEU B 1 215 ? 3.66 -10.422 18.484 1 97.31 215 LEU B N 1
ATOM 5333 C CA . LEU B 1 215 ? 3.035 -10.086 17.219 1 97.31 215 LEU B CA 1
ATOM 5334 C C . LEU B 1 215 ? 2.295 -11.281 16.641 1 97.31 215 LEU B C 1
ATOM 5336 O O . LEU B 1 215 ? 2.709 -12.43 16.828 1 97.31 215 LEU B O 1
ATOM 5340 N N . LYS B 1 216 ? 1.259 -11.086 15.859 1 93.44 216 LYS B N 1
ATOM 5341 C CA . LYS B 1 216 ? 0.356 -12.125 15.375 1 93.44 216 LYS B CA 1
ATOM 5342 C C . LYS B 1 216 ? 1.008 -12.953 14.266 1 93.44 216 LYS B C 1
ATOM 5344 O O . LYS B 1 216 ? 0.742 -14.148 14.141 1 93.44 216 LYS B O 1
ATOM 5349 N N . GLY B 1 217 ? 1.933 -12.305 13.531 1 94.19 217 GLY B N 1
ATOM 5350 C CA . GLY B 1 217 ? 2.49 -12.992 12.367 1 94.19 217 GLY B CA 1
ATOM 5351 C C . GLY B 1 217 ? 1.445 -13.367 11.336 1 94.19 217 GLY B C 1
ATOM 5352 O O . GLY B 1 217 ? 0.541 -12.578 11.047 1 94.19 217 GLY B O 1
ATOM 5353 N N . GLY B 1 218 ? 1.615 -14.539 10.648 1 88.5 218 GLY B N 1
ATOM 5354 C CA . GLY B 1 218 ? 0.687 -15.023 9.641 1 88.5 218 GLY B CA 1
ATOM 5355 C C . GLY B 1 218 ? 1.358 -15.336 8.32 1 88.5 218 GLY B C 1
ATOM 5356 O O . GLY B 1 218 ? 2.553 -15.086 8.148 1 88.5 218 GLY B O 1
ATOM 5357 N N . HIS B 1 219 ? 0.586 -16.031 7.488 1 90.62 219 HIS B N 1
ATOM 5358 C CA . HIS B 1 219 ? 1.044 -16.297 6.129 1 90.62 219 HIS B CA 1
ATOM 5359 C C . HIS B 1 219 ? 1.241 -14.992 5.359 1 90.62 219 HIS B C 1
ATOM 5361 O O . HIS B 1 219 ? 0.335 -14.156 5.305 1 90.62 219 HIS B O 1
ATOM 5367 N N . SER B 1 220 ? 2.436 -14.734 4.754 1 94.44 220 SER B N 1
ATOM 5368 C CA . SER B 1 220 ? 2.803 -13.453 4.168 1 94.44 220 SER B CA 1
ATOM 5369 C C . SER B 1 220 ? 2.002 -13.172 2.9 1 94.44 220 SER B C 1
ATOM 5371 O O . SER B 1 220 ? 1.99 -12.047 2.402 1 94.44 220 SER B O 1
ATOM 5373 N N . GLY B 1 221 ? 1.348 -14.109 2.359 1 92.31 221 GLY B N 1
ATOM 5374 C CA . GLY B 1 221 ? 0.423 -13.859 1.265 1 92.31 221 GLY B CA 1
ATOM 5375 C C . GLY B 1 221 ? -0.987 -13.555 1.731 1 92.31 221 GLY B C 1
ATOM 5376 O O . GLY B 1 221 ? -1.624 -12.625 1.23 1 92.31 221 GLY B O 1
ATOM 5377 N N . ILE B 1 222 ? -1.441 -14.227 2.723 1 87.06 222 ILE B N 1
ATOM 5378 C CA . ILE B 1 222 ? -2.838 -14.18 3.141 1 87.06 222 ILE B CA 1
ATOM 5379 C C . ILE B 1 222 ? -3.047 -13.023 4.113 1 87.06 222 ILE B C 1
ATOM 5381 O O . ILE B 1 222 ? -3.969 -12.219 3.947 1 87.06 222 ILE B O 1
ATOM 5385 N N . GLN B 1 223 ? -2.129 -12.898 5.094 1 92.62 223 GLN B N 1
ATOM 5386 C CA . GLN B 1 223 ? -2.387 -11.938 6.164 1 92.62 223 GLN B CA 1
ATOM 5387 C C . GLN B 1 223 ? -1.646 -10.625 5.91 1 92.62 223 GLN B C 1
ATOM 5389 O O . GLN B 1 223 ? -1.746 -9.688 6.707 1 92.62 223 GLN B O 1
ATOM 5394 N N . ILE B 1 224 ? -0.918 -10.477 4.777 1 96.31 224 ILE B N 1
ATOM 5395 C CA . ILE B 1 224 ? -0.152 -9.258 4.531 1 96.31 224 ILE B CA 1
ATOM 5396 C C . ILE B 1 224 ? -1.099 -8.062 4.434 1 96.31 224 ILE B C 1
ATOM 5398 O O . ILE B 1 224 ? -0.731 -6.945 4.789 1 96.31 224 ILE B O 1
ATOM 5402 N N . VAL B 1 225 ? -2.34 -8.297 3.965 1 94.56 225 VAL B N 1
ATOM 5403 C CA . VAL B 1 225 ? -3.34 -7.254 3.781 1 94.56 225 VAL B CA 1
ATOM 5404 C C . VAL B 1 225 ? -3.799 -6.73 5.141 1 94.56 225 VAL B C 1
ATOM 5406 O O . VAL B 1 225 ? -4.32 -5.617 5.238 1 94.56 225 VAL B O 1
ATOM 5409 N N . CYS B 1 226 ? -3.551 -7.535 6.188 1 94.62 226 CYS B N 1
ATOM 5410 C CA . CYS B 1 226 ? -3.982 -7.152 7.527 1 94.62 226 CYS B CA 1
ATOM 5411 C C . CYS B 1 226 ? -3.043 -6.113 8.125 1 94.62 226 CYS B C 1
ATOM 5413 O O . CYS B 1 226 ? -3.314 -5.57 9.203 1 94.62 226 CYS B O 1
ATOM 5415 N N . GLN B 1 227 ? -1.927 -5.82 7.449 1 96.44 227 GLN B N 1
ATOM 5416 C CA . GLN B 1 227 ? -0.971 -4.789 7.832 1 96.44 227 GLN B CA 1
ATOM 5417 C C . GLN B 1 227 ? -0.443 -5.02 9.242 1 96.44 227 GLN B C 1
ATOM 5419 O O . GLN B 1 227 ? -0.344 -4.082 10.039 1 96.44 227 GLN B O 1
ATOM 5424 N N . ARG B 1 228 ? -0.185 -6.273 9.578 1 96.56 228 ARG B N 1
ATOM 5425 C CA . ARG B 1 228 ? 0.412 -6.66 10.852 1 96.56 228 ARG B CA 1
ATOM 5426 C C . ARG B 1 228 ? 1.867 -6.215 10.938 1 96.56 228 ARG B C 1
ATOM 5428 O O . ARG B 1 228 ? 2.508 -5.973 9.914 1 96.56 228 ARG B O 1
ATOM 5435 N N . ALA B 1 229 ? 2.33 -6.043 12.141 1 97.88 229 ALA B N 1
ATOM 5436 C CA . ALA B 1 229 ? 3.705 -5.59 12.336 1 97.88 229 ALA B CA 1
ATOM 5437 C C . ALA B 1 229 ? 4.699 -6.688 11.977 1 97.88 229 ALA B C 1
ATOM 5439 O O . ALA B 1 229 ? 4.387 -7.875 12.07 1 97.88 229 ALA B O 1
ATOM 5440 N N . ASN B 1 230 ? 5.812 -6.344 11.469 1 98.44 230 ASN B N 1
ATOM 5441 C CA . ASN B 1 230 ? 6.969 -7.188 11.188 1 98.44 230 ASN B CA 1
ATOM 5442 C C . ASN B 1 230 ? 8.047 -7.043 12.266 1 98.44 230 ASN B C 1
ATOM 5444 O O . ASN B 1 230 ? 8.656 -5.98 12.398 1 98.44 230 ASN B O 1
ATOM 5448 N N . ALA B 1 231 ? 8.352 -8.078 12.984 1 98.75 231 ALA B N 1
ATOM 5449 C CA . ALA B 1 231 ? 9.234 -8 14.148 1 98.75 231 ALA B CA 1
ATOM 5450 C C . ALA B 1 231 ? 10.609 -7.48 13.766 1 98.75 231 ALA B C 1
ATOM 5452 O O . ALA B 1 231 ? 11.25 -6.773 14.539 1 98.75 231 ALA B O 1
ATOM 5453 N N . ASN B 1 232 ? 11.117 -7.883 12.609 1 98.81 232 ASN B N 1
ATOM 5454 C CA . ASN B 1 232 ? 12.414 -7.387 12.148 1 98.81 232 ASN B CA 1
ATOM 5455 C C . ASN B 1 232 ? 12.383 -5.875 11.93 1 98.81 232 ASN B C 1
ATOM 5457 O O . ASN B 1 232 ? 13.289 -5.164 12.375 1 98.81 232 ASN B O 1
ATOM 5461 N N . LYS B 1 233 ? 11.344 -5.406 11.242 1 98.81 233 LYS B N 1
ATOM 5462 C CA . LYS B 1 233 ? 11.211 -3.975 10.992 1 98.81 233 LYS B CA 1
ATOM 5463 C C . LYS B 1 233 ? 11.102 -3.195 12.297 1 98.81 233 LYS B C 1
ATOM 5465 O O . LYS B 1 233 ? 11.719 -2.137 12.453 1 98.81 233 LYS B O 1
ATOM 5470 N N . VAL B 1 234 ? 10.297 -3.715 13.234 1 98.81 234 VAL B N 1
ATOM 5471 C CA . VAL B 1 234 ? 10.125 -3.072 14.531 1 98.81 234 VAL B CA 1
ATOM 5472 C C . VAL B 1 234 ? 11.469 -2.994 15.25 1 98.81 234 VAL B C 1
ATOM 5474 O O . VAL B 1 234 ? 11.844 -1.94 15.773 1 98.81 234 VAL B O 1
ATOM 5477 N N . LEU B 1 235 ? 12.219 -4.062 15.266 1 98.88 235 LEU B N 1
ATOM 5478 C CA . LEU B 1 235 ? 13.5 -4.129 15.953 1 98.88 235 LEU B CA 1
ATOM 5479 C C . LEU B 1 235 ? 14.492 -3.141 15.352 1 98.88 235 LEU B C 1
ATOM 5481 O O . LEU B 1 235 ? 15.094 -2.34 16.062 1 98.88 235 LEU B O 1
ATOM 5485 N N . PHE B 1 236 ? 14.625 -3.143 14.078 1 98.94 236 PHE B N 1
ATOM 5486 C CA . PHE B 1 236 ? 15.672 -2.357 13.422 1 98.94 236 PHE B CA 1
ATOM 5487 C C . PHE B 1 236 ? 15.289 -0.881 13.383 1 98.94 236 PHE B C 1
ATOM 5489 O O . PHE B 1 236 ? 16.172 -0.013 13.336 1 98.94 236 PHE B O 1
ATOM 5496 N N . ARG B 1 237 ? 13.969 -0.604 13.344 1 98.69 237 ARG B N 1
ATOM 5497 C CA . ARG B 1 237 ? 13.555 0.785 13.516 1 98.69 237 ARG B CA 1
ATOM 5498 C C . ARG B 1 237 ? 14.125 1.371 14.805 1 98.69 237 ARG B C 1
ATOM 5500 O O . ARG B 1 237 ? 14.672 2.477 14.805 1 98.69 237 ARG B O 1
ATOM 5507 N N . PHE B 1 238 ? 14.039 0.632 15.883 1 98.75 238 PHE B N 1
ATOM 5508 C CA . PHE B 1 238 ? 14.57 1.099 17.156 1 98.75 238 PHE B CA 1
ATOM 5509 C C . PHE B 1 238 ? 16.094 1.201 17.109 1 98.75 238 PHE B C 1
ATOM 5511 O O . PHE B 1 238 ? 16.672 2.18 17.578 1 98.75 238 PHE B O 1
ATOM 5518 N N . LEU B 1 239 ? 16.766 0.174 16.609 1 98.75 239 LEU B N 1
ATOM 5519 C CA . LEU B 1 239 ? 18.219 0.172 16.531 1 98.75 239 LEU B CA 1
ATOM 5520 C C . LEU B 1 239 ? 18.719 1.383 15.758 1 98.75 239 LEU B C 1
ATOM 5522 O O . LEU B 1 239 ? 19.734 1.989 16.125 1 98.75 239 LEU B O 1
ATOM 5526 N N . ASN B 1 240 ? 18.062 1.704 14.672 1 98.5 240 ASN B N 1
ATOM 5527 C CA . ASN B 1 240 ? 18.438 2.857 13.859 1 98.5 240 ASN B CA 1
ATOM 5528 C C . ASN B 1 240 ? 18.359 4.156 14.664 1 98.5 240 ASN B C 1
ATOM 5530 O O . ASN B 1 240 ? 19.297 4.965 14.633 1 98.5 240 ASN B O 1
ATOM 5534 N N . ALA B 1 241 ? 17.281 4.348 15.336 1 97.38 241 ALA B N 1
ATOM 5535 C CA . ALA B 1 241 ? 17.094 5.547 16.141 1 97.38 241 ALA B CA 1
ATOM 5536 C C . ALA B 1 241 ? 18.141 5.629 17.25 1 97.38 241 ALA B C 1
ATOM 5538 O O . ALA B 1 241 ? 18.719 6.688 17.5 1 97.38 241 ALA B O 1
ATOM 5539 N N . ALA B 1 242 ? 18.328 4.527 17.938 1 97.62 242 ALA B N 1
ATOM 5540 C CA . ALA B 1 242 ? 19.266 4.477 19.062 1 97.62 242 ALA B CA 1
ATOM 5541 C C . ALA B 1 242 ? 20.703 4.754 18.594 1 97.62 242 ALA B C 1
ATOM 5543 O O . ALA B 1 242 ? 21.469 5.414 19.297 1 97.62 242 ALA B O 1
ATOM 5544 N N . SER B 1 243 ? 21.094 4.238 17.453 1 96.94 243 SER B N 1
ATOM 5545 C CA . SER B 1 243 ? 22.438 4.395 16.938 1 96.94 243 SER B CA 1
ATOM 5546 C C . SER B 1 243 ? 22.719 5.84 16.547 1 96.94 243 SER B C 1
ATOM 5548 O O . SER B 1 243 ? 23.875 6.254 16.469 1 96.94 243 SER B O 1
ATOM 5550 N N . ALA B 1 244 ? 21.688 6.586 16.266 1 93 244 ALA B N 1
ATOM 5551 C CA . ALA B 1 244 ? 21.844 7.984 15.875 1 93 244 ALA B CA 1
ATOM 5552 C C . ALA B 1 244 ? 22.203 8.852 17.078 1 93 244 ALA B C 1
ATOM 5554 O O . ALA B 1 244 ? 22.844 9.898 16.922 1 93 244 ALA B O 1
ATOM 5555 N N . SER B 1 245 ? 21.891 8.391 18.266 1 93.19 245 SER B N 1
ATOM 5556 C CA . SER B 1 245 ? 22.031 9.266 19.438 1 93.19 245 SER B CA 1
ATOM 5557 C C . SER B 1 245 ? 23.047 8.711 20.422 1 93.19 245 SER B C 1
ATOM 5559 O O . SER B 1 245 ? 23.344 9.336 21.438 1 93.19 245 SER B O 1
ATOM 5561 N N . ARG B 1 246 ? 23.594 7.523 20.203 1 95.88 246 ARG B N 1
ATOM 5562 C CA . ARG B 1 246 ? 24.547 6.922 21.125 1 95.88 246 ARG B CA 1
ATOM 5563 C C . ARG B 1 246 ? 25.438 5.898 20.422 1 95.88 246 ARG B C 1
ATOM 5565 O O . ARG B 1 246 ? 25.219 5.578 19.266 1 95.88 246 ARG B O 1
ATOM 5572 N N . ASP B 1 247 ? 26.5 5.504 21.141 1 96.06 247 ASP B N 1
ATOM 5573 C CA . ASP B 1 247 ? 27.375 4.441 20.656 1 96.06 247 ASP B CA 1
ATOM 5574 C C . ASP B 1 247 ? 26.766 3.066 20.922 1 96.06 247 ASP B C 1
ATOM 5576 O O . ASP B 1 247 ? 26.969 2.48 21.984 1 96.06 247 ASP B O 1
ATOM 5580 N N . LEU B 1 248 ? 26.047 2.588 19.984 1 98 248 LEU B N 1
ATOM 5581 C CA . LEU B 1 248 ? 25.375 1.294 20.078 1 98 248 LEU B CA 1
ATOM 5582 C C . LEU B 1 248 ? 26.172 0.218 19.344 1 98 248 LEU B C 1
ATOM 5584 O O . LEU B 1 248 ? 26.453 0.351 18.141 1 98 248 LEU B O 1
ATOM 5588 N N . VAL B 1 249 ? 26.547 -0.844 20.031 1 98.19 249 VAL B N 1
ATOM 5589 C CA . VAL B 1 249 ? 27.297 -1.968 19.469 1 98.19 249 VAL B CA 1
ATOM 5590 C C . VAL B 1 249 ? 26.344 -3.133 19.203 1 98.19 249 VAL B C 1
ATOM 5592 O O . VAL B 1 249 ? 25.703 -3.639 20.141 1 98.19 249 VAL B O 1
ATOM 5595 N N . LEU B 1 250 ? 26.172 -3.527 17.969 1 98.75 250 LEU B N 1
ATOM 5596 C CA . LEU B 1 250 ? 25.344 -4.676 17.609 1 98.75 250 LEU B CA 1
ATOM 5597 C C . LEU B 1 250 ? 26.172 -5.957 17.578 1 98.75 250 LEU B C 1
ATOM 5599 O O . LEU B 1 250 ? 27.094 -6.082 16.781 1 98.75 250 LEU B O 1
ATOM 5603 N N . CYS B 1 251 ? 25.844 -6.926 18.422 1 98.69 251 CYS B N 1
ATOM 5604 C CA . CYS B 1 251 ? 26.641 -8.141 18.547 1 98.69 251 CYS B CA 1
ATOM 5605 C C . CYS B 1 251 ? 26.031 -9.281 17.734 1 98.69 251 CYS B C 1
ATOM 5607 O O . CYS B 1 251 ? 26.75 -10.062 17.125 1 98.69 251 CYS B O 1
ATOM 5609 N N . SER B 1 252 ? 24.766 -9.43 17.766 1 98.69 252 SER B N 1
ATOM 5610 C CA . SER B 1 252 ? 24.078 -10.477 17.016 1 98.69 252 SER B CA 1
ATOM 5611 C C . SER B 1 252 ? 22.609 -10.125 16.797 1 98.69 252 SER B C 1
ATOM 5613 O O . SER B 1 252 ? 22.062 -9.273 17.484 1 98.69 252 SER B O 1
ATOM 5615 N N . VAL B 1 253 ? 22.016 -10.734 15.828 1 98.81 253 VAL B N 1
ATOM 5616 C CA . VAL B 1 253 ? 20.594 -10.578 15.516 1 98.81 253 VAL B CA 1
ATOM 5617 C C . VAL B 1 253 ? 20.016 -11.93 15.094 1 98.81 253 VAL B C 1
ATOM 5619 O O . VAL B 1 253 ? 20.703 -12.75 14.484 1 98.81 253 VAL B O 1
ATOM 5622 N N . ASP B 1 254 ? 18.781 -12.195 15.461 1 98.75 254 ASP B N 1
ATOM 5623 C CA . ASP B 1 254 ? 18.016 -13.383 15.102 1 98.75 254 ASP B CA 1
ATOM 5624 C C . ASP B 1 254 ? 16.516 -13.07 15.07 1 98.75 254 ASP B C 1
ATOM 5626 O O . ASP B 1 254 ? 15.859 -13.062 16.125 1 98.75 254 ASP B O 1
ATOM 5630 N N . GLY B 1 255 ? 16 -12.797 13.867 1 98.56 255 GLY B N 1
ATOM 5631 C CA . GLY B 1 255 ? 14.586 -12.453 13.734 1 98.56 255 GLY B CA 1
ATOM 5632 C C . GLY B 1 255 ? 13.891 -13.219 12.625 1 98.56 255 GLY B C 1
ATOM 5633 O O . GLY B 1 255 ? 14.453 -13.406 11.539 1 98.56 255 GLY B O 1
ATOM 5634 N N . GLY B 1 256 ? 12.688 -13.656 12.914 1 96.5 256 GLY B N 1
ATOM 5635 C CA . GLY B 1 256 ? 11.883 -14.383 11.938 1 96.5 256 GLY B CA 1
ATOM 5636 C C . GLY B 1 256 ? 12.266 -15.852 11.828 1 96.5 256 GLY B C 1
ATOM 5637 O O . GLY B 1 256 ? 13.195 -16.312 12.5 1 96.5 256 GLY B O 1
ATOM 5638 N N . GLY B 1 257 ? 11.461 -16.609 11.102 1 92.38 257 GLY B N 1
ATOM 5639 C CA . GLY B 1 257 ? 11.641 -18.031 10.844 1 92.38 257 GLY B CA 1
ATOM 5640 C C . GLY B 1 257 ? 11.453 -18.391 9.383 1 92.38 257 GLY B C 1
ATOM 5641 O O . GLY B 1 257 ? 12.305 -18.094 8.547 1 92.38 257 GLY B O 1
ATOM 5642 N N . LEU B 1 258 ? 10.281 -18.797 8.977 1 88.38 258 LEU B N 1
ATOM 5643 C CA . LEU B 1 258 ? 9.984 -19.234 7.617 1 88.38 258 LEU B CA 1
ATOM 5644 C C . LEU B 1 258 ? 9.859 -18.031 6.68 1 88.38 258 LEU B C 1
ATOM 5646 O O . LEU B 1 258 ? 9.344 -16.984 7.07 1 88.38 258 LEU B O 1
ATOM 5650 N N . ARG B 1 259 ? 10.289 -18.234 5.469 1 92.31 259 ARG B N 1
ATOM 5651 C CA . ARG B 1 259 ? 10.312 -17.172 4.48 1 92.31 259 ARG B CA 1
ATOM 5652 C C . ARG B 1 259 ? 8.898 -16.703 4.152 1 92.31 259 ARG B C 1
ATOM 5654 O O . ARG B 1 259 ? 8.688 -15.531 3.803 1 92.31 259 ARG B O 1
ATOM 5661 N N . ASN B 1 260 ? 7.887 -17.594 4.27 1 91.62 260 ASN B N 1
ATOM 5662 C CA . ASN B 1 260 ? 6.523 -17.25 3.873 1 91.62 260 ASN B CA 1
ATOM 5663 C C . ASN B 1 260 ? 5.688 -16.812 5.07 1 91.62 260 ASN B C 1
ATOM 5665 O O . ASN B 1 260 ? 4.465 -16.688 4.969 1 91.62 260 ASN B O 1
ATOM 5669 N N . ALA B 1 261 ? 6.344 -16.547 6.18 1 92.88 261 ALA B N 1
ATOM 5670 C CA . ALA B 1 261 ? 5.641 -16.125 7.387 1 92.88 261 ALA B CA 1
ATOM 5671 C C . ALA B 1 261 ? 6.062 -14.711 7.805 1 92.88 261 ALA B C 1
ATOM 5673 O O . ALA B 1 261 ? 7.242 -14.367 7.742 1 92.88 261 ALA B O 1
ATOM 5674 N N . ILE B 1 262 ? 5.117 -13.859 8.195 1 96.25 262 ILE B N 1
ATOM 5675 C CA . ILE B 1 262 ? 5.41 -12.562 8.789 1 96.25 262 ILE B CA 1
ATOM 5676 C C . ILE B 1 262 ? 6.07 -12.758 10.156 1 96.25 262 ILE B C 1
ATOM 5678 O O . ILE B 1 262 ? 5.523 -13.445 11.023 1 96.25 262 ILE B O 1
ATOM 5682 N N . PRO B 1 263 ? 7.238 -12.203 10.352 1 97.06 263 PRO B N 1
ATOM 5683 C CA . PRO B 1 263 ? 7.977 -12.469 11.586 1 97.06 263 PRO B CA 1
ATOM 5684 C C . PRO B 1 263 ? 7.234 -12 12.836 1 97.06 263 PRO B C 1
ATOM 5686 O O . PRO B 1 263 ? 6.844 -10.836 12.922 1 97.06 263 PRO B O 1
ATOM 5689 N N . ARG B 1 264 ? 7.129 -12.875 13.812 1 96.44 264 ARG B N 1
ATOM 5690 C CA . ARG B 1 264 ? 6.426 -12.578 15.055 1 96.44 264 ARG B CA 1
ATOM 5691 C C . ARG B 1 264 ? 7.395 -12.133 16.141 1 96.44 264 ARG B C 1
ATOM 5693 O O . ARG B 1 264 ? 6.996 -11.477 17.109 1 96.44 264 ARG B O 1
ATOM 5700 N N . GLU B 1 265 ? 8.641 -12.633 15.984 1 97.69 265 GLU B N 1
ATOM 5701 C CA . GLU B 1 265 ? 9.641 -12.375 17.016 1 97.69 265 GLU B CA 1
ATOM 5702 C C . GLU B 1 265 ? 10.984 -12.008 16.391 1 97.69 265 GLU B C 1
ATOM 5704 O O . GLU B 1 265 ? 11.305 -12.453 15.289 1 97.69 265 GLU B O 1
ATOM 5709 N N . ALA B 1 266 ? 11.703 -11.219 17.016 1 98.69 266 ALA B N 1
ATOM 5710 C CA . ALA B 1 266 ? 13.07 -10.82 16.656 1 98.69 266 ALA B CA 1
ATOM 5711 C C . ALA B 1 266 ? 13.859 -10.422 17.906 1 98.69 266 ALA B C 1
ATOM 5713 O O . ALA B 1 266 ? 13.305 -9.844 18.844 1 98.69 266 ALA B O 1
ATOM 5714 N N . GLU B 1 267 ? 15.141 -10.742 17.906 1 98.75 267 GLU B N 1
ATOM 5715 C CA . GLU B 1 267 ? 15.992 -10.359 19.031 1 98.75 267 GLU B CA 1
ATOM 5716 C C . GLU B 1 267 ? 17.359 -9.867 18.547 1 98.75 267 GLU B C 1
ATOM 5718 O O . GLU B 1 267 ? 17.812 -10.242 17.469 1 98.75 267 GLU B O 1
ATOM 5723 N N . ALA B 1 268 ? 17.938 -9.055 19.297 1 98.88 268 ALA B N 1
ATOM 5724 C CA . ALA B 1 268 ? 19.297 -8.57 19.078 1 98.88 268 ALA B CA 1
ATOM 5725 C C . ALA B 1 268 ? 20.047 -8.438 20.406 1 98.88 268 ALA B C 1
ATOM 5727 O O . ALA B 1 268 ? 19.469 -8.039 21.406 1 98.88 268 ALA B O 1
ATOM 5728 N N . VAL B 1 269 ? 21.281 -8.859 20.391 1 98.88 269 VAL B N 1
ATOM 5729 C CA . VAL B 1 269 ? 22.172 -8.539 21.516 1 98.88 269 VAL B CA 1
ATOM 5730 C C . VAL B 1 269 ? 22.984 -7.289 21.188 1 98.88 269 VAL B C 1
ATOM 5732 O O . VAL B 1 269 ? 23.656 -7.23 20.156 1 98.88 269 VAL B O 1
ATOM 5735 N N . VAL B 1 270 ? 22.891 -6.344 22.078 1 98.75 270 VAL B N 1
ATOM 5736 C CA . VAL B 1 270 ? 23.562 -5.07 21.859 1 98.75 270 VAL B CA 1
ATOM 5737 C C . VAL B 1 270 ? 24.391 -4.707 23.094 1 98.75 270 VAL B C 1
ATOM 5739 O O . VAL B 1 270 ? 24.219 -5.301 24.156 1 98.75 270 VAL B O 1
ATOM 5742 N N . MET B 1 271 ? 25.344 -3.822 22.906 1 98.44 271 MET B N 1
ATOM 5743 C CA . MET B 1 271 ? 26.078 -3.205 24.016 1 98.44 271 MET B CA 1
ATOM 5744 C C . MET B 1 271 ? 26 -1.685 23.938 1 98.44 271 MET B C 1
ATOM 5746 O O . MET B 1 271 ? 26.094 -1.115 22.844 1 98.44 271 MET B O 1
ATOM 5750 N N . VAL B 1 272 ? 25.781 -1.064 25.016 1 98.12 272 VAL B N 1
ATOM 5751 C CA . VAL B 1 272 ? 25.812 0.389 25.156 1 98.12 272 VAL B CA 1
ATOM 5752 C C . VAL B 1 272 ? 26.734 0.782 26.312 1 98.12 272 VAL B C 1
ATOM 5754 O O . VAL B 1 272 ? 27.016 -0.035 27.188 1 98.12 272 VAL B O 1
ATOM 5757 N N . LYS B 1 273 ? 27.281 1.984 26.25 1 97.75 273 LYS B N 1
ATOM 5758 C CA . LYS B 1 273 ? 28.047 2.453 27.406 1 97.75 273 LYS B CA 1
ATOM 5759 C C . LYS B 1 273 ? 27.234 2.303 28.703 1 97.75 273 LYS B C 1
ATOM 5761 O O . LYS B 1 273 ? 26.062 2.648 28.734 1 97.75 273 LYS B O 1
ATOM 5766 N N . THR B 1 274 ? 27.938 1.781 29.688 1 97.62 274 THR B N 1
ATOM 5767 C CA . THR B 1 274 ? 27.266 1.469 30.938 1 97.62 274 THR B CA 1
ATOM 5768 C C . THR B 1 274 ? 26.547 2.699 31.484 1 97.62 274 THR B C 1
ATOM 5770 O O . THR B 1 274 ? 25.422 2.6 32 1 97.62 274 THR B O 1
ATOM 5773 N N . LYS B 1 275 ? 27.078 3.857 31.344 1 97.12 275 LYS B N 1
ATOM 5774 C CA . LYS B 1 275 ? 26.516 5.102 31.875 1 97.12 275 LYS B CA 1
ATOM 5775 C C . LYS B 1 275 ? 25.25 5.5 31.125 1 97.12 275 LYS B C 1
ATOM 5777 O O . LYS B 1 275 ? 24.469 6.309 31.625 1 97.12 275 LYS B O 1
ATOM 5782 N N . GLU B 1 276 ? 25 4.949 29.938 1 97.31 276 GLU B N 1
ATOM 5783 C CA . GLU B 1 276 ? 23.859 5.309 29.109 1 97.31 276 GLU B CA 1
ATOM 5784 C C . GLU B 1 276 ? 22.781 4.234 29.156 1 97.31 276 GLU B C 1
ATOM 5786 O O . GLU B 1 276 ? 21.734 4.375 28.516 1 97.31 276 GLU B O 1
ATOM 5791 N N . TYR B 1 277 ? 23 3.193 29.875 1 97.5 277 TYR B N 1
ATOM 5792 C CA . TYR B 1 277 ? 22.125 2.023 29.844 1 97.5 277 TYR B CA 1
ATOM 5793 C C . TYR B 1 277 ? 20.719 2.381 30.312 1 97.5 277 TYR B C 1
ATOM 5795 O O . TYR B 1 277 ? 19.734 1.953 29.703 1 97.5 277 TYR B O 1
ATOM 5803 N N . GLU B 1 278 ? 20.609 3.129 31.359 1 97.88 278 GLU B N 1
ATOM 5804 C CA . GLU B 1 278 ? 19.297 3.494 31.891 1 97.88 278 GLU B CA 1
ATOM 5805 C C . GLU B 1 278 ? 18.516 4.332 30.875 1 97.88 278 GLU B C 1
ATOM 5807 O O . GLU B 1 278 ? 17.312 4.133 30.703 1 97.88 278 GLU B O 1
ATOM 5812 N N . ALA B 1 279 ? 19.172 5.297 30.297 1 97.75 279 ALA B N 1
ATOM 5813 C CA . ALA B 1 279 ? 18.531 6.117 29.281 1 97.75 279 ALA B CA 1
ATOM 5814 C C . ALA B 1 279 ? 18.094 5.262 28.094 1 97.75 279 ALA B C 1
ATOM 5816 O O . ALA B 1 279 ? 17.031 5.492 27.516 1 97.75 279 ALA B O 1
ATOM 5817 N N . PHE B 1 280 ? 18.969 4.348 27.734 1 98.12 280 PHE B N 1
ATOM 5818 C CA . PHE B 1 280 ? 18.688 3.416 26.656 1 98.12 280 PHE B CA 1
ATOM 5819 C C . PHE B 1 280 ? 17.438 2.592 26.953 1 98.12 280 PHE B C 1
ATOM 5821 O O . PHE B 1 280 ? 16.562 2.438 26.109 1 98.12 280 PHE B O 1
ATOM 5828 N N . ALA B 1 281 ? 17.297 2.127 28.109 1 98.5 281 ALA B N 1
ATOM 5829 C CA . ALA B 1 281 ? 16.156 1.33 28.562 1 98.5 281 ALA B CA 1
ATOM 5830 C C . ALA B 1 281 ? 14.875 2.154 28.547 1 98.5 281 ALA B C 1
ATOM 5832 O O . ALA B 1 281 ? 13.812 1.656 28.156 1 98.5 281 ALA B O 1
ATOM 5833 N N . LYS B 1 282 ? 14.961 3.354 29.016 1 98.06 282 LYS B N 1
ATOM 5834 C CA . LYS B 1 282 ? 13.805 4.25 29.016 1 98.06 282 LYS B CA 1
ATOM 5835 C C . LYS B 1 282 ? 13.336 4.539 27.594 1 98.06 282 LYS B C 1
ATOM 5837 O O . LYS B 1 282 ? 12.133 4.609 27.328 1 98.06 282 LYS B O 1
ATOM 5842 N N . GLU B 1 283 ? 14.281 4.738 26.703 1 98.19 283 GLU B N 1
ATOM 5843 C CA . GLU B 1 283 ? 13.961 4.98 25.297 1 98.19 283 GLU B CA 1
ATOM 5844 C C . GLU B 1 283 ? 13.227 3.791 24.688 1 98.19 283 GLU B C 1
ATOM 5846 O O . GLU B 1 283 ? 12.289 3.971 23.906 1 98.19 283 GLU B O 1
ATOM 5851 N N . LEU B 1 284 ? 13.656 2.643 25.016 1 98.56 284 LEU B N 1
ATOM 5852 C CA . LEU B 1 284 ? 13.016 1.441 24.5 1 98.56 284 LEU B CA 1
ATOM 5853 C C . LEU B 1 284 ? 11.594 1.304 25.031 1 98.56 284 LEU B C 1
ATOM 5855 O O . LEU B 1 284 ? 10.688 0.895 24.297 1 98.56 284 LEU B O 1
ATOM 5859 N N . LYS B 1 285 ? 11.445 1.579 26.266 1 98.38 285 LYS B N 1
ATOM 5860 C CA . LYS B 1 285 ? 10.117 1.531 26.875 1 98.38 285 LYS B CA 1
ATOM 5861 C C . LYS B 1 285 ? 9.172 2.527 26.203 1 98.38 285 LYS B C 1
ATOM 5863 O O . LYS B 1 285 ? 8.008 2.215 25.938 1 98.38 285 LYS B O 1
ATOM 5868 N N . ALA B 1 286 ? 9.625 3.703 25.969 1 98.31 286 ALA B N 1
ATOM 5869 C CA . ALA B 1 286 ? 8.836 4.703 25.25 1 98.31 286 ALA B CA 1
ATOM 5870 C C . ALA B 1 286 ? 8.508 4.234 23.844 1 98.31 286 ALA B C 1
ATOM 5872 O O . ALA B 1 286 ? 7.402 4.469 23.344 1 98.31 286 ALA B O 1
ATOM 5873 N N . TYR B 1 287 ? 9.492 3.609 23.219 1 98.31 287 TYR B N 1
ATOM 5874 C CA . TYR B 1 287 ? 9.297 3.08 21.875 1 98.31 287 TYR B CA 1
ATOM 5875 C C . TYR B 1 287 ? 8.219 2.004 21.859 1 98.31 287 TYR B C 1
ATOM 5877 O O . TYR B 1 287 ? 7.402 1.95 20.938 1 98.31 287 TYR B O 1
ATOM 5885 N N . GLU B 1 288 ? 8.219 1.152 22.844 1 98.69 288 GLU B N 1
ATOM 5886 C CA . GLU B 1 288 ? 7.176 0.135 22.938 1 98.69 288 GLU B CA 1
ATOM 5887 C C . GLU B 1 288 ? 5.785 0.767 22.953 1 98.69 288 GLU B C 1
ATOM 5889 O O . GLU B 1 288 ? 4.867 0.261 22.297 1 98.69 288 GLU B O 1
ATOM 5894 N N . LYS B 1 289 ? 5.602 1.848 23.656 1 98.06 289 LYS B N 1
ATOM 5895 C CA . LYS B 1 289 ? 4.32 2.545 23.703 1 98.06 289 LYS B CA 1
ATOM 5896 C C . LYS B 1 289 ? 3.932 3.078 22.328 1 98.06 289 LYS B C 1
ATOM 5898 O O . LYS B 1 289 ? 2.758 3.049 21.953 1 98.06 289 LYS B O 1
ATOM 5903 N N . VAL B 1 290 ? 4.883 3.559 21.609 1 98.06 290 VAL B N 1
ATOM 5904 C CA . VAL B 1 290 ? 4.66 4.074 20.266 1 98.06 290 VAL B CA 1
ATOM 5905 C C . VAL B 1 290 ? 4.152 2.951 19.359 1 98.06 290 VAL B C 1
ATOM 5907 O O . VAL B 1 290 ? 3.166 3.125 18.641 1 98.06 290 VAL B O 1
ATOM 5910 N N . ILE B 1 291 ? 4.812 1.797 19.422 1 98.5 291 ILE B N 1
ATOM 5911 C CA . ILE B 1 291 ? 4.445 0.673 18.578 1 98.5 291 ILE B CA 1
ATOM 5912 C C . ILE B 1 291 ? 3.059 0.165 18.953 1 98.5 291 ILE B C 1
ATOM 5914 O O . ILE B 1 291 ? 2.248 -0.167 18.094 1 98.5 291 ILE B O 1
ATOM 5918 N N . LYS B 1 292 ? 2.766 0.101 20.219 1 97.38 292 LYS B N 1
ATOM 5919 C CA . LYS B 1 292 ? 1.442 -0.31 20.688 1 97.38 292 LYS B CA 1
ATOM 5920 C C . LYS B 1 292 ? 0.357 0.61 20.125 1 97.38 292 LYS B C 1
ATOM 5922 O O . LYS B 1 292 ? -0.708 0.145 19.719 1 97.38 292 LYS B O 1
ATOM 5927 N N . ALA B 1 293 ? 0.617 1.854 20.109 1 95.38 293 ALA B N 1
ATOM 5928 C CA . ALA B 1 293 ? -0.348 2.826 19.609 1 95.38 293 ALA B CA 1
ATOM 5929 C C . ALA B 1 293 ? -0.504 2.709 18.094 1 95.38 293 ALA B C 1
ATOM 5931 O O . ALA B 1 293 ? -1.621 2.76 17.562 1 95.38 293 ALA B O 1
ATOM 5932 N N . GLU B 1 294 ? 0.589 2.555 17.391 1 96.75 294 GLU B N 1
ATOM 5933 C CA . GLU B 1 294 ? 0.569 2.459 15.938 1 96.75 294 GLU B CA 1
ATOM 5934 C C . GLU B 1 294 ? -0.224 1.24 15.477 1 96.75 294 GLU B C 1
ATOM 5936 O O . GLU B 1 294 ? -0.869 1.275 14.43 1 96.75 294 GLU B O 1
ATOM 5941 N N . TYR B 1 295 ? -0.124 0.211 16.266 1 96.75 295 TYR B N 1
ATOM 5942 C CA . TYR B 1 295 ? -0.729 -1.044 15.828 1 96.75 295 TYR B CA 1
ATOM 5943 C C . TYR B 1 295 ? -1.913 -1.412 16.719 1 96.75 295 TYR B C 1
ATOM 5945 O O . TYR B 1 295 ? -2.27 -2.588 16.828 1 96.75 295 TYR B O 1
ATOM 5953 N N . ALA B 1 296 ? -2.461 -0.415 17.359 1 93.56 296 ALA B N 1
ATOM 5954 C CA . ALA B 1 296 ? -3.635 -0.646 18.188 1 93.56 296 ALA B CA 1
ATOM 5955 C C . ALA B 1 296 ? -4.754 -1.311 17.391 1 93.56 296 ALA B C 1
ATOM 5957 O O . ALA B 1 296 ? -5.066 -0.886 16.281 1 93.56 296 ALA B O 1
ATOM 5958 N N . GLY B 1 297 ? -5.344 -2.348 17.938 1 91 297 GLY B N 1
ATOM 5959 C CA . GLY B 1 297 ? -6.402 -3.08 17.266 1 91 297 GLY B CA 1
ATOM 5960 C C . GLY B 1 297 ? -5.883 -4.195 16.375 1 91 297 GLY B C 1
ATOM 5961 O O . GLY B 1 297 ? -6.648 -5.062 15.945 1 91 297 GLY B O 1
ATOM 5962 N N . ILE B 1 298 ? -4.594 -4.133 16.094 1 92.88 298 ILE B N 1
ATOM 5963 C CA . ILE B 1 298 ? -3.979 -5.137 15.227 1 92.88 298 ILE B CA 1
ATOM 5964 C C . ILE B 1 298 ? -3.023 -6 16.047 1 92.88 298 ILE B C 1
ATOM 5966 O O . ILE B 1 298 ? -3.15 -7.227 16.062 1 92.88 298 ILE B O 1
ATOM 5970 N N . GLU B 1 299 ? -2.012 -5.355 16.688 1 95.62 299 GLU B N 1
ATOM 5971 C CA . GLU B 1 299 ? -1.003 -6.027 17.5 1 95.62 299 GLU B CA 1
ATOM 5972 C C . GLU B 1 299 ? -1.132 -5.641 18.969 1 95.62 299 GLU B C 1
ATOM 5974 O O . GLU B 1 299 ? -0.198 -5.094 19.562 1 95.62 299 GLU B O 1
ATOM 5979 N N . ASP B 1 300 ? -2.152 -6.039 19.656 1 94.31 300 ASP B N 1
ATOM 5980 C CA . ASP B 1 300 ? -2.438 -5.555 21 1 94.31 300 ASP B CA 1
ATOM 5981 C C . ASP B 1 300 ? -1.501 -6.195 22.016 1 94.31 300 ASP B C 1
ATOM 5983 O O . ASP B 1 300 ? -1.273 -5.637 23.094 1 94.31 300 ASP B O 1
ATOM 5987 N N . ALA B 1 301 ? -0.865 -7.305 21.656 1 95.81 301 ALA B N 1
ATOM 5988 C CA . ALA B 1 301 ? -0.043 -8.039 22.609 1 95.81 301 ALA B CA 1
ATOM 5989 C C . ALA B 1 301 ? 1.44 -7.766 22.375 1 95.81 301 ALA B C 1
ATOM 5991 O O . ALA B 1 301 ? 2.299 -8.414 22.984 1 95.81 301 ALA B O 1
ATOM 5992 N N . VAL B 1 302 ? 1.775 -6.812 21.547 1 97.5 302 VAL B N 1
ATOM 5993 C CA . VAL B 1 302 ? 3.172 -6.543 21.219 1 97.5 302 VAL B CA 1
ATOM 5994 C C . VAL B 1 302 ? 3.957 -6.246 22.484 1 97.5 302 VAL B C 1
ATOM 5996 O O . VAL B 1 302 ? 3.455 -5.574 23.391 1 97.5 302 VAL B O 1
ATOM 5999 N N . SER B 1 303 ? 5.133 -6.824 22.609 1 98.38 303 SER B N 1
ATOM 6000 C CA . SER B 1 303 ? 6.055 -6.613 23.719 1 98.38 303 SER B CA 1
ATOM 6001 C C . SER B 1 303 ? 7.48 -6.406 23.219 1 98.38 303 SER B C 1
ATOM 6003 O O . SER B 1 303 ? 7.98 -7.18 22.406 1 98.38 303 SER B O 1
ATOM 6005 N N . ILE B 1 304 ? 8.109 -5.352 23.625 1 98.69 304 ILE B N 1
ATOM 6006 C CA . ILE B 1 304 ? 9.508 -5.043 23.359 1 98.69 304 ILE B CA 1
ATOM 6007 C C . ILE B 1 304 ? 10.266 -4.871 24.672 1 98.69 304 ILE B C 1
ATOM 6009 O O . ILE B 1 304 ? 10.094 -3.871 25.359 1 98.69 304 ILE B O 1
ATOM 6013 N N . LYS B 1 305 ? 11.219 -5.816 24.922 1 98.44 305 LYS B N 1
ATOM 6014 C CA . LYS B 1 305 ? 11.828 -5.848 26.25 1 98.44 305 LYS B CA 1
ATOM 6015 C C . LYS B 1 305 ? 13.344 -5.84 26.156 1 98.44 305 LYS B C 1
ATOM 6017 O O . LYS B 1 305 ? 13.914 -6.227 25.141 1 98.44 305 LYS B O 1
ATOM 6022 N N . LEU B 1 306 ? 13.93 -5.332 27.172 1 98.56 306 LEU B N 1
ATOM 6023 C CA . LEU B 1 306 ? 15.375 -5.27 27.359 1 98.56 306 LEU B CA 1
ATOM 6024 C C . LEU B 1 306 ? 15.805 -6.078 28.578 1 98.56 306 LEU B C 1
ATOM 6026 O O . LEU B 1 306 ? 15.25 -5.906 29.656 1 98.56 306 LEU B O 1
ATOM 6030 N N . LYS B 1 307 ? 16.766 -6.992 28.375 1 98.38 307 LYS B N 1
ATOM 6031 C CA . LYS B 1 307 ? 17.312 -7.777 29.469 1 98.38 307 LYS B CA 1
ATOM 6032 C C . LYS B 1 307 ? 18.844 -7.82 29.406 1 98.38 307 LYS B C 1
ATOM 6034 O O . LYS B 1 307 ? 19.422 -8.227 28.406 1 98.38 307 LYS B O 1
ATOM 6039 N N . GLU B 1 308 ? 19.453 -7.422 30.531 1 98.06 308 GLU B N 1
ATOM 6040 C CA . GLU B 1 308 ? 20.906 -7.531 30.594 1 98.06 308 GLU B CA 1
ATOM 6041 C C . GLU B 1 308 ? 21.359 -8.977 30.375 1 98.06 308 GLU B C 1
ATOM 6043 O O . GLU B 1 308 ? 20.672 -9.914 30.766 1 98.06 308 GLU B O 1
ATOM 6048 N N . CYS B 1 309 ? 22.516 -9.109 29.734 1 97.69 309 CYS B N 1
ATOM 6049 C CA . CYS B 1 309 ? 23.062 -10.438 29.5 1 97.69 309 CYS B CA 1
ATOM 6050 C C . CYS B 1 309 ? 24.578 -10.414 29.531 1 97.69 309 CYS B C 1
ATOM 6052 O O . CYS B 1 309 ? 25.188 -9.367 29.734 1 97.69 309 CYS B O 1
ATOM 6054 N N . GLU B 1 310 ? 25.156 -11.602 29.438 1 96.38 310 GLU B N 1
ATOM 6055 C CA . GLU B 1 310 ? 26.609 -11.688 29.375 1 96.38 310 GLU B CA 1
ATOM 6056 C C . GLU B 1 310 ? 27.141 -11.086 28.078 1 96.38 310 GLU B C 1
ATOM 6058 O O . GLU B 1 310 ? 26.562 -11.289 27 1 96.38 310 GLU B O 1
ATOM 6063 N N . ALA B 1 311 ? 28.188 -10.344 28.219 1 95.75 311 ALA B N 1
ATOM 6064 C CA . ALA B 1 311 ? 28.781 -9.711 27.047 1 95.75 311 ALA B CA 1
ATOM 6065 C C . ALA B 1 311 ? 29.375 -10.75 26.109 1 95.75 311 ALA B C 1
ATOM 6067 O O . ALA B 1 311 ? 30.203 -11.578 26.516 1 95.75 311 ALA B O 1
ATOM 6068 N N . PRO B 1 312 ? 28.953 -10.719 24.875 1 96.75 312 PRO B N 1
ATOM 6069 C CA . PRO B 1 312 ? 29.625 -11.602 23.922 1 96.75 312 PRO B CA 1
ATOM 6070 C C . PRO B 1 312 ? 31.078 -11.211 23.656 1 96.75 312 PRO B C 1
ATOM 6072 O O . PRO B 1 312 ? 31.453 -10.055 23.859 1 96.75 312 PRO B O 1
ATOM 6075 N N . LYS B 1 313 ? 31.812 -12.141 23.156 1 96.06 313 LYS B N 1
ATOM 6076 C CA . LYS B 1 313 ? 33.219 -11.891 22.875 1 96.06 313 LYS B CA 1
ATOM 6077 C C . LYS B 1 313 ? 33.375 -11.117 21.562 1 96.06 313 LYS B C 1
ATOM 6079 O O . LYS B 1 313 ? 34.375 -10.398 21.391 1 96.06 313 LYS B O 1
ATOM 6084 N N . GLU B 1 314 ? 32.438 -11.375 20.688 1 97.62 314 GLU B N 1
ATOM 6085 C CA . GLU B 1 314 ? 32.562 -10.789 19.359 1 97.62 314 GLU B CA 1
ATOM 6086 C C . GLU B 1 314 ? 31.281 -10.031 18.984 1 97.62 314 GLU B C 1
ATOM 6088 O O . GLU B 1 314 ? 30.219 -10.266 19.562 1 97.62 314 GLU B O 1
ATOM 6093 N N . ARG B 1 315 ? 31.484 -9.125 18.062 1 97.88 315 ARG B N 1
ATOM 6094 C CA . ARG B 1 315 ? 30.406 -8.305 17.531 1 97.88 315 ARG B CA 1
ATOM 6095 C C . ARG B 1 315 ? 30.391 -8.336 16.016 1 97.88 315 ARG B C 1
ATOM 6097 O O . ARG B 1 315 ? 31.375 -8.742 15.383 1 97.88 315 ARG B O 1
ATOM 6104 N N . ILE B 1 316 ? 29.266 -8.008 15.445 1 98.5 316 ILE B N 1
ATOM 6105 C CA . ILE B 1 316 ? 29.219 -7.711 14.016 1 98.5 316 ILE B CA 1
ATOM 6106 C C . ILE B 1 316 ? 30.109 -6.504 13.711 1 98.5 316 ILE B C 1
ATOM 6108 O O . ILE B 1 316 ? 30.125 -5.531 14.469 1 98.5 316 ILE B O 1
ATOM 6112 N N . ALA B 1 317 ? 30.844 -6.574 12.617 1 98.25 317 ALA B N 1
ATOM 6113 C CA . ALA B 1 317 ? 31.703 -5.453 12.242 1 98.25 317 ALA B CA 1
ATOM 6114 C C . ALA B 1 317 ? 30.906 -4.148 12.219 1 98.25 317 ALA B C 1
ATOM 6116 O O . ALA B 1 317 ? 29.797 -4.102 11.695 1 98.25 317 ALA B O 1
ATOM 6117 N N . ALA B 1 318 ? 31.469 -3.045 12.727 1 97.44 318 ALA B N 1
ATOM 6118 C CA . ALA B 1 318 ? 30.766 -1.787 12.961 1 97.44 318 ALA B CA 1
ATOM 6119 C C . ALA B 1 318 ? 30.172 -1.243 11.664 1 97.44 318 ALA B C 1
ATOM 6121 O O . ALA B 1 318 ? 29.047 -0.744 11.641 1 97.44 318 ALA B O 1
ATOM 6122 N N . ASP B 1 319 ? 30.953 -1.32 10.633 1 97.31 319 ASP B N 1
ATOM 6123 C CA . ASP B 1 319 ? 30.5 -0.8 9.352 1 97.31 319 ASP B CA 1
ATOM 6124 C C . ASP B 1 319 ? 29.328 -1.619 8.812 1 97.31 319 ASP B C 1
ATOM 6126 O O . ASP B 1 319 ? 28.359 -1.06 8.289 1 97.31 319 ASP B O 1
ATOM 6130 N N . VAL B 1 320 ? 29.391 -2.924 8.938 1 98.38 320 VAL B N 1
ATOM 6131 C CA . VAL B 1 320 ? 28.328 -3.809 8.477 1 98.38 320 VAL B CA 1
ATOM 6132 C C . VAL B 1 320 ? 27.078 -3.578 9.312 1 98.38 320 VAL B C 1
ATOM 6134 O O . VAL B 1 320 ? 25.969 -3.531 8.773 1 98.38 320 VAL B O 1
ATOM 6137 N N . ALA B 1 321 ? 27.25 -3.436 10.641 1 98.5 321 ALA B N 1
ATOM 6138 C CA . ALA B 1 321 ? 26.109 -3.189 11.523 1 98.5 321 ALA B CA 1
ATOM 6139 C C . ALA B 1 321 ? 25.375 -1.924 11.117 1 98.5 321 ALA B C 1
ATOM 6141 O O . ALA B 1 321 ? 24.141 -1.905 11.086 1 98.5 321 ALA B O 1
ATOM 6142 N N . ALA B 1 322 ? 26.109 -0.897 10.836 1 98.31 322 ALA B N 1
ATOM 6143 C CA . ALA B 1 322 ? 25.516 0.377 10.445 1 98.31 322 ALA B CA 1
ATOM 6144 C C . ALA B 1 322 ? 24.766 0.255 9.117 1 98.31 322 ALA B C 1
ATOM 6146 O O . ALA B 1 322 ? 23.641 0.73 8.984 1 98.31 322 ALA B O 1
ATOM 6147 N N . GLN B 1 323 ? 25.391 -0.38 8.117 1 98.56 323 GLN B N 1
ATOM 6148 C CA . GLN B 1 323 ? 24.812 -0.544 6.789 1 98.56 323 GLN B CA 1
ATOM 6149 C C . GLN B 1 323 ? 23.594 -1.466 6.832 1 98.56 323 GLN B C 1
ATOM 6151 O O . GLN B 1 323 ? 22.578 -1.186 6.199 1 98.56 323 GLN B O 1
ATOM 6156 N N . LEU B 1 324 ? 23.734 -2.545 7.609 1 98.88 324 LEU B N 1
ATOM 6157 C CA . LEU B 1 324 ? 22.641 -3.486 7.789 1 98.88 324 LEU B CA 1
ATOM 6158 C C . LEU B 1 324 ? 21.406 -2.785 8.359 1 98.88 324 LEU B C 1
ATOM 6160 O O . LEU B 1 324 ? 20.297 -2.959 7.855 1 98.88 324 LEU B O 1
ATOM 6164 N N . THR B 1 325 ? 21.609 -2.02 9.422 1 98.88 325 THR B N 1
ATOM 6165 C CA . THR B 1 325 ? 20.516 -1.348 10.109 1 98.88 325 THR B CA 1
ATOM 6166 C C . THR B 1 325 ? 19.781 -0.402 9.156 1 98.88 325 THR B C 1
ATOM 6168 O O . THR B 1 325 ? 18.562 -0.447 9.055 1 98.88 325 THR B O 1
ATOM 6171 N N . LYS B 1 326 ? 20.516 0.404 8.398 1 98.75 326 LYS B N 1
ATOM 6172 C CA . LYS B 1 326 ? 19.922 1.342 7.449 1 98.75 326 LYS B CA 1
ATOM 6173 C C . LYS B 1 326 ? 19.203 0.604 6.328 1 98.75 326 LYS B C 1
ATOM 6175 O O . LYS B 1 326 ? 18.109 1.003 5.918 1 98.75 326 LYS B O 1
ATOM 6180 N N . ALA B 1 327 ? 19.781 -0.48 5.848 1 98.88 327 ALA B N 1
ATOM 6181 C CA . ALA B 1 327 ? 19.203 -1.228 4.738 1 98.88 327 ALA B CA 1
ATOM 6182 C C . ALA B 1 327 ? 17.875 -1.87 5.148 1 98.88 327 ALA B C 1
ATOM 6184 O O . ALA B 1 327 ? 16.906 -1.867 4.383 1 98.88 327 ALA B O 1
ATOM 6185 N N . VAL B 1 328 ? 17.828 -2.443 6.391 1 98.88 328 VAL B N 1
ATOM 6186 C CA . VAL B 1 328 ? 16.594 -3.08 6.867 1 98.88 328 VAL B CA 1
ATOM 6187 C C . VAL B 1 328 ? 15.508 -2.027 7.059 1 98.88 328 VAL B C 1
ATOM 6189 O O . VAL B 1 328 ? 14.352 -2.248 6.691 1 98.88 328 VAL B O 1
ATOM 6192 N N . VAL B 1 329 ? 15.922 -0.862 7.57 1 98.44 329 VAL B N 1
ATOM 6193 C CA . VAL B 1 329 ? 14.977 0.229 7.781 1 98.44 329 VAL B CA 1
ATOM 6194 C C . VAL B 1 329 ? 14.438 0.711 6.434 1 98.44 329 VAL B C 1
ATOM 6196 O O . VAL B 1 329 ? 13.258 1.037 6.316 1 98.44 329 VAL B O 1
ATOM 6199 N N . GLY B 1 330 ? 15.258 0.724 5.414 1 98.5 330 GLY B N 1
ATOM 6200 C CA . GLY B 1 330 ? 14.891 1.228 4.102 1 98.5 330 GLY B CA 1
ATOM 6201 C C . GLY B 1 330 ? 14.281 0.166 3.203 1 98.5 330 GLY B C 1
ATOM 6202 O O . GLY B 1 330 ? 13.781 0.473 2.119 1 98.5 330 GLY B O 1
ATOM 6203 N N . CYS B 1 331 ? 14.258 -1.109 3.613 1 98.56 331 CYS B N 1
ATOM 6204 C CA . CYS B 1 331 ? 13.805 -2.232 2.799 1 98.56 331 CYS B CA 1
ATOM 6205 C C . CYS B 1 331 ? 12.289 -2.219 2.643 1 98.56 331 CYS B C 1
ATOM 6207 O O . CYS B 1 331 ? 11.562 -2.148 3.631 1 98.56 331 CYS B O 1
ATOM 6209 N N . PRO B 1 332 ? 11.797 -2.266 1.4 1 97.75 332 PRO B N 1
ATOM 6210 C CA . PRO B 1 332 ? 10.352 -2.402 1.217 1 97.75 332 PRO B CA 1
ATOM 6211 C C . PRO B 1 332 ? 9.773 -3.604 1.962 1 97.75 332 PRO B C 1
ATOM 6213 O O . PRO B 1 332 ? 10.367 -4.684 1.956 1 97.75 332 PRO B O 1
ATOM 6216 N N . ASP B 1 333 ? 8.688 -3.379 2.646 1 98 333 ASP B N 1
ATOM 6217 C CA . ASP B 1 333 ? 7.984 -4.418 3.395 1 98 333 ASP B CA 1
ATOM 6218 C C . ASP B 1 333 ? 6.48 -4.16 3.418 1 98 333 ASP B C 1
ATOM 6220 O O . ASP B 1 333 ? 6.043 -3.008 3.387 1 98 333 ASP B O 1
ATOM 6224 N N . GLY B 1 334 ? 5.688 -5.285 3.42 1 97.56 334 GLY B N 1
ATOM 6225 C CA . GLY B 1 334 ? 4.238 -5.16 3.445 1 97.56 334 GLY B CA 1
ATOM 6226 C C . GLY B 1 334 ? 3.635 -4.949 2.07 1 97.56 334 GLY B C 1
ATOM 6227 O O . GLY B 1 334 ? 4.262 -5.262 1.057 1 97.56 334 GLY B O 1
ATOM 6228 N N . VAL B 1 335 ? 2.379 -4.457 2.012 1 97.75 335 VAL B N 1
ATOM 6229 C CA . VAL B 1 335 ? 1.673 -4.207 0.759 1 97.75 335 VAL B CA 1
ATOM 6230 C C . VAL B 1 335 ? 2.338 -3.051 0.014 1 97.75 335 VAL B C 1
ATOM 6232 O O . VAL B 1 335 ? 2.59 -1.992 0.594 1 97.75 335 VAL B O 1
ATOM 6235 N N . GLN B 1 336 ? 2.682 -3.305 -1.214 1 97.75 336 GLN B N 1
ATOM 6236 C CA . GLN B 1 336 ? 3.289 -2.27 -2.043 1 97.75 336 GLN B CA 1
ATOM 6237 C C . GLN B 1 336 ? 2.27 -1.674 -3.012 1 97.75 336 GLN B C 1
ATOM 6239 O O . GLN B 1 336 ? 2.383 -0.51 -3.4 1 97.75 336 GLN B O 1
ATOM 6244 N N . ARG B 1 337 ? 1.327 -2.5 -3.457 1 96.75 337 ARG B N 1
ATOM 6245 C CA . ARG B 1 337 ? 0.298 -2.061 -4.395 1 96.75 337 ARG B CA 1
ATOM 6246 C C . ARG B 1 337 ? -0.965 -2.902 -4.254 1 96.75 337 ARG B C 1
ATOM 6248 O O . ARG B 1 337 ? -0.89 -4.105 -3.996 1 96.75 337 ARG B O 1
ATOM 6255 N N . MET B 1 338 ? -2.092 -2.24 -4.426 1 95.69 338 MET B N 1
ATOM 6256 C CA . MET B 1 338 ? -3.383 -2.92 -4.477 1 95.69 338 MET B CA 1
ATOM 6257 C C . MET B 1 338 ? -3.867 -3.062 -5.914 1 95.69 338 MET B C 1
ATOM 6259 O O . MET B 1 338 ? -3.52 -2.252 -6.777 1 95.69 338 MET B O 1
ATOM 6263 N N . SER B 1 339 ? -4.625 -4.086 -6.168 1 94.19 339 SER B N 1
ATOM 6264 C CA . SER B 1 339 ? -5.199 -4.285 -7.492 1 94.19 339 SER B CA 1
ATOM 6265 C C . SER B 1 339 ? -6.25 -3.227 -7.805 1 94.19 339 SER B C 1
ATOM 6267 O O . SER B 1 339 ? -7.137 -2.965 -6.988 1 94.19 339 SER B O 1
ATOM 6269 N N . VAL B 1 340 ? -6.098 -2.639 -8.938 1 87.75 340 VAL B N 1
ATOM 6270 C CA . VAL B 1 340 ? -7.09 -1.659 -9.367 1 87.75 340 VAL B CA 1
ATOM 6271 C C . VAL B 1 340 ? -8.297 -2.375 -9.977 1 87.75 340 VAL B C 1
ATOM 6273 O O . VAL B 1 340 ? -9.43 -1.929 -9.82 1 87.75 340 VAL B O 1
ATOM 6276 N N . SER B 1 341 ? -8.008 -3.463 -10.617 1 86.38 341 SER B N 1
ATOM 6277 C CA . SER B 1 341 ? -9.062 -4.219 -11.289 1 86.38 341 SER B CA 1
ATOM 6278 C C . SER B 1 341 ? -9.914 -4.996 -10.289 1 86.38 341 SER B C 1
ATOM 6280 O O . SER B 1 341 ? -11.078 -5.297 -10.562 1 86.38 341 SER B O 1
ATOM 6282 N N . MET B 1 342 ? -9.375 -5.34 -9.172 1 91.19 342 MET B N 1
ATOM 6283 C CA . MET B 1 342 ? -10.078 -6.07 -8.117 1 91.19 342 MET B CA 1
ATOM 6284 C C . MET B 1 342 ? -9.859 -5.41 -6.762 1 91.19 342 MET B C 1
ATOM 6286 O O . MET B 1 342 ? -9.047 -5.875 -5.961 1 91.19 342 MET B O 1
ATOM 6290 N N . PRO B 1 343 ? -10.711 -4.422 -6.457 1 87.88 343 PRO B N 1
ATOM 6291 C CA . PRO B 1 343 ? -10.547 -3.717 -5.184 1 87.88 343 PRO B CA 1
ATOM 6292 C C . PRO B 1 343 ? -10.531 -4.66 -3.982 1 87.88 343 PRO B C 1
ATOM 6294 O O . PRO B 1 343 ? -11.328 -5.602 -3.92 1 87.88 343 PRO B O 1
ATOM 6297 N N . GLY B 1 344 ? -9.562 -4.445 -3.105 1 89.62 344 GLY B N 1
ATOM 6298 C CA . GLY B 1 344 ? -9.43 -5.27 -1.913 1 89.62 344 GLY B CA 1
ATOM 6299 C C . GLY B 1 344 ? -8.359 -6.34 -2.045 1 89.62 344 GLY B C 1
ATOM 6300 O O . GLY B 1 344 ? -7.918 -6.906 -1.046 1 89.62 344 GLY B O 1
ATOM 6301 N N . LEU B 1 345 ? -7.887 -6.648 -3.266 1 93.38 345 LEU B N 1
ATOM 6302 C CA . LEU B 1 345 ? -6.848 -7.645 -3.514 1 93.38 345 LEU B CA 1
ATOM 6303 C C . LEU B 1 345 ? -5.465 -7 -3.516 1 93.38 345 LEU B C 1
ATOM 6305 O O . LEU B 1 345 ? -5.242 -6.004 -4.207 1 93.38 345 LEU B O 1
ATOM 6309 N N . VAL B 1 346 ? -4.598 -7.59 -2.707 1 96.56 346 VAL B N 1
ATOM 6310 C CA . VAL B 1 346 ? -3.201 -7.172 -2.779 1 96.56 346 VAL B CA 1
ATOM 6311 C C . VAL B 1 346 ? -2.596 -7.617 -4.109 1 96.56 346 VAL B C 1
ATOM 6313 O O . VAL B 1 346 ? -2.717 -8.781 -4.496 1 96.56 346 VAL B O 1
ATOM 6316 N N . GLN B 1 347 ? -1.985 -6.672 -4.816 1 97.44 347 GLN B N 1
ATOM 6317 C CA . GLN B 1 347 ? -1.349 -7 -6.09 1 97.44 347 GLN B CA 1
ATOM 6318 C C . GLN B 1 347 ? 0.127 -7.336 -5.895 1 97.44 347 GLN B C 1
ATOM 6320 O O . GLN B 1 347 ? 0.637 -8.289 -6.492 1 97.44 347 GLN B O 1
ATOM 6325 N N . THR B 1 348 ? 0.812 -6.539 -5.102 1 98.31 348 THR B N 1
ATOM 6326 C CA . THR B 1 348 ? 2.25 -6.668 -4.895 1 98.31 348 THR B CA 1
ATOM 6327 C C . THR B 1 348 ? 2.605 -6.449 -3.426 1 98.31 348 THR B C 1
ATOM 6329 O O . THR B 1 348 ? 2.094 -5.527 -2.787 1 98.31 348 THR B O 1
ATOM 6332 N N . SER B 1 349 ? 3.432 -7.332 -2.879 1 98.44 349 SER B N 1
ATOM 6333 C CA . SER B 1 349 ? 3.857 -7.199 -1.49 1 98.44 349 SER B CA 1
ATOM 6334 C C . SER B 1 349 ? 5.246 -7.789 -1.278 1 98.44 349 SER B C 1
ATOM 6336 O O . SER B 1 349 ? 5.773 -8.477 -2.152 1 98.44 349 SER B O 1
ATOM 6338 N N . SER B 1 350 ? 5.867 -7.438 -0.243 1 98.25 350 SER B N 1
ATOM 6339 C CA . SER B 1 350 ? 7.121 -8.023 0.212 1 98.25 350 SER B CA 1
ATOM 6340 C C . SER B 1 350 ? 7.074 -8.344 1.704 1 98.25 350 SER B C 1
ATOM 6342 O O . SER B 1 350 ? 6.367 -7.676 2.463 1 98.25 350 SER B O 1
ATOM 6344 N N . ASN B 1 351 ? 7.715 -9.367 2.098 1 98.38 351 ASN B N 1
ATOM 6345 C CA . ASN B 1 351 ? 7.832 -9.781 3.49 1 98.38 351 ASN B CA 1
ATOM 6346 C C . ASN B 1 351 ? 9.289 -10.008 3.887 1 98.38 351 ASN B C 1
ATOM 6348 O O . ASN B 1 351 ? 9.914 -10.977 3.445 1 98.38 351 ASN B O 1
ATOM 6352 N N . LEU B 1 352 ? 9.883 -9.055 4.609 1 98.75 352 LEU B N 1
ATOM 6353 C CA . LEU B 1 352 ? 11.211 -9.281 5.184 1 98.75 352 LEU B CA 1
ATOM 6354 C C . LEU B 1 352 ? 11.148 -10.312 6.305 1 98.75 352 LEU B C 1
ATOM 6356 O O . LEU B 1 352 ? 11.039 -9.961 7.48 1 98.75 352 LEU B O 1
ATOM 6360 N N . ALA B 1 353 ? 11.391 -11.539 5.988 1 98.06 353 ALA B N 1
ATOM 6361 C CA . ALA B 1 353 ? 10.961 -12.688 6.781 1 98.06 353 ALA B CA 1
ATOM 6362 C C . ALA B 1 353 ? 12.023 -13.07 7.816 1 98.06 353 ALA B C 1
ATOM 6364 O O . ALA B 1 353 ? 11.695 -13.531 8.906 1 98.06 353 ALA B O 1
ATOM 6365 N N . ARG B 1 354 ? 13.273 -12.938 7.426 1 98.25 354 ARG B N 1
ATOM 6366 C CA . ARG B 1 354 ? 14.336 -13.516 8.242 1 98.25 354 ARG B CA 1
ATOM 6367 C C . ARG B 1 354 ? 15.555 -12.609 8.266 1 98.25 354 ARG B C 1
ATOM 6369 O O . ARG B 1 354 ? 15.938 -12.047 7.238 1 98.25 354 ARG B O 1
ATOM 6376 N N . VAL B 1 355 ? 16.156 -12.336 9.391 1 98.81 355 VAL B N 1
ATOM 6377 C CA . VAL B 1 355 ? 17.438 -11.68 9.609 1 98.81 355 VAL B CA 1
ATOM 6378 C C . VAL B 1 355 ? 18.234 -12.422 10.688 1 98.81 355 VAL B C 1
ATOM 6380 O O . VAL B 1 355 ? 17.812 -12.477 11.844 1 98.81 355 VAL B O 1
ATOM 6383 N N . VAL B 1 356 ? 19.406 -13.008 10.297 1 98.81 356 VAL B N 1
ATOM 6384 C CA . VAL B 1 356 ? 20.109 -13.82 11.289 1 98.81 356 VAL B CA 1
ATOM 6385 C C . VAL B 1 356 ? 21.609 -13.703 11.094 1 98.81 356 VAL B C 1
ATOM 6387 O O . VAL B 1 356 ? 22.109 -13.727 9.961 1 98.81 356 VAL B O 1
ATOM 6390 N N . SER B 1 357 ? 22.359 -13.453 12.141 1 98.62 357 SER B N 1
ATOM 6391 C CA . SER B 1 357 ? 23.812 -13.453 12.117 1 98.62 357 SER B CA 1
ATOM 6392 C C . SER B 1 357 ? 24.375 -14.789 12.602 1 98.62 357 SER B C 1
ATOM 6394 O O . SER B 1 357 ? 23.766 -15.445 13.453 1 98.62 357 SER B O 1
ATOM 6396 N N . ASP B 1 358 ? 25.562 -15.18 12.023 1 97.06 358 ASP B N 1
ATOM 6397 C CA . ASP B 1 358 ? 26.156 -16.453 12.406 1 97.06 358 ASP B CA 1
ATOM 6398 C C . ASP B 1 358 ? 27.609 -16.281 12.812 1 97.06 358 ASP B C 1
ATOM 6400 O O . ASP B 1 358 ? 28.375 -17.25 12.812 1 97.06 358 ASP B O 1
ATOM 6404 N N . GLY B 1 359 ? 28.062 -15.078 13.102 1 96.19 359 GLY B N 1
ATOM 6405 C CA . GLY B 1 359 ? 29.422 -14.82 13.516 1 96.19 359 GLY B CA 1
ATOM 6406 C C . GLY B 1 359 ? 30.328 -14.391 12.375 1 96.19 359 GLY B C 1
ATOM 6407 O O . GLY B 1 359 ? 31.359 -13.75 12.602 1 96.19 359 GLY B O 1
ATOM 6408 N N . LYS B 1 360 ? 29.938 -14.734 11.133 1 97.5 360 LYS B N 1
ATOM 6409 C CA . LYS B 1 360 ? 30.75 -14.375 9.969 1 97.5 360 LYS B CA 1
ATOM 6410 C C . LYS B 1 360 ? 29.906 -13.641 8.922 1 97.5 360 LYS B C 1
ATOM 6412 O O . LYS B 1 360 ? 30.453 -12.992 8.031 1 97.5 360 LYS B O 1
ATOM 6417 N N . SER B 1 361 ? 28.641 -13.844 8.969 1 98.56 361 SER B N 1
ATOM 6418 C CA . SER B 1 361 ? 27.734 -13.195 8.023 1 98.56 361 SER B CA 1
ATOM 6419 C C . SER B 1 361 ? 26.391 -12.875 8.672 1 98.56 361 SER B C 1
ATOM 6421 O O . SER B 1 361 ? 26.078 -13.391 9.75 1 98.56 361 SER B O 1
ATOM 6423 N N . VAL B 1 362 ? 25.734 -11.93 8.164 1 98.81 362 VAL B N 1
ATOM 6424 C CA . VAL B 1 362 ? 24.297 -11.742 8.406 1 98.81 362 VAL B CA 1
ATOM 6425 C C . VAL B 1 362 ? 23.516 -12.102 7.145 1 98.81 362 VAL B C 1
ATOM 6427 O O . VAL B 1 362 ? 23.797 -11.578 6.062 1 98.81 362 VAL B O 1
ATOM 6430 N N . LYS B 1 363 ? 22.594 -13.008 7.27 1 98.81 363 LYS B N 1
ATOM 6431 C CA . LYS B 1 363 ? 21.766 -13.469 6.16 1 98.81 363 LYS B CA 1
ATOM 6432 C C . LYS B 1 363 ? 20.328 -12.984 6.305 1 98.81 363 LYS B C 1
ATOM 6434 O O . LYS B 1 363 ? 19.766 -13.016 7.402 1 98.81 363 LYS B O 1
ATOM 6439 N N . LEU B 1 364 ? 19.828 -12.453 5.258 1 98.81 364 LEU B N 1
ATOM 6440 C CA . LEU B 1 364 ? 18.438 -12.008 5.223 1 98.81 364 LEU B CA 1
ATOM 6441 C C . LEU B 1 364 ? 17.656 -12.719 4.113 1 98.81 364 LEU B C 1
ATOM 6443 O O . LEU B 1 364 ? 18.234 -13.047 3.07 1 98.81 364 LEU B O 1
ATOM 6447 N N . GLN B 1 365 ? 16.359 -12.922 4.348 1 98.62 365 GLN B N 1
ATOM 6448 C CA . GLN B 1 365 ? 15.461 -13.5 3.352 1 98.62 365 GLN B CA 1
ATOM 6449 C C . GLN B 1 365 ? 14.18 -12.68 3.221 1 98.62 365 GLN B C 1
ATOM 6451 O O . GLN B 1 365 ? 13.555 -12.328 4.227 1 98.62 365 GLN B O 1
ATOM 6456 N N . CYS B 1 366 ? 13.82 -12.305 2.035 1 98.44 366 CYS B N 1
ATOM 6457 C CA . CYS B 1 366 ? 12.539 -11.688 1.703 1 98.44 366 CYS B CA 1
ATOM 6458 C C . CYS B 1 366 ? 11.75 -12.562 0.732 1 98.44 366 CYS B C 1
ATOM 6460 O O . CYS B 1 366 ? 12.328 -13.195 -0.148 1 98.44 366 CYS B O 1
ATOM 6462 N N . LEU B 1 367 ? 10.469 -12.625 0.927 1 98.31 367 LEU B N 1
ATOM 6463 C CA . LEU B 1 367 ? 9.578 -13.234 -0.053 1 98.31 367 LEU B CA 1
ATOM 6464 C C . LEU B 1 367 ? 8.664 -12.188 -0.684 1 98.31 367 LEU B C 1
ATOM 6466 O O . LEU B 1 367 ? 7.91 -11.516 0.019 1 98.31 367 LEU B O 1
ATOM 6470 N N . LEU B 1 368 ? 8.797 -12.031 -1.986 1 98.25 368 LEU B N 1
ATOM 6471 C CA . LEU B 1 368 ? 7.988 -11.094 -2.768 1 98.25 368 LEU B CA 1
ATOM 6472 C C . LEU B 1 368 ? 6.84 -11.82 -3.465 1 98.25 368 LEU B C 1
ATOM 6474 O O . LEU B 1 368 ? 7.008 -12.945 -3.934 1 98.25 368 LEU B O 1
ATOM 6478 N N . ARG B 1 369 ? 5.719 -11.172 -3.531 1 98.06 369 ARG B N 1
ATOM 6479 C CA . ARG B 1 369 ? 4.559 -11.711 -4.238 1 98.06 369 ARG B CA 1
ATOM 6480 C C . ARG B 1 369 ? 3.918 -10.641 -5.117 1 98.06 369 ARG B C 1
ATOM 6482 O O . ARG B 1 369 ? 3.854 -9.469 -4.734 1 98.06 369 ARG B O 1
ATOM 6489 N N . SER B 1 370 ? 3.48 -11.031 -6.266 1 98.25 370 SER B N 1
ATOM 6490 C CA . SER B 1 370 ? 2.719 -10.141 -7.133 1 98.25 370 SER B CA 1
ATOM 6491 C C . SER B 1 370 ? 1.944 -10.914 -8.188 1 98.25 370 SER B C 1
ATOM 6493 O O . SER B 1 370 ? 2.424 -11.93 -8.695 1 98.25 370 SER B O 1
ATOM 6495 N N . SER B 1 371 ? 0.727 -10.469 -8.469 1 97 371 SER B N 1
ATOM 6496 C CA . SER B 1 371 ? -0.004 -11.039 -9.602 1 97 371 SER B CA 1
ATOM 6497 C C . SER B 1 371 ? 0.532 -10.508 -10.93 1 97 371 SER B C 1
ATOM 6499 O O . SER B 1 371 ? 0.221 -11.055 -11.984 1 97 371 SER B O 1
ATOM 6501 N N . VAL B 1 372 ? 1.328 -9.445 -10.891 1 97.06 372 VAL B N 1
ATOM 6502 C CA . VAL B 1 372 ? 1.924 -8.828 -12.07 1 97.06 372 VAL B CA 1
ATOM 6503 C C . VAL B 1 372 ? 3.428 -9.094 -12.094 1 97.06 372 VAL B C 1
ATOM 6505 O O . VAL B 1 372 ? 4.176 -8.539 -11.289 1 97.06 372 VAL B O 1
ATOM 6508 N N . ASN B 1 373 ? 3.879 -9.867 -13.047 1 96.88 373 ASN B N 1
ATOM 6509 C CA . ASN B 1 373 ? 5.246 -10.375 -13.07 1 96.88 373 ASN B CA 1
ATOM 6510 C C . ASN B 1 373 ? 6.266 -9.25 -13.18 1 96.88 373 ASN B C 1
ATOM 6512 O O . ASN B 1 373 ? 7.316 -9.297 -12.531 1 96.88 373 ASN B O 1
ATOM 6516 N N . SER B 1 374 ? 5.977 -8.273 -13.992 1 97.62 374 SER B N 1
ATOM 6517 C CA . SER B 1 374 ? 6.91 -7.164 -14.156 1 97.62 374 SER B CA 1
ATOM 6518 C C . SER B 1 374 ? 7.031 -6.355 -12.867 1 97.62 374 SER B C 1
ATOM 6520 O O . SER B 1 374 ? 8.109 -5.863 -12.531 1 97.62 374 SER B O 1
ATOM 6522 N N . GLU B 1 375 ? 5.945 -6.195 -12.117 1 97.44 375 GLU B N 1
ATOM 6523 C CA . GLU B 1 375 ? 5.98 -5.512 -10.828 1 97.44 375 GLU B CA 1
ATOM 6524 C C . GLU B 1 375 ? 6.77 -6.312 -9.797 1 97.44 375 GLU B C 1
ATOM 6526 O O . GLU B 1 375 ? 7.488 -5.742 -8.977 1 97.44 375 GLU B O 1
ATOM 6531 N N . LYS B 1 376 ? 6.551 -7.59 -9.852 1 97.88 376 LYS B N 1
ATOM 6532 C CA . LYS B 1 376 ? 7.32 -8.484 -8.992 1 97.88 376 LYS B CA 1
ATOM 6533 C C . LYS B 1 376 ? 8.82 -8.297 -9.203 1 97.88 376 LYS B C 1
ATOM 6535 O O . LYS B 1 376 ? 9.578 -8.156 -8.242 1 97.88 376 LYS B O 1
ATOM 6540 N N . ALA B 1 377 ? 9.234 -8.305 -10.469 1 98 377 ALA B N 1
ATOM 6541 C CA . ALA B 1 377 ? 10.641 -8.117 -10.812 1 98 377 ALA B CA 1
ATOM 6542 C C . ALA B 1 377 ? 11.141 -6.75 -10.359 1 98 377 ALA B C 1
ATOM 6544 O O . ALA B 1 377 ? 12.242 -6.629 -9.828 1 98 377 ALA B O 1
ATOM 6545 N N . ALA B 1 378 ? 10.344 -5.746 -10.594 1 98.19 378 ALA B N 1
ATOM 6546 C CA . ALA B 1 378 ? 10.711 -4.387 -10.195 1 98.19 378 ALA B CA 1
ATOM 6547 C C . ALA B 1 378 ? 10.906 -4.289 -8.688 1 98.19 378 ALA B C 1
ATOM 6549 O O . ALA B 1 378 ? 11.828 -3.609 -8.219 1 98.19 378 ALA B O 1
ATOM 6550 N N . LEU B 1 379 ? 10.039 -4.898 -7.934 1 98.44 379 LEU B N 1
ATOM 6551 C CA . LEU B 1 379 ? 10.156 -4.898 -6.48 1 98.44 379 LEU B CA 1
ATOM 6552 C C . LEU B 1 379 ? 11.43 -5.609 -6.039 1 98.44 379 LEU B C 1
ATOM 6554 O O . LEU B 1 379 ? 12.109 -5.16 -5.113 1 98.44 379 LEU B O 1
ATOM 6558 N N . GLY B 1 380 ? 11.727 -6.758 -6.695 1 98.62 380 GLY B N 1
ATOM 6559 C CA . GLY B 1 380 ? 12.984 -7.434 -6.426 1 98.62 380 GLY B CA 1
ATOM 6560 C C . GLY B 1 380 ? 14.195 -6.551 -6.66 1 98.62 380 GLY B C 1
ATOM 6561 O O . GLY B 1 380 ? 15.125 -6.535 -5.848 1 98.62 380 GLY B O 1
ATOM 6562 N N . GLU B 1 381 ? 14.172 -5.824 -7.73 1 98.06 381 GLU B N 1
ATOM 6563 C CA . GLU B 1 381 ? 15.273 -4.918 -8.055 1 98.06 381 GLU B CA 1
ATOM 6564 C C . GLU B 1 381 ? 15.375 -3.791 -7.031 1 98.06 381 GLU B C 1
ATOM 6566 O O . GLU B 1 381 ? 16.484 -3.322 -6.73 1 98.06 381 GLU B O 1
ATOM 6571 N N . ALA B 1 382 ? 14.266 -3.314 -6.586 1 98.56 382 ALA B N 1
ATOM 6572 C CA . ALA B 1 382 ? 14.273 -2.275 -5.559 1 98.56 382 ALA B CA 1
ATOM 6573 C C . ALA B 1 382 ? 14.945 -2.773 -4.281 1 98.56 382 ALA B C 1
ATOM 6575 O O . ALA B 1 382 ? 15.766 -2.072 -3.689 1 98.56 382 ALA B O 1
ATOM 6576 N N . ILE B 1 383 ? 14.555 -3.961 -3.852 1 98.75 383 ILE B N 1
ATOM 6577 C CA . ILE B 1 383 ? 15.148 -4.559 -2.662 1 98.75 383 ILE B CA 1
ATOM 6578 C C . ILE B 1 383 ? 16.641 -4.777 -2.885 1 98.75 383 ILE B C 1
ATOM 6580 O O . ILE B 1 383 ? 17.469 -4.438 -2.027 1 98.75 383 ILE B O 1
ATOM 6584 N N . ALA B 1 384 ? 16.953 -5.32 -4.062 1 98.75 384 ALA B N 1
ATOM 6585 C CA . ALA B 1 384 ? 18.359 -5.535 -4.398 1 98.75 384 ALA B CA 1
ATOM 6586 C C . ALA B 1 384 ? 19.141 -4.223 -4.379 1 98.75 384 ALA B C 1
ATOM 6588 O O . ALA B 1 384 ? 20.281 -4.18 -3.918 1 98.75 384 ALA B O 1
ATOM 6589 N N . ALA B 1 385 ? 18.531 -3.18 -4.883 1 98.69 385 ALA B N 1
ATOM 6590 C CA . ALA B 1 385 ? 19.172 -1.867 -4.918 1 98.69 385 ALA B CA 1
ATOM 6591 C C . ALA B 1 385 ? 19.531 -1.39 -3.514 1 98.69 385 ALA B C 1
ATOM 6593 O O . ALA B 1 385 ? 20.672 -0.98 -3.258 1 98.69 385 ALA B O 1
ATOM 6594 N N . VAL B 1 386 ? 18.641 -1.453 -2.578 1 98.81 386 VAL B N 1
ATOM 6595 C CA . VAL B 1 386 ? 18.844 -0.979 -1.213 1 98.81 386 VAL B CA 1
ATOM 6596 C C . VAL B 1 386 ? 19.984 -1.75 -0.556 1 98.81 386 VAL B C 1
ATOM 6598 O O . VAL B 1 386 ? 20.891 -1.151 0.024 1 98.81 386 VAL B O 1
ATOM 6601 N N . PHE B 1 387 ? 19.953 -3.061 -0.688 1 98.88 387 PHE B N 1
ATOM 6602 C CA . PHE B 1 387 ? 20.938 -3.869 0.016 1 98.88 387 PHE B CA 1
ATOM 6603 C C . PHE B 1 387 ? 22.281 -3.824 -0.697 1 98.88 387 PHE B C 1
ATOM 6605 O O . PHE B 1 387 ? 23.344 -3.92 -0.059 1 98.88 387 PHE B O 1
ATOM 6612 N N . SER B 1 388 ? 22.281 -3.633 -2.02 1 98.56 388 SER B N 1
ATOM 6613 C CA . SER B 1 388 ? 23.531 -3.414 -2.727 1 98.56 388 SER B CA 1
ATOM 6614 C C . SER B 1 388 ? 24.203 -2.111 -2.291 1 98.56 388 SER B C 1
ATOM 6616 O O . SER B 1 388 ? 25.422 -2.049 -2.133 1 98.56 388 SER B O 1
ATOM 6618 N N . LEU B 1 389 ? 23.422 -1.04 -2.182 1 98.62 389 LEU B N 1
ATOM 6619 C CA . LEU B 1 389 ? 23.938 0.219 -1.658 1 98.62 389 LEU B CA 1
ATOM 6620 C C . LEU B 1 389 ? 24.609 0.009 -0.306 1 98.62 389 LEU B C 1
ATOM 6622 O O . LEU B 1 389 ? 25.562 0.709 0.031 1 98.62 389 LEU B O 1
ATOM 6626 N N . ALA B 1 390 ? 24.156 -0.993 0.451 1 98.75 390 ALA B N 1
ATOM 6627 C CA . ALA B 1 390 ? 24.641 -1.267 1.798 1 98.75 390 ALA B CA 1
ATOM 6628 C C . ALA B 1 390 ? 25.844 -2.205 1.761 1 98.75 390 ALA B C 1
ATOM 6630 O O . ALA B 1 390 ? 26.406 -2.553 2.805 1 98.75 390 ALA B O 1
ATOM 6631 N N . GLY B 1 391 ? 26.203 -2.664 0.603 1 98.25 391 GLY B N 1
ATOM 6632 C CA . GLY B 1 391 ? 27.391 -3.484 0.45 1 98.25 391 GLY B CA 1
ATOM 6633 C C . GLY B 1 391 ? 27.109 -4.973 0.55 1 98.25 391 GLY B C 1
ATOM 6634 O O . GLY B 1 391 ? 28.031 -5.781 0.651 1 98.25 391 GLY B O 1
ATOM 6635 N N . ALA B 1 392 ? 25.859 -5.375 0.52 1 98.75 392 ALA B N 1
ATOM 6636 C CA . ALA B 1 392 ? 25.5 -6.789 0.609 1 98.75 392 ALA B CA 1
ATOM 6637 C C . ALA B 1 392 ? 25.469 -7.434 -0.772 1 98.75 392 ALA B C 1
ATOM 6639 O O . ALA B 1 392 ? 25.359 -6.742 -1.787 1 98.75 392 ALA B O 1
ATOM 6640 N N . LYS B 1 393 ? 25.594 -8.742 -0.791 1 98.62 393 LYS B N 1
ATOM 6641 C CA . LYS B 1 393 ? 25.297 -9.539 -1.979 1 98.62 393 LYS B CA 1
ATOM 6642 C C . LYS B 1 393 ? 23.844 -9.977 -1.994 1 98.62 393 LYS B C 1
ATOM 6644 O O . LYS B 1 393 ? 23.328 -10.477 -0.99 1 98.62 393 LYS B O 1
ATOM 6649 N N . VAL B 1 394 ? 23.203 -9.781 -3.107 1 98.62 394 VAL B N 1
ATOM 6650 C CA . VAL B 1 394 ? 21.797 -10.117 -3.221 1 98.62 394 VAL B CA 1
ATOM 6651 C C . VAL B 1 394 ? 21.594 -11.109 -4.363 1 98.62 394 VAL B C 1
ATOM 6653 O O . VAL B 1 394 ? 22.109 -10.914 -5.461 1 98.62 394 VAL B O 1
ATOM 6656 N N . GLN B 1 395 ? 20.875 -12.164 -4.078 1 98.56 395 GLN B N 1
ATOM 6657 C CA . GLN B 1 395 ? 20.469 -13.133 -5.094 1 98.56 395 GLN B CA 1
ATOM 6658 C C . GLN B 1 395 ? 18.953 -13.266 -5.156 1 98.56 395 GLN B C 1
ATOM 6660 O O . GLN B 1 395 ? 18.312 -13.562 -4.145 1 98.56 395 GLN B O 1
ATOM 6665 N N . LEU B 1 396 ? 18.406 -12.977 -6.281 1 98.06 396 LEU B N 1
ATOM 6666 C CA . LEU B 1 396 ? 16.984 -13.203 -6.539 1 98.06 396 LEU B CA 1
ATOM 6667 C C . LEU B 1 396 ? 16.766 -14.57 -7.164 1 98.06 396 LEU B C 1
ATOM 6669 O O . LEU B 1 396 ? 17.266 -14.859 -8.25 1 98.06 396 LEU B O 1
ATOM 6673 N N . THR B 1 397 ? 16.047 -15.414 -6.461 1 97 397 THR B N 1
ATOM 6674 C CA . THR B 1 397 ? 15.875 -16.797 -6.902 1 97 397 THR B CA 1
ATOM 6675 C C . THR B 1 397 ? 14.438 -17.25 -6.699 1 97 397 THR B C 1
ATOM 6677 O O . THR B 1 397 ? 13.625 -16.547 -6.105 1 97 397 THR B O 1
ATOM 6680 N N . GLY B 1 398 ? 14.109 -18.391 -7.262 1 93.75 398 GLY B N 1
ATOM 6681 C CA . GLY B 1 398 ? 12.836 -19.031 -6.996 1 93.75 398 GLY B CA 1
ATOM 6682 C C . GLY B 1 398 ? 11.656 -18.312 -7.625 1 93.75 398 GLY B C 1
ATOM 6683 O O . GLY B 1 398 ? 10.555 -18.312 -7.074 1 93.75 398 GLY B O 1
ATOM 6684 N N . SER B 1 399 ? 11.883 -17.688 -8.703 1 95.06 399 SER B N 1
ATOM 6685 C CA . SER B 1 399 ? 10.828 -16.922 -9.352 1 95.06 399 SER B CA 1
ATOM 6686 C C . SER B 1 399 ? 9.773 -17.844 -9.961 1 95.06 399 SER B C 1
ATOM 6688 O O . SER B 1 399 ? 10.109 -18.875 -10.547 1 95.06 399 SER B O 1
ATOM 6690 N N . TYR B 1 400 ? 8.508 -17.562 -9.75 1 94.31 400 TYR B N 1
ATOM 6691 C CA . TYR B 1 400 ? 7.398 -18.156 -10.484 1 94.31 400 TYR B CA 1
ATOM 6692 C C . TYR B 1 400 ? 6.328 -17.109 -10.797 1 94.31 400 TYR B C 1
ATOM 6694 O O . TYR B 1 400 ? 6.215 -16.109 -10.094 1 94.31 400 TYR B O 1
ATOM 6702 N N . ASP B 1 401 ? 5.605 -17.297 -11.758 1 96.12 401 ASP B N 1
ATOM 6703 C CA . ASP B 1 401 ? 4.762 -16.266 -12.344 1 96.12 401 ASP B CA 1
ATOM 6704 C C . ASP B 1 401 ? 3.398 -16.219 -11.656 1 96.12 401 ASP B C 1
ATOM 6706 O O . ASP B 1 401 ? 2.906 -17.234 -11.172 1 96.12 401 ASP B O 1
ATOM 6710 N N . GLY B 1 402 ? 2.875 -14.992 -11.656 1 96.19 402 GLY B N 1
ATOM 6711 C CA . GLY B 1 402 ? 1.506 -14.773 -11.219 1 96.19 402 GLY B CA 1
ATOM 6712 C C . GLY B 1 402 ? 0.504 -14.789 -12.352 1 96.19 402 GLY B C 1
ATOM 6713 O O . GLY B 1 402 ? 0.861 -15.07 -13.5 1 96.19 402 GLY B O 1
ATOM 6714 N N . TRP B 1 403 ? -0.676 -14.633 -11.961 1 95.81 403 TRP B N 1
ATOM 6715 C CA . TRP B 1 403 ? -1.843 -14.602 -12.836 1 95.81 403 TRP B CA 1
ATOM 6716 C C . TRP B 1 403 ? -2.74 -13.414 -12.508 1 95.81 403 TRP B C 1
ATOM 6718 O O . TRP B 1 403 ? -3.49 -13.453 -11.531 1 95.81 403 TRP B O 1
ATOM 6728 N N . ASN B 1 404 ? -2.545 -12.328 -13.344 1 93.81 404 ASN B N 1
ATOM 6729 C CA . ASN B 1 404 ? -3.273 -11.086 -13.109 1 93.81 404 ASN B CA 1
ATOM 6730 C C . ASN B 1 404 ? -4.75 -11.227 -13.469 1 93.81 404 ASN B C 1
ATOM 6732 O O . ASN B 1 404 ? -5.082 -11.664 -14.578 1 93.81 404 ASN B O 1
ATOM 6736 N N . PRO B 1 405 ? -5.637 -10.859 -12.586 1 94.62 405 PRO B N 1
ATOM 6737 C CA . PRO B 1 405 ? -7.066 -11.008 -12.867 1 94.62 405 PRO B CA 1
ATOM 6738 C C . PRO B 1 405 ? -7.504 -10.25 -14.117 1 94.62 405 PRO B C 1
ATOM 6740 O O . PRO B 1 405 ? -7.074 -9.109 -14.328 1 94.62 405 PRO B O 1
ATOM 6743 N N . ASN B 1 406 ? -8.234 -10.867 -14.961 1 93.12 406 ASN B N 1
ATOM 6744 C CA . ASN B 1 406 ? -8.938 -10.266 -16.094 1 93.12 406 ASN B CA 1
ATOM 6745 C C . ASN B 1 406 ? -10.453 -10.312 -15.891 1 93.12 406 ASN B C 1
ATOM 6747 O O . ASN B 1 406 ? -11.094 -11.32 -16.203 1 93.12 406 ASN B O 1
ATOM 6751 N N . MET B 1 407 ? -11.031 -9.211 -15.508 1 93 407 MET B N 1
ATOM 6752 C CA . MET B 1 407 ? -12.445 -9.195 -15.148 1 93 407 MET B CA 1
ATOM 6753 C C . MET B 1 407 ? -13.32 -9.227 -16.391 1 93 407 MET B C 1
ATOM 6755 O O . MET B 1 407 ? -14.531 -9.422 -16.297 1 93 407 MET B O 1
ATOM 6759 N N . GLU B 1 408 ? -12.703 -9.133 -17.562 1 92 408 GLU B N 1
ATOM 6760 C CA . GLU B 1 408 ? -13.43 -9.211 -18.812 1 92 408 GLU B CA 1
ATOM 6761 C C . GLU B 1 408 ? -13.297 -10.594 -19.438 1 92 408 GLU B C 1
ATOM 6763 O O . GLU B 1 408 ? -13.656 -10.797 -20.609 1 92 408 GLU B O 1
ATOM 6768 N N . SER B 1 409 ? -12.812 -11.531 -18.734 1 93.75 409 SER B N 1
ATOM 6769 C CA . SER B 1 409 ? -12.609 -12.906 -19.188 1 93.75 409 SER B CA 1
ATOM 6770 C C . SER B 1 409 ? -13.906 -13.523 -19.672 1 93.75 409 SER B C 1
ATOM 6772 O O . SER B 1 409 ? -14.906 -13.547 -18.953 1 93.75 409 SER B O 1
ATOM 6774 N N . PRO B 1 410 ? -13.93 -14.094 -20.906 1 94.62 410 PRO B N 1
ATOM 6775 C CA . PRO B 1 410 ? -15.141 -14.734 -21.422 1 94.62 410 PRO B CA 1
ATOM 6776 C C . PRO B 1 410 ? -15.57 -15.938 -20.594 1 94.62 410 PRO B C 1
ATOM 6778 O O . PRO B 1 410 ? -16.766 -16.125 -20.344 1 94.62 410 PRO B O 1
ATOM 6781 N N . ILE B 1 411 ? -14.641 -16.688 -20.172 1 96.06 411 ILE B N 1
ATOM 6782 C CA . ILE B 1 411 ? -15.008 -17.875 -19.406 1 96.06 411 ILE B CA 1
ATOM 6783 C C . ILE B 1 411 ? -15.555 -17.453 -18.031 1 96.06 411 ILE B C 1
ATOM 6785 O O . ILE B 1 411 ? -16.453 -18.109 -17.5 1 96.06 411 ILE B O 1
ATOM 6789 N N . LEU B 1 412 ? -14.977 -16.391 -17.453 1 96.5 412 LEU B N 1
ATOM 6790 C CA . LEU B 1 412 ? -15.531 -15.875 -16.203 1 96.5 412 LEU B CA 1
ATOM 6791 C C . LEU B 1 412 ? -17 -15.516 -16.375 1 96.5 412 LEU B C 1
ATOM 6793 O O . LEU B 1 412 ? -17.828 -15.883 -15.539 1 96.5 412 LEU B O 1
ATOM 6797 N N . LYS B 1 413 ? -17.297 -14.812 -17.422 1 95.25 413 LYS B N 1
ATOM 6798 C CA . LYS B 1 413 ? -18.688 -14.422 -17.703 1 95.25 413 LYS B CA 1
ATOM 6799 C C . LYS B 1 413 ? -19.578 -15.648 -17.875 1 95.25 413 LYS B C 1
ATOM 6801 O O . LYS B 1 413 ? -20.672 -15.719 -17.312 1 95.25 413 LYS B O 1
ATOM 6806 N N . ALA B 1 414 ? -19.109 -16.578 -18.625 1 95.06 414 ALA B N 1
ATOM 6807 C CA . ALA B 1 414 ? -19.891 -17.797 -18.891 1 95.06 414 ALA B CA 1
ATOM 6808 C C . ALA B 1 414 ? -20.141 -18.578 -17.609 1 95.06 414 ALA B C 1
ATOM 6810 O O . ALA B 1 414 ? -21.25 -19.062 -17.375 1 95.06 414 ALA B O 1
ATOM 6811 N N . MET B 1 415 ? -19.172 -18.734 -16.828 1 96.81 415 MET B N 1
ATOM 6812 C CA . MET B 1 415 ? -19.297 -19.547 -15.633 1 96.81 415 MET B CA 1
ATOM 6813 C C . MET B 1 415 ? -20.109 -18.844 -14.562 1 96.81 415 MET B C 1
ATOM 6815 O O . MET B 1 415 ? -20.812 -19.484 -13.781 1 96.81 415 MET B O 1
ATOM 6819 N N . THR B 1 416 ? -20 -17.531 -14.516 1 96.75 416 THR B N 1
ATOM 6820 C CA . THR B 1 416 ? -20.859 -16.781 -13.617 1 96.75 416 THR B CA 1
ATOM 6821 C C . THR B 1 416 ? -22.328 -16.984 -13.977 1 96.75 416 THR B C 1
ATOM 6823 O O . THR B 1 416 ? -23.172 -17.203 -13.094 1 96.75 416 THR B O 1
ATOM 6826 N N . ALA B 1 417 ? -22.594 -16.953 -15.242 1 95.31 417 ALA B N 1
ATOM 6827 C CA . ALA B 1 417 ? -23.953 -17.188 -15.719 1 95.31 417 ALA B CA 1
ATOM 6828 C C . ALA B 1 417 ? -24.422 -18.594 -15.383 1 95.31 417 ALA B C 1
ATOM 6830 O O . ALA B 1 417 ? -25.562 -18.797 -14.969 1 95.31 417 ALA B O 1
ATOM 6831 N N . SER B 1 418 ? -23.562 -19.531 -15.609 1 96.19 418 SER B N 1
ATOM 6832 C CA . SER B 1 418 ? -23.875 -20.922 -15.32 1 96.19 418 SER B CA 1
ATOM 6833 C C . SER B 1 418 ? -24.188 -21.125 -13.844 1 96.19 418 SER B C 1
ATOM 6835 O O . SER B 1 418 ? -25.156 -21.797 -13.492 1 96.19 418 SER B O 1
ATOM 6837 N N . TYR B 1 419 ? -23.344 -20.562 -12.984 1 97.62 419 TYR B N 1
ATOM 6838 C CA . TYR B 1 419 ? -23.531 -20.719 -11.547 1 97.62 419 TYR B CA 1
ATOM 6839 C C . TYR B 1 419 ? -24.859 -20.109 -11.094 1 97.62 419 TYR B C 1
ATOM 6841 O O . TYR B 1 419 ? -25.562 -20.703 -10.281 1 97.62 419 TYR B O 1
ATOM 6849 N N . LYS B 1 420 ? -25.172 -18.969 -11.617 1 96.5 420 LYS B N 1
ATOM 6850 C CA . LYS B 1 420 ? -26.438 -18.312 -11.297 1 96.5 420 LYS B CA 1
ATOM 6851 C C . LYS B 1 420 ? -27.625 -19.172 -11.742 1 96.5 420 LYS B C 1
ATOM 6853 O O . LYS B 1 420 ? -28.625 -19.266 -11.023 1 96.5 420 LYS B O 1
ATOM 6858 N N . ALA B 1 421 ? -27.547 -19.766 -12.852 1 95.62 421 ALA B N 1
ATOM 6859 C CA . ALA B 1 421 ? -28.609 -20.594 -13.391 1 95.62 421 ALA B CA 1
ATOM 6860 C C . ALA B 1 421 ? -28.828 -21.844 -12.523 1 95.62 421 ALA B C 1
ATOM 6862 O O . ALA B 1 421 ? -29.953 -22.266 -12.297 1 95.62 421 ALA B O 1
ATOM 6863 N N . LEU B 1 422 ? -27.781 -22.391 -12.086 1 96.5 422 LEU B N 1
ATOM 6864 C CA . LEU B 1 422 ? -27.844 -23.641 -11.336 1 96.5 422 LEU B CA 1
ATOM 6865 C C . LEU B 1 422 ? -28.297 -23.391 -9.898 1 96.5 422 LEU B C 1
ATOM 6867 O O . LEU B 1 422 ? -29.062 -24.188 -9.344 1 96.5 422 LEU B O 1
ATOM 6871 N N . TYR B 1 423 ? -27.797 -22.266 -9.336 1 97.12 423 TYR B N 1
ATOM 6872 C CA . TYR B 1 423 ? -27.938 -22.188 -7.887 1 97.12 423 TYR B CA 1
ATOM 6873 C C . TYR B 1 423 ? -28.656 -20.906 -7.473 1 97.12 423 TYR B C 1
ATOM 6875 O O . TYR B 1 423 ? -28.875 -20.656 -6.285 1 97.12 423 TYR B O 1
ATOM 6883 N N . GLY B 1 424 ? -28.922 -19.984 -8.32 1 96.12 424 GLY B N 1
ATOM 6884 C CA . GLY B 1 424 ? -29.75 -18.828 -8.062 1 96.12 424 GLY B CA 1
ATOM 6885 C C . GLY B 1 424 ? -29 -17.672 -7.434 1 96.12 424 GLY B C 1
ATOM 6886 O O . GLY B 1 424 ? -29.594 -16.703 -6.961 1 96.12 424 GLY B O 1
ATOM 6887 N N . ARG B 1 425 ? -27.734 -17.734 -7.367 1 95.69 425 ARG B N 1
ATOM 6888 C CA . ARG B 1 425 ? -26.906 -16.672 -6.828 1 95.69 425 ARG B CA 1
ATOM 6889 C C . ARG B 1 425 ? -25.594 -16.562 -7.605 1 95.69 425 ARG B C 1
ATOM 6891 O O . ARG B 1 425 ? -25.156 -17.516 -8.25 1 95.69 425 ARG B O 1
ATOM 6898 N N . GLU B 1 426 ? -25 -15.43 -7.578 1 96.25 426 GLU B N 1
ATOM 6899 C CA . GLU B 1 426 ? -23.703 -15.219 -8.227 1 96.25 426 GLU B CA 1
ATOM 6900 C C . GLU B 1 426 ? -22.562 -15.805 -7.387 1 96.25 426 GLU B C 1
ATOM 6902 O O . GLU B 1 426 ? -22.594 -15.734 -6.156 1 96.25 426 GLU B O 1
ATOM 6907 N N . PRO B 1 427 ? -21.672 -16.469 -8.078 1 97 427 PRO B N 1
ATOM 6908 C CA . PRO B 1 427 ? -20.469 -16.875 -7.332 1 97 427 PRO B CA 1
ATOM 6909 C C . PRO B 1 427 ? -19.625 -15.695 -6.883 1 97 427 PRO B C 1
ATOM 6911 O O . PRO B 1 427 ? -19.75 -14.594 -7.426 1 97 427 PRO B O 1
ATOM 6914 N N . ALA B 1 428 ? -18.938 -15.922 -5.855 1 95.81 428 ALA B N 1
ATOM 6915 C CA . ALA B 1 428 ? -17.922 -14.93 -5.492 1 95.81 428 ALA B CA 1
ATOM 6916 C C . ALA B 1 428 ? -16.719 -15 -6.438 1 95.81 428 ALA B C 1
ATOM 6918 O O . ALA B 1 428 ? -16.234 -16.078 -6.75 1 95.81 428 ALA B O 1
ATOM 6919 N N . VAL B 1 429 ? -16.375 -13.922 -7.051 1 95.81 429 VAL B N 1
ATOM 6920 C CA . VAL B 1 429 ? -15.195 -13.836 -7.895 1 95.81 429 VAL B CA 1
ATOM 6921 C C . VAL B 1 429 ? -14.023 -13.273 -7.09 1 95.81 429 VAL B C 1
ATOM 6923 O O . VAL B 1 429 ? -14.133 -12.188 -6.508 1 95.81 429 VAL B O 1
ATOM 6926 N N . THR B 1 430 ? -12.945 -13.984 -7.039 1 93.81 430 THR B N 1
ATOM 6927 C CA . THR B 1 430 ? -11.844 -13.555 -6.188 1 93.81 430 THR B CA 1
ATOM 6928 C C . THR B 1 430 ? -10.508 -14 -6.766 1 93.81 430 THR B C 1
ATOM 6930 O O . THR B 1 430 ? -10.445 -14.469 -7.906 1 93.81 430 THR B O 1
ATOM 6933 N N . ALA B 1 431 ? -9.422 -13.641 -6.176 1 94.5 431 ALA B N 1
ATOM 6934 C CA . ALA B 1 431 ? -8.047 -14.047 -6.453 1 94.5 431 ALA B CA 1
ATOM 6935 C C . ALA B 1 431 ? -7.266 -14.273 -5.16 1 94.5 431 ALA B C 1
ATOM 6937 O O . ALA B 1 431 ? -7.734 -13.922 -4.074 1 94.5 431 ALA B O 1
ATOM 6938 N N . ILE B 1 432 ? -6.18 -14.977 -5.316 1 92 432 ILE B N 1
ATOM 6939 C CA . ILE B 1 432 ? -5.438 -15.234 -4.086 1 92 432 ILE B CA 1
ATOM 6940 C C . ILE B 1 432 ? -4.035 -14.641 -4.191 1 92 432 ILE B C 1
ATOM 6942 O O . ILE B 1 432 ? -3.424 -14.664 -5.262 1 92 432 ILE B O 1
ATOM 6946 N N . HIS B 1 433 ? -3.584 -14.031 -3.133 1 95.31 433 HIS B N 1
ATOM 6947 C CA . HIS B 1 433 ? -2.242 -13.461 -3.082 1 95.31 433 HIS B CA 1
ATOM 6948 C C . HIS B 1 433 ? -1.22 -14.5 -2.629 1 95.31 433 HIS B C 1
ATOM 6950 O O . HIS B 1 433 ? -0.465 -14.258 -1.684 1 95.31 433 HIS B O 1
ATOM 6956 N N . ALA B 1 434 ? -1.348 -15.633 -3.211 1 90.31 434 ALA B N 1
ATOM 6957 C CA . ALA B 1 434 ? -0.469 -16.797 -3.109 1 90.31 434 ALA B CA 1
ATOM 6958 C C . ALA B 1 434 ? -0.405 -17.547 -4.434 1 90.31 434 ALA B C 1
ATOM 6960 O O . ALA B 1 434 ? -1.098 -17.203 -5.391 1 90.31 434 ALA B O 1
ATOM 6961 N N . GLY B 1 435 ? 0.423 -18.5 -4.477 1 90.38 435 GLY B N 1
ATOM 6962 C CA . GLY B 1 435 ? 0.69 -19.156 -5.746 1 90.38 435 GLY B CA 1
ATOM 6963 C C . GLY B 1 435 ? -0.364 -20.188 -6.121 1 90.38 435 GLY B C 1
ATOM 6964 O O . GLY B 1 435 ? -0.883 -20.891 -5.258 1 90.38 435 GLY B O 1
ATOM 6965 N N . LEU B 1 436 ? -0.766 -20.203 -7.328 1 92.19 436 LEU B N 1
ATOM 6966 C CA . LEU B 1 436 ? -1.454 -21.281 -8.031 1 92.19 436 LEU B CA 1
ATOM 6967 C C . LEU B 1 436 ? -0.681 -21.703 -9.273 1 92.19 436 LEU B C 1
ATOM 6969 O O . LEU B 1 436 ? 0.08 -20.922 -9.836 1 92.19 436 LEU B O 1
ATOM 6973 N N . GLU B 1 437 ? -0.911 -22.953 -9.648 1 96 437 GLU B N 1
ATOM 6974 C CA . GLU B 1 437 ? -0.238 -23.391 -10.867 1 96 437 GLU B CA 1
ATOM 6975 C C . GLU B 1 437 ? -0.711 -22.594 -12.078 1 96 437 GLU B C 1
ATOM 6977 O O . GLU B 1 437 ? -0.009 -22.516 -13.086 1 96 437 GLU B O 1
ATOM 6982 N N . CYS B 1 438 ? -1.892 -22 -11.969 1 96.5 438 CYS B N 1
ATOM 6983 C CA . CYS B 1 438 ? -2.449 -21.188 -13.047 1 96.5 438 CYS B CA 1
ATOM 6984 C C . CYS B 1 438 ? -1.467 -20.109 -13.484 1 96.5 438 CYS B C 1
ATOM 6986 O O . CYS B 1 438 ? -1.376 -19.797 -14.672 1 96.5 438 CYS B O 1
ATOM 6988 N N . GLY B 1 439 ? -0.776 -19.594 -12.547 1 96.31 439 GLY B N 1
ATOM 6989 C CA . GLY B 1 439 ? 0.199 -18.562 -12.906 1 96.31 439 GLY B CA 1
ATOM 6990 C C . GLY B 1 439 ? 1.29 -19.078 -13.828 1 96.31 439 GLY B C 1
ATOM 6991 O O . GLY B 1 4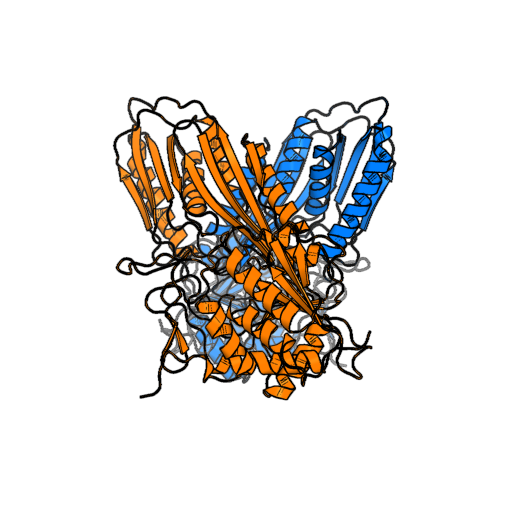39 ? 1.61 -18.453 -14.836 1 96.31 439 GLY B O 1
ATOM 6992 N N . ILE B 1 440 ? 1.801 -20.203 -13.555 1 96.38 440 ILE B N 1
ATOM 6993 C CA . ILE B 1 440 ? 2.887 -20.812 -14.312 1 96.38 440 ILE B CA 1
ATOM 6994 C C . ILE B 1 440 ? 2.361 -21.297 -15.664 1 96.38 440 ILE B C 1
ATOM 6996 O O . ILE B 1 440 ? 2.965 -21.031 -16.703 1 96.38 440 ILE B O 1
ATOM 7000 N N . ILE B 1 441 ? 1.224 -21.938 -15.617 1 97.06 441 ILE B N 1
ATOM 7001 C CA . ILE B 1 441 ? 0.627 -22.469 -16.844 1 97.06 441 ILE B CA 1
ATOM 7002 C C . ILE B 1 441 ? 0.253 -21.312 -17.766 1 97.06 441 ILE B C 1
ATOM 7004 O O . ILE B 1 441 ? 0.526 -21.359 -18.969 1 97.06 441 ILE B O 1
ATOM 7008 N N . GLY B 1 442 ? -0.303 -20.281 -17.219 1 95.75 442 GLY B N 1
ATOM 7009 C CA . GLY B 1 442 ? -0.694 -19.125 -18 1 95.75 442 GLY B CA 1
ATOM 7010 C C . GLY B 1 442 ? 0.479 -18.422 -18.672 1 95.75 442 GLY B C 1
ATOM 7011 O O . GLY B 1 442 ? 0.335 -17.844 -19.75 1 95.75 442 GLY B O 1
ATOM 7012 N N . SER B 1 443 ? 1.551 -18.422 -18.031 1 94.44 443 SER B N 1
ATOM 7013 C CA . SER B 1 443 ? 2.744 -17.812 -18.594 1 94.44 443 SER B CA 1
ATOM 7014 C C . SER B 1 443 ? 3.236 -18.594 -19.812 1 94.44 443 SER B C 1
ATOM 7016 O O . SER B 1 443 ? 3.775 -18.016 -20.766 1 94.44 443 SER B O 1
ATOM 7018 N N . LYS B 1 444 ? 3.055 -19.891 -19.797 1 95.06 444 LYS B N 1
ATOM 7019 C CA . LYS B 1 444 ? 3.439 -20.75 -20.906 1 95.06 444 LYS B CA 1
ATOM 7020 C C . LYS B 1 444 ? 2.379 -20.734 -22 1 95.06 444 LYS B C 1
ATOM 7022 O O . LYS B 1 444 ? 2.691 -20.922 -23.188 1 95.06 444 LYS B O 1
ATOM 7027 N N . TYR B 1 445 ? 1.193 -20.5 -21.578 1 95.94 445 TYR B N 1
ATOM 7028 C CA . TYR B 1 445 ? 0.054 -20.391 -22.484 1 95.94 445 TYR B CA 1
ATOM 7029 C C . TYR B 1 445 ? -0.672 -19.062 -22.297 1 95.94 445 TYR B C 1
ATOM 7031 O O . TYR B 1 445 ? -1.797 -19.031 -21.781 1 95.94 445 TYR B O 1
ATOM 7039 N N . PRO B 1 446 ? -0.122 -17.953 -22.797 1 92.75 446 PRO B N 1
ATOM 7040 C CA . PRO B 1 446 ? -0.575 -16.609 -22.453 1 92.75 446 PRO B CA 1
ATOM 7041 C C . PRO B 1 446 ? -1.978 -16.312 -22.984 1 92.75 446 PRO B C 1
ATOM 7043 O O . PRO B 1 446 ? -2.633 -15.383 -22.5 1 92.75 446 PRO B O 1
ATOM 7046 N N . LYS B 1 447 ? -2.496 -17.047 -23.922 1 93.56 447 LYS B N 1
ATOM 7047 C CA . LYS B 1 447 ? -3.814 -16.781 -24.484 1 93.56 447 LYS B CA 1
ATOM 7048 C C . LYS B 1 447 ? -4.891 -17.609 -23.797 1 93.56 447 LYS B C 1
ATOM 7050 O O . LYS B 1 447 ? -6.082 -17.422 -24.047 1 93.56 447 LYS B O 1
ATOM 7055 N N . MET B 1 448 ? -4.465 -18.484 -22.984 1 96.06 448 MET B N 1
ATOM 7056 C CA . MET B 1 448 ? -5.398 -19.375 -22.312 1 96.06 448 MET B CA 1
ATOM 7057 C C . MET B 1 448 ? -6.25 -18.625 -21.297 1 96.06 448 MET B C 1
ATOM 7059 O O . MET B 1 448 ? -5.723 -17.859 -20.5 1 96.06 448 MET B O 1
ATOM 7063 N N . ASP B 1 449 ? -7.566 -18.719 -21.406 1 97.44 449 ASP B N 1
ATOM 7064 C CA . ASP B 1 449 ? -8.516 -18.156 -20.453 1 97.44 449 ASP B CA 1
ATOM 7065 C C . ASP B 1 449 ? -8.734 -19.125 -19.281 1 97.44 449 ASP B C 1
ATOM 7067 O O . ASP B 1 449 ? -9.203 -20.234 -19.469 1 97.44 449 ASP B O 1
ATOM 7071 N N . MET B 1 450 ? -8.43 -18.656 -18.094 1 97.94 450 MET B N 1
ATOM 7072 C CA . MET B 1 450 ? -8.336 -19.609 -17 1 97.94 450 MET B CA 1
ATOM 7073 C C . MET B 1 450 ? -9.281 -19.25 -15.859 1 97.94 450 MET B C 1
ATOM 7075 O O . MET B 1 450 ? -9.617 -18.078 -15.68 1 97.94 450 MET B O 1
ATOM 7079 N N . ILE B 1 451 ? -9.727 -20.234 -15.133 1 97.88 451 ILE B N 1
ATOM 7080 C CA . ILE B 1 451 ? -10.5 -20.094 -13.898 1 97.88 451 ILE B CA 1
ATOM 7081 C C . ILE B 1 451 ? -10.164 -21.25 -12.953 1 97.88 451 ILE B C 1
ATOM 7083 O O . ILE B 1 451 ? -9.945 -22.375 -13.391 1 97.88 451 ILE B O 1
ATOM 7087 N N . SER B 1 452 ? -10.039 -20.906 -11.695 1 98.12 452 SER B N 1
ATOM 7088 C CA . SER B 1 452 ? -9.859 -21.938 -10.68 1 98.12 452 SER B CA 1
ATOM 7089 C C . SER B 1 452 ? -11.078 -22.031 -9.766 1 98.12 452 SER B C 1
ATOM 7091 O O . SER B 1 452 ? -11.641 -21.016 -9.367 1 98.12 452 SER B O 1
ATOM 7093 N N . PHE B 1 453 ? -11.547 -23.172 -9.5 1 98.19 453 PHE B N 1
ATOM 7094 C CA . PHE B 1 453 ? -12.68 -23.422 -8.609 1 98.19 453 PHE B CA 1
ATOM 7095 C C . PHE B 1 453 ? -12.633 -24.844 -8.055 1 98.19 453 PHE B C 1
ATOM 7097 O O . PHE B 1 453 ? -11.828 -25.656 -8.508 1 98.19 453 PHE B O 1
ATOM 7104 N N . GLY B 1 454 ? -13.352 -25.109 -7.016 1 98 454 GLY B N 1
ATOM 7105 C CA . GLY B 1 454 ? -13.352 -26.422 -6.383 1 98 454 GLY B CA 1
ATOM 7106 C C . GLY B 1 454 ? -14.375 -26.547 -5.27 1 98 454 GLY B C 1
ATOM 7107 O O . GLY B 1 454 ? -15.148 -25.609 -5.023 1 98 454 GLY B O 1
ATOM 7108 N N . PRO B 1 455 ? -14.453 -27.703 -4.719 1 98.44 455 PRO B N 1
ATOM 7109 C CA . PRO B 1 455 ? -15.352 -27.922 -3.58 1 98.44 455 PRO B CA 1
ATOM 7110 C C . PRO B 1 455 ? -14.781 -27.375 -2.273 1 98.44 455 PRO B C 1
ATOM 7112 O O . PRO B 1 455 ? -13.688 -26.797 -2.266 1 98.44 455 PRO B O 1
ATOM 7115 N N . THR B 1 456 ? -15.555 -27.484 -1.205 1 97.88 456 THR B N 1
ATOM 7116 C CA . THR B 1 456 ? -15.117 -27 0.094 1 97.88 456 THR B CA 1
ATOM 7117 C C . THR B 1 456 ? -14.219 -28.016 0.784 1 97.88 456 THR B C 1
ATOM 7119 O O . THR B 1 456 ? -14.664 -29.109 1.145 1 97.88 456 THR B O 1
ATOM 7122 N N . ILE B 1 457 ? -13.008 -27.766 0.908 1 97.19 457 ILE B N 1
ATOM 7123 C CA . ILE B 1 457 ? -12.016 -28.531 1.643 1 97.19 457 ILE B CA 1
ATOM 7124 C C . ILE B 1 457 ? -11.531 -27.734 2.852 1 97.19 457 ILE B C 1
ATOM 7126 O O . ILE B 1 457 ? -11.188 -26.562 2.73 1 97.19 457 ILE B O 1
ATOM 7130 N N . CYS B 1 458 ? -11.539 -28.344 4 1 94.56 458 CYS B N 1
ATOM 7131 C CA . CYS B 1 458 ? -11.086 -27.672 5.211 1 94.56 458 CYS B CA 1
ATOM 7132 C C . CYS B 1 458 ? -9.789 -28.281 5.723 1 94.56 458 CYS B C 1
ATOM 7134 O O . CYS B 1 458 ? -9.594 -29.5 5.629 1 94.56 458 CYS B O 1
ATOM 7136 N N . TYR B 1 459 ? -8.875 -27.5 6.223 1 90.06 459 TYR B N 1
ATOM 7137 C CA . TYR B 1 459 ? -7.633 -27.844 6.906 1 90.06 459 TYR B CA 1
ATOM 7138 C C . TYR B 1 459 ? -6.742 -28.703 6.023 1 90.06 459 TYR B C 1
ATOM 7140 O O . TYR B 1 459 ? -6.258 -29.75 6.453 1 90.06 459 TYR B O 1
ATOM 7148 N N . PRO B 1 460 ? -6.609 -28.297 4.77 1 92.88 460 PRO B N 1
ATOM 7149 C CA . PRO B 1 460 ? -5.66 -29.062 3.947 1 92.88 460 PRO B CA 1
ATOM 7150 C C . PRO B 1 460 ? -4.266 -29.125 4.562 1 92.88 460 PRO B C 1
ATOM 7152 O O . PRO B 1 460 ? -3.926 -28.297 5.418 1 92.88 460 PRO B O 1
ATOM 7155 N N . HIS B 1 461 ? -3.477 -30.109 4.238 1 90.94 461 HIS B N 1
ATOM 7156 C CA . HIS B 1 461 ? -2.094 -30.297 4.668 1 90.94 461 HIS B CA 1
ATOM 7157 C C . HIS B 1 461 ? -2.014 -30.578 6.164 1 90.94 461 HIS B C 1
ATOM 7159 O O . HIS B 1 461 ? -1.044 -30.203 6.82 1 90.94 461 HIS B O 1
ATOM 7165 N N . SER B 1 462 ? -3.139 -31.141 6.719 1 90.88 462 SER B N 1
ATOM 7166 C CA . SER B 1 462 ? -3.141 -31.531 8.125 1 90.88 462 SER B CA 1
ATOM 7167 C C . SER B 1 462 ? -3.938 -32.812 8.344 1 90.88 462 SER B C 1
ATOM 7169 O O . SER B 1 462 ? -4.727 -33.219 7.484 1 90.88 462 SER B O 1
ATOM 7171 N N . PRO B 1 463 ? -3.697 -33.406 9.523 1 93.56 463 PRO B N 1
ATOM 7172 C CA . PRO B 1 463 ? -4.457 -34.625 9.828 1 93.56 463 PRO B CA 1
ATOM 7173 C C . PRO B 1 463 ? -5.949 -34.375 9.992 1 93.56 463 PRO B C 1
ATOM 7175 O O . PRO B 1 463 ? -6.746 -35.312 10.047 1 93.56 463 PRO B O 1
ATOM 7178 N N . ASP B 1 464 ? -6.336 -33.062 10.023 1 93.06 464 ASP B N 1
ATOM 7179 C CA . ASP B 1 464 ? -7.742 -32.719 10.195 1 93.06 464 ASP B CA 1
ATOM 7180 C C . ASP B 1 464 ? -8.398 -32.406 8.852 1 93.06 464 ASP B C 1
ATOM 7182 O O . ASP B 1 464 ? -9.539 -31.953 8.797 1 93.06 464 ASP B O 1
ATOM 7186 N N . GLU B 1 465 ? -7.652 -32.656 7.77 1 96.38 465 GLU B N 1
ATOM 7187 C CA . GLU B 1 465 ? -8.18 -32.375 6.441 1 96.38 465 GLU B CA 1
ATOM 7188 C C . GLU B 1 465 ? -9.5 -33.094 6.195 1 96.38 465 GLU B C 1
ATOM 7190 O O . GLU B 1 465 ? -9.641 -34.25 6.535 1 96.38 465 GLU B O 1
ATOM 7195 N N . LYS B 1 466 ? -10.492 -32.375 5.594 1 97.75 466 LYS B N 1
ATOM 7196 C CA . LYS B 1 466 ? -11.789 -32.969 5.258 1 97.75 466 LYS B CA 1
ATOM 7197 C C . LYS B 1 466 ? -12.422 -32.25 4.066 1 97.75 466 LYS B C 1
ATOM 7199 O O . LYS B 1 466 ? -12.086 -31.094 3.783 1 97.75 466 LYS B O 1
ATOM 7204 N N . VAL B 1 467 ? -13.25 -32.875 3.348 1 98.44 467 VAL B N 1
ATOM 7205 C CA . VAL B 1 467 ? -13.953 -32.344 2.197 1 98.44 467 VAL B CA 1
ATOM 7206 C C . VAL B 1 467 ? -15.461 -32.5 2.377 1 98.44 467 VAL B C 1
ATOM 7208 O O . VAL B 1 467 ? -15.922 -33.562 2.85 1 98.44 467 VAL B O 1
ATOM 7211 N N . GLU B 1 468 ? -16.188 -31.453 2.027 1 98.56 468 GLU B N 1
ATOM 7212 C CA . GLU B 1 468 ? -17.625 -31.469 2.234 1 98.56 468 GLU B CA 1
ATOM 7213 C C . GLU B 1 468 ? -18.344 -32.188 1.108 1 98.56 468 GLU B C 1
ATOM 7215 O O . GLU B 1 468 ? -18.219 -31.844 -0.062 1 98.56 468 GLU B O 1
ATOM 7220 N N . ILE B 1 469 ? -19.172 -33.188 1.477 1 98.38 469 ILE B N 1
ATOM 7221 C CA . ILE B 1 469 ? -19.812 -34.062 0.519 1 98.38 469 ILE B CA 1
ATOM 7222 C C . ILE B 1 469 ? -20.75 -33.281 -0.39 1 98.38 469 ILE B C 1
ATOM 7224 O O . ILE B 1 469 ? -20.672 -33.375 -1.616 1 98.38 469 ILE B O 1
ATOM 7228 N N . ALA B 1 470 ? -21.531 -32.438 0.182 1 98.12 470 ALA B N 1
ATOM 7229 C CA . ALA B 1 470 ? -22.516 -31.656 -0.591 1 98.12 470 ALA B CA 1
ATOM 7230 C C . ALA B 1 470 ? -21.812 -30.719 -1.575 1 98.12 470 ALA B C 1
ATOM 7232 O O . ALA B 1 470 ? -22.297 -30.531 -2.695 1 98.12 470 ALA B O 1
ATOM 7233 N N . SER B 1 471 ? -20.719 -30.156 -1.142 1 98.44 471 SER B N 1
ATOM 7234 C CA . SER B 1 471 ? -20 -29.219 -1.996 1 98.44 471 SER B CA 1
ATOM 7235 C C . SER B 1 471 ? -19.375 -29.922 -3.193 1 98.44 471 SER B C 1
ATOM 7237 O O . SER B 1 471 ? -19.234 -29.328 -4.266 1 98.44 471 SER B O 1
ATOM 7239 N N . VAL B 1 472 ? -19.016 -31.156 -3.051 1 98.56 472 VAL B N 1
ATOM 7240 C CA . VAL B 1 472 ? -18.469 -31.938 -4.156 1 98.56 472 VAL B CA 1
ATOM 7241 C C . VAL B 1 472 ? -19.531 -32.094 -5.242 1 98.56 472 VAL B C 1
ATOM 7243 O O . VAL B 1 472 ? -19.219 -32 -6.434 1 98.56 472 VAL B O 1
ATOM 7246 N N . GLY B 1 473 ? -20.672 -32.375 -4.797 1 98.31 473 GLY B N 1
ATOM 7247 C CA . GLY B 1 473 ? -21.766 -32.469 -5.758 1 98.31 473 GLY B CA 1
ATOM 7248 C C . GLY B 1 473 ? -22 -31.188 -6.52 1 98.31 473 GLY B C 1
ATOM 7249 O O . GLY B 1 473 ? -22.141 -31.203 -7.746 1 98.31 473 GLY B O 1
ATOM 7250 N N . LYS B 1 474 ? -22.125 -30.094 -5.801 1 97.94 474 LYS B N 1
ATOM 7251 C CA . LYS B 1 474 ? -22.344 -28.781 -6.414 1 97.94 474 LYS B CA 1
ATOM 7252 C C . LYS B 1 474 ? -21.203 -28.438 -7.375 1 97.94 474 LYS B C 1
ATOM 7254 O O . LYS B 1 474 ? -21.453 -27.938 -8.477 1 97.94 474 LYS B O 1
ATOM 7259 N N . PHE B 1 475 ? -20.094 -28.719 -6.91 1 97.94 475 PHE B N 1
ATOM 7260 C CA . PHE B 1 475 ? -18.875 -28.469 -7.676 1 97.94 475 PHE B CA 1
ATOM 7261 C C . PHE B 1 475 ? -18.891 -29.25 -8.984 1 97.94 475 PHE B C 1
ATOM 7263 O O . PHE B 1 475 ? -18.625 -28.688 -10.055 1 97.94 475 PHE B O 1
ATOM 7270 N N . TYR B 1 476 ? -19.203 -30.484 -8.922 1 98.44 476 TYR B N 1
ATOM 7271 C CA . TYR B 1 476 ? -19.219 -31.344 -10.094 1 98.44 476 TYR B CA 1
ATOM 7272 C C . TYR B 1 476 ? -20.312 -30.922 -11.062 1 98.44 476 TYR B C 1
ATOM 7274 O O . TYR B 1 476 ? -20.094 -30.828 -12.266 1 98.44 476 TYR B O 1
ATOM 7282 N N . ASP B 1 477 ? -21.469 -30.656 -10.547 1 98.06 477 ASP B N 1
ATOM 7283 C CA . ASP B 1 477 ? -22.594 -30.219 -11.375 1 98.06 477 ASP B CA 1
ATOM 7284 C C . ASP B 1 477 ? -22.25 -28.922 -12.094 1 98.06 477 ASP B C 1
ATOM 7286 O O . ASP B 1 477 ? -22.594 -28.75 -13.273 1 98.06 477 ASP B O 1
ATOM 7290 N N . PHE B 1 478 ? -21.672 -28.047 -11.391 1 98.25 478 PHE B N 1
ATOM 7291 C CA . PHE B 1 478 ? -21.25 -26.766 -11.953 1 98.25 478 PHE B CA 1
ATOM 7292 C C . PHE B 1 478 ? -20.25 -26.984 -13.078 1 98.25 478 PHE B C 1
ATOM 7294 O O . PHE B 1 478 ? -20.375 -26.375 -14.141 1 98.25 478 PHE B O 1
ATOM 7301 N N . MET B 1 479 ? -19.266 -27.859 -12.836 1 98.25 479 MET B N 1
ATOM 7302 C CA . MET B 1 479 ? -18.266 -28.172 -13.859 1 98.25 479 MET B CA 1
ATOM 7303 C C . MET B 1 479 ? -18.922 -28.734 -15.109 1 98.25 479 MET B C 1
ATOM 7305 O O . MET B 1 479 ? -18.625 -28.297 -16.219 1 98.25 479 MET B O 1
ATOM 7309 N N . VAL B 1 480 ? -19.812 -29.656 -14.922 1 98.06 480 VAL B N 1
ATOM 7310 C CA . VAL B 1 480 ? -20.484 -30.312 -16.031 1 98.06 480 VAL B CA 1
ATOM 7311 C C . VAL B 1 480 ? -21.328 -29.297 -16.812 1 98.06 480 VAL B C 1
ATOM 7313 O O . VAL B 1 480 ? -21.328 -29.297 -18.047 1 98.06 480 VAL B O 1
ATOM 7316 N N . ASP B 1 481 ? -21.984 -28.469 -16.047 1 97.75 481 ASP B N 1
ATOM 7317 C CA . ASP B 1 481 ? -22.797 -27.422 -16.688 1 97.75 481 ASP B CA 1
ATOM 7318 C C . ASP B 1 481 ? -21.922 -26.453 -17.484 1 97.75 481 ASP B C 1
ATOM 7320 O O . ASP B 1 481 ? -22.281 -26.047 -18.594 1 97.75 481 ASP B O 1
ATOM 7324 N N . ALA B 1 482 ? -20.859 -26.062 -16.906 1 96.94 482 ALA B N 1
ATOM 7325 C CA . ALA B 1 482 ? -19.922 -25.172 -17.594 1 96.94 482 ALA B CA 1
ATOM 7326 C C . ALA B 1 482 ? -19.422 -25.781 -18.906 1 96.94 482 ALA B C 1
ATOM 7328 O O . ALA B 1 482 ? -19.359 -25.109 -19.922 1 96.94 482 ALA B O 1
ATOM 7329 N N . LEU B 1 483 ? -19.109 -27.078 -18.859 1 97.56 483 LEU B N 1
ATOM 7330 C CA . LEU B 1 483 ? -18.609 -27.781 -20.031 1 97.56 483 LEU B CA 1
ATOM 7331 C C . LEU B 1 483 ? -19.656 -27.828 -21.141 1 97.56 483 LEU B C 1
ATOM 7333 O O . LEU B 1 483 ? -19.328 -27.734 -22.328 1 97.56 483 LEU B O 1
ATOM 7337 N N . ARG B 1 484 ? -20.844 -27.953 -20.703 1 96.25 484 ARG B N 1
ATOM 7338 C CA . ARG B 1 484 ? -21.953 -28.016 -21.656 1 96.25 484 ARG B CA 1
ATOM 7339 C C . ARG B 1 484 ? -22.156 -26.672 -22.344 1 96.25 484 ARG B C 1
ATOM 7341 O O . ARG B 1 484 ? -22.594 -26.609 -23.5 1 96.25 484 ARG B O 1
ATOM 7348 N N . ASN B 1 485 ? -21.75 -25.625 -21.719 1 95.06 485 ASN B N 1
ATOM 7349 C CA . ASN B 1 485 ? -22.078 -24.297 -22.203 1 95.06 485 ASN B CA 1
ATOM 7350 C C . ASN B 1 485 ? -20.828 -23.547 -22.656 1 95.06 485 ASN B C 1
ATOM 7352 O O . ASN B 1 485 ? -20.828 -22.312 -22.719 1 95.06 485 ASN B O 1
ATOM 7356 N N . ILE B 1 486 ? -19.828 -24.188 -22.922 1 95.06 486 ILE B N 1
ATOM 7357 C CA . ILE B 1 486 ? -18.609 -23.562 -23.406 1 95.06 486 ILE B CA 1
ATOM 7358 C C . ILE B 1 486 ? -18.875 -22.844 -24.719 1 95.06 486 ILE B C 1
ATOM 7360 O O . ILE B 1 486 ? -19.594 -23.344 -25.578 1 95.06 486 ILE B O 1
ATOM 7364 N N . PRO B 1 487 ? -18.281 -21.672 -24.828 1 91.5 487 PRO B N 1
ATOM 7365 C CA . PRO B 1 487 ? -18.516 -20.906 -26.047 1 91.5 487 PRO B CA 1
ATOM 7366 C C . PRO B 1 487 ? -17.938 -21.578 -27.297 1 91.5 487 PRO B C 1
ATOM 7368 O O . PRO B 1 487 ? -17.016 -22.375 -27.188 1 91.5 487 PRO B O 1
ATOM 7371 N N . LYS B 1 488 ? -18.453 -21.125 -28.453 1 92.44 488 LYS B N 1
ATOM 7372 C CA . LYS B 1 488 ? -17.953 -21.578 -29.734 1 92.44 488 LYS B CA 1
ATOM 7373 C C . LYS B 1 488 ? -16.609 -20.922 -30.062 1 92.44 488 LYS B C 1
ATOM 7375 O O . LYS B 1 488 ? -16.281 -19.875 -29.484 1 92.44 488 LYS B O 1
ATOM 7380 N N . LYS B 1 489 ? -15.938 -21.594 -30.922 1 89.75 489 LYS B N 1
ATOM 7381 C CA . LYS B 1 489 ? -14.656 -21.062 -31.391 1 89.75 489 LYS B CA 1
ATOM 7382 C C . LYS B 1 489 ? -14.844 -19.734 -32.125 1 89.75 489 LYS B C 1
ATOM 7384 O O . LYS B 1 489 ? -15.844 -19.547 -32.812 1 89.75 489 LYS B O 1
#

InterPro domains:
  IPR001160 Peptidase M20C, Xaa-His dipeptidase [PIRSF016599] (6-488)
  IPR001160 Peptidase M20C, Xaa-His dipeptidase [PR00934] (83-102)
  IPR001160 Peptidase M20C, Xaa-His dipeptidase [PR00934] (104-122)
  IPR001160 Peptidase M20C, Xaa-His dipeptidase [PR00934] (138-155)
  IPR001160 Peptidase M20C, Xaa-His dipeptidase [PR00934] (162-180)
  IPR001160 Peptidase M20C, Xaa-His dipeptidase [PR00934] (210-227)
  IPR001160 Peptidase M20C, Xaa-His dipeptidase [PR00934] (255-274)
  IPR001160 Peptidase M20C, Xaa-His dipeptidase [PR00934] (367-385)
  IPR001160 Peptidase M20C, Xaa-His dipeptidase [PR00934] (432-448)
  IPR001160 Peptidase M20C, Xaa-His dipeptidase [PR00934] (454-476)
  IPR001160 Peptidase M20C, Xaa-His dipeptidase [PTHR43501] (5-488)
  IPR001160 Peptidase M20C, Xaa-His dipeptidase [TIGR01893] (10-486)
  IPR001160 Peptidase M20C, Xaa-His dipeptidase [cd03890] (12-486)
  IPR002933 Peptidase M20 [PF01546] (76-484)
  IPR011650 Peptidase M20, dimerisation domain [PF07687] (211-296)
  IPR036264 Bacterial exopeptidase dimerisation domain [SSF55031] (207-294)